Protein AF-0000000087525113 (afdb_homodimer)

Radius of gyration: 36.44 Å; Cα contacts (8 Å, |Δi|>4): 1713; chains: 2; bounding box: 104×102×116 Å

Organism: NCBI:txid634155

Solvent-accessible surface area (backbone atoms only — not comparable to full-atom values): 53911 Å² total; per-residue (Å²): 131,80,66,44,74,52,23,31,42,97,51,78,38,50,44,45,37,53,52,40,26,37,22,24,38,34,22,16,32,91,82,17,36,46,68,46,54,50,46,34,50,50,53,52,37,13,71,72,36,21,8,25,39,35,42,29,48,85,54,49,60,60,7,43,51,33,50,27,78,91,45,68,70,54,51,52,49,39,60,73,53,61,58,81,87,75,58,64,36,46,44,48,52,45,48,26,12,51,80,41,78,80,25,42,39,44,23,35,27,48,57,75,54,32,56,68,55,45,24,57,67,54,64,49,54,70,68,36,36,50,35,44,42,47,49,53,50,50,29,61,76,66,68,40,46,39,37,26,63,63,19,50,50,45,48,52,52,51,45,60,78,42,26,71,64,43,26,74,72,77,43,75,54,55,67,68,40,53,52,51,51,51,51,40,50,49,52,42,43,73,58,49,43,58,54,34,29,29,35,47,51,70,55,70,68,76,59,53,34,38,43,77,86,48,33,8,24,33,34,38,30,58,26,53,71,33,69,80,20,47,67,55,44,42,41,50,54,51,47,51,54,49,49,51,53,71,67,48,61,80,50,78,93,47,78,46,33,59,31,37,37,38,34,48,55,36,36,62,64,47,62,88,46,54,67,70,56,53,52,49,52,43,51,49,62,62,56,28,31,42,43,26,35,12,50,29,42,24,29,56,47,68,74,45,48,57,66,81,48,54,73,58,38,46,28,38,39,38,26,18,48,64,75,83,43,72,66,31,46,50,37,40,52,52,53,44,68,69,46,44,78,28,97,89,50,60,51,56,64,46,33,64,64,42,48,74,40,21,29,41,35,24,36,41,46,98,85,66,43,66,35,53,38,38,61,26,44,50,47,78,52,36,26,28,89,32,65,68,52,71,66,56,51,50,54,46,52,71,34,36,74,53,43,88,64,34,62,55,75,55,85,71,93,33,28,35,59,52,52,51,50,52,52,54,51,46,65,68,64,48,75,78,66,74,71,73,75,73,87,76,77,77,84,74,76,77,86,65,64,75,75,58,71,81,69,70,90,80,70,93,70,72,78,84,64,70,93,64,77,76,88,76,78,82,86,85,69,91,75,81,82,80,81,77,77,85,79,82,67,78,67,80,68,81,76,77,130,131,82,66,42,74,51,22,30,40,96,51,80,37,48,44,46,37,52,50,40,27,37,23,23,38,36,21,15,32,90,82,17,37,46,68,45,54,51,46,36,52,51,52,50,36,13,72,71,35,20,9,25,39,34,42,30,49,83,56,50,59,59,8,44,51,34,50,27,77,90,46,68,69,54,52,53,49,39,59,73,54,61,58,85,84,74,60,64,36,47,45,49,51,44,48,24,10,51,80,41,79,81,25,43,39,44,21,34,28,49,55,74,56,34,56,69,55,44,25,58,68,54,65,49,52,71,69,36,36,49,34,46,43,48,49,53,50,52,28,61,76,67,68,41,46,39,39,27,64,62,19,49,51,45,47,51,52,51,45,59,77,40,26,72,64,44,26,73,74,78,42,75,54,54,67,67,40,54,50,50,51,51,52,41,49,49,53,42,44,73,60,49,42,59,53,35,30,30,34,48,51,67,54,69,68,75,58,54,33,39,42,76,87,48,32,8,24,33,34,37,30,59,26,52,70,33,70,80,22,45,68,55,43,42,40,49,54,50,48,52,53,48,50,50,53,70,68,46,60,80,48,77,93,45,79,47,33,58,32,37,37,39,34,49,56,36,37,61,63,47,61,89,44,54,67,70,54,53,52,49,51,42,49,50,63,62,56,28,31,43,44,25,34,12,48,29,42,24,28,55,47,69,74,46,47,58,66,80,47,54,73,57,39,46,27,40,38,38,27,16,48,63,74,83,42,73,67,32,46,49,37,40,51,51,52,44,66,69,46,47,78,29,96,88,49,58,53,56,65,45,33,64,64,42,50,74,40,20,29,41,36,24,34,41,45,96,85,67,44,66,36,52,40,38,61,26,43,50,47,77,50,36,26,28,88,31,66,66,52,73,66,56,52,50,53,44,52,70,34,36,75,52,42,89,64,34,62,56,74,52,86,71,92,32,27,36,59,53,52,51,50,51,53,53,51,48,64,65,64,50,76,78,67,73,71,73,74,72,84,74,74,77,81,73,72,77,76,67,62,69,69,56,67,77,66,65,88,74,67,81,70,68,76,77,64,68,82,70,70,72,85,77,68,84,69,81,68,72,84,64,82,76,82,77,69,78,78,69,67,78,69,80,70,84,77,79,129

Structure (mmCIF, N/CA/C/O backbone):
data_AF-0000000087525113-model_v1
#
loop_
_entity.id
_entity.type
_entity.pdbx_description
1 polymer 'Helicase HerA-like C-terminal domain-containing protein'
#
loop_
_atom_site.group_PDB
_atom_site.id
_atom_site.type_symbol
_atom_site.label_atom_id
_atom_site.label_alt_id
_atom_site.label_comp_id
_atom_site.label_asym_id
_atom_site.label_entity_id
_atom_site.label_seq_id
_atom_site.pdbx_PDB_ins_code
_atom_site.Cartn_x
_atom_site.Cartn_y
_atom_site.Cartn_z
_atom_site.occupancy
_atom_site.B_iso_or_equiv
_atom_site.auth_seq_id
_atom_site.auth_comp_id
_atom_site.auth_asym_id
_atom_site.auth_atom_id
_atom_site.pdbx_PDB_model_num
ATOM 1 N N . MET A 1 1 ? 23.781 7.297 18.266 1 50.41 1 MET A N 1
ATOM 2 C CA . MET A 1 1 ? 22.453 7.895 18.109 1 50.41 1 MET A CA 1
ATOM 3 C C . MET A 1 1 ? 22.25 8.414 16.703 1 50.41 1 MET A C 1
ATOM 5 O O . MET A 1 1 ? 23.203 8.891 16.062 1 50.41 1 MET A O 1
ATOM 9 N N . THR A 1 2 ? 21.078 8.125 16.109 1 72.31 2 THR A N 1
ATOM 10 C CA . THR A 1 2 ? 20.797 8.523 14.727 1 72.31 2 THR A CA 1
ATOM 11 C C . THR A 1 2 ? 20.625 10.039 14.625 1 72.31 2 THR A C 1
ATOM 13 O O . THR A 1 2 ? 20 10.656 15.484 1 72.31 2 THR A O 1
ATOM 16 N N . GLN A 1 3 ? 21.562 10.781 13.906 1 87.25 3 GLN A N 1
ATOM 17 C CA . GLN A 1 3 ? 21.516 12.219 13.695 1 87.25 3 GLN A CA 1
ATOM 18 C C . GLN A 1 3 ? 21.266 12.555 12.227 1 87.25 3 GLN A C 1
ATOM 20 O O . GLN A 1 3 ? 21.672 11.797 11.344 1 87.25 3 GLN A O 1
ATOM 25 N N . ILE A 1 4 ? 20.5 13.633 12.117 1 92.19 4 ILE A N 1
ATOM 26 C CA . ILE A 1 4 ? 20.266 14.156 10.781 1 92.19 4 ILE A CA 1
ATOM 27 C C . ILE A 1 4 ? 21.156 15.367 10.531 1 92.19 4 ILE A C 1
ATOM 29 O O . ILE A 1 4 ? 20.969 16.422 11.133 1 92.19 4 ILE A O 1
ATOM 33 N N . ARG A 1 5 ? 22.172 15.203 9.742 1 94.06 5 ARG A N 1
ATOM 34 C CA . ARG A 1 5 ? 23 16.344 9.359 1 94.06 5 ARG A CA 1
ATOM 35 C C . ARG A 1 5 ? 22.266 17.25 8.367 1 94.06 5 ARG A C 1
ATOM 37 O O . ARG A 1 5 ? 22 16.844 7.234 1 94.06 5 ARG A O 1
ATOM 44 N N . ILE A 1 6 ? 21.969 18.5 8.781 1 94.56 6 ILE A N 1
ATOM 45 C CA . ILE A 1 6 ? 21.172 19.344 7.906 1 94.56 6 ILE A CA 1
ATOM 46 C C . ILE A 1 6 ? 22.047 20.469 7.344 1 94.56 6 ILE A C 1
ATOM 48 O O . ILE A 1 6 ? 21.594 21.266 6.516 1 94.56 6 ILE A O 1
ATOM 52 N N . GLY A 1 7 ? 23.281 20.516 7.809 1 95.69 7 GLY A N 1
ATOM 53 C CA . GLY A 1 7 ? 24.156 21.562 7.301 1 95.69 7 GLY A CA 1
ATOM 54 C C . GLY A 1 7 ? 25.5 21.609 8.023 1 95.69 7 GLY A C 1
ATOM 55 O O . GLY A 1 7 ? 25.828 20.703 8.773 1 95.69 7 GLY A O 1
ATOM 56 N N . MET A 1 8 ? 26.25 22.672 7.629 1 96.38 8 MET A N 1
ATOM 57 C CA . MET A 1 8 ? 27.578 22.891 8.211 1 96.38 8 MET A CA 1
ATOM 58 C C . MET A 1 8 ? 27.828 24.375 8.453 1 96.38 8 MET A C 1
ATOM 60 O O . MET A 1 8 ? 27.656 25.188 7.551 1 96.38 8 MET A O 1
ATOM 64 N N . GLY A 1 9 ? 28.047 24.734 9.664 1 94.25 9 GLY A N 1
ATOM 65 C CA . GLY A 1 9 ? 28.609 26.031 10.055 1 94.25 9 GLY A CA 1
ATOM 66 C C . GLY A 1 9 ? 30 25.922 10.641 1 94.25 9 GLY A C 1
ATOM 67 O O . GLY A 1 9 ? 30.875 25.297 10.062 1 94.25 9 GLY A O 1
ATOM 68 N N . ASP A 1 10 ? 30.188 26.609 11.734 1 92.44 10 ASP A N 1
ATOM 69 C CA . ASP A 1 10 ? 31.438 26.391 12.469 1 92.44 10 ASP A CA 1
ATOM 70 C C . ASP A 1 10 ? 31.531 24.953 12.984 1 92.44 10 ASP A C 1
ATOM 72 O O . ASP A 1 10 ? 32.625 24.391 13.078 1 92.44 10 ASP A O 1
ATOM 76 N N . LEU A 1 11 ? 30.375 24.484 13.297 1 92.56 11 LEU A N 1
ATOM 77 C CA . LEU A 1 11 ? 30.188 23.094 13.688 1 92.56 11 LEU A CA 1
ATOM 78 C C . LEU A 1 11 ? 29.094 22.422 12.844 1 92.56 11 LEU A C 1
ATOM 80 O O . LEU A 1 11 ? 28.25 23.109 12.258 1 92.56 11 LEU A O 1
ATOM 84 N N . PRO A 1 12 ? 29.188 21.047 12.766 1 94.19 12 PRO A N 1
ATOM 85 C CA . PRO A 1 12 ? 28.078 20.375 12.078 1 94.19 12 PRO A CA 1
ATOM 86 C C . PRO A 1 12 ? 26.719 20.672 12.711 1 94.19 12 PRO A C 1
ATOM 88 O O . PRO A 1 12 ? 26.609 20.75 13.938 1 94.19 12 PRO A O 1
ATOM 91 N N . VAL A 1 13 ? 25.766 21 11.883 1 94.56 13 VAL A N 1
ATOM 92 C CA . VAL A 1 13 ? 24.406 21.234 12.344 1 94.56 13 VAL A CA 1
ATOM 93 C C . VAL A 1 13 ? 23.609 19.922 12.281 1 94.56 13 VAL A C 1
ATOM 95 O O . VAL A 1 13 ? 23.297 19.453 11.188 1 94.56 13 VAL A O 1
ATOM 98 N N . GLU A 1 14 ? 23.281 19.438 13.398 1 94.12 14 GLU A N 1
ATOM 99 C CA . GLU A 1 14 ? 22.609 18.141 13.492 1 94.12 14 GLU A CA 1
ATOM 100 C C . GLU A 1 14 ? 21.25 18.281 14.156 1 94.12 14 GLU A C 1
ATOM 102 O O . GLU A 1 14 ? 21.094 19 15.141 1 94.12 14 GLU A O 1
ATOM 107 N N . PHE A 1 15 ? 20.297 17.688 13.5 1 94.75 15 PHE A N 1
ATOM 108 C CA . PHE A 1 15 ? 18.984 17.516 14.102 1 94.75 15 PHE A CA 1
ATOM 109 C C . PHE A 1 15 ? 18.891 16.172 14.82 1 94.75 15 PHE A C 1
ATOM 111 O O . PHE A 1 15 ? 19.219 15.133 14.242 1 94.75 15 PHE A O 1
ATOM 118 N N . LEU A 1 16 ? 18.531 16.203 16.078 1 95.94 16 LEU A N 1
ATOM 119 C CA . LEU A 1 16 ? 18.344 14.969 16.828 1 95.94 16 LEU A CA 1
ATOM 120 C C . LEU A 1 16 ? 16.891 14.484 16.703 1 95.94 16 LEU A C 1
ATOM 122 O O . LEU A 1 16 ? 15.977 15.109 17.25 1 95.94 16 LEU A O 1
ATOM 126 N N . PRO A 1 17 ? 16.688 13.305 16.078 1 95.69 17 PRO A N 1
ATOM 127 C CA . PRO A 1 17 ? 15.328 12.82 15.844 1 95.69 17 PRO A CA 1
ATOM 128 C C . PRO A 1 17 ? 14.539 12.617 17.141 1 95.69 17 PRO A C 1
ATOM 130 O O . PRO A 1 17 ? 13.312 12.773 17.141 1 95.69 17 PRO A O 1
ATOM 133 N N . LYS A 1 18 ? 15.18 12.312 18.266 1 95.25 18 LYS A N 1
ATOM 134 C CA . LYS A 1 18 ? 14.477 12.102 19.516 1 95.25 18 LYS A CA 1
ATOM 135 C C . LYS A 1 18 ? 13.766 13.375 19.969 1 95.25 18 LYS A C 1
ATOM 137 O O . LYS A 1 18 ? 12.852 13.32 20.797 1 95.25 18 LYS A O 1
ATOM 142 N N . TYR A 1 19 ? 14.172 14.523 19.391 1 94.94 19 TYR A N 1
ATOM 143 C CA . T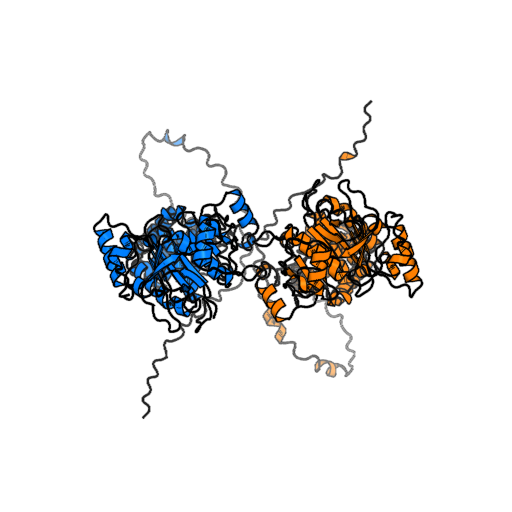YR A 1 19 ? 13.539 15.797 19.734 1 94.94 19 TYR A CA 1
ATOM 144 C C . TYR A 1 19 ? 12.703 16.312 18.578 1 94.94 19 TYR A C 1
ATOM 146 O O . TYR A 1 19 ? 12.367 17.5 18.531 1 94.94 19 TYR A O 1
ATOM 154 N N . GLY A 1 20 ? 12.406 15.422 17.672 1 95.5 20 GLY A N 1
ATOM 155 C CA . GLY A 1 20 ? 11.578 15.828 16.547 1 95.5 20 GLY A CA 1
ATOM 156 C C . GLY A 1 20 ? 10.195 16.297 16.969 1 95.5 20 GLY A C 1
ATOM 157 O O . GLY A 1 20 ? 9.586 17.109 16.297 1 95.5 20 GLY A O 1
ATOM 158 N N . ASN A 1 21 ? 9.742 15.812 18.125 1 95.56 21 ASN A N 1
ATOM 159 C CA . ASN A 1 21 ? 8.414 16.172 18.609 1 95.56 21 ASN A CA 1
ATOM 160 C C . ASN A 1 21 ? 8.453 17.438 19.453 1 95.56 21 ASN A C 1
ATOM 162 O O . ASN A 1 21 ? 7.449 17.812 20.078 1 95.56 21 ASN A O 1
ATOM 166 N N . ARG A 1 22 ? 9.57 18.078 19.484 1 96.19 22 ARG A N 1
ATOM 167 C CA . ARG A 1 22 ? 9.672 19.391 20.109 1 96.19 22 ARG A CA 1
ATOM 168 C C . ARG A 1 22 ? 9.555 20.5 19.078 1 96.19 22 ARG A C 1
ATOM 170 O O . ARG A 1 22 ? 10.008 21.625 19.312 1 96.19 22 ARG A O 1
ATOM 177 N N . HIS A 1 23 ? 8.969 20.234 18.016 1 97.31 23 HIS A N 1
ATOM 178 C CA . HIS A 1 23 ? 8.492 21.141 16.984 1 97.31 23 HIS A CA 1
ATOM 179 C C . HIS A 1 23 ? 9.633 22 16.438 1 97.31 23 HIS A C 1
ATOM 181 O O . HIS A 1 23 ? 10.797 21.797 16.812 1 97.31 23 HIS A O 1
ATOM 187 N N . GLY A 1 24 ? 9.297 22.797 15.453 1 97.25 24 GLY A N 1
ATOM 188 C CA . GLY A 1 24 ? 10.336 23.641 14.875 1 97.25 24 GLY A CA 1
ATOM 189 C C . GLY A 1 24 ? 9.789 24.734 13.969 1 97.25 24 GLY A C 1
ATOM 190 O O . GLY A 1 24 ? 8.594 24.766 13.68 1 97.25 24 GLY A O 1
ATOM 191 N N . LEU A 1 25 ? 10.742 25.656 13.625 1 96.75 25 LEU A N 1
ATOM 192 C CA . LEU A 1 25 ? 10.469 26.781 12.727 1 96.75 25 LEU A CA 1
ATOM 193 C C . LEU A 1 25 ? 11.445 26.797 11.555 1 96.75 25 LEU A C 1
ATOM 195 O O . LEU A 1 25 ? 12.648 26.578 11.742 1 96.75 25 LEU A O 1
ATOM 199 N N . ILE A 1 26 ? 10.906 26.906 10.398 1 97.56 26 ILE A N 1
ATOM 200 C CA . ILE A 1 26 ? 11.68 27.203 9.195 1 97.56 26 ILE A CA 1
ATOM 201 C C . ILE A 1 26 ? 11.188 28.516 8.578 1 97.56 26 ILE A C 1
ATOM 203 O O . ILE A 1 26 ? 10.078 28.578 8.047 1 97.56 26 ILE A O 1
ATOM 207 N N . ALA A 1 27 ? 12 29.578 8.617 1 96 27 ALA A N 1
ATOM 208 C CA . ALA A 1 27 ? 11.555 30.891 8.133 1 96 27 ALA A CA 1
ATOM 209 C C . ALA A 1 27 ? 12.57 31.5 7.176 1 96 27 ALA A C 1
ATOM 211 O O . ALA A 1 27 ? 13.742 31.109 7.172 1 96 27 ALA A O 1
ATOM 212 N N . GLY A 1 28 ? 12.117 32.344 6.336 1 94.88 28 GLY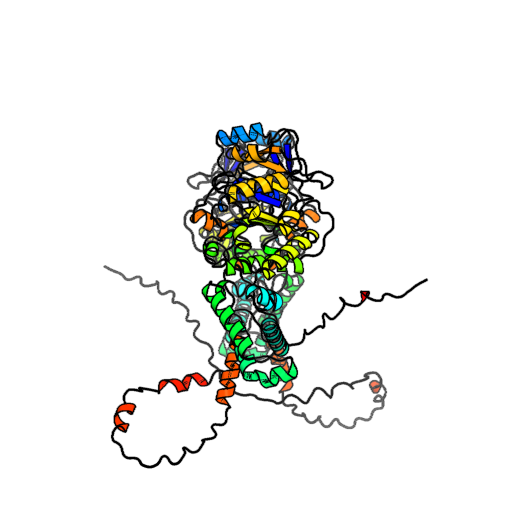 A N 1
ATOM 213 C CA . GLY A 1 28 ? 12.969 33.062 5.391 1 94.88 28 GLY A CA 1
ATOM 214 C C . GLY A 1 28 ? 12.203 33.625 4.211 1 94.88 28 GLY A C 1
ATOM 215 O O . GLY A 1 28 ? 11.102 33.156 3.895 1 94.88 28 GLY A O 1
ATOM 216 N N . ALA A 1 29 ? 12.852 34.594 3.574 1 92.19 29 ALA A N 1
ATOM 217 C CA . ALA A 1 29 ? 12.242 35.219 2.396 1 92.19 29 ALA A CA 1
ATOM 218 C C . ALA A 1 29 ? 12.164 34.25 1.238 1 92.19 29 ALA A C 1
ATOM 220 O O . ALA A 1 29 ? 12.789 33.188 1.272 1 92.19 29 ALA A O 1
ATOM 221 N N . THR A 1 30 ? 11.273 34.562 0.269 1 90.31 30 THR A N 1
ATOM 222 C CA . THR A 1 30 ? 11.117 33.719 -0.91 1 90.31 30 THR A CA 1
ATOM 223 C C . THR A 1 30 ? 12.445 33.562 -1.631 1 90.31 30 THR A C 1
ATOM 225 O O . THR A 1 30 ? 13.203 34.5 -1.808 1 90.31 30 THR A O 1
ATOM 228 N N . GLY A 1 31 ? 12.727 32.312 -1.874 1 91.44 31 GLY A N 1
ATOM 229 C CA . GLY A 1 31 ? 13.906 32.031 -2.682 1 91.44 31 GLY A CA 1
ATOM 230 C C . GLY A 1 31 ? 15.172 31.891 -1.859 1 91.44 31 GLY A C 1
ATOM 231 O O . GLY A 1 31 ? 16.266 31.719 -2.412 1 91.44 31 GLY A O 1
ATOM 232 N N . THR A 1 32 ? 15.086 31.938 -0.589 1 94.94 32 THR A N 1
ATOM 233 C CA . THR A 1 32 ? 16.281 31.906 0.242 1 94.94 32 THR A CA 1
ATOM 234 C C . THR A 1 32 ? 16.641 30.484 0.637 1 94.94 32 THR A C 1
ATOM 236 O O . THR A 1 32 ? 17.766 30.234 1.098 1 94.94 32 THR A O 1
ATOM 239 N N . GLY A 1 33 ? 15.664 29.531 0.562 1 95.81 33 GLY A N 1
ATOM 240 C CA . GLY A 1 33 ? 16.016 28.156 0.833 1 95.81 33 GLY A CA 1
ATOM 241 C C . GLY A 1 33 ? 15.07 27.469 1.792 1 95.81 33 GLY A C 1
ATOM 242 O O . GLY A 1 33 ? 15.312 26.344 2.219 1 95.81 33 GLY A O 1
ATOM 243 N N . LYS A 1 34 ? 13.969 28.062 2.133 1 95.69 34 LYS A N 1
ATOM 244 C CA . LYS A 1 34 ? 12.992 27.5 3.062 1 95.69 34 LYS A CA 1
ATOM 245 C C . LYS A 1 34 ? 12.516 26.125 2.594 1 95.69 34 LYS A C 1
ATOM 247 O O . LYS A 1 34 ? 12.5 25.172 3.369 1 95.69 34 LYS A O 1
ATOM 252 N N . SER A 1 35 ? 12.141 26.094 1.321 1 95.56 35 SER A N 1
ATOM 253 C CA . SER A 1 35 ? 11.617 24.844 0.771 1 95.56 35 SER A CA 1
ATOM 254 C C . SER A 1 35 ? 12.68 23.75 0.778 1 95.56 35 SER A C 1
ATOM 256 O O . SER A 1 35 ? 12.375 22.578 1.025 1 95.56 35 SER A O 1
ATOM 258 N N . VAL A 1 36 ? 13.914 24.156 0.533 1 96.56 36 VAL A N 1
ATOM 259 C CA . VAL A 1 36 ? 15.008 23.188 0.534 1 96.56 36 VAL A CA 1
ATOM 260 C C . VAL A 1 36 ? 15.203 22.625 1.94 1 96.56 36 VAL A C 1
ATOM 262 O O . VAL A 1 36 ? 15.328 21.406 2.119 1 96.56 36 VAL A O 1
ATOM 265 N N . SER A 1 37 ? 15.211 23.484 2.924 1 97.69 37 SER A N 1
ATOM 266 C CA . SER A 1 37 ? 15.344 23.047 4.309 1 97.69 37 SER A CA 1
ATOM 267 C C . SER A 1 37 ? 14.211 22.094 4.695 1 97.69 37 SER A C 1
ATOM 269 O O . SER A 1 37 ? 14.445 21.078 5.359 1 97.69 37 SER A O 1
ATOM 271 N N . LEU A 1 38 ? 13.031 22.469 4.266 1 97.62 38 LEU A N 1
ATOM 272 C CA . LEU A 1 38 ? 11.875 21.609 4.5 1 97.62 38 LEU A CA 1
ATOM 273 C C . LEU A 1 38 ? 12.07 20.234 3.861 1 97.62 38 LEU A C 1
ATOM 275 O O . LEU A 1 38 ? 11.867 19.203 4.512 1 97.62 38 LEU A O 1
ATOM 279 N N . MET A 1 39 ? 12.516 20.203 2.631 1 97.94 39 MET A N 1
ATOM 280 C CA . MET A 1 39 ? 12.719 18.953 1.901 1 97.94 39 MET A CA 1
ATOM 281 C C . MET A 1 39 ? 13.797 18.109 2.568 1 97.94 39 MET A C 1
ATOM 283 O O . MET A 1 39 ? 13.633 16.891 2.703 1 97.94 39 MET A O 1
ATOM 287 N N . VAL A 1 40 ? 14.852 18.719 3.002 1 97.5 40 VAL A N 1
ATOM 288 C CA . VAL A 1 40 ? 15.961 18.016 3.645 1 97.5 40 VAL A CA 1
ATOM 289 C C . VAL A 1 40 ? 15.461 17.312 4.902 1 97.5 40 VAL A C 1
ATOM 291 O O . VAL A 1 40 ? 15.742 16.125 5.109 1 97.5 40 VAL A O 1
ATOM 294 N N . LEU A 1 41 ? 14.672 18 5.664 1 97.75 41 LEU A N 1
ATOM 295 C CA . LEU A 1 41 ? 14.164 17.422 6.898 1 97.75 41 LEU A CA 1
ATOM 296 C C . LEU A 1 41 ? 13.133 16.328 6.605 1 97.75 41 LEU A C 1
ATOM 298 O O . LEU A 1 41 ? 13.156 15.266 7.219 1 97.75 41 LEU A O 1
ATOM 302 N N . ALA A 1 42 ? 12.273 16.578 5.68 1 98.25 42 ALA A N 1
ATOM 303 C CA . ALA A 1 42 ? 11.227 15.609 5.336 1 98.25 42 ALA A CA 1
ATOM 304 C C . ALA A 1 42 ? 11.828 14.297 4.855 1 9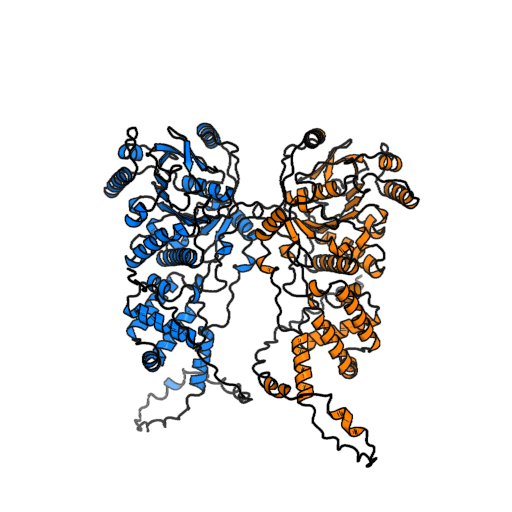8.25 42 ALA A C 1
ATOM 306 O O . ALA A 1 42 ? 11.43 13.219 5.316 1 98.25 42 ALA A O 1
ATOM 307 N N . GLU A 1 43 ? 12.805 14.375 3.949 1 97.44 43 GLU A N 1
ATOM 308 C CA . GLU A 1 43 ? 13.43 13.164 3.426 1 97.44 43 GLU A CA 1
ATOM 309 C C . GLU A 1 43 ? 14.219 12.438 4.512 1 97.44 43 GLU A C 1
ATOM 311 O O . GLU A 1 43 ? 14.273 11.211 4.527 1 97.44 43 GLU A O 1
ATOM 316 N N . ALA A 1 44 ? 14.844 13.234 5.367 1 96.81 44 ALA A N 1
ATOM 317 C CA . ALA A 1 44 ? 15.602 12.617 6.453 1 96.81 44 ALA A CA 1
ATOM 318 C C . ALA A 1 44 ? 14.688 11.836 7.391 1 96.81 44 ALA A C 1
ATOM 320 O O . ALA A 1 44 ? 15 10.703 7.766 1 96.81 44 ALA A O 1
ATOM 321 N N . TYR A 1 45 ? 13.57 12.406 7.754 1 98 45 TYR A N 1
ATOM 322 C CA . TYR A 1 45 ? 12.6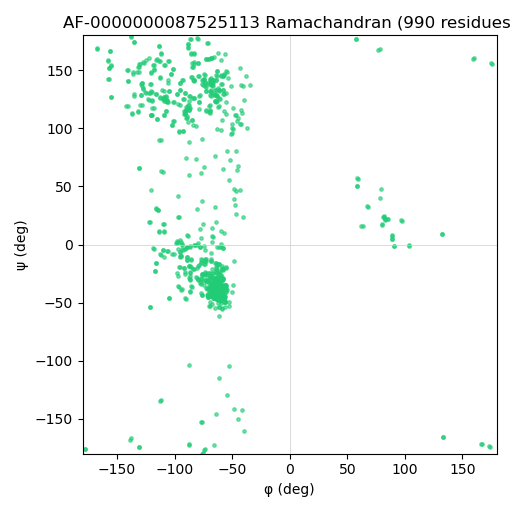02 11.695 8.586 1 98 45 TYR A CA 1
ATOM 323 C C . TYR A 1 45 ? 12.07 10.461 7.875 1 98 45 TYR A C 1
ATOM 325 O O . TYR A 1 45 ? 11.938 9.398 8.484 1 98 45 TYR A O 1
ATOM 333 N N . SER A 1 46 ? 11.797 10.594 6.582 1 98.12 46 SER A N 1
ATOM 334 C CA . SER A 1 46 ? 11.352 9.438 5.801 1 98.12 46 SER A CA 1
ATOM 335 C C . SER A 1 46 ? 12.367 8.305 5.863 1 98.12 46 SER A C 1
ATOM 337 O O . SER A 1 46 ? 12.008 7.152 6.102 1 98.12 46 SER A O 1
ATOM 339 N N . ARG A 1 47 ? 13.641 8.578 5.695 1 96.06 47 ARG A N 1
ATOM 340 C CA . ARG A 1 47 ? 14.695 7.57 5.707 1 96.06 47 ARG A CA 1
ATOM 341 C C . ARG A 1 47 ? 14.797 6.902 7.074 1 96.06 47 ARG A C 1
ATOM 343 O O . ARG A 1 47 ? 15.242 5.758 7.18 1 96.06 47 ARG A O 1
ATOM 350 N N . LEU A 1 48 ? 14.336 7.645 8.094 1 96.5 48 LEU A N 1
ATOM 351 C CA . LEU A 1 48 ? 14.359 7.098 9.453 1 96.5 48 LEU A CA 1
ATOM 352 C C . LEU A 1 48 ? 13.102 6.285 9.727 1 96.5 48 LEU A C 1
ATOM 354 O O . LEU A 1 48 ? 12.914 5.773 10.828 1 96.5 48 LEU A O 1
ATOM 358 N N . GLY A 1 49 ? 12.219 6.25 8.719 1 96.88 49 GLY A N 1
ATOM 359 C CA . GLY A 1 49 ? 10.984 5.496 8.875 1 96.88 49 GLY A CA 1
ATOM 360 C C . GLY A 1 49 ? 9.859 6.316 9.469 1 96.88 49 GLY A C 1
ATOM 361 O O . GLY A 1 49 ? 8.812 5.773 9.836 1 96.88 49 GLY A O 1
ATOM 362 N N . VAL A 1 50 ? 10.055 7.629 9.641 1 98 50 VAL A N 1
ATOM 363 C CA . VAL A 1 50 ? 9.055 8.516 10.211 1 98 50 VAL A CA 1
ATOM 364 C C . VAL A 1 50 ? 8.164 9.078 9.109 1 98 50 VAL A C 1
ATOM 366 O O . VAL A 1 50 ? 8.656 9.766 8.203 1 98 50 VAL A O 1
ATOM 369 N N . PRO A 1 51 ? 6.863 8.789 9.164 1 98.44 51 PRO A N 1
ATOM 370 C CA . PRO A 1 51 ? 5.969 9.414 8.188 1 98.44 51 PRO A CA 1
ATOM 371 C C . PRO A 1 51 ? 5.918 10.938 8.328 1 98.44 51 PRO A C 1
ATOM 373 O O . PRO A 1 51 ? 6.125 11.461 9.422 1 98.44 51 PRO A O 1
ATOM 376 N N . VAL A 1 52 ? 5.699 11.562 7.195 1 98.5 52 VAL A N 1
ATOM 377 C CA . VAL A 1 52 ? 5.664 13.016 7.145 1 98.5 52 VAL A CA 1
ATOM 378 C C . VAL A 1 52 ? 4.387 13.484 6.453 1 98.5 52 VAL A C 1
ATOM 380 O O . VAL A 1 52 ? 3.93 12.859 5.492 1 98.5 52 VAL A O 1
ATOM 383 N N . PHE A 1 53 ? 3.773 14.5 6.953 1 97.69 53 PHE A N 1
ATOM 384 C CA . PHE A 1 53 ? 2.682 15.195 6.285 1 97.69 53 PHE A CA 1
ATOM 385 C C . PHE A 1 53 ? 3.07 16.641 5.965 1 97.69 53 PHE A C 1
ATOM 387 O O . PHE A 1 53 ? 3.564 17.359 6.836 1 97.69 53 PHE A O 1
ATOM 394 N N . LEU A 1 54 ? 2.836 16.969 4.691 1 95.88 54 LEU A N 1
ATOM 395 C CA . LEU A 1 54 ? 3.17 18.312 4.207 1 95.88 54 LEU A CA 1
ATOM 396 C C . LEU A 1 54 ? 1.981 18.938 3.492 1 95.88 54 LEU A C 1
ATOM 398 O O . LEU A 1 54 ? 1.37 18.312 2.621 1 95.88 54 LEU A O 1
ATOM 402 N N . ALA A 1 55 ? 1.663 20.141 3.916 1 93.12 55 ALA A N 1
ATOM 403 C CA . ALA A 1 55 ? 0.745 20.938 3.111 1 93.12 55 ALA A CA 1
ATOM 404 C C . ALA A 1 55 ? 1.503 21.781 2.088 1 93.12 55 ALA A C 1
ATOM 406 O O . ALA A 1 55 ? 2.17 22.75 2.447 1 93.12 55 ALA A O 1
ATOM 407 N N . ASP A 1 56 ? 1.396 21.422 0.815 1 92.94 56 ASP A N 1
ATOM 408 C CA . ASP A 1 56 ? 2.131 22.062 -0.266 1 92.94 56 ASP A CA 1
ATOM 409 C C . ASP A 1 56 ? 1.303 23.188 -0.897 1 92.94 56 ASP A C 1
ATOM 411 O O . ASP A 1 56 ? 0.553 22.953 -1.848 1 92.94 56 ASP A O 1
ATOM 415 N N . VAL A 1 57 ? 1.526 24.344 -0.513 1 89.56 57 VAL A N 1
ATOM 416 C CA . VAL A 1 57 ? 0.73 25.484 -0.938 1 89.56 57 VAL A CA 1
ATOM 417 C C . VAL A 1 57 ? 1.281 26.047 -2.25 1 89.56 57 VAL A C 1
ATOM 419 O O . VAL A 1 57 ? 0.523 26.516 -3.098 1 89.56 57 VAL A O 1
ATOM 422 N N . LYS A 1 58 ? 2.502 25.922 -2.465 1 87.81 58 LYS A N 1
ATOM 423 C CA . LYS A 1 58 ? 3.133 26.547 -3.629 1 87.81 58 LYS A CA 1
ATOM 424 C C . LYS A 1 58 ? 3.248 25.547 -4.781 1 87.81 58 LYS A C 1
ATOM 426 O O . LYS A 1 58 ? 3.488 25.953 -5.926 1 87.81 58 LYS A O 1
ATOM 431 N N . GLY A 1 59 ? 3.162 24.328 -4.473 1 88.94 59 GLY A N 1
ATOM 432 C CA . GLY A 1 59 ? 3.223 23.312 -5.516 1 88.94 59 GLY A CA 1
ATOM 433 C C . GLY A 1 59 ? 4.641 22.922 -5.883 1 88.94 59 GLY A C 1
ATOM 434 O O . GLY A 1 59 ? 4.883 22.391 -6.973 1 88.94 59 GLY A O 1
ATOM 435 N N . ASP A 1 60 ? 5.566 23.141 -5.02 1 90.69 60 ASP A N 1
ATOM 436 C CA . ASP A 1 60 ? 6.961 22.891 -5.375 1 90.69 60 ASP A CA 1
ATOM 437 C C . ASP A 1 60 ? 7.539 21.75 -4.559 1 90.69 60 ASP A C 1
ATOM 439 O O . ASP A 1 60 ? 8.75 21.5 -4.594 1 90.69 60 ASP A O 1
ATOM 443 N N . LEU A 1 61 ? 6.754 21.016 -3.852 1 96.19 61 LEU A N 1
ATOM 444 C CA . LEU A 1 61 ? 7.285 19.984 -2.969 1 96.19 61 LEU A CA 1
ATOM 445 C C . LEU A 1 61 ? 7.051 18.594 -3.557 1 96.19 61 LEU A C 1
ATOM 447 O O . LEU A 1 61 ? 7.555 17.594 -3.027 1 96.19 61 LEU A O 1
ATOM 451 N N . ALA A 1 62 ? 6.32 18.531 -4.688 1 96.69 62 ALA A N 1
ATOM 452 C CA . ALA A 1 62 ? 6.047 17.25 -5.316 1 96.69 62 ALA A CA 1
ATOM 453 C C . ALA A 1 62 ? 7.336 16.578 -5.793 1 96.69 62 ALA A C 1
ATOM 455 O O . ALA A 1 62 ? 7.379 15.367 -5.996 1 96.69 62 ALA A O 1
ATOM 456 N N . GLY A 1 63 ? 8.375 17.406 -5.938 1 97.44 63 GLY A N 1
ATOM 457 C CA . GLY A 1 63 ? 9.68 16.891 -6.336 1 97.44 63 GLY A CA 1
ATOM 458 C C . GLY A 1 63 ? 10.25 15.898 -5.348 1 97.44 63 GLY A C 1
ATOM 459 O O . GLY A 1 63 ? 11.156 15.125 -5.691 1 97.44 63 GLY A O 1
ATOM 460 N N . LEU A 1 64 ? 9.758 15.828 -4.148 1 98.19 64 LEU A N 1
ATOM 461 C CA . LEU A 1 64 ? 10.164 14.867 -3.131 1 98.19 64 LEU A CA 1
ATOM 462 C C . LEU A 1 64 ? 10.023 13.438 -3.645 1 98.19 64 LEU A C 1
ATOM 464 O O . LEU A 1 64 ? 10.695 12.531 -3.154 1 98.19 64 LEU A O 1
ATOM 468 N N . SER A 1 65 ? 9.219 13.25 -4.691 1 97.56 65 SER A N 1
ATOM 469 C CA . SER A 1 65 ? 8.906 11.914 -5.188 1 97.56 65 SER A CA 1
ATOM 470 C C . SER A 1 65 ? 9.922 11.461 -6.238 1 97.56 65 SER A C 1
ATOM 472 O O . SER A 1 65 ? 9.93 10.297 -6.637 1 97.56 65 SER A O 1
ATOM 474 N N . GLN A 1 66 ? 10.742 12.391 -6.668 1 97.31 66 GLN A N 1
ATOM 475 C CA . GLN A 1 66 ? 11.656 12.109 -7.766 1 97.31 66 GLN A CA 1
ATOM 476 C C . GLN A 1 66 ? 13.109 12.305 -7.336 1 97.31 66 GLN A C 1
ATOM 478 O O . GLN A 1 66 ? 13.406 13.18 -6.52 1 97.31 66 GLN A O 1
ATOM 483 N N . ALA A 1 67 ? 14.008 11.508 -7.934 1 96.62 67 ALA A N 1
ATOM 484 C CA . ALA A 1 67 ? 15.438 11.672 -7.672 1 96.62 67 ALA A CA 1
ATOM 485 C C . ALA A 1 67 ? 15.945 12.992 -8.242 1 96.62 67 ALA A C 1
ATOM 487 O O . ALA A 1 67 ? 15.547 13.398 -9.344 1 96.62 67 ALA A O 1
ATOM 488 N N . GLY A 1 68 ? 16.75 13.609 -7.445 1 96.12 68 GLY A N 1
ATOM 489 C CA . GLY A 1 68 ? 17.422 14.797 -7.961 1 96.12 68 GLY A CA 1
ATOM 490 C C . GLY A 1 68 ? 18.484 14.484 -9 1 96.12 68 GLY A C 1
ATOM 491 O O . GLY A 1 68 ? 18.688 13.32 -9.344 1 96.12 68 GLY A O 1
ATOM 492 N N . THR A 1 69 ? 18.984 15.516 -9.555 1 94.31 69 THR A N 1
ATOM 493 C CA . THR A 1 69 ? 20.094 15.383 -10.508 1 94.31 69 THR A CA 1
ATOM 494 C C . THR A 1 69 ? 21.375 16 -9.938 1 94.31 69 THR A C 1
ATOM 496 O O . THR A 1 69 ? 21.375 17.156 -9.516 1 94.31 69 THR A O 1
ATOM 499 N N . MET A 1 70 ? 22.375 15.219 -9.953 1 93.62 70 MET A N 1
ATOM 500 C CA . MET A 1 70 ? 23.656 15.688 -9.453 1 93.62 70 MET A CA 1
ATOM 501 C C . MET A 1 70 ? 24.25 16.734 -10.383 1 93.62 70 MET A C 1
ATOM 503 O O . MET A 1 70 ? 24.172 16.609 -11.609 1 93.62 70 MET A O 1
ATOM 507 N N . ASN A 1 71 ? 24.703 17.812 -9.898 1 93.44 71 ASN A N 1
ATOM 508 C CA . ASN A 1 71 ? 25.469 18.828 -10.617 1 93.44 71 ASN A CA 1
ATOM 509 C C . ASN A 1 71 ? 26.641 19.344 -9.781 1 93.44 71 ASN A C 1
ATOM 511 O O . ASN A 1 71 ? 26.828 18.906 -8.641 1 93.44 71 ASN A O 1
ATOM 515 N N . ASP A 1 72 ? 27.391 20.188 -10.25 1 94.44 72 ASP A N 1
ATOM 516 C CA . ASP A 1 72 ? 28.625 20.625 -9.602 1 94.44 72 ASP A CA 1
ATOM 517 C C . ASP A 1 72 ? 28.328 21.359 -8.297 1 94.44 72 ASP A C 1
ATOM 519 O O . ASP A 1 72 ? 29.047 21.219 -7.312 1 94.44 72 ASP A O 1
ATOM 523 N N . LYS A 1 73 ? 27.344 22.156 -8.352 1 93.25 73 LYS A N 1
ATOM 524 C CA . LYS A 1 73 ? 26.969 22.906 -7.156 1 93.25 73 LYS A CA 1
ATOM 525 C C . LYS A 1 73 ? 26.578 21.969 -6.012 1 93.25 73 LYS A C 1
ATOM 527 O O . LYS A 1 73 ? 27.031 22.156 -4.879 1 93.25 73 LYS A O 1
ATOM 532 N N . ILE A 1 74 ? 25.812 21.016 -6.359 1 94.88 74 ILE A N 1
ATOM 533 C CA . ILE A 1 74 ? 25.359 20.047 -5.359 1 94.88 74 ILE A CA 1
ATOM 534 C C . ILE A 1 74 ? 26.547 19.203 -4.883 1 94.88 74 ILE A C 1
ATOM 536 O O . ILE A 1 74 ? 26.719 19 -3.68 1 94.88 74 ILE A O 1
ATOM 540 N N . ALA A 1 75 ? 27.344 18.766 -5.777 1 95.19 75 ALA A N 1
ATOM 541 C CA . ALA A 1 75 ? 28.531 17.984 -5.426 1 95.19 75 ALA A CA 1
ATOM 542 C C . ALA A 1 75 ? 29.438 18.766 -4.48 1 95.19 75 ALA A C 1
ATOM 544 O O . ALA A 1 75 ? 29.938 18.203 -3.496 1 95.19 75 ALA A O 1
ATOM 545 N N . GLY A 1 76 ? 29.703 20.016 -4.824 1 95.25 76 GLY A N 1
ATOM 546 C CA . GLY A 1 76 ? 30.516 20.859 -3.967 1 95.25 76 GLY A CA 1
ATOM 547 C C . GLY A 1 76 ? 29.938 21.031 -2.574 1 95.25 76 GLY A C 1
ATOM 548 O O . GLY A 1 76 ? 30.672 21 -1.585 1 95.25 76 GLY A O 1
ATOM 549 N N . ARG A 1 77 ? 28.641 21.203 -2.523 1 95.5 77 ARG A N 1
ATOM 550 C CA . ARG A 1 77 ? 27.938 21.359 -1.245 1 95.5 77 ARG A CA 1
ATOM 551 C C . ARG A 1 77 ? 28.047 20.078 -0.416 1 95.5 77 ARG A C 1
ATOM 553 O O . ARG A 1 77 ? 28.266 20.141 0.796 1 95.5 77 ARG A O 1
ATOM 560 N N . VAL A 1 78 ? 27.859 18.953 -1.04 1 95.81 78 VAL A N 1
ATOM 561 C CA . VAL A 1 78 ? 27.922 17.656 -0.389 1 95.81 78 VAL A CA 1
ATOM 562 C C . VAL A 1 78 ? 29.312 17.438 0.211 1 95.81 78 VAL A C 1
ATOM 564 O O . VAL A 1 78 ? 29.438 17 1.353 1 95.81 78 VAL A O 1
ATOM 567 N N . GLU A 1 79 ? 30.281 17.766 -0.498 1 95 79 GLU A N 1
ATOM 568 C CA . GLU A 1 79 ? 31.656 17.656 -0.034 1 95 79 GLU A CA 1
ATOM 569 C C . GLU A 1 79 ? 31.938 18.609 1.131 1 95 79 GLU A C 1
ATOM 571 O O . GLU A 1 79 ? 32.531 18.203 2.137 1 95 79 GLU A O 1
ATOM 576 N N . MET A 1 80 ? 31.5 19.812 0.977 1 94.19 80 MET A N 1
ATOM 577 C CA . MET A 1 80 ? 31.703 20.828 1.995 1 94.19 80 MET A CA 1
ATOM 578 C C . MET A 1 80 ? 31.094 20.406 3.326 1 94.19 80 MET A C 1
ATOM 580 O O . MET A 1 80 ? 31.688 20.625 4.383 1 94.19 80 MET A O 1
ATOM 584 N N . ILE A 1 81 ? 29.891 19.859 3.244 1 95.31 81 ILE A N 1
ATOM 585 C CA . ILE A 1 81 ? 29.156 19.516 4.449 1 95.31 81 ILE A CA 1
ATOM 586 C C . ILE A 1 81 ? 29.609 18.156 4.977 1 95.31 81 ILE A C 1
ATOM 588 O O . ILE A 1 81 ? 29.406 17.844 6.148 1 95.31 81 ILE A O 1
ATOM 592 N N . GLY A 1 82 ? 30.203 17.344 4.133 1 93.94 82 GLY A N 1
ATOM 593 C CA . GLY A 1 82 ? 30.688 16.031 4.535 1 93.94 82 GLY A CA 1
ATOM 594 C C . GLY A 1 82 ? 29.578 14.992 4.629 1 93.94 82 GLY A C 1
ATOM 595 O O . GLY A 1 82 ? 29.516 14.227 5.594 1 93.94 82 GLY A O 1
ATOM 596 N N . LEU A 1 83 ? 28.672 14.984 3.748 1 92.69 83 LEU A N 1
ATOM 597 C CA . LEU A 1 83 ? 27.594 14 3.727 1 92.69 83 LEU A CA 1
ATOM 598 C C . LEU A 1 83 ? 28.078 12.672 3.158 1 92.69 83 LEU A C 1
ATOM 600 O O . LEU A 1 83 ? 28.375 12.578 1.965 1 92.69 83 LEU A O 1
ATOM 604 N N . GLU A 1 84 ? 28 11.695 4.129 1 84.75 84 GLU A N 1
ATOM 605 C CA . GLU A 1 84 ? 28.406 10.352 3.719 1 84.75 84 GLU A CA 1
ATOM 606 C C . GLU A 1 84 ? 27.25 9.609 3.051 1 84.75 84 GLU A C 1
ATOM 608 O O . GLU A 1 84 ? 26.094 9.82 3.396 1 84.75 84 GLU A O 1
ATOM 613 N N . ASP A 1 85 ? 27.406 9.078 1.862 1 84.5 85 ASP A N 1
ATOM 614 C CA . ASP A 1 85 ? 26.438 8.203 1.195 1 84.5 85 ASP A CA 1
ATOM 615 C C . ASP A 1 85 ? 25.344 9.008 0.514 1 84.5 85 ASP A C 1
ATOM 617 O O . ASP A 1 85 ? 24.172 8.609 0.527 1 84.5 85 ASP A O 1
ATOM 621 N N . TYR A 1 86 ? 25.703 10.211 0.205 1 92.5 86 TYR A N 1
ATOM 622 C CA . TYR A 1 86 ? 24.75 11.023 -0.534 1 92.5 86 TYR A CA 1
ATOM 623 C C . TYR A 1 86 ? 24.453 10.422 -1.901 1 92.5 86 TYR A C 1
ATOM 625 O O . TYR A 1 86 ? 25.375 10.102 -2.656 1 92.5 86 TYR A O 1
ATOM 633 N N . ARG A 1 87 ? 23.234 10.172 -2.152 1 92.25 87 ARG A N 1
ATOM 634 C CA . ARG A 1 87 ? 22.766 9.75 -3.469 1 92.25 87 ARG A CA 1
ATOM 635 C C . ARG A 1 87 ? 21.438 10.406 -3.812 1 92.25 87 ARG A C 1
ATOM 637 O O . ARG A 1 87 ? 20.578 10.578 -2.943 1 92.25 87 ARG A O 1
ATOM 644 N N . SER A 1 88 ? 21.344 10.773 -5.105 1 94.88 88 SER A N 1
ATOM 645 C CA . SER A 1 88 ? 20.062 11.289 -5.562 1 94.88 88 SER A CA 1
ATOM 646 C C . SER A 1 88 ? 18.969 10.227 -5.496 1 94.88 88 SER A C 1
ATOM 648 O O . SER A 1 88 ? 19.156 9.125 -6.027 1 94.88 88 SER A O 1
ATOM 650 N N . GLU A 1 89 ? 17.922 10.484 -4.816 1 95.44 89 GLU A N 1
ATOM 651 C CA . GLU A 1 89 ? 16.812 9.547 -4.691 1 95.44 89 GLU A CA 1
ATOM 652 C C . GLU A 1 89 ? 15.516 10.258 -4.344 1 95.44 89 GLU A C 1
ATOM 654 O O . GLU A 1 89 ? 15.539 11.336 -3.738 1 95.44 89 GLU A O 1
ATOM 659 N N . GLY A 1 90 ? 14.461 9.688 -4.746 1 96.62 90 GLY A N 1
ATOM 660 C CA . GLY A 1 90 ? 13.156 10.141 -4.285 1 96.62 90 GLY A CA 1
ATOM 661 C C . GLY A 1 90 ? 12.711 9.469 -3.002 1 96.62 90 GLY A C 1
ATOM 662 O O . GLY A 1 90 ? 13.367 8.547 -2.514 1 96.62 90 GLY A O 1
ATOM 663 N N . SER A 1 91 ? 11.656 9.984 -2.453 1 98 91 SER A N 1
ATOM 664 C CA . SER A 1 91 ? 11 9.398 -1.287 1 98 91 SER A CA 1
ATOM 665 C C . SER A 1 91 ? 9.664 8.781 -1.659 1 98 91 SER A C 1
ATOM 667 O O . SER A 1 91 ? 9.109 9.07 -2.723 1 98 91 SER A O 1
ATOM 669 N N . PRO A 1 92 ? 9.219 7.781 -0.845 1 98.19 92 PRO A N 1
ATOM 670 C CA . PRO A 1 92 ? 7.836 7.355 -1.05 1 98.19 92 PRO A CA 1
ATOM 671 C C . PRO A 1 92 ? 6.828 8.461 -0.735 1 98.19 92 PRO A C 1
ATOM 673 O O . PRO A 1 92 ? 6.809 8.984 0.382 1 98.19 92 PRO A O 1
ATOM 676 N N . VAL A 1 93 ? 5.988 8.781 -1.766 1 98.38 93 VAL A N 1
ATOM 677 C CA . VAL A 1 93 ? 5.082 9.914 -1.609 1 98.38 93 VAL A CA 1
ATOM 678 C C . VAL A 1 93 ? 3.652 9.484 -1.919 1 98.38 93 VAL A C 1
ATOM 680 O O . VAL A 1 93 ? 3.416 8.734 -2.869 1 98.38 93 VAL A O 1
ATOM 683 N N . ILE A 1 94 ? 2.748 9.867 -1.106 1 98.44 94 ILE A N 1
ATOM 684 C CA . ILE A 1 94 ? 1.322 9.828 -1.418 1 98.44 94 ILE A CA 1
ATOM 685 C C . ILE A 1 94 ? 0.798 11.25 -1.6 1 98.44 94 ILE A C 1
ATOM 687 O O . ILE A 1 94 ? 1.003 12.109 -0.739 1 98.44 94 ILE A O 1
ATOM 691 N N . PHE A 1 95 ? 0.151 11.484 -2.736 1 98.19 95 PHE A N 1
ATOM 692 C CA . PHE A 1 95 ? -0.464 12.781 -2.986 1 98.19 95 PHE A CA 1
ATOM 693 C C . PHE A 1 95 ? -1.911 12.797 -2.508 1 98.19 95 PHE A C 1
ATOM 695 O O . PHE A 1 95 ? -2.678 11.883 -2.803 1 98.19 95 PHE A O 1
ATOM 702 N N . TRP A 1 96 ? -2.199 13.805 -1.776 1 97.62 96 TRP A N 1
ATOM 703 C CA . TRP A 1 96 ? -3.559 14.062 -1.309 1 97.62 96 TRP A CA 1
ATOM 704 C C . TRP A 1 96 ? -4.082 15.383 -1.854 1 97.62 96 TRP A C 1
ATOM 706 O O . TRP A 1 96 ? -3.305 16.297 -2.119 1 97.62 96 TRP A O 1
ATOM 716 N N . ASP A 1 97 ? -5.363 15.414 -2.012 1 96.62 97 ASP A N 1
ATOM 717 C CA . ASP A 1 97 ? -6.047 16.625 -2.463 1 96.62 97 ASP A CA 1
ATOM 718 C C . ASP A 1 97 ? -7.504 16.641 -2.002 1 96.62 97 ASP A C 1
ATOM 720 O O . ASP A 1 97 ? -8.258 15.711 -2.295 1 96.62 97 ASP A O 1
ATOM 724 N N . LEU A 1 98 ? -7.871 17.734 -1.357 1 94.69 98 LEU A N 1
ATOM 725 C CA . LEU A 1 98 ? -9.227 17.812 -0.831 1 94.69 98 LEU A CA 1
ATOM 726 C C . LEU A 1 98 ? -10.258 17.641 -1.946 1 94.69 98 LEU A C 1
ATOM 728 O O . LEU A 1 98 ? -11.352 17.125 -1.714 1 94.69 98 LEU A O 1
ATOM 732 N N . PHE A 1 99 ? -9.883 18.031 -3.148 1 93.69 99 PHE A N 1
ATOM 733 C CA . PHE A 1 99 ? -10.82 18.016 -4.266 1 93.69 99 PHE A CA 1
ATOM 734 C C . PHE A 1 99 ? -10.57 16.812 -5.16 1 93.69 99 PHE A C 1
ATOM 736 O O . PHE A 1 99 ? -11.289 16.594 -6.137 1 93.69 99 PHE A O 1
ATOM 743 N N . GLY A 1 100 ? -9.531 16.062 -4.965 1 94.62 100 GLY A N 1
ATOM 744 C CA . GLY A 1 100 ? -9.258 14.82 -5.672 1 94.62 100 GLY A CA 1
ATOM 745 C C . GLY A 1 100 ? -8.664 15.039 -7.051 1 94.62 100 GLY A C 1
ATOM 746 O O . GLY A 1 100 ? -8.672 14.133 -7.887 1 94.62 100 GLY A O 1
ATOM 747 N N . GLU A 1 101 ? -8.172 16.156 -7.305 1 93.69 101 GLU A N 1
ATOM 748 C CA . GLU A 1 101 ? -7.668 16.469 -8.641 1 93.69 101 GLU A CA 1
ATOM 749 C C . GLU A 1 101 ? -6.188 16.125 -8.766 1 93.69 101 GLU A C 1
ATOM 751 O O . GLU A 1 101 ? -5.773 15.469 -9.727 1 93.69 101 GLU A O 1
ATOM 756 N N . LEU A 1 102 ? -5.387 16.516 -7.781 1 95.69 102 LEU A N 1
ATOM 757 C CA . LEU A 1 102 ? -3.939 16.328 -7.867 1 95.69 102 LEU A CA 1
ATOM 758 C C . LEU A 1 102 ? -3.465 15.258 -6.898 1 95.69 102 LEU A C 1
ATOM 760 O O . LEU A 1 102 ? -2.264 15.125 -6.652 1 95.69 102 LEU A O 1
ATOM 764 N N . GLY A 1 103 ? -4.316 14.508 -6.32 1 97.31 103 GLY A N 1
ATOM 765 C CA . GLY A 1 103 ? -4.062 13.43 -5.379 1 97.31 103 GLY A CA 1
ATOM 766 C C . GLY A 1 103 ? -5.32 12.711 -4.938 1 97.31 103 GLY A C 1
ATOM 767 O O . GLY A 1 103 ? -6.398 12.93 -5.496 1 97.31 103 GLY A O 1
ATOM 768 N N . HIS A 1 104 ? -5.164 11.781 -4.016 1 97.94 104 HIS A N 1
ATOM 769 C CA . HIS A 1 104 ? -6.324 11.094 -3.461 1 97.94 104 HIS A CA 1
ATOM 770 C C . HIS A 1 104 ? -7.188 12.047 -2.639 1 97.94 104 HIS A C 1
ATOM 772 O O . HIS A 1 104 ? -6.66 12.891 -1.914 1 97.94 104 HIS A O 1
ATOM 778 N N . PRO A 1 105 ? -8.508 11.93 -2.771 1 97.25 105 PRO A N 1
ATOM 779 C CA . PRO A 1 105 ? -9.359 12.82 -1.985 1 97.25 105 PRO A CA 1
ATOM 780 C C . PRO A 1 105 ? -9.266 12.555 -0.484 1 97.25 105 PRO A C 1
ATOM 782 O O . PRO A 1 105 ? -9.125 11.406 -0.062 1 97.25 105 PRO A O 1
ATOM 785 N N . VAL A 1 106 ? -9.289 13.609 0.254 1 96.12 106 VAL A N 1
ATOM 786 C CA . VAL A 1 106 ? -9.344 13.547 1.71 1 96.12 106 VAL A CA 1
ATOM 787 C C . VAL A 1 106 ? -10.75 13.914 2.189 1 96.12 106 VAL A C 1
ATOM 789 O O . VAL A 1 106 ? -11.242 15.008 1.886 1 96.12 106 VAL A O 1
ATOM 792 N N . ARG A 1 107 ? -11.305 13 2.895 1 96.19 107 ARG A N 1
ATOM 793 C CA . ARG A 1 107 ? -12.656 13.258 3.391 1 96.19 107 ARG A CA 1
ATOM 794 C C . ARG A 1 107 ? -12.766 12.945 4.879 1 96.19 107 ARG A C 1
ATOM 796 O O . ARG A 1 107 ? -11.938 12.203 5.422 1 96.19 107 ARG A O 1
ATOM 803 N N . THR A 1 108 ? -13.625 13.578 5.512 1 95.81 108 THR A N 1
ATOM 804 C CA . THR A 1 108 ? -14.102 13.242 6.848 1 95.81 108 THR A CA 1
ATOM 805 C C . THR A 1 108 ? -15.625 13.336 6.918 1 95.81 108 THR A C 1
ATOM 807 O O . THR A 1 108 ? -16.281 13.672 5.926 1 95.81 108 THR A O 1
ATOM 810 N N . THR A 1 109 ? -16.234 12.961 8.016 1 95.5 109 THR A N 1
ATOM 811 C CA . THR A 1 109 ? -17.672 13.062 8.188 1 95.5 109 THR A CA 1
ATOM 812 C C . THR A 1 109 ? -18.031 14.094 9.25 1 95.5 109 THR A C 1
ATOM 814 O O . THR A 1 109 ? -17.188 14.438 10.086 1 95.5 109 THR A O 1
ATOM 817 N N . VAL A 1 110 ? -19.203 14.562 9.164 1 95.25 110 VAL A N 1
ATOM 818 C CA . VAL A 1 110 ? -19.703 15.508 10.156 1 95.25 110 VAL A CA 1
ATOM 819 C C . VAL A 1 110 ? -19.656 14.875 11.547 1 95.25 110 VAL A C 1
ATOM 821 O O . VAL A 1 110 ? -19.266 15.531 12.523 1 95.25 110 VAL A O 1
ATOM 824 N N . THR A 1 111 ? -19.938 13.656 11.562 1 93.25 111 THR A N 1
ATOM 825 C CA . THR A 1 111 ? -19.906 12.922 12.828 1 93.25 111 THR A CA 1
ATOM 826 C C . THR A 1 111 ? -18.484 12.867 13.383 1 93.25 111 THR A C 1
ATOM 828 O O . THR A 1 111 ? -18.281 13.062 14.586 1 93.25 111 THR A O 1
ATOM 831 N N . GLN A 1 112 ? -17.562 12.648 12.562 1 90.5 112 GLN A N 1
ATOM 832 C CA . GLN A 1 112 ? -16.172 12.539 13 1 90.5 112 GLN A CA 1
ATOM 833 C C . GLN A 1 112 ? -15.641 13.883 13.484 1 90.5 112 GLN A C 1
ATOM 835 O O . GLN A 1 112 ? -14.844 13.945 14.43 1 90.5 112 GLN A O 1
ATOM 840 N N . MET A 1 113 ? -16.016 14.898 12.906 1 91.31 113 MET A N 1
ATOM 841 C CA . MET A 1 113 ? -15.586 16.219 13.344 1 91.31 113 MET A CA 1
ATOM 842 C C . MET A 1 113 ? -16.188 16.562 14.703 1 91.31 113 MET A C 1
ATOM 844 O O . MET A 1 113 ? -15.508 17.141 15.562 1 91.31 113 MET A O 1
ATOM 848 N N . GLY A 1 114 ? -17.484 16.203 14.844 1 91.06 114 GLY A N 1
ATOM 849 C CA . GLY A 1 114 ? -18.172 16.469 16.094 1 91.06 114 GLY A CA 1
ATOM 850 C C . GLY A 1 114 ? -18.609 17.906 16.234 1 91.06 114 GLY A C 1
ATOM 851 O O . GLY A 1 114 ? -18.141 18.781 15.508 1 91.06 114 GLY A O 1
ATOM 852 N N . PRO A 1 115 ? -19.422 18.141 17.203 1 94.25 115 PRO A N 1
ATOM 853 C CA . PRO A 1 115 ? -20.031 19.484 17.328 1 94.25 115 PRO A CA 1
ATOM 854 C C . PRO A 1 115 ? -19.031 20.516 17.844 1 94.25 115 PRO A C 1
ATOM 856 O O . PRO A 1 115 ? -19.094 21.688 17.453 1 94.25 115 PRO A O 1
ATOM 859 N N . THR A 1 116 ? -18.094 20.109 18.641 1 89 116 THR A N 1
ATOM 860 C CA . THR A 1 116 ? -17.172 21.047 19.25 1 89 116 THR A CA 1
ATOM 861 C C . THR A 1 116 ? -16.219 21.625 18.203 1 89 116 THR A C 1
ATOM 863 O O . THR A 1 116 ? -16.078 22.844 18.078 1 89 116 THR A O 1
ATOM 866 N N . LEU A 1 117 ? -15.594 20.719 17.484 1 87.56 117 LEU A N 1
ATOM 867 C CA . LEU A 1 117 ? -14.664 21.172 16.453 1 87.56 117 LEU A CA 1
ATOM 868 C C . LEU A 1 117 ? -15.398 21.922 15.359 1 87.56 117 LEU A C 1
ATOM 870 O O . LEU A 1 117 ? -14.898 22.938 14.852 1 87.56 117 LEU A O 1
ATOM 874 N N . LEU A 1 118 ? -16.547 21.469 15.055 1 92.38 118 LEU A N 1
ATOM 875 C CA . LEU A 1 118 ? -17.328 22.125 14.023 1 92.38 118 LEU A CA 1
ATOM 876 C C . LEU A 1 118 ? -17.719 23.547 14.445 1 92.38 118 LEU A C 1
ATOM 878 O O . LEU A 1 118 ? -17.719 24.469 13.625 1 92.38 118 LEU A O 1
ATOM 882 N N . ALA A 1 119 ? -18.078 23.703 15.672 1 92.5 119 ALA A N 1
ATOM 883 C CA . ALA A 1 119 ? -18.422 25.016 16.188 1 92.5 119 ALA A CA 1
ATOM 884 C C . ALA A 1 119 ? -17.266 26 16.016 1 92.5 119 ALA A C 1
ATOM 886 O O . ALA A 1 119 ? -17.469 27.172 15.695 1 92.5 119 ALA A O 1
ATOM 887 N N . ARG A 1 120 ? -16.141 25.5 16.219 1 83.56 120 ARG A N 1
ATOM 888 C CA . ARG A 1 120 ? -14.953 26.328 16.109 1 83.56 120 ARG A CA 1
ATOM 889 C C . ARG A 1 120 ? -14.68 26.688 14.648 1 83.56 120 ARG A C 1
ATOM 891 O O . ARG A 1 120 ? -14.367 27.844 14.336 1 83.56 120 ARG A O 1
ATOM 898 N N . VAL A 1 121 ? -14.781 25.703 13.82 1 83.88 121 VAL A N 1
ATOM 899 C CA . VAL A 1 121 ? -14.508 25.891 12.398 1 83.88 121 VAL A CA 1
ATOM 900 C C . VAL A 1 121 ? -15.516 26.875 11.805 1 83.88 121 VAL A C 1
ATOM 902 O O . VAL A 1 121 ? -15.172 27.672 10.938 1 83.88 121 VAL A O 1
ATOM 905 N N . LEU A 1 122 ? -16.719 26.844 12.344 1 89.75 122 LEU A N 1
ATOM 906 C CA . LEU A 1 122 ? -17.797 27.703 11.836 1 89.75 122 LEU A CA 1
ATOM 907 C C . LEU A 1 122 ? -17.812 29.031 12.578 1 89.75 122 LEU A C 1
ATOM 909 O O . LEU A 1 122 ? -18.641 29.891 12.289 1 89.75 122 LEU A O 1
ATOM 913 N N . GLU A 1 123 ? -16.984 29.188 13.539 1 87.94 123 GLU A N 1
ATOM 914 C CA . GLU A 1 123 ? -16.859 30.406 14.32 1 87.94 123 GLU A CA 1
ATOM 915 C C . GLU A 1 123 ? -18.188 30.766 14.992 1 87.94 123 GLU A C 1
ATOM 917 O O . GLU A 1 123 ? -18.641 31.906 14.891 1 87.94 123 GLU A O 1
ATOM 922 N N . LEU A 1 124 ? -18.703 29.797 15.625 1 92.81 124 LEU A N 1
ATOM 923 C CA . LEU A 1 124 ? -19.984 30 16.312 1 92.81 124 LEU A CA 1
ATOM 924 C C . LEU A 1 124 ? -19.766 30.578 17.703 1 92.81 124 LEU A C 1
ATOM 926 O O . LEU A 1 124 ? -18.766 30.266 18.359 1 92.81 124 LEU A O 1
ATOM 930 N N . ASN A 1 125 ? -20.703 31.453 18.109 1 92.56 125 ASN A N 1
ATOM 931 C CA . ASN A 1 125 ? -20.672 31.891 19.5 1 92.56 125 ASN A CA 1
ATOM 932 C C . ASN A 1 125 ? -21.203 30.812 20.438 1 92.56 125 ASN A C 1
ATOM 934 O O . ASN A 1 125 ? -21.625 29.75 20 1 92.56 125 ASN A O 1
ATOM 938 N N . ASP A 1 126 ? -21.219 31.109 21.672 1 93 126 ASP A N 1
ATOM 939 C CA . ASP A 1 126 ? -21.547 30.109 22.672 1 93 126 ASP A CA 1
ATOM 940 C C . ASP A 1 126 ? -22.984 29.625 22.516 1 93 126 ASP A C 1
ATOM 942 O O . ASP A 1 126 ? -23.266 28.438 22.688 1 93 126 ASP A O 1
ATOM 946 N N . VAL A 1 127 ? -23.844 30.516 22.266 1 94.81 127 VAL A N 1
ATOM 947 C CA . VAL A 1 127 ? -25.266 30.188 22.125 1 94.81 127 VAL A CA 1
ATOM 948 C C . VAL A 1 127 ? -25.469 29.312 20.891 1 94.81 127 VAL A C 1
ATOM 950 O O . VAL A 1 127 ? -26.172 28.297 20.953 1 94.81 127 VAL A O 1
ATOM 953 N N . GLN A 1 128 ? -24.844 29.688 19.828 1 96.12 128 GLN A N 1
ATOM 954 C CA . GLN A 1 128 ? -24.906 28.922 18.578 1 96.12 128 GLN A CA 1
ATOM 955 C C . GLN A 1 128 ? -24.297 27.547 18.75 1 96.12 128 GLN A C 1
ATOM 957 O O . GLN A 1 128 ? -24.844 26.547 18.266 1 96.12 128 GLN A O 1
ATOM 962 N N . ALA A 1 129 ? -23.172 27.5 19.391 1 95.62 129 ALA A N 1
ATOM 963 C CA . ALA A 1 129 ? -22.5 26.234 19.656 1 95.62 129 ALA A CA 1
ATOM 964 C C . ALA A 1 129 ? -23.391 25.312 20.5 1 95.62 129 ALA A C 1
ATOM 966 O O . ALA A 1 129 ? -23.406 24.094 20.281 1 95.62 129 ALA A O 1
ATOM 967 N N . GLY A 1 130 ? -24.031 25.891 21.422 1 95.44 130 GLY A N 1
ATOM 968 C CA . GLY A 1 130 ? -24.984 25.125 22.203 1 95.44 130 GLY A CA 1
ATOM 969 C C . GLY A 1 130 ? -26.094 24.516 21.359 1 95.44 130 GLY A C 1
ATOM 970 O O . GLY A 1 130 ? -26.484 23.359 21.562 1 95.44 130 GLY A O 1
ATOM 971 N N . ALA A 1 131 ? -26.594 25.312 20.5 1 96.38 131 ALA A N 1
ATOM 972 C CA . ALA A 1 131 ? -27.641 24.828 19.594 1 96.38 131 ALA A CA 1
ATOM 973 C C . ALA A 1 131 ? -27.125 23.672 18.734 1 96.38 131 ALA A C 1
ATOM 975 O O . ALA A 1 131 ? -27.844 22.703 18.484 1 96.38 131 ALA A O 1
ATOM 976 N N . LEU A 1 132 ? -25.938 23.797 18.25 1 97 132 LEU A N 1
ATOM 977 C CA . LEU A 1 132 ? -25.328 22.734 17.438 1 97 132 LEU A CA 1
ATOM 978 C C . LEU A 1 132 ? -25.188 21.453 18.25 1 97 132 LEU A C 1
ATOM 980 O O . LEU A 1 132 ? -25.438 20.359 17.75 1 97 132 LEU A O 1
ATOM 984 N N . ALA A 1 133 ? -24.828 21.594 19.453 1 96.94 133 ALA A N 1
ATOM 985 C CA . ALA A 1 133 ? -24.703 20.438 20.328 1 96.94 133 ALA A CA 1
ATOM 986 C C . ALA A 1 133 ? -26.047 19.734 20.516 1 96.94 133 ALA A C 1
ATOM 988 O O . ALA A 1 133 ? -26.094 18.5 20.531 1 96.94 133 ALA A O 1
ATOM 989 N N . VAL A 1 134 ? -27.031 20.5 20.703 1 96.75 134 VAL A N 1
ATOM 990 C CA . VAL A 1 134 ? -28.359 19.953 20.828 1 96.75 134 VAL A CA 1
ATOM 991 C C . VAL A 1 134 ? -28.719 19.172 19.562 1 96.75 134 VAL A C 1
ATOM 993 O O . VAL A 1 134 ? -29.297 18.078 19.641 1 96.75 134 VAL A O 1
ATOM 996 N N . ALA A 1 135 ? -28.391 19.734 18.438 1 96.94 135 ALA A N 1
ATOM 997 C CA . ALA A 1 135 ? -28.672 19.062 17.188 1 96.94 135 ALA A CA 1
ATOM 998 C C . ALA A 1 135 ? -27.969 17.703 17.109 1 96.94 135 ALA A C 1
ATOM 1000 O O . ALA A 1 135 ? -28.562 16.719 16.672 1 96.94 135 ALA A O 1
ATOM 1001 N N . PHE A 1 136 ? -26.719 17.656 17.469 1 97.12 136 PHE A N 1
ATOM 1002 C CA . PHE A 1 136 ? -25.969 16.406 17.453 1 97.12 136 PHE A CA 1
ATOM 1003 C C . PHE A 1 136 ? -26.578 15.391 18.406 1 97.12 136 PHE A C 1
ATOM 1005 O O . PHE A 1 136 ? -26.609 14.195 18.109 1 97.12 136 PHE A O 1
ATOM 1012 N N . GLU A 1 137 ? -27.094 15.859 19.516 1 96.38 137 GLU A N 1
ATOM 1013 C CA . GLU A 1 137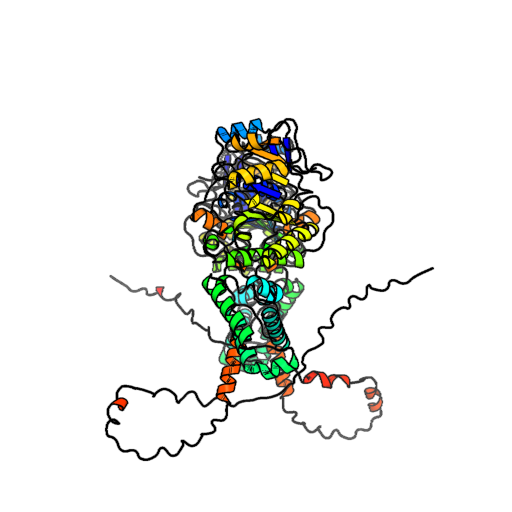 ? -27.766 14.969 20.453 1 96.38 137 GLU A CA 1
ATOM 1014 C C . GLU A 1 137 ? -29.031 14.375 19.844 1 96.38 137 GLU A C 1
ATOM 1016 O O . GLU A 1 137 ? -29.328 13.195 20.062 1 96.38 137 GLU A O 1
ATOM 1021 N N . VAL A 1 138 ? -29.734 15.188 19.203 1 95.25 138 VAL A N 1
ATOM 1022 C CA . VAL A 1 138 ? -30.922 14.719 18.5 1 95.25 138 VAL A CA 1
ATOM 1023 C C . VAL A 1 138 ? -30.547 13.617 17.516 1 95.25 138 VAL A C 1
ATOM 1025 O O . VAL A 1 138 ? -31.219 12.594 17.422 1 95.25 138 VAL A O 1
ATOM 1028 N N . ALA A 1 139 ? -29.5 13.836 16.719 1 96.19 139 ALA A N 1
ATOM 1029 C CA . ALA A 1 139 ? -29.047 12.852 15.742 1 96.19 139 ALA A CA 1
ATOM 1030 C C . ALA A 1 139 ? -28.703 11.523 16.422 1 96.19 139 ALA A C 1
ATOM 1032 O O . ALA A 1 139 ? -29.031 10.453 15.914 1 96.19 139 ALA A O 1
ATOM 1033 N N . ASP A 1 140 ? -28.047 11.625 17.516 1 94.56 140 ASP A N 1
ATOM 1034 C CA . ASP A 1 140 ? -27.656 10.422 18.25 1 94.56 140 ASP A CA 1
ATOM 1035 C C . ASP A 1 140 ? -28.891 9.656 18.75 1 94.56 140 ASP A C 1
ATOM 1037 O O . ASP A 1 140 ? -28.953 8.438 18.594 1 94.56 140 ASP A O 1
ATOM 1041 N N . ARG A 1 141 ? -29.844 10.312 19.297 1 92.44 141 ARG A N 1
ATOM 1042 C CA . ARG A 1 141 ? -31.031 9.695 19.875 1 92.44 141 ARG A CA 1
ATOM 1043 C C . ARG A 1 141 ? -31.891 9.062 18.781 1 92.44 141 ARG A C 1
ATOM 1045 O O . ARG A 1 141 ? -32.531 8.031 19.016 1 92.44 141 ARG A O 1
ATOM 1052 N N . GLU A 1 142 ? -31.812 9.711 17.734 1 92.44 142 GLU A N 1
ATOM 1053 C CA . GLU A 1 142 ? -32.688 9.25 16.656 1 92.44 142 GLU A CA 1
ATOM 1054 C C . GLU A 1 142 ? -31.938 8.352 15.68 1 92.44 142 GLU A C 1
ATOM 1056 O O . GLU A 1 142 ? -32.5 7.945 14.656 1 92.44 142 GLU A O 1
ATOM 1061 N N . GLY A 1 143 ? -30.688 8.109 15.953 1 92.94 143 GLY A N 1
ATOM 1062 C CA . GLY A 1 143 ? -29.891 7.207 15.133 1 92.94 143 GLY A CA 1
ATOM 1063 C C . GLY A 1 143 ? -29.641 7.742 13.742 1 92.94 143 GLY A C 1
ATOM 1064 O O . GLY A 1 143 ? -29.688 6.992 12.758 1 92.94 143 GLY A O 1
ATOM 1065 N N . LEU A 1 144 ? -29.516 9.031 13.602 1 92.62 144 LEU A N 1
ATOM 1066 C CA . LEU A 1 144 ? -29.25 9.664 12.32 1 92.62 144 LEU A CA 1
ATOM 1067 C C . LEU A 1 144 ? -27.766 9.758 12.055 1 92.62 144 LEU A C 1
ATOM 1069 O O . LEU A 1 144 ? -27.031 10.398 12.82 1 92.62 144 LEU A O 1
ATOM 1073 N N . LEU A 1 145 ? -27.344 9.133 10.969 1 92.75 145 LEU A N 1
ATOM 1074 C CA . LEU A 1 145 ? -25.938 9.195 10.586 1 92.75 145 LEU A CA 1
ATOM 1075 C C . LEU A 1 145 ? -25.625 10.523 9.906 1 92.75 145 LEU A C 1
ATOM 1077 O O . LEU A 1 145 ? -26.281 10.914 8.945 1 92.75 145 LEU A O 1
ATOM 1081 N N . LEU A 1 146 ? -24.672 11.273 10.445 1 96.19 146 LEU A N 1
ATOM 1082 C CA . LEU A 1 146 ? -24.234 12.539 9.859 1 96.19 146 LEU A CA 1
ATOM 1083 C C . LEU A 1 146 ? -22.922 12.367 9.109 1 96.19 146 LEU A C 1
ATOM 1085 O O . LEU A 1 146 ? -21.844 12.43 9.711 1 96.19 146 LEU A O 1
ATOM 1089 N N . LEU A 1 147 ? -23.016 12.312 7.816 1 95.25 147 LEU A N 1
ATOM 1090 C CA . LEU A 1 147 ? -21.828 12.031 7.004 1 95.25 147 LEU A CA 1
ATOM 1091 C C . LEU A 1 147 ? -21.328 13.297 6.312 1 95.25 147 LEU A C 1
ATOM 1093 O O . LEU A 1 147 ? -20.156 13.633 6.395 1 95.25 147 LEU A O 1
ATOM 1097 N N . ASP A 1 148 ? -22.266 14.039 5.719 1 95.81 148 ASP A N 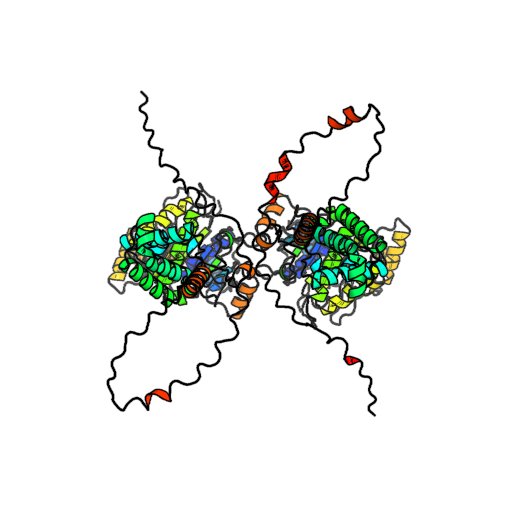1
ATOM 1098 C CA . ASP A 1 148 ? -21.859 15.203 4.934 1 95.81 148 ASP A CA 1
ATOM 1099 C C . ASP A 1 148 ? -22.672 16.438 5.324 1 95.81 148 ASP A C 1
ATOM 1101 O O . ASP A 1 148 ? -23.422 16.406 6.305 1 95.81 148 ASP A O 1
ATOM 1105 N N . LEU A 1 149 ? -22.453 17.5 4.574 1 94.88 149 LEU A N 1
ATOM 1106 C CA . LEU A 1 149 ? -23.047 18.781 4.949 1 94.88 149 LEU A CA 1
ATOM 1107 C C . LEU A 1 149 ? -24.547 18.766 4.719 1 94.88 149 LEU A C 1
ATOM 1109 O O . LEU A 1 149 ? -25.297 19.422 5.445 1 94.88 149 LEU A O 1
ATOM 1113 N N . LYS A 1 150 ? -25 18.031 3.744 1 94.38 150 LYS A N 1
ATOM 1114 C CA . LYS A 1 150 ? -26.438 17.938 3.512 1 94.38 150 LYS A CA 1
ATOM 1115 C C . LYS A 1 150 ? -27.141 17.297 4.699 1 94.38 150 LYS A C 1
ATOM 1117 O O . LYS A 1 150 ? -28.266 17.656 5.027 1 94.38 150 LYS A O 1
ATOM 1122 N N . ASP A 1 151 ? -26.5 16.359 5.27 1 96.19 151 ASP A N 1
ATOM 1123 C CA . ASP A 1 151 ? -27.047 15.727 6.461 1 96.19 151 ASP A CA 1
ATOM 1124 C C . ASP A 1 151 ? -27.219 16.734 7.594 1 96.19 151 ASP A C 1
ATOM 1126 O O . ASP A 1 151 ? -28.25 16.734 8.281 1 96.19 151 ASP A O 1
ATOM 1130 N N . LEU A 1 152 ? -26.219 17.516 7.758 1 96.62 152 LEU A N 1
ATOM 1131 C CA . LEU A 1 152 ? -26.266 18.484 8.836 1 96.62 152 LEU A CA 1
ATOM 1132 C C . LEU A 1 152 ? -27.344 19.531 8.586 1 96.62 152 LEU A C 1
ATOM 1134 O O . LEU A 1 152 ? -28.062 19.922 9.508 1 96.62 152 LEU A O 1
ATOM 1138 N N . ARG A 1 153 ? -27.453 19.938 7.387 1 95.94 153 ARG A N 1
ATOM 1139 C CA . ARG A 1 153 ? -28.5 20.875 7.031 1 95.94 153 ARG A CA 1
ATOM 1140 C C . ARG A 1 153 ? -29.875 20.281 7.289 1 95.94 153 ARG A C 1
ATOM 1142 O O . ARG A 1 153 ? -30.766 20.953 7.82 1 95.94 153 ARG A O 1
ATOM 1149 N N . ALA A 1 154 ? -30.016 19.109 6.848 1 95.69 154 ALA A N 1
ATOM 1150 C CA . ALA A 1 154 ? -31.297 18.422 7.059 1 95.69 154 ALA A CA 1
ATOM 1151 C C . ALA A 1 154 ? -31.609 18.297 8.547 1 95.69 154 ALA A C 1
ATOM 1153 O O . ALA A 1 154 ? -32.75 18.469 8.969 1 95.69 154 ALA A O 1
ATOM 1154 N N . LEU A 1 155 ? -30.609 17.969 9.289 1 96.62 155 LEU A N 1
ATOM 1155 C CA . LEU A 1 155 ? -30.766 17.828 10.734 1 96.62 155 LEU A CA 1
ATOM 1156 C C . LEU A 1 155 ? -31.172 19.156 11.367 1 96.62 155 LEU A C 1
ATOM 1158 O O . LEU A 1 155 ? -32.062 19.203 12.219 1 96.62 155 LEU A O 1
ATOM 1162 N N . LEU A 1 156 ? -30.516 20.203 10.953 1 97 156 LEU A N 1
ATOM 1163 C CA . LEU A 1 156 ? -30.812 21.531 11.5 1 97 156 LEU A CA 1
ATOM 1164 C C . LEU A 1 156 ? -32.25 21.938 11.156 1 97 156 LEU A C 1
ATOM 1166 O O . LEU A 1 156 ? -32.938 22.531 11.984 1 97 156 LEU A O 1
ATOM 1170 N N . ASN A 1 157 ? -32.688 21.672 9.961 1 95.75 157 ASN A N 1
ATOM 1171 C CA . ASN A 1 157 ? -34.062 21.922 9.578 1 95.75 157 ASN A CA 1
ATOM 1172 C C . ASN A 1 157 ? -35.031 21.125 10.43 1 95.75 157 ASN A C 1
ATOM 1174 O O . ASN A 1 157 ? -36.062 21.641 10.859 1 95.75 157 ASN A O 1
ATOM 1178 N N . HIS A 1 158 ? -34.656 19.906 10.625 1 95.31 158 HIS A N 1
ATOM 1179 C CA . HIS A 1 158 ? -35.469 19.016 11.461 1 95.31 158 HIS A CA 1
ATOM 1180 C C . HIS A 1 158 ? -35.594 19.562 12.883 1 95.31 158 HIS A C 1
ATOM 1182 O O . HIS A 1 158 ? -36.688 19.578 13.461 1 95.31 158 HIS A O 1
ATOM 1188 N N . VAL A 1 159 ? -34.531 20.016 13.422 1 95.94 159 VAL A N 1
ATOM 1189 C CA . VAL A 1 159 ? -34.5 20.578 14.766 1 95.94 159 VAL A CA 1
ATOM 1190 C C . VAL A 1 159 ? -35.344 21.844 14.812 1 95.94 159 VAL A C 1
ATOM 1192 O O . VAL A 1 159 ? -36.062 22.078 15.781 1 95.94 159 VAL A O 1
ATOM 1195 N N . ASN A 1 160 ? -35.188 22.625 13.789 1 95.62 160 ASN A N 1
ATOM 1196 C CA . ASN A 1 160 ? -35.969 23.859 13.719 1 95.62 160 ASN A CA 1
ATOM 1197 C C . ASN A 1 160 ? -37.469 23.578 13.68 1 95.62 160 ASN A C 1
ATOM 1199 O O . ASN A 1 160 ? -38.25 24.25 14.344 1 95.62 160 ASN A O 1
ATOM 1203 N N . ASP A 1 161 ? -37.875 22.625 12.938 1 94.56 161 ASP A N 1
ATOM 1204 C CA . ASP A 1 161 ? -39.281 22.281 12.758 1 94.56 161 ASP A CA 1
ATOM 1205 C C . ASP A 1 161 ? -39.875 21.688 14.039 1 94.56 161 ASP A C 1
ATOM 1207 O O . ASP A 1 161 ? -41.062 21.812 14.281 1 94.56 161 ASP A O 1
ATOM 1211 N N . HIS A 1 162 ? -39.031 21.078 14.828 1 94.38 162 HIS A N 1
ATOM 1212 C CA . HIS A 1 162 ? -39.5 20.453 16.047 1 94.38 162 HIS A CA 1
ATOM 1213 C C . HIS A 1 162 ? -38.906 21.125 17.281 1 94.38 162 HIS A C 1
ATOM 1215 O O . HIS A 1 162 ? -38.625 20.469 18.281 1 94.38 162 HIS A O 1
ATOM 1221 N N . ARG A 1 163 ? -38.656 22.344 17.203 1 93.25 163 ARG A N 1
ATOM 1222 C CA . ARG A 1 163 ? -37.875 23.078 18.188 1 93.25 163 ARG A CA 1
ATOM 1223 C C . ARG A 1 163 ? -38.531 23.062 19.562 1 93.25 163 ARG A C 1
ATOM 1225 O O . ARG A 1 163 ? -37.875 22.969 20.578 1 93.25 163 ARG A O 1
ATOM 1232 N N . LYS A 1 164 ? -39.844 23.172 19.609 1 93.06 164 LYS A N 1
ATOM 1233 C CA . LYS A 1 164 ? -40.562 23.219 20.891 1 93.06 164 LYS A CA 1
ATOM 1234 C C . LYS A 1 164 ? -40.375 21.906 21.656 1 93.06 164 LYS A C 1
ATOM 1236 O O . LYS A 1 164 ? -40 21.922 22.844 1 93.06 164 LYS A O 1
ATOM 1241 N N . THR A 1 165 ? -40.562 20.891 20.938 1 94.19 165 THR A N 1
ATOM 1242 C CA . THR A 1 165 ? -40.438 19.578 21.562 1 94.19 165 THR A CA 1
ATOM 1243 C C . THR A 1 165 ? -39 19.297 21.953 1 94.19 165 THR A C 1
ATOM 1245 O O . THR A 1 165 ? -38.719 18.781 23.031 1 94.19 165 THR A O 1
ATOM 1248 N N . ILE A 1 166 ? -38.062 19.609 21.141 1 94.38 166 ILE A N 1
ATOM 1249 C CA . ILE A 1 166 ? -36.656 19.312 21.328 1 94.38 166 ILE A CA 1
ATOM 1250 C C . ILE A 1 166 ? -36.094 20.188 22.453 1 94.38 166 ILE A C 1
ATOM 1252 O O . ILE A 1 166 ? -35.312 19.719 23.297 1 94.38 166 ILE A O 1
ATOM 1256 N N . SER A 1 167 ? -36.594 21.453 22.469 1 92.94 167 SER A N 1
ATOM 1257 C CA . SER A 1 167 ? -36.156 22.359 23.516 1 92.94 167 SER A CA 1
ATOM 1258 C C . SER A 1 167 ? -36.594 21.891 24.891 1 92.94 167 SER A C 1
ATOM 1260 O O . SER A 1 167 ? -35.844 22.047 25.875 1 92.94 167 SER A O 1
ATOM 1262 N N . ALA A 1 168 ? -37.688 21.312 24.984 1 91.94 168 ALA A N 1
ATOM 1263 C CA . ALA A 1 168 ? -38.219 20.797 26.25 1 91.94 168 ALA A CA 1
ATOM 1264 C C . ALA A 1 168 ? -37.469 19.547 26.703 1 91.94 168 ALA A C 1
ATOM 1266 O O . ALA A 1 168 ? -37.219 19.359 27.891 1 91.94 168 ALA A O 1
ATOM 1267 N N . ALA A 1 169 ? -37 18.812 25.781 1 91.88 169 ALA A N 1
ATOM 1268 C CA . ALA A 1 169 ? -36.438 17.484 26.094 1 91.88 169 ALA A CA 1
ATOM 1269 C C . ALA A 1 169 ? -34.938 17.547 26.25 1 91.88 169 ALA A C 1
ATOM 1271 O O . ALA A 1 169 ? -34.344 16.797 27.031 1 91.88 169 ALA A O 1
ATOM 1272 N N . ILE A 1 170 ? -34.25 18.312 25.531 1 92.38 170 ILE A N 1
ATOM 1273 C CA . ILE A 1 170 ? -32.812 18.234 25.438 1 92.38 170 ILE A CA 1
ATOM 1274 C C . ILE A 1 170 ? -32.188 19.562 25.859 1 92.38 170 ILE A C 1
ATOM 1276 O O . ILE A 1 170 ? -31.312 19.609 26.734 1 92.38 170 ILE A O 1
ATOM 1280 N N . GLY A 1 171 ? -32.656 20.672 25.203 1 91.06 171 GLY A N 1
ATOM 1281 C CA . GLY A 1 171 ? -32.094 22 25.469 1 91.06 171 GLY A CA 1
ATOM 1282 C C . GLY A 1 171 ? -32.688 23.078 24.562 1 91.06 171 GLY A C 1
ATOM 1283 O O . GLY A 1 171 ? -33.094 22.781 23.422 1 91.06 171 GLY A O 1
ATOM 1284 N N . LEU A 1 172 ? -32.625 24.219 25.047 1 89.94 172 LEU A N 1
ATOM 1285 C CA . LEU A 1 172 ? -33.219 25.344 24.359 1 89.94 172 LEU A CA 1
ATOM 1286 C C . LEU A 1 172 ? -32.531 25.609 23.031 1 89.94 172 LEU A C 1
ATOM 1288 O O . LEU A 1 172 ? -31.297 25.688 22.984 1 89.94 172 LEU A O 1
ATOM 1292 N N . VAL A 1 173 ? -33.312 25.719 21.969 1 93.69 173 VAL A N 1
ATOM 1293 C CA . VAL A 1 173 ? -32.781 26.031 20.641 1 93.69 173 VAL A CA 1
ATOM 1294 C C . VAL A 1 173 ? -33.594 27.188 20.031 1 93.69 173 VAL A C 1
ATOM 1296 O O . VAL A 1 173 ? -34.812 27.094 19.875 1 93.69 173 VAL A O 1
ATOM 1299 N N . ASN A 1 174 ? -32.906 28.25 19.75 1 94.5 174 ASN A N 1
ATOM 1300 C CA . ASN A 1 174 ? -33.531 29.406 19.141 1 94.5 174 ASN A CA 1
ATOM 1301 C C . ASN A 1 174 ? -33.406 29.375 17.609 1 94.5 174 ASN A C 1
ATOM 1303 O O . ASN A 1 174 ? -32.375 28.969 17.078 1 94.5 174 ASN A O 1
ATOM 1307 N N . PRO A 1 175 ? -34.438 29.797 16.953 1 94.94 175 PRO A N 1
ATOM 1308 C CA . PRO A 1 175 ? -34.406 29.797 15.492 1 94.94 175 PRO A CA 1
ATOM 1309 C C . PRO A 1 175 ? -33.281 30.672 14.938 1 94.94 175 PRO A C 1
ATOM 1311 O O . PRO A 1 175 ? -32.688 30.359 13.891 1 94.94 175 PRO A O 1
ATOM 1314 N N . ALA A 1 176 ? -33.031 31.703 15.625 1 96.06 176 ALA A N 1
ATOM 1315 C CA . ALA A 1 176 ? -31.969 32.594 15.188 1 96.06 176 ALA A CA 1
ATOM 1316 C C . ALA A 1 176 ? -30.609 31.906 15.188 1 96.06 176 ALA A C 1
ATOM 1318 O O . ALA A 1 176 ? -29.781 32.156 14.305 1 96.06 176 ALA A O 1
ATOM 1319 N N . SER A 1 177 ? -30.391 31.078 16.172 1 97 177 SER A N 1
ATOM 1320 C CA . SER A 1 177 ? -29.141 30.328 16.266 1 97 177 SER A CA 1
ATOM 1321 C C . SER A 1 177 ? -29.047 29.297 15.133 1 97 177 SER A C 1
ATOM 1323 O O . SER A 1 177 ? -27.984 29.125 14.531 1 97 177 SER A O 1
ATOM 1325 N N . ILE A 1 178 ? -30.109 28.641 14.844 1 96.88 178 ILE A N 1
ATOM 1326 C CA . ILE A 1 178 ? -30.125 27.672 13.75 1 96.88 178 ILE A CA 1
ATOM 1327 C C . ILE A 1 178 ? -29.828 28.375 12.43 1 96.88 178 ILE A C 1
ATOM 1329 O O . ILE A 1 178 ? -29.047 27.859 11.609 1 96.88 178 ILE A O 1
ATOM 1333 N N . GLY A 1 179 ? -30.484 29.5 12.242 1 96.81 179 GLY A N 1
ATOM 1334 C CA . GLY A 1 179 ? -30.234 30.281 11.039 1 96.81 179 GLY A CA 1
ATOM 1335 C C . GLY A 1 179 ? -28.781 30.688 10.883 1 96.81 179 GLY A C 1
ATOM 1336 O O . GLY A 1 179 ? -28.234 30.672 9.781 1 96.81 179 GLY A O 1
ATOM 1337 N N . ALA A 1 180 ? -28.234 31.078 11.977 1 96.94 180 ALA A N 1
ATOM 1338 C CA . ALA A 1 180 ? -26.828 31.484 11.961 1 96.94 180 ALA A CA 1
ATOM 1339 C C . ALA A 1 180 ? -25.922 30.312 11.57 1 96.94 180 ALA A C 1
ATOM 1341 O O . ALA A 1 180 ? -24.969 30.5 10.812 1 96.94 180 ALA A O 1
ATOM 1342 N N . ILE A 1 181 ? -26.156 29.172 12.094 1 97.19 181 ILE A N 1
ATOM 1343 C CA . ILE A 1 181 ? -25.375 27.984 11.781 1 97.19 181 ILE A CA 1
ATOM 1344 C C . ILE A 1 181 ? -25.531 27.641 10.297 1 97.19 181 ILE A C 1
ATOM 1346 O O . ILE A 1 181 ? -24.547 27.312 9.625 1 97.19 181 ILE A O 1
ATOM 1350 N N . GLN A 1 182 ? -26.703 27.75 9.836 1 96.75 182 GLN A N 1
ATOM 1351 C CA . GLN A 1 182 ? -26.969 27.438 8.438 1 96.75 182 GLN A CA 1
ATOM 1352 C C . GLN A 1 182 ? -26.234 28.391 7.508 1 96.75 182 GLN A C 1
ATOM 1354 O O . GLN A 1 182 ? -25.719 27.984 6.461 1 96.75 182 GLN A O 1
ATOM 1359 N N . ARG A 1 183 ? -26.188 29.609 7.875 1 95.81 183 ARG A N 1
ATOM 1360 C CA . ARG A 1 183 ? -25.453 30.578 7.078 1 95.81 183 ARG A CA 1
ATOM 1361 C C . ARG A 1 183 ? -23.953 30.281 7.09 1 95.81 183 ARG A C 1
ATOM 1363 O O . ARG A 1 183 ? -23.281 30.406 6.062 1 95.81 183 ARG A O 1
ATOM 1370 N N . ALA A 1 184 ? -23.5 29.969 8.242 1 94.25 184 ALA A N 1
ATOM 1371 C CA . ALA A 1 184 ? -22.094 29.594 8.344 1 94.25 184 ALA A CA 1
ATOM 1372 C C . ALA A 1 184 ? -21.781 28.375 7.48 1 94.25 184 ALA A C 1
ATOM 1374 O O . ALA A 1 184 ? -20.734 28.312 6.844 1 94.25 184 ALA A O 1
ATOM 1375 N N . LEU A 1 185 ? -22.672 27.406 7.465 1 94.56 185 LEU A N 1
ATOM 1376 C CA . LEU A 1 185 ? -22.516 26.203 6.652 1 94.56 185 LEU A CA 1
ATOM 1377 C C . LEU A 1 185 ? -22.5 26.562 5.168 1 94.56 185 LEU A C 1
ATOM 1379 O O . LEU A 1 185 ? -21.75 25.953 4.395 1 94.56 185 LEU A O 1
ATOM 1383 N N . LEU A 1 186 ? -23.359 27.422 4.832 1 93.44 186 LEU A N 1
ATOM 1384 C CA . LEU A 1 186 ? -23.422 27.844 3.439 1 93.44 186 LEU A CA 1
ATOM 1385 C C . LEU A 1 186 ? -22.094 28.438 2.99 1 93.44 186 LEU A C 1
ATOM 1387 O O . LEU A 1 186 ? -21.641 28.203 1.865 1 93.44 186 LEU A O 1
ATOM 1391 N N . ARG A 1 187 ? -21.5 29.234 3.857 1 91.81 187 ARG A N 1
ATOM 1392 C CA . ARG A 1 187 ? -20.203 29.828 3.545 1 91.81 187 ARG A CA 1
ATOM 1393 C C . ARG A 1 187 ? -19.141 28.734 3.344 1 91.81 187 ARG A C 1
ATOM 1395 O O . ARG A 1 187 ? -18.328 28.828 2.43 1 91.81 187 ARG A O 1
ATOM 1402 N N . LEU A 1 188 ? -19.141 27.781 4.172 1 91.5 188 LEU A N 1
ATOM 1403 C CA . LEU A 1 188 ? -18.203 26.672 4.051 1 91.5 188 LEU A CA 1
ATOM 1404 C C . LEU A 1 188 ? -18.422 25.922 2.742 1 91.5 188 LEU A C 1
ATOM 1406 O O . LEU A 1 188 ? -17.469 25.516 2.078 1 91.5 188 LEU A O 1
ATOM 1410 N N . GLU A 1 189 ? -19.641 25.75 2.402 1 91.88 189 GLU A N 1
ATOM 1411 C CA . GLU A 1 189 ? -19.984 25.078 1.147 1 91.88 189 GLU A CA 1
ATOM 1412 C C . GLU A 1 189 ? -19.484 25.875 -0.053 1 91.88 189 GLU A C 1
ATOM 1414 O O . GLU A 1 189 ? -18.984 25.297 -1.025 1 91.88 189 GLU A O 1
ATOM 1419 N N . GLN A 1 190 ? -19.656 27.109 0.043 1 90.94 190 GLN A N 1
ATOM 1420 C CA . GLN A 1 190 ? -19.203 27.984 -1.03 1 90.94 190 GLN A CA 1
ATOM 1421 C C . GLN A 1 190 ? -17.703 27.922 -1.212 1 90.94 190 GLN A C 1
ATOM 1423 O O . GLN A 1 190 ? -17.188 28.062 -2.326 1 90.94 190 GLN A O 1
ATOM 1428 N N . ASP A 1 191 ? -17.047 27.641 -0.122 1 89.56 191 ASP A N 1
ATOM 1429 C CA . ASP A 1 191 ? -15.594 27.5 -0.169 1 89.56 191 ASP A CA 1
ATOM 1430 C C . ASP A 1 191 ? -15.195 26.109 -0.639 1 89.56 191 ASP A C 1
ATOM 1432 O O . ASP A 1 191 ? -14.008 25.781 -0.703 1 89.56 191 ASP A O 1
ATOM 1436 N N . GLY A 1 192 ? -16.172 25.266 -0.911 1 90.19 192 GLY A N 1
ATOM 1437 C CA . GLY A 1 192 ? -15.891 23.938 -1.408 1 90.19 192 GLY A CA 1
ATOM 1438 C C . GLY A 1 192 ? -15.898 22.875 -0.318 1 90.19 192 GLY A C 1
ATOM 1439 O O . GLY A 1 192 ? -15.383 21.766 -0.511 1 90.19 192 GLY A O 1
ATOM 1440 N N . GLY A 1 193 ? -16.516 23.172 0.766 1 92.56 193 GLY A N 1
ATOM 1441 C CA . GLY A 1 193 ? -16.531 22.266 1.906 1 92.56 193 GLY A CA 1
ATOM 1442 C C . GLY A 1 193 ? -17.234 20.953 1.622 1 92.56 193 GLY A C 1
ATOM 1443 O O . GLY A 1 193 ? -17.016 19.953 2.316 1 92.56 193 GLY A O 1
ATOM 1444 N N . GLU A 1 194 ? -18 20.891 0.577 1 92.62 194 GLU A N 1
ATOM 1445 C CA . GLU A 1 194 ? -18.75 19.688 0.223 1 92.62 194 GLU A CA 1
ATOM 1446 C C . GLU A 1 194 ? -17.812 18.547 -0.147 1 92.62 194 GLU A C 1
ATOM 1448 O O . GLU A 1 194 ? -18.109 17.375 0.11 1 92.62 194 GLU A O 1
ATOM 1453 N N . ALA A 1 195 ? -16.75 18.891 -0.667 1 92.5 195 ALA A N 1
ATOM 1454 C CA . ALA A 1 195 ? -15.789 17.891 -1.095 1 92.5 195 ALA A CA 1
ATOM 1455 C C . ALA A 1 195 ? -15.094 17.25 0.104 1 92.5 195 ALA A C 1
ATOM 1457 O O . ALA A 1 195 ? -14.609 16.109 0.02 1 92.5 195 ALA A O 1
ATOM 1458 N N . PHE A 1 196 ? -15.078 17.984 1.178 1 94.44 196 PHE A N 1
ATOM 1459 C CA . PHE A 1 196 ? -14.328 17.562 2.357 1 94.44 196 PHE A CA 1
ATOM 1460 C C . PHE A 1 196 ? -15.18 16.656 3.238 1 94.44 196 PHE A C 1
ATOM 1462 O O . PHE A 1 196 ? -14.641 15.812 3.969 1 94.44 196 PHE A O 1
ATOM 1469 N N . PHE A 1 197 ? -16.484 16.75 3.146 1 95.31 197 PHE A N 1
ATOM 1470 C CA . PHE A 1 197 ? -17.359 15.969 4.02 1 95.31 197 PHE A CA 1
ATOM 1471 C C . PHE A 1 197 ? -18.031 14.836 3.248 1 95.31 197 PHE A C 1
ATOM 1473 O O . PHE A 1 197 ? -18.812 15.078 2.328 1 95.31 197 PHE A O 1
ATOM 1480 N N . GLY A 1 198 ? -17.672 13.648 3.645 1 94.5 198 GLY A N 1
ATOM 1481 C CA . GLY A 1 198 ? -18.172 12.453 2.994 1 94.5 198 GLY A CA 1
ATOM 1482 C C . GLY A 1 198 ? -17.391 11.203 3.367 1 94.5 198 GLY A C 1
ATOM 1483 O O . GLY A 1 198 ? -16.594 11.219 4.305 1 94.5 198 GLY A O 1
ATOM 1484 N N . GLU A 1 199 ? -17.656 10.109 2.709 1 94.69 199 GLU A N 1
ATOM 1485 C CA . GLU A 1 199 ? -16.969 8.836 2.883 1 94.69 199 GLU A CA 1
ATOM 1486 C C . GLU A 1 199 ? -16.266 8.406 1.595 1 94.69 199 GLU A C 1
ATOM 1488 O O . GLU A 1 199 ? -16.734 8.727 0.497 1 94.69 199 GLU A O 1
ATOM 1493 N N . PRO A 1 200 ? -15.242 7.621 1.69 1 95.69 200 PRO A N 1
ATOM 1494 C CA . PRO A 1 200 ? -14.648 7.117 2.934 1 95.69 200 PRO A CA 1
ATOM 1495 C C . PRO A 1 200 ? -13.867 8.188 3.688 1 95.69 200 PRO A C 1
ATOM 1497 O O . PRO A 1 200 ? -13.156 8.984 3.072 1 95.69 200 PRO A O 1
ATOM 1500 N N . ALA A 1 201 ? -14.016 8.188 5.023 1 95.94 201 ALA A N 1
ATOM 1501 C CA . ALA A 1 201 ? -13.266 9.109 5.867 1 95.94 201 ALA A CA 1
ATOM 1502 C C . ALA A 1 201 ? -11.805 8.672 5.992 1 95.94 201 ALA A C 1
ATOM 1504 O O . ALA A 1 201 ? -11.516 7.477 6.094 1 95.94 201 ALA A O 1
ATOM 1505 N N . LEU A 1 202 ? -10.938 9.625 6.012 1 96.12 202 LEU A N 1
ATOM 1506 C CA . LEU A 1 202 ? -9.508 9.344 6.145 1 96.12 202 LEU A CA 1
ATOM 1507 C C . LEU A 1 202 ? -9.211 8.688 7.492 1 96.12 202 LEU A C 1
ATOM 1509 O O . LEU A 1 202 ? -9.672 9.164 8.531 1 96.12 202 LEU A O 1
ATOM 1513 N N . GLU A 1 203 ? -8.539 7.609 7.434 1 94.06 203 GLU A N 1
ATOM 1514 C CA . GLU A 1 203 ? -8.023 6.969 8.641 1 94.06 203 GLU A CA 1
ATOM 1515 C C . GLU A 1 203 ? -6.578 7.375 8.914 1 94.06 203 GLU A C 1
ATOM 1517 O O . GLU A 1 203 ? -5.73 7.301 8.023 1 94.06 203 GLU A O 1
ATOM 1522 N N . LEU A 1 204 ? -6.266 7.723 10.078 1 93.31 204 LEU A N 1
ATOM 1523 C CA . LEU A 1 204 ? -4.965 8.273 10.438 1 93.31 204 LEU A CA 1
ATOM 1524 C C . LEU A 1 204 ? -3.85 7.273 10.141 1 93.31 204 LEU A C 1
ATOM 1526 O O . LEU A 1 204 ? -2.736 7.664 9.781 1 93.31 204 LEU A O 1
ATOM 1530 N N . ILE A 1 205 ? -4.145 5.992 10.297 1 92.25 205 ILE A N 1
ATOM 1531 C CA . ILE A 1 205 ? -3.139 4.957 10.086 1 92.25 205 ILE A CA 1
ATOM 1532 C C . ILE A 1 205 ? -2.592 5.043 8.664 1 92.25 205 ILE A C 1
ATOM 1534 O O . ILE A 1 205 ? -1.426 4.727 8.422 1 92.25 205 ILE A O 1
ATOM 1538 N N . ASP A 1 206 ? -3.389 5.504 7.758 1 95 206 ASP A N 1
ATOM 1539 C CA . ASP A 1 206 ? -2.971 5.578 6.359 1 95 206 ASP A CA 1
ATOM 1540 C C . ASP A 1 206 ? -2.041 6.77 6.129 1 95 206 ASP A C 1
ATOM 1542 O O . ASP A 1 206 ? -1.348 6.836 5.113 1 95 206 ASP A O 1
ATOM 1546 N N . LEU A 1 207 ? -1.99 7.734 7.078 1 96.25 207 LEU A N 1
ATOM 1547 C CA . LEU A 1 207 ? -1.047 8.844 7.023 1 96.25 207 LEU A CA 1
ATOM 1548 C C . LEU A 1 207 ? 0.263 8.484 7.715 1 96.25 207 LEU A C 1
ATOM 1550 O O . LEU A 1 207 ? 1.263 9.188 7.57 1 96.25 207 LEU A O 1
ATOM 1554 N N . MET A 1 208 ? 0.243 7.418 8.438 1 96.19 208 MET A N 1
ATOM 1555 C CA . MET A 1 208 ? 1.389 7.078 9.273 1 96.19 208 MET A CA 1
ATOM 1556 C C . MET A 1 208 ? 2.049 5.789 8.797 1 96.19 208 MET A C 1
ATOM 1558 O O . MET A 1 208 ? 2.664 5.07 9.586 1 96.19 208 MET A O 1
ATOM 1562 N N . ARG A 1 209 ? 1.94 5.551 7.504 1 95.19 209 ARG A N 1
ATOM 1563 C CA . ARG A 1 209 ? 2.451 4.316 6.926 1 95.19 209 ARG A CA 1
ATOM 1564 C C . ARG A 1 209 ? 3.941 4.43 6.617 1 95.19 209 ARG A C 1
ATOM 1566 O O . ARG A 1 209 ? 4.449 5.527 6.383 1 95.19 209 ARG A O 1
ATOM 1573 N N . GLN A 1 210 ? 4.551 3.295 6.648 1 96.5 210 GLN A N 1
ATOM 1574 C CA . GLN A 1 210 ? 5.844 3.08 6.008 1 96.5 210 GLN A CA 1
ATOM 1575 C C . GLN A 1 210 ? 5.691 2.312 4.699 1 96.5 210 GLN A C 1
ATOM 1577 O O . GLN A 1 210 ? 4.73 1.558 4.527 1 96.5 210 GLN A O 1
ATOM 1582 N N . ASP A 1 211 ? 6.559 2.65 3.77 1 96.06 211 ASP A N 1
ATOM 1583 C CA . ASP A 1 211 ? 6.539 1.831 2.562 1 96.06 211 ASP A CA 1
ATOM 1584 C C . ASP A 1 211 ? 7.16 0.46 2.818 1 96.06 211 ASP A C 1
ATOM 1586 O O . ASP A 1 211 ? 7.531 0.141 3.949 1 96.06 211 ASP A O 1
ATOM 1590 N N . MET A 1 212 ? 7.301 -0.385 1.843 1 93.75 212 MET A N 1
ATOM 1591 C CA . MET A 1 212 ? 7.699 -1.78 2.002 1 93.75 212 MET A CA 1
ATOM 1592 C C . MET A 1 212 ? 9.18 -1.888 2.344 1 93.75 212 MET A C 1
ATOM 1594 O O . MET A 1 212 ? 9.648 -2.943 2.771 1 93.75 212 MET A O 1
ATOM 1598 N N . SER A 1 213 ? 9.961 -0.819 2.184 1 92.31 213 SER A N 1
ATOM 1599 C CA . SER A 1 213 ? 11.383 -0.817 2.525 1 92.31 213 SER A CA 1
ATOM 1600 C C . SER A 1 213 ? 11.609 -0.278 3.934 1 92.31 213 SER A C 1
ATOM 1602 O O . SER A 1 213 ? 12.734 -0.297 4.438 1 92.31 213 SER A O 1
ATOM 1604 N N . GLY A 1 214 ? 10.562 0.288 4.543 1 93.88 214 GLY A N 1
ATOM 1605 C CA . GLY A 1 214 ? 10.68 0.797 5.898 1 93.88 214 GLY A CA 1
ATOM 1606 C C . GLY A 1 214 ? 10.789 2.309 5.961 1 93.88 214 GLY A C 1
ATOM 1607 O O . GLY A 1 214 ? 10.844 2.887 7.051 1 93.88 214 GLY A O 1
ATOM 1608 N N . ARG A 1 215 ? 10.781 2.977 4.871 1 96.56 215 ARG A N 1
ATOM 1609 C CA . ARG A 1 215 ? 10.789 4.438 4.844 1 96.56 215 ARG A CA 1
ATOM 1610 C C . ARG A 1 215 ? 9.422 5 5.191 1 96.56 215 ARG A C 1
ATOM 1612 O O . ARG A 1 215 ? 8.398 4.445 4.785 1 96.56 215 ARG A O 1
ATOM 1619 N N . GLY A 1 216 ? 9.469 6.113 5.957 1 98.19 216 GLY A N 1
ATOM 1620 C CA . GLY A 1 216 ? 8.211 6.789 6.211 1 98.19 216 GLY A CA 1
ATOM 1621 C C . GLY A 1 216 ? 7.617 7.434 4.969 1 98.19 216 GLY A C 1
ATOM 1622 O O . GLY A 1 216 ? 8.328 8.094 4.211 1 98.19 216 GLY A O 1
ATOM 1623 N N . ILE A 1 217 ? 6.414 7.184 4.754 1 98.62 217 ILE A N 1
ATOM 1624 C CA . ILE A 1 217 ? 5.758 7.758 3.584 1 98.62 217 ILE A CA 1
ATOM 1625 C C . ILE A 1 217 ? 5.535 9.25 3.799 1 98.62 217 ILE A C 1
ATOM 1627 O O . ILE A 1 217 ? 5.125 9.68 4.883 1 98.62 217 ILE A O 1
ATOM 1631 N N . ILE A 1 218 ? 5.887 10.055 2.822 1 98.69 218 ILE A N 1
ATOM 1632 C CA . ILE A 1 218 ? 5.641 11.492 2.855 1 98.69 218 ILE A CA 1
ATOM 1633 C C . ILE A 1 218 ? 4.289 11.797 2.207 1 98.69 218 ILE A C 1
ATOM 1635 O O . ILE A 1 218 ? 4.121 11.617 0.999 1 98.69 218 ILE A O 1
ATOM 1639 N N . ASN A 1 219 ? 3.385 12.258 3.025 1 98.62 219 ASN A N 1
ATOM 1640 C CA . ASN A 1 219 ? 2.072 12.688 2.557 1 98.62 219 ASN A CA 1
ATOM 1641 C C . ASN A 1 219 ? 2.08 14.148 2.125 1 98.62 219 ASN A C 1
ATOM 1643 O O . ASN A 1 219 ? 2.328 15.039 2.941 1 98.62 219 ASN A O 1
ATOM 1647 N N . VAL A 1 220 ? 1.835 14.359 0.843 1 97.88 220 VAL A N 1
ATOM 1648 C CA . VAL A 1 220 ? 1.828 15.719 0.319 1 97.88 220 VAL A CA 1
ATOM 1649 C C . VAL A 1 220 ? 0.399 16.141 -0.026 1 97.88 220 VAL A C 1
ATOM 1651 O O . VAL A 1 220 ? -0.203 15.594 -0.957 1 97.88 220 VAL A O 1
ATOM 1654 N N . LEU A 1 221 ? -0.105 17.062 0.716 1 96.62 221 LEU A N 1
ATOM 1655 C CA . LEU A 1 221 ? -1.403 17.641 0.4 1 96.62 221 LEU A CA 1
ATOM 1656 C C . LEU A 1 221 ? -1.253 18.812 -0.578 1 96.62 221 LEU A C 1
ATOM 1658 O O . LEU A 1 221 ? -0.585 19.797 -0.274 1 96.62 221 LEU A O 1
ATOM 1662 N N . SER A 1 222 ? -1.864 18.594 -1.73 1 94.75 222 SER A N 1
ATOM 1663 C CA . SER A 1 222 ? -1.926 19.734 -2.656 1 94.75 222 SER A CA 1
ATOM 1664 C C . SER A 1 222 ? -2.848 20.828 -2.131 1 94.75 222 SER A C 1
ATOM 1666 O O . SER A 1 222 ? -4.066 20.641 -2.07 1 94.75 222 SER A O 1
ATOM 1668 N N . ALA A 1 223 ? -2.24 21.984 -1.842 1 91.69 223 ALA A N 1
ATOM 1669 C CA . ALA A 1 223 ? -3.023 23.031 -1.193 1 91.69 223 ALA A CA 1
ATOM 1670 C C . ALA A 1 223 ? -3.027 24.297 -2.029 1 91.69 223 ALA A C 1
ATOM 1672 O O . ALA A 1 223 ? -3.318 25.391 -1.517 1 91.69 223 ALA A O 1
ATOM 1673 N N . GLU A 1 224 ? -2.725 24.188 -3.248 1 88.06 224 GLU A N 1
ATOM 1674 C CA . GLU A 1 224 ? -2.703 25.359 -4.117 1 88.06 224 GLU A CA 1
ATOM 1675 C C . GLU A 1 224 ? -4.07 26.031 -4.164 1 88.06 224 GLU A C 1
ATOM 1677 O O . GLU A 1 224 ? -4.168 27.25 -4.043 1 88.06 224 GLU A O 1
ATOM 1682 N N . ARG A 1 225 ? -5.078 25.297 -4.258 1 87.44 225 ARG A N 1
ATOM 1683 C CA . ARG A 1 225 ? -6.438 25.828 -4.324 1 87.44 225 ARG A CA 1
ATOM 1684 C C . ARG A 1 225 ? -6.91 26.297 -2.953 1 87.44 225 ARG A C 1
ATOM 1686 O O . ARG A 1 225 ? -7.785 27.156 -2.855 1 87.44 225 ARG A O 1
ATOM 1693 N N . LEU A 1 226 ? -6.324 25.703 -2.01 1 86.75 226 LEU A N 1
ATOM 1694 C CA . LEU A 1 226 ? -6.746 26.016 -0.649 1 86.75 226 LEU A CA 1
ATOM 1695 C C . LEU A 1 226 ? -6.234 27.391 -0.229 1 86.75 226 LEU A C 1
ATOM 1697 O O . LEU A 1 226 ? -6.73 27.969 0.737 1 86.75 226 LEU A O 1
ATOM 1701 N N . LEU A 1 227 ? -5.27 27.891 -0.958 1 81.06 227 LEU A N 1
ATOM 1702 C CA . LEU A 1 227 ? -4.781 29.25 -0.729 1 81.06 227 LEU A CA 1
ATOM 1703 C C . LEU A 1 227 ? -5.906 30.266 -0.894 1 81.06 227 LEU A C 1
ATOM 1705 O O . LEU A 1 227 ? -5.938 31.281 -0.196 1 81.06 227 LEU A O 1
ATOM 1709 N N . LEU A 1 228 ? -6.801 29.859 -1.738 1 82.12 228 LEU A N 1
ATOM 1710 C CA . LEU A 1 228 ? -7.914 30.766 -2.035 1 82.12 228 LEU A CA 1
ATOM 1711 C C . LEU A 1 228 ? -9.102 30.469 -1.128 1 82.12 228 LEU A C 1
ATOM 1713 O O . LEU A 1 228 ? -10.117 31.172 -1.179 1 82.12 228 LEU A O 1
ATOM 1717 N N . LYS A 1 229 ? -8.906 29.484 -0.399 1 85 229 LYS A N 1
ATOM 1718 C CA . LYS A 1 229 ? -9.961 29.062 0.516 1 85 229 LYS A CA 1
ATOM 1719 C C . LYS A 1 229 ? -9.414 28.844 1.925 1 85 229 LYS A C 1
ATOM 1721 O O . LYS A 1 229 ? -9.5 27.75 2.473 1 85 229 LYS A O 1
ATOM 1726 N N . PRO A 1 230 ? -8.984 29.891 2.539 1 78.81 230 PRO A N 1
ATOM 1727 C CA . PRO A 1 230 ? -8.273 29.781 3.811 1 78.81 230 PRO A CA 1
ATOM 1728 C C . PRO A 1 230 ? -9.109 29.109 4.898 1 78.81 230 PRO A C 1
ATOM 1730 O O . PRO A 1 230 ? -8.57 28.391 5.75 1 78.81 230 PRO A O 1
ATOM 1733 N N . ARG A 1 231 ? -10.398 29.359 4.875 1 80.25 231 ARG A N 1
ATOM 1734 C CA . ARG A 1 231 ? -11.258 28.75 5.883 1 80.25 231 ARG A CA 1
ATOM 1735 C C . ARG A 1 231 ? -11.25 27.234 5.762 1 80.25 231 ARG A C 1
ATOM 1737 O O . ARG A 1 231 ? -11.156 26.531 6.77 1 80.25 231 ARG A O 1
ATOM 1744 N N . LEU A 1 232 ? -11.32 26.844 4.535 1 86.56 232 LEU A N 1
ATOM 1745 C CA . LEU A 1 232 ? -11.297 25.406 4.312 1 86.56 232 LEU A CA 1
ATOM 1746 C C . LEU A 1 232 ? -9.953 24.812 4.711 1 86.56 232 LEU A C 1
ATOM 1748 O O . LEU A 1 232 ? -9.898 23.734 5.305 1 86.56 232 LEU A O 1
ATOM 1752 N N . TYR A 1 233 ? -8.914 25.5 4.402 1 85.81 233 TYR A N 1
ATOM 1753 C CA . TYR A 1 233 ? -7.57 25.047 4.75 1 85.81 233 TYR A CA 1
ATOM 1754 C C . TYR A 1 233 ? -7.41 24.938 6.258 1 85.81 233 TYR A C 1
ATOM 1756 O O . TYR A 1 233 ? -6.941 23.906 6.758 1 85.81 233 TYR A O 1
ATOM 1764 N N . SER A 1 234 ? -7.809 25.906 6.918 1 82.06 234 SER A N 1
ATOM 1765 C CA . SER A 1 234 ? -7.703 25.922 8.375 1 82.06 234 SER A CA 1
ATOM 1766 C C . SER A 1 234 ? -8.57 24.844 9 1 82.06 234 SER A C 1
ATOM 1768 O O . SER A 1 234 ? -8.18 24.219 9.984 1 82.06 234 SER A O 1
ATOM 1770 N N . THR A 1 235 ? -9.773 24.672 8.422 1 83.44 235 THR A N 1
ATOM 1771 C CA . THR A 1 235 ? -10.672 23.625 8.898 1 83.44 235 THR A CA 1
ATOM 1772 C C . THR A 1 235 ? -10.008 22.25 8.805 1 83.44 235 THR A C 1
ATOM 1774 O O . THR A 1 235 ? -10.023 21.484 9.766 1 83.44 235 THR A O 1
ATOM 1777 N N . PHE A 1 236 ? -9.461 22.016 7.699 1 89.25 236 PHE A N 1
ATOM 1778 C CA . PHE A 1 236 ? -8.805 20.734 7.484 1 89.25 236 PHE A CA 1
ATOM 1779 C C . PHE A 1 236 ? -7.656 20.531 8.469 1 89.25 236 PHE A C 1
ATOM 1781 O O . PHE A 1 236 ? -7.547 19.484 9.102 1 89.25 236 PHE A O 1
ATOM 1788 N N . LEU A 1 237 ? -6.805 21.422 8.516 1 85.25 237 LEU A N 1
ATOM 1789 C CA . LEU A 1 237 ? -5.602 21.312 9.336 1 85.25 237 LEU A CA 1
ATOM 1790 C C . LEU A 1 237 ? -5.965 21.141 10.805 1 85.25 237 LEU A C 1
ATOM 1792 O O . LEU A 1 237 ? -5.359 20.344 11.516 1 85.25 237 LEU A O 1
ATOM 1796 N N . LEU A 1 238 ? -6.926 21.938 11.242 1 84 238 LEU A N 1
ATOM 1797 C CA . LEU A 1 238 ? -7.375 21.828 12.625 1 84 238 LEU A CA 1
ATOM 1798 C C . LEU A 1 238 ? -7.984 20.453 12.891 1 84 238 LEU A C 1
ATOM 1800 O O . LEU A 1 238 ? -7.73 19.859 13.93 1 84 238 LEU A O 1
ATOM 1804 N N . TRP A 1 239 ? -8.766 20.094 11.961 1 90.06 239 TRP A N 1
ATOM 1805 C CA . TRP A 1 239 ? -9.359 18.766 12.086 1 90.06 239 TRP A CA 1
ATOM 1806 C C . TRP A 1 239 ? -8.281 17.688 12.203 1 90.06 239 TRP A C 1
ATOM 1808 O O . TRP A 1 239 ? -8.336 16.844 13.094 1 90.06 239 TRP A O 1
ATOM 1818 N N . LEU A 1 240 ? -7.328 17.75 11.336 1 91.94 240 LEU A N 1
ATOM 1819 C CA . LEU A 1 240 ? -6.281 16.734 11.305 1 91.94 240 LEU A CA 1
ATOM 1820 C C . LEU A 1 240 ? -5.492 16.719 12.617 1 91.94 240 LEU A C 1
ATOM 1822 O O . LEU A 1 240 ? -5.254 15.656 13.195 1 91.94 240 LEU A O 1
ATOM 1826 N N . LEU A 1 241 ? -5.129 17.859 13.117 1 88.06 241 LEU A N 1
ATOM 1827 C CA . LEU A 1 241 ? -4.375 17.953 14.359 1 88.06 241 LEU A CA 1
ATOM 1828 C C . LEU A 1 241 ? -5.195 17.453 15.539 1 88.06 241 LEU A C 1
ATOM 1830 O O . LEU A 1 241 ? -4.672 16.766 16.422 1 88.06 241 LEU A O 1
ATOM 1834 N N . SER A 1 242 ? -6.465 17.766 15.492 1 87.5 242 SER A N 1
ATOM 1835 C CA . SER A 1 242 ? -7.352 17.297 16.547 1 87.5 242 SER A CA 1
ATOM 1836 C C . SER A 1 242 ? -7.492 15.781 16.531 1 87.5 242 SER A C 1
ATOM 1838 O O . SER A 1 242 ? -7.473 15.133 17.578 1 87.5 242 SER A O 1
ATOM 1840 N N . GLU A 1 243 ? -7.629 15.32 15.344 1 90.69 243 GLU A N 1
ATOM 1841 C CA . GLU A 1 243 ? -7.746 13.875 15.188 1 90.69 243 GLU A CA 1
ATOM 1842 C C . GLU A 1 243 ? -6.488 13.164 15.688 1 90.69 243 GLU A C 1
ATOM 1844 O O . GLU A 1 243 ? -6.578 12.125 16.344 1 90.69 243 GLU A O 1
ATOM 1849 N N . LEU A 1 244 ? -5.367 13.703 15.398 1 92.31 244 LEU A N 1
ATOM 1850 C CA . LEU A 1 244 ? -4.102 13.141 15.852 1 92.31 244 LEU A CA 1
ATOM 1851 C C . LEU A 1 244 ? -4.023 13.141 17.375 1 92.31 244 LEU A C 1
ATOM 1853 O O . LEU A 1 244 ? -3.662 12.133 17.984 1 92.31 244 LEU A O 1
ATOM 1857 N N . PHE A 1 245 ? -4.43 14.148 18.016 1 87.81 245 PHE A N 1
ATOM 1858 C CA . PHE A 1 245 ? -4.379 14.305 19.469 1 87.81 245 PHE A CA 1
ATOM 1859 C C . PHE A 1 245 ? -5.34 13.328 20.141 1 87.81 245 PHE A C 1
ATOM 1861 O O . PHE A 1 245 ? -4.984 12.695 21.141 1 87.81 245 PHE A O 1
ATOM 1868 N N . GLU A 1 246 ? -6.473 13.188 19.531 1 88.88 246 GLU A N 1
ATOM 1869 C CA . GLU A 1 246 ? -7.508 12.367 20.156 1 88.88 246 GLU A CA 1
ATOM 1870 C C . GLU A 1 246 ? -7.227 10.883 19.969 1 88.88 246 GLU A C 1
ATOM 1872 O O . GLU A 1 246 ? -7.547 10.07 20.844 1 88.88 246 GLU A O 1
ATOM 1877 N N . THR A 1 247 ? -6.672 10.562 18.922 1 90.62 247 THR A N 1
ATOM 1878 C CA . THR A 1 247 ? -6.59 9.156 18.531 1 90.62 247 THR A CA 1
ATOM 1879 C C . THR A 1 247 ? -5.266 8.547 18.984 1 90.62 247 THR A C 1
ATOM 1881 O O . THR A 1 247 ? -5.219 7.402 19.422 1 90.62 247 THR A O 1
ATOM 1884 N N . LEU A 1 248 ? -4.168 9.266 18.906 1 93.31 248 LEU A N 1
ATOM 1885 C CA . LEU A 1 248 ? -2.857 8.703 19.219 1 93.31 248 LEU A CA 1
ATOM 1886 C C . LEU A 1 248 ? -2.67 8.547 20.719 1 93.31 248 LEU A C 1
ATOM 1888 O O . LEU A 1 248 ? -3.066 9.43 21.5 1 93.31 248 LEU A O 1
ATOM 1892 N N . PRO A 1 249 ? -2.127 7.484 21.188 1 93.19 249 PRO A N 1
ATOM 1893 C CA . PRO A 1 249 ? -1.822 7.301 22.609 1 93.19 249 PRO A CA 1
ATOM 1894 C C . PRO A 1 249 ? -0.642 8.148 23.078 1 93.19 249 PRO A C 1
ATOM 1896 O O . PRO A 1 249 ? 0.181 8.57 22.266 1 93.19 249 PRO A O 1
ATOM 1899 N N . GLU A 1 250 ? -0.579 8.359 24.344 1 93.81 250 GLU A N 1
ATOM 1900 C CA . GLU A 1 250 ? 0.591 9.008 24.922 1 93.81 250 GLU A CA 1
ATOM 1901 C C . GLU A 1 250 ? 1.821 8.109 24.844 1 93.81 250 GLU A C 1
ATOM 1903 O O . GLU A 1 250 ? 1.713 6.887 24.953 1 93.81 250 GLU A O 1
ATOM 1908 N N . VAL A 1 251 ? 2.875 8.844 24.609 1 92.31 251 VAL A N 1
ATOM 1909 C CA . VAL A 1 251 ? 4.109 8.07 24.5 1 92.31 251 VAL A CA 1
ATOM 1910 C C . VAL A 1 251 ? 5.199 8.727 25.344 1 92.31 251 VAL A C 1
ATOM 1912 O O . VAL A 1 251 ? 5.148 9.93 25.625 1 92.31 251 VAL A O 1
ATOM 1915 N N . GLY A 1 252 ? 6.098 7.988 25.891 1 89.12 252 GLY A N 1
ATOM 1916 C CA . GLY A 1 252 ? 7.27 8.523 26.562 1 89.12 252 GLY A CA 1
ATOM 1917 C C . GLY A 1 252 ? 8.336 9.008 25.609 1 89.12 252 GLY A C 1
ATOM 1918 O O . GLY A 1 252 ? 8.031 9.492 24.516 1 89.12 252 GLY A O 1
ATOM 1919 N N . ASP A 1 253 ? 9.523 8.961 26.078 1 88.88 253 ASP A N 1
ATOM 1920 C CA . ASP A 1 253 ? 10.648 9.383 25.25 1 88.88 253 ASP A CA 1
ATOM 1921 C C . ASP A 1 253 ? 10.891 8.375 24.109 1 88.88 253 ASP A C 1
ATOM 1923 O O . ASP A 1 253 ? 11.125 7.195 24.375 1 88.88 253 ASP A O 1
ATOM 1927 N N . LEU A 1 254 ? 10.758 8.922 22.953 1 91.94 254 LEU A N 1
ATOM 1928 C CA . LEU A 1 254 ? 10.953 8.094 21.781 1 91.94 254 LEU A CA 1
ATOM 1929 C C . LEU A 1 254 ? 12.297 8.383 21.125 1 91.94 254 LEU A C 1
ATOM 1931 O O . LEU A 1 254 ? 12.867 9.461 21.312 1 91.94 254 LEU A O 1
ATOM 1935 N N . ALA A 1 255 ? 12.805 7.418 20.344 1 93.75 255 ALA A N 1
ATOM 1936 C CA . ALA A 1 255 ? 14.031 7.609 19.578 1 93.75 255 ALA A CA 1
ATOM 1937 C C . ALA A 1 255 ? 13.797 8.539 18.391 1 93.75 255 ALA A C 1
ATOM 1939 O O . ALA A 1 255 ? 14.727 9.195 17.922 1 93.75 255 ALA A O 1
ATOM 1940 N N . GLN A 1 256 ? 12.594 8.578 17.953 1 96.31 256 GLN A N 1
ATOM 1941 C CA . GLN A 1 256 ? 12.141 9.445 16.859 1 96.31 256 GLN A CA 1
ATOM 1942 C C . GLN A 1 256 ? 10.633 9.672 16.938 1 96.31 256 GLN A C 1
ATOM 1944 O O . GLN A 1 256 ? 9.914 8.891 17.562 1 96.31 256 GLN A O 1
ATOM 1949 N N . PRO A 1 257 ? 10.133 10.758 16.328 1 96.88 257 PRO A N 1
ATOM 1950 C CA . PRO A 1 257 ? 8.688 10.992 16.359 1 96.88 257 PRO A CA 1
ATOM 1951 C C . PRO A 1 257 ? 7.906 9.961 15.547 1 96.88 257 PRO A C 1
ATOM 1953 O O . PRO A 1 257 ? 8.477 9.266 14.703 1 96.88 257 PRO A O 1
ATOM 1956 N N . LYS A 1 258 ? 6.621 9.852 15.836 1 96.81 258 LYS A N 1
ATOM 1957 C CA . LYS A 1 258 ? 5.738 8.953 15.102 1 96.81 258 LYS A CA 1
ATOM 1958 C C . LYS A 1 258 ? 5.301 9.57 13.773 1 96.81 258 LYS A C 1
ATOM 1960 O O . LYS A 1 258 ? 5.016 8.852 12.812 1 96.81 258 LYS A O 1
ATOM 1965 N N . LEU A 1 259 ? 5.25 10.812 13.828 1 97.62 259 LEU A N 1
ATOM 1966 C CA . LEU A 1 259 ? 4.812 11.594 12.68 1 97.62 259 LEU A CA 1
ATOM 1967 C C . LEU A 1 259 ? 5.34 13.023 12.766 1 97.62 259 LEU A C 1
ATOM 1969 O O . LEU A 1 259 ? 5.449 13.586 13.859 1 97.62 259 LEU A O 1
ATOM 1973 N N . VAL A 1 260 ? 5.703 13.57 11.633 1 97.81 260 VAL A N 1
ATOM 1974 C CA . VAL A 1 260 ? 6.098 14.969 11.586 1 97.81 260 VAL A CA 1
ATOM 1975 C C . VAL A 1 260 ? 5.211 15.719 10.594 1 97.81 260 VAL A C 1
ATOM 1977 O O . VAL A 1 260 ? 5.012 15.266 9.461 1 97.81 260 VAL A O 1
ATOM 1980 N N . TYR A 1 261 ? 4.695 16.828 11.047 1 96 261 TYR A N 1
ATOM 1981 C CA . TYR A 1 261 ? 3.83 17.672 10.242 1 96 261 TYR A CA 1
ATOM 1982 C C . TYR A 1 261 ? 4.535 18.984 9.875 1 96 261 TYR A C 1
ATOM 1984 O O . TYR A 1 261 ? 5.016 19.703 10.758 1 96 261 TYR A O 1
ATOM 1992 N N . PHE A 1 262 ? 4.602 19.297 8.547 1 96.25 262 PHE A N 1
ATOM 1993 C CA . PHE A 1 262 ? 5.105 20.594 8.086 1 96.25 262 PHE A CA 1
ATOM 1994 C C . PHE A 1 262 ? 3.973 21.453 7.559 1 96.25 262 PHE A C 1
ATOM 1996 O O . PHE A 1 262 ? 3.254 21.062 6.641 1 96.25 262 PHE A O 1
ATOM 2003 N N . PHE A 1 263 ? 3.844 22.625 8.125 1 91.12 263 PHE A N 1
ATOM 2004 C CA . PHE A 1 263 ? 2.92 23.625 7.609 1 91.12 263 PHE A CA 1
ATOM 2005 C C . PHE A 1 263 ? 3.645 24.609 6.699 1 91.12 263 PHE A C 1
ATOM 2007 O O . PHE A 1 263 ? 4.254 25.578 7.18 1 91.12 263 PHE A O 1
ATOM 2014 N N . ASP A 1 264 ? 3.514 24.297 5.453 1 90.44 264 ASP A N 1
ATOM 2015 C CA . ASP A 1 264 ? 4.055 25.281 4.523 1 90.44 264 ASP A CA 1
ATOM 2016 C C . ASP A 1 264 ? 3.172 26.531 4.469 1 90.44 264 ASP A C 1
ATOM 2018 O O . ASP A 1 264 ? 1.949 26.438 4.582 1 90.44 264 ASP A O 1
ATOM 2022 N N . GLU A 1 265 ? 3.736 27.688 4.488 1 88.88 265 GLU A N 1
ATOM 2023 C CA . GLU A 1 265 ? 3.051 28.969 4.508 1 88.88 265 GLU A CA 1
ATOM 2024 C C . GLU A 1 265 ? 2.139 29.094 5.727 1 88.88 265 GLU A C 1
ATOM 2026 O O . GLU A 1 265 ? 0.945 29.359 5.586 1 88.88 265 GLU A O 1
ATOM 2031 N N . ALA A 1 266 ? 2.74 28.938 6.805 1 91.25 266 ALA A N 1
ATOM 2032 C CA . ALA A 1 266 ? 2.062 28.875 8.094 1 91.25 266 ALA A CA 1
ATOM 2033 C C . ALA A 1 266 ? 1.251 30.156 8.352 1 91.25 266 ALA A C 1
ATOM 2035 O O . ALA A 1 266 ? 0.301 30.141 9.133 1 91.25 266 ALA A O 1
ATOM 2036 N N . HIS A 1 267 ? 1.587 31.266 7.676 1 88.06 267 HIS A N 1
ATOM 2037 C CA . HIS A 1 267 ? 0.862 32.5 7.879 1 88.06 267 HIS A CA 1
ATOM 2038 C C . HIS A 1 267 ? -0.611 32.375 7.516 1 88.06 267 HIS A C 1
ATOM 2040 O O . HIS A 1 267 ? -1.467 33.062 8.078 1 88.06 267 HIS A O 1
ATOM 2046 N N . LEU A 1 268 ? -0.898 31.406 6.684 1 83.69 268 LEU A N 1
ATOM 2047 C CA . LEU A 1 268 ? -2.271 31.188 6.246 1 83.69 268 LEU A CA 1
ATOM 2048 C C . LEU A 1 268 ? -3.121 30.641 7.387 1 83.69 268 LEU A C 1
ATOM 2050 O O . LEU A 1 268 ? -4.348 30.766 7.375 1 83.69 268 LEU A O 1
ATOM 2054 N N . LEU A 1 269 ? -2.52 30.031 8.305 1 85.06 269 LEU A N 1
ATOM 2055 C CA . LEU A 1 269 ? -3.227 29.484 9.453 1 85.06 269 LEU A CA 1
ATOM 2056 C C . LEU A 1 269 ? -3.611 30.578 10.438 1 85.06 269 LEU A C 1
ATOM 2058 O O . LEU A 1 269 ? -4.609 30.453 11.148 1 85.06 269 LEU A O 1
ATOM 2062 N N . PHE A 1 270 ? -2.857 31.625 10.398 1 88.12 270 PHE A N 1
ATOM 2063 C CA . PHE A 1 270 ? -2.984 32.562 11.523 1 88.12 270 PHE A CA 1
ATOM 2064 C C . PHE A 1 270 ? -3.486 33.906 11.047 1 88.12 270 PHE A C 1
ATOM 2066 O O . PHE A 1 270 ? -4.059 34.688 11.828 1 88.12 270 PHE A O 1
ATOM 2073 N N . LYS A 1 271 ? -3.268 34.156 9.789 1 83.62 271 LYS A N 1
ATOM 2074 C CA . LYS A 1 271 ? -3.703 35.469 9.273 1 83.62 271 LYS A CA 1
ATOM 2075 C C . LYS A 1 271 ? -5.215 35.625 9.398 1 83.62 271 LYS A C 1
ATOM 2077 O O . LYS A 1 271 ? -5.98 34.844 8.836 1 83.62 271 LYS A O 1
ATOM 2082 N N . ASP A 1 272 ? -5.711 36.562 10.125 1 78.69 272 ASP A N 1
ATOM 2083 C CA . ASP A 1 272 ? -7.109 36.938 10.32 1 78.69 272 ASP A CA 1
ATOM 2084 C C . ASP A 1 272 ? -7.891 35.812 10.977 1 78.69 272 ASP A C 1
ATOM 2086 O O . ASP A 1 272 ? -9.109 35.719 10.82 1 78.69 272 ASP A O 1
ATOM 2090 N N . ALA A 1 273 ? -7.121 34.906 11.523 1 82.38 273 ALA A N 1
ATOM 2091 C CA . ALA A 1 273 ? -7.789 33.812 12.219 1 82.38 273 ALA A CA 1
ATOM 2092 C C . ALA A 1 273 ? -8.445 34.312 13.508 1 82.38 273 ALA A C 1
ATOM 2094 O O . ALA A 1 273 ? -7.875 35.125 14.227 1 82.38 273 ALA A O 1
ATOM 2095 N N . PRO A 1 274 ? -9.648 33.812 13.727 1 80.19 274 PRO A N 1
ATOM 2096 C CA . PRO A 1 274 ? -10.258 34.156 15.016 1 80.19 274 PRO A CA 1
ATOM 2097 C C . PRO A 1 274 ? -9.398 33.719 16.203 1 80.19 274 PRO A C 1
ATOM 2099 O O . PRO A 1 274 ? -8.75 32.688 16.172 1 80.19 274 PRO A O 1
ATOM 2102 N N . PRO A 1 275 ? -9.43 34.531 17.234 1 84.38 275 PRO A N 1
ATOM 2103 C CA . PRO A 1 275 ? -8.602 34.25 18.422 1 84.38 275 PRO A CA 1
ATOM 2104 C C . PRO A 1 275 ? -8.867 32.844 18.984 1 84.38 275 PRO A C 1
ATOM 2106 O O . PRO A 1 275 ? -7.938 32.156 19.422 1 84.38 275 PRO A O 1
ATOM 2109 N N . ALA A 1 276 ? -10.094 32.5 18.906 1 78.44 276 ALA A N 1
ATOM 2110 C CA . ALA A 1 276 ? -10.461 31.203 19.438 1 78.44 276 ALA A CA 1
ATOM 2111 C C . ALA A 1 276 ? -9.758 30.078 18.688 1 78.44 276 ALA A C 1
ATOM 2113 O O . ALA A 1 276 ? -9.352 29.078 19.281 1 78.44 276 ALA A O 1
ATOM 2114 N N . LEU A 1 277 ? -9.602 30.234 17.469 1 81.69 277 LEU A N 1
ATOM 2115 C CA . LEU A 1 277 ? -8.93 29.234 16.641 1 81.69 277 LEU A CA 1
ATOM 2116 C C . LEU A 1 277 ? -7.434 29.203 16.938 1 81.69 277 LEU A C 1
ATOM 2118 O O . LEU A 1 277 ? -6.844 28.125 17.062 1 81.69 277 LEU A O 1
ATOM 2122 N N . VAL A 1 278 ? -6.855 30.328 17.047 1 88.38 278 VAL A N 1
ATOM 2123 C CA . VAL A 1 278 ? -5.43 30.438 17.344 1 88.38 278 VAL A CA 1
ATOM 2124 C C . VAL A 1 278 ? -5.125 29.766 18.672 1 88.38 278 VAL A C 1
ATOM 2126 O O . VAL A 1 278 ? -4.156 29.016 18.797 1 88.38 278 VAL A O 1
ATOM 2129 N N . GLN A 1 279 ? -6 30.016 19.609 1 88.62 279 GLN A N 1
ATOM 2130 C CA . GLN A 1 279 ? -5.828 29.422 20.922 1 88.62 279 GLN A CA 1
ATOM 2131 C C . GLN A 1 279 ? -5.906 27.906 20.859 1 88.62 279 GLN A C 1
ATOM 2133 O O . GLN A 1 279 ? -5.156 27.203 21.531 1 88.62 279 GLN A O 1
ATOM 2138 N N . ARG A 1 280 ? -6.781 27.469 20.062 1 84 280 ARG A N 1
ATOM 2139 C CA . ARG A 1 280 ? -6.926 26.016 19.922 1 84 280 ARG A CA 1
ATOM 2140 C C . ARG A 1 280 ? -5.688 25.406 19.281 1 84 280 ARG A C 1
ATOM 2142 O O . ARG A 1 280 ? -5.23 24.344 19.688 1 84 280 ARG A O 1
ATOM 2149 N N . ILE A 1 281 ? -5.172 26.016 18.281 1 88.25 281 ILE A N 1
ATOM 2150 C CA . ILE A 1 281 ? -3.971 25.531 17.609 1 88.25 281 ILE A CA 1
ATOM 2151 C C . ILE A 1 281 ? -2.807 25.484 18.594 1 88.25 281 ILE A C 1
ATOM 2153 O O . ILE A 1 281 ? -2.066 24.5 18.656 1 88.25 281 ILE A O 1
ATOM 2157 N N . GLU A 1 282 ? -2.707 26.547 19.344 1 92.94 282 GLU A N 1
ATOM 2158 C CA . GLU A 1 282 ? -1.666 26.625 20.375 1 92.94 282 GLU A CA 1
ATOM 2159 C C . GLU A 1 282 ? -1.764 25.438 21.344 1 92.94 282 GLU A C 1
ATOM 2161 O O . GLU A 1 282 ? -0.754 24.812 21.656 1 92.94 282 GLU A O 1
ATOM 2166 N N . GLN A 1 283 ? -2.951 25.188 21.719 1 91.75 283 GLN A N 1
ATOM 2167 C CA . GLN A 1 283 ? -3.189 24.109 22.672 1 91.75 283 GLN A CA 1
ATOM 2168 C C . GLN A 1 283 ? -2.84 22.75 22.047 1 91.75 283 GLN A C 1
ATOM 2170 O O . GLN A 1 283 ? -2.191 21.922 22.703 1 91.75 283 GLN A O 1
ATOM 2175 N N . VAL A 1 284 ? -3.25 22.578 20.891 1 89.88 284 VAL A N 1
ATOM 2176 C CA . VAL A 1 284 ? -3.018 21.297 20.234 1 89.88 284 VAL A CA 1
ATOM 2177 C C . VAL A 1 284 ? -1.521 21.094 20 1 89.88 284 VAL A C 1
ATOM 2179 O O . VAL A 1 284 ? -0.998 20 20.203 1 89.88 284 VAL A O 1
ATOM 2182 N N . VAL A 1 285 ? -0.8 22.109 19.594 1 93.62 285 VAL A N 1
ATOM 2183 C CA . VAL A 1 285 ? 0.635 22.031 19.344 1 93.62 285 VAL A CA 1
ATOM 2184 C C . VAL A 1 285 ? 1.367 21.672 20.625 1 93.62 285 VAL A C 1
ATOM 2186 O O . VAL A 1 285 ? 2.305 20.875 20.625 1 93.62 285 VAL A O 1
ATOM 2189 N N . ARG A 1 286 ? 0.885 22.234 21.734 1 94.06 286 ARG A N 1
ATOM 2190 C CA . ARG A 1 286 ? 1.492 21.953 23.031 1 94.06 286 ARG A CA 1
ATOM 2191 C C . ARG A 1 286 ? 1.26 20.5 23.438 1 94.06 286 ARG A C 1
ATOM 2193 O O . ARG A 1 286 ? 2.189 19.812 23.859 1 94.06 286 ARG A O 1
ATOM 2200 N N . LEU A 1 287 ? 0.112 20.031 23.266 1 93 287 LEU A N 1
ATOM 2201 C CA . LEU A 1 287 ? -0.304 18.734 23.797 1 93 287 LEU A CA 1
ATOM 2202 C C . LEU A 1 287 ? 0.176 17.594 22.906 1 93 287 LEU A C 1
ATOM 2204 O O . LEU A 1 287 ? 0.466 16.5 23.391 1 93 287 LEU A O 1
ATOM 2208 N N . ILE A 1 288 ? 0.354 17.781 21.609 1 94.62 288 ILE A N 1
ATOM 2209 C CA . ILE A 1 288 ? 0.584 16.703 20.656 1 94.62 288 ILE A CA 1
ATOM 2210 C C . ILE A 1 288 ? 2.025 16.203 20.781 1 94.62 288 ILE A C 1
ATOM 2212 O O . ILE A 1 288 ? 2.363 15.133 20.281 1 94.62 288 ILE A O 1
ATOM 2216 N N . ARG A 1 289 ? 2.838 16.953 21.469 1 93.31 289 ARG A N 1
ATOM 2217 C CA . ARG A 1 289 ? 4.199 16.531 21.766 1 93.31 289 ARG A CA 1
ATOM 2218 C C . ARG A 1 289 ? 4.211 15.188 22.484 1 93.31 289 ARG A C 1
ATOM 2220 O O . ARG A 1 289 ? 5.016 14.305 22.172 1 93.31 289 ARG A O 1
ATOM 2227 N N . SER A 1 290 ? 3.316 15.07 23.359 1 94.88 290 SER A N 1
ATOM 2228 C CA . SER A 1 290 ? 3.262 13.867 24.188 1 94.88 290 SER A CA 1
ATOM 2229 C C . SER A 1 290 ? 2.758 12.672 23.391 1 94.88 290 SER A C 1
ATOM 2231 O O . SER A 1 290 ? 2.855 11.531 23.844 1 94.88 290 SER A O 1
ATOM 2233 N N . LYS A 1 291 ? 2.232 12.953 22.234 1 95.62 291 LYS A N 1
ATOM 2234 C CA . LYS A 1 291 ? 1.765 11.883 21.344 1 95.62 291 LYS A CA 1
ATOM 2235 C C . LYS A 1 291 ? 2.846 11.484 20.344 1 95.62 291 LYS A C 1
ATOM 2237 O O . LYS A 1 291 ? 2.617 10.625 19.5 1 95.62 291 LYS A O 1
ATOM 2242 N N . GLY A 1 292 ? 3.992 12.109 20.406 1 96.25 292 GLY A N 1
ATOM 2243 C CA . GLY A 1 292 ? 5.102 11.789 19.516 1 96.25 292 GLY A CA 1
ATOM 2244 C C . GLY A 1 292 ? 4.98 12.438 18.156 1 96.25 292 GLY A C 1
ATOM 2245 O O . GLY A 1 292 ? 5.516 11.922 17.172 1 96.25 292 GLY A O 1
ATOM 2246 N N . VAL A 1 293 ? 4.242 13.516 18.078 1 96.88 293 VAL A N 1
ATOM 2247 C CA . VAL A 1 293 ? 4.047 14.195 16.797 1 96.88 293 VAL A CA 1
ATOM 2248 C C . VAL A 1 293 ? 4.832 15.5 16.797 1 96.88 293 VAL A C 1
ATOM 2250 O O . VAL A 1 293 ? 4.77 16.281 17.75 1 96.88 293 VAL A O 1
ATOM 2253 N N . GLY A 1 294 ? 5.633 15.695 15.781 1 97.12 294 GLY A N 1
ATOM 2254 C CA . GLY A 1 294 ? 6.32 16.953 15.57 1 97.12 294 GLY A CA 1
ATOM 2255 C C . GLY A 1 294 ? 5.586 17.891 14.617 1 97.12 294 GLY A C 1
ATOM 2256 O O . GLY A 1 294 ? 5.039 17.438 13.609 1 97.12 294 GLY A O 1
ATOM 2257 N N . VAL A 1 295 ? 5.57 19.141 14.953 1 96.81 295 VAL A N 1
ATOM 2258 C CA . VAL A 1 295 ? 4.945 20.156 14.117 1 96.81 295 VAL A CA 1
ATOM 2259 C C . VAL A 1 295 ? 5.969 21.234 13.75 1 96.81 295 VAL A C 1
ATOM 2261 O O . VAL A 1 295 ? 6.602 21.828 14.625 1 96.81 295 VAL A O 1
ATOM 2264 N N . TYR A 1 296 ? 6.121 21.453 12.461 1 97.69 296 TYR A N 1
ATOM 2265 C CA . TYR A 1 296 ? 7.051 22.453 11.945 1 97.69 296 TYR A CA 1
ATOM 2266 C C . TYR A 1 296 ? 6.316 23.5 11.133 1 97.69 296 TYR A C 1
ATOM 2268 O O . TYR A 1 296 ? 5.598 23.188 10.18 1 97.69 296 TYR A O 1
ATOM 2276 N N . PHE A 1 297 ? 6.484 24.75 11.539 1 96.44 297 PHE A N 1
ATOM 2277 C CA . PHE A 1 297 ? 5.887 25.875 10.82 1 96.44 297 PHE A CA 1
ATOM 2278 C C . PHE A 1 297 ? 6.887 26.484 9.844 1 96.44 297 PHE A C 1
ATOM 2280 O O . PHE A 1 297 ? 7.977 26.906 10.25 1 96.44 297 PHE A O 1
ATOM 2287 N N . CYS A 1 298 ? 6.551 26.484 8.617 1 96.5 298 CYS A N 1
ATOM 2288 C CA . CYS A 1 298 ? 7.348 27.109 7.57 1 96.5 298 CYS A CA 1
ATOM 2289 C C . CYS A 1 298 ? 6.695 28.391 7.082 1 96.5 298 CYS A C 1
ATOM 2291 O O . CYS A 1 298 ? 5.555 28.375 6.621 1 96.5 298 CYS A O 1
ATOM 2293 N N . THR A 1 299 ? 7.426 29.516 7.141 1 94.69 299 THR A N 1
ATOM 2294 C CA . THR A 1 299 ? 6.824 30.797 6.828 1 94.69 299 THR A CA 1
ATOM 2295 C C . THR A 1 299 ? 7.891 31.797 6.383 1 94.69 299 THR A C 1
ATOM 2297 O O . THR A 1 299 ? 9.086 31.516 6.477 1 94.69 299 THR A O 1
ATOM 2300 N N . GLN A 1 300 ? 7.402 32.906 5.805 1 92.44 300 GLN A N 1
ATOM 2301 C CA . GLN A 1 300 ? 8.344 33.906 5.316 1 92.44 300 GLN A CA 1
ATOM 2302 C C . GLN A 1 300 ? 8.938 34.719 6.469 1 92.44 300 GLN A C 1
ATOM 2304 O O . GLN A 1 300 ? 10.156 34.906 6.531 1 92.44 300 GLN A O 1
ATOM 2309 N N . LEU A 1 301 ? 8.078 35.094 7.383 1 91.19 301 LEU A N 1
ATOM 2310 C CA . LEU A 1 301 ? 8.508 35.875 8.547 1 91.19 301 LEU A CA 1
ATOM 2311 C C . LEU A 1 301 ? 8.18 35.125 9.836 1 91.19 301 LEU A C 1
ATOM 2313 O O . LEU A 1 301 ? 7.105 34.531 9.961 1 91.19 301 LEU A O 1
ATOM 2317 N N . PRO A 1 302 ? 9.133 35.156 10.766 1 89.75 302 PRO A N 1
ATOM 2318 C CA . PRO A 1 302 ? 8.852 34.469 12.031 1 89.75 302 PRO A CA 1
ATOM 2319 C C . PRO A 1 302 ? 7.617 35 12.742 1 89.75 302 PRO A C 1
ATOM 2321 O O . PRO A 1 302 ? 6.883 34.25 13.383 1 89.75 302 PRO A O 1
ATOM 2324 N N . ASP A 1 303 ? 7.281 36.25 12.617 1 88 303 ASP A N 1
ATOM 2325 C CA . ASP A 1 303 ? 6.203 36.875 13.352 1 88 303 ASP A CA 1
ATOM 2326 C C . ASP A 1 303 ? 4.84 36.562 12.742 1 88 303 ASP A C 1
ATOM 2328 O O . ASP A 1 303 ? 3.803 36.969 13.266 1 88 303 ASP A O 1
ATOM 2332 N N . ASP A 1 304 ? 4.875 35.75 11.656 1 90.56 304 ASP A N 1
ATOM 2333 C CA . ASP A 1 304 ? 3.633 35.188 11.133 1 90.56 304 ASP A CA 1
ATOM 2334 C C . ASP A 1 304 ? 3.035 34.188 12.102 1 90.56 304 ASP A C 1
ATOM 2336 O O . ASP A 1 304 ? 1.842 33.875 12.039 1 90.56 304 ASP A O 1
ATOM 2340 N N . VAL A 1 305 ? 3.875 33.625 12.914 1 92.62 305 VAL A N 1
ATOM 2341 C CA . VAL A 1 305 ? 3.459 32.625 13.906 1 92.62 305 VAL A CA 1
ATOM 2342 C C . VAL A 1 305 ? 3.283 33.312 15.266 1 92.62 305 VAL A C 1
ATOM 2344 O O . VAL A 1 305 ? 4.156 34.062 15.711 1 92.62 305 VAL A O 1
ATOM 2347 N N . PRO A 1 306 ? 2.107 33.062 15.875 1 93.31 306 PRO A N 1
ATOM 2348 C CA . PRO A 1 306 ? 1.883 33.688 17.188 1 93.31 306 PRO A CA 1
ATOM 2349 C C . PRO A 1 306 ? 2.99 33.344 18.188 1 93.31 306 PRO A C 1
ATOM 2351 O O . PRO A 1 306 ? 3.504 32.219 18.203 1 93.31 306 PRO A O 1
ATOM 2354 N N . ASP A 1 307 ? 3.238 34.312 19.125 1 91.31 307 ASP A N 1
ATOM 2355 C CA . ASP A 1 307 ? 4.328 34.188 20.078 1 91.31 307 ASP A CA 1
ATOM 2356 C C . ASP A 1 307 ? 4.168 32.969 20.953 1 91.31 307 ASP A C 1
ATOM 2358 O O . ASP A 1 307 ? 5.148 32.281 21.266 1 91.31 307 ASP A O 1
ATOM 2362 N N . ALA A 1 308 ? 2.939 32.719 21.344 1 93.38 308 ALA A N 1
ATOM 2363 C CA . ALA A 1 308 ? 2.666 31.594 22.219 1 93.38 308 ALA A CA 1
ATOM 2364 C C . ALA A 1 308 ? 3.055 30.266 21.562 1 93.38 308 ALA A C 1
ATOM 2366 O O . ALA A 1 308 ? 3.438 29.312 22.234 1 93.38 308 ALA A O 1
ATOM 2367 N N . ILE A 1 309 ? 2.996 30.234 20.25 1 94.56 309 ILE A N 1
ATOM 2368 C CA . ILE A 1 309 ? 3.373 29.031 19.5 1 94.56 309 ILE A CA 1
ATOM 2369 C C . ILE A 1 309 ? 4.879 29.047 19.25 1 94.56 309 ILE A C 1
ATOM 2371 O O . ILE A 1 309 ? 5.543 28.016 19.406 1 94.56 309 ILE A O 1
ATOM 2375 N N . LEU A 1 310 ? 5.438 30.219 18.922 1 93.19 310 LEU A N 1
ATOM 2376 C CA . LEU A 1 310 ? 6.871 30.359 18.688 1 93.19 310 LEU A CA 1
ATOM 2377 C C . LEU A 1 310 ? 7.668 29.875 19.891 1 93.19 310 LEU A C 1
ATOM 2379 O O . LEU A 1 310 ? 8.727 29.266 19.734 1 93.19 310 LEU A O 1
ATOM 2383 N N . GLY A 1 311 ? 7.125 30.125 21.031 1 91.69 311 GLY A N 1
ATOM 2384 C CA . GLY A 1 311 ? 7.801 29.734 22.266 1 91.69 311 GLY A CA 1
ATOM 2385 C C . GLY A 1 311 ? 7.875 28.234 22.469 1 91.69 311 GLY A C 1
ATOM 2386 O O . GLY A 1 311 ? 8.672 27.75 23.281 1 91.69 311 GLY A O 1
ATOM 2387 N N . GLN A 1 312 ? 7.117 27.5 21.719 1 93.94 312 GLN A N 1
ATOM 2388 C CA . GLN A 1 312 ? 7.066 26.047 21.844 1 93.94 312 GLN A CA 1
ATOM 2389 C C . GLN A 1 312 ? 8.008 25.359 20.844 1 93.94 312 GLN A C 1
ATOM 2391 O O . GLN A 1 312 ? 8.203 24.156 20.906 1 93.94 312 GLN A O 1
ATOM 2396 N N . LEU A 1 313 ? 8.586 26.141 19.984 1 95.31 313 LEU A N 1
ATOM 2397 C CA . LEU A 1 313 ? 9.375 25.578 18.891 1 95.31 313 LEU A CA 1
ATOM 2398 C C . LEU A 1 313 ? 10.836 25.438 19.281 1 95.31 313 LEU A C 1
ATOM 2400 O O . LEU A 1 313 ? 11.531 26.438 19.469 1 95.31 313 LEU A O 1
ATOM 2404 N N . GLY A 1 314 ? 11.305 24.203 19.359 1 93.75 314 GLY A N 1
ATOM 2405 C CA . GLY A 1 314 ? 12.656 23.953 19.859 1 93.75 314 GLY A CA 1
ATOM 2406 C C . GLY A 1 314 ? 13.711 24.031 18.766 1 93.75 314 GLY A C 1
ATOM 2407 O O . GLY A 1 314 ? 14.883 24.266 19.062 1 93.75 314 GLY A O 1
ATOM 2408 N N . ASN A 1 315 ? 13.336 23.734 17.562 1 95.62 315 ASN A N 1
ATOM 2409 C CA . ASN A 1 315 ? 14.25 23.75 16.438 1 95.62 315 ASN A CA 1
ATOM 2410 C C . ASN A 1 315 ? 13.977 24.906 15.484 1 95.62 315 ASN A C 1
ATOM 2412 O O . ASN A 1 315 ? 12.82 25.172 15.141 1 95.62 315 ASN A O 1
ATOM 2416 N N . ARG A 1 316 ? 15.117 25.641 15.102 1 95.88 316 ARG A N 1
ATOM 2417 C CA . ARG A 1 316 ? 14.898 26.812 14.273 1 95.88 316 ARG A CA 1
ATOM 2418 C C . ARG A 1 316 ? 15.891 26.875 13.117 1 95.88 316 ARG A C 1
ATOM 2420 O O . ARG A 1 316 ? 17.094 26.641 13.312 1 95.88 316 ARG A O 1
ATOM 2427 N N . ILE A 1 317 ? 15.359 27.031 11.969 1 97.25 317 ILE A N 1
ATOM 2428 C CA . ILE A 1 317 ? 16.109 27.359 10.758 1 97.25 317 ILE A CA 1
ATOM 2429 C C . ILE A 1 317 ? 15.617 28.672 10.18 1 97.25 317 ILE A C 1
ATOM 2431 O O . ILE A 1 317 ? 14.477 28.766 9.711 1 97.25 317 ILE A O 1
ATOM 2435 N N . GLN A 1 318 ? 16.484 29.719 10.242 1 96.69 318 GLN A N 1
ATOM 2436 C CA . GLN A 1 318 ? 16.109 31.047 9.758 1 96.69 318 GLN A CA 1
ATOM 2437 C C . GLN A 1 318 ? 16.969 31.453 8.562 1 96.69 318 GLN A C 1
ATOM 2439 O O . GLN A 1 318 ? 18.141 31.781 8.711 1 96.69 318 GLN A O 1
ATOM 2444 N N . HIS A 1 319 ? 16.328 31.438 7.418 1 97.25 319 HIS A N 1
ATOM 2445 C CA . HIS A 1 319 ? 17 31.922 6.211 1 97.25 319 HIS A CA 1
ATOM 2446 C C . HIS A 1 319 ? 16.953 33.438 6.133 1 97.25 319 HIS A C 1
ATOM 2448 O O . HIS A 1 319 ? 16.391 34.094 7.016 1 97.25 319 HIS A O 1
ATOM 2454 N N . GLY A 1 320 ? 17.609 33.906 5.059 1 95 320 GLY A N 1
ATOM 2455 C CA . GLY A 1 320 ? 17.766 35.344 4.906 1 95 320 GLY A CA 1
ATOM 2456 C C . GLY A 1 320 ? 16.453 36.094 4.84 1 95 320 GLY A C 1
ATOM 2457 O O . GLY A 1 320 ? 15.453 35.562 4.355 1 95 320 GLY A O 1
ATOM 2458 N N . LEU A 1 321 ? 16.469 37.312 5.406 1 92.19 321 LEU A N 1
ATOM 2459 C CA . LEU A 1 321 ? 15.336 38.25 5.355 1 92.19 321 LEU A CA 1
ATOM 2460 C C . LEU A 1 321 ? 15.688 39.5 4.574 1 92.19 321 LEU A C 1
ATOM 2462 O O . LEU A 1 321 ? 16.859 39.75 4.301 1 92.19 321 LEU A O 1
ATOM 2466 N N . ARG A 1 322 ? 14.633 40.094 4.176 1 85.31 322 ARG A N 1
ATOM 2467 C CA . ARG A 1 322 ? 14.781 41.406 3.553 1 85.31 322 ARG A CA 1
ATOM 2468 C C . ARG A 1 322 ? 14.328 42.5 4.496 1 85.31 322 ARG A C 1
ATOM 2470 O O . ARG A 1 322 ? 13.477 42.281 5.355 1 85.31 322 ARG A O 1
ATOM 2477 N N . ALA A 1 323 ? 15.023 43.562 4.551 1 81.25 323 ALA A N 1
ATOM 2478 C CA . ALA A 1 323 ? 14.672 44.656 5.449 1 81.25 323 ALA A CA 1
ATOM 2479 C C . ALA A 1 323 ? 14.164 45.875 4.668 1 81.25 323 ALA A C 1
ATOM 2481 O O . ALA A 1 323 ? 14.719 46.969 4.773 1 81.25 323 ALA A O 1
ATOM 2482 N N . PHE A 1 324 ? 13.078 45.625 4.012 1 82.31 324 PHE A N 1
ATOM 2483 C CA . PHE A 1 324 ? 12.602 46.719 3.168 1 82.31 324 PHE A CA 1
ATOM 2484 C C . PHE A 1 324 ? 11.516 47.531 3.875 1 82.31 324 PHE A C 1
ATOM 2486 O O . PHE A 1 324 ? 11.328 48.719 3.602 1 82.31 324 PHE A O 1
ATOM 2493 N N . THR A 1 325 ? 10.828 46.906 4.758 1 84.81 325 THR A N 1
ATOM 2494 C CA . THR A 1 325 ? 9.688 47.531 5.434 1 84.81 325 THR A CA 1
ATOM 2495 C C . THR A 1 325 ? 9.891 47.531 6.945 1 84.81 325 THR A C 1
ATOM 2497 O O . THR A 1 325 ? 10.75 46.812 7.461 1 84.81 325 THR A O 1
ATOM 2500 N N . PRO A 1 326 ? 9.141 48.406 7.586 1 85.81 326 PRO A N 1
ATOM 2501 C CA . PRO A 1 326 ? 9.188 48.375 9.047 1 85.81 326 PRO A CA 1
ATOM 2502 C C . PRO A 1 326 ? 8.828 47 9.617 1 85.81 326 PRO A C 1
ATOM 2504 O O . PRO A 1 326 ? 9.398 46.594 10.633 1 85.81 326 PRO A O 1
ATOM 2507 N N . ARG A 1 327 ? 7.992 46.406 8.984 1 83.19 327 ARG A N 1
ATOM 2508 C CA . ARG A 1 327 ? 7.629 45.062 9.414 1 83.19 327 ARG A CA 1
ATOM 2509 C C . ARG A 1 327 ? 8.812 44.094 9.289 1 83.19 327 ARG A C 1
ATOM 2511 O O . ARG A 1 327 ? 9.039 43.281 10.164 1 83.19 327 ARG A O 1
ATOM 2518 N N . ASP A 1 328 ? 9.547 44.312 8.227 1 85.38 328 ASP A N 1
ATOM 2519 C CA . ASP A 1 328 ? 10.758 43.531 8.031 1 85.38 328 ASP A CA 1
ATOM 2520 C C . ASP A 1 328 ? 11.758 43.75 9.156 1 85.38 328 ASP A C 1
ATOM 2522 O O . ASP A 1 328 ? 12.359 42.812 9.664 1 85.38 328 ASP A O 1
ATOM 2526 N N . GLN A 1 329 ? 11.812 44.938 9.469 1 85.75 329 GLN A N 1
ATOM 2527 C CA . GLN A 1 329 ? 12.758 45.312 10.523 1 85.75 329 GLN A CA 1
ATOM 2528 C C . GLN A 1 329 ? 12.352 44.688 11.867 1 85.75 329 GLN A C 1
ATOM 2530 O O . GLN A 1 329 ? 13.195 44.219 12.625 1 85.75 329 GLN A O 1
ATOM 2535 N N . LYS A 1 330 ? 11.148 44.719 12.109 1 84.5 330 LYS A N 1
ATOM 2536 C CA . LYS A 1 330 ? 10.633 44.125 13.336 1 84.5 330 LYS A CA 1
ATOM 2537 C C . LYS A 1 330 ? 10.898 42.625 13.344 1 84.5 330 LYS A C 1
ATOM 2539 O O . LYS A 1 330 ? 11.273 42.062 14.383 1 84.5 330 LYS A O 1
ATOM 2544 N N . ALA A 1 331 ? 10.688 42.031 12.211 1 84 331 ALA A N 1
ATOM 2545 C CA . ALA A 1 331 ? 10.93 40.594 12.078 1 84 331 ALA A CA 1
ATOM 2546 C C . ALA A 1 331 ? 12.383 40.25 12.367 1 84 331 ALA A C 1
ATOM 2548 O O . ALA A 1 331 ? 12.672 39.25 13.016 1 84 331 ALA A O 1
ATOM 2549 N N . ILE A 1 332 ? 13.234 41.031 11.914 1 87.06 332 ILE A N 1
ATOM 2550 C CA . ILE A 1 332 ? 14.664 40.844 12.133 1 87.06 332 ILE A CA 1
ATOM 2551 C C . ILE A 1 332 ? 14.984 40.938 13.625 1 87.06 332 ILE A C 1
ATOM 2553 O O . ILE A 1 332 ? 15.695 40.094 14.172 1 87.06 332 ILE A O 1
ATOM 2557 N N . ARG A 1 333 ? 14.43 41.938 14.195 1 84.81 333 ARG A N 1
ATOM 2558 C CA . ARG A 1 333 ? 14.648 42.125 15.625 1 84.81 333 ARG A CA 1
ATOM 2559 C C . ARG A 1 333 ? 14.094 40.938 16.422 1 84.81 333 ARG A C 1
ATOM 2561 O O . ARG A 1 333 ? 14.734 40.438 17.344 1 84.81 333 ARG A O 1
ATOM 2568 N N . SER A 1 334 ? 12.906 40.562 16.062 1 81.94 334 SER A N 1
ATOM 2569 C CA . SER A 1 334 ? 12.273 39.406 16.719 1 81.94 334 SER A CA 1
ATOM 2570 C C . SER A 1 334 ? 13.125 38.156 16.594 1 81.94 334 SER A C 1
ATOM 2572 O O . SER A 1 334 ? 13.305 37.406 17.562 1 81.94 334 SER A O 1
ATOM 2574 N N . ALA A 1 335 ? 13.609 37.938 15.406 1 82.38 335 ALA A N 1
ATOM 2575 C CA . ALA A 1 335 ? 14.469 36.781 15.172 1 82.38 335 ALA A CA 1
ATOM 2576 C C . ALA A 1 335 ? 15.727 36.844 16.031 1 82.38 335 ALA A C 1
ATOM 2578 O O . ALA A 1 335 ? 16.156 35.844 16.609 1 82.38 335 ALA A O 1
ATOM 2579 N N . ALA A 1 336 ? 16.25 37.969 16.125 1 84.31 336 ALA A N 1
ATOM 2580 C CA . ALA A 1 336 ? 17.484 38.156 16.891 1 84.31 336 ALA A CA 1
ATOM 2581 C C . ALA A 1 336 ? 17.25 37.906 18.375 1 84.31 336 ALA A C 1
ATOM 2583 O O . ALA A 1 336 ? 18.156 37.406 19.062 1 84.31 336 ALA A O 1
ATOM 2584 N N . GLU A 1 337 ? 16.078 38.125 18.797 1 83.06 337 GLU A N 1
ATOM 2585 C CA . GLU A 1 337 ? 15.766 37.969 20.203 1 83.06 337 GLU A CA 1
ATOM 2586 C C . GLU A 1 337 ? 15.414 36.531 20.547 1 83.06 337 GLU A C 1
ATOM 2588 O O . GLU A 1 337 ? 15.508 36.125 21.719 1 83.06 337 GLU A O 1
ATOM 2593 N N . THR A 1 338 ? 15.078 35.781 19.609 1 83.94 338 THR A N 1
ATOM 2594 C CA . THR A 1 338 ? 14.555 34.438 19.875 1 83.94 338 THR A CA 1
ATOM 2595 C C . THR A 1 338 ? 15.68 33.406 19.891 1 83.94 338 THR A C 1
ATOM 2597 O O . THR A 1 338 ? 15.57 32.375 20.562 1 83.94 338 THR A O 1
ATOM 2600 N N . PHE A 1 339 ? 16.766 33.656 19.266 1 91 339 PHE A N 1
ATOM 2601 C CA . PHE A 1 339 ? 17.891 32.719 19.234 1 91 339 PHE A CA 1
ATOM 2602 C C . PHE A 1 339 ? 18.703 32.812 20.516 1 91 339 PHE A C 1
ATOM 2604 O O . PHE A 1 339 ? 18.828 33.906 21.109 1 91 339 PHE A O 1
ATOM 2611 N N . VAL A 1 340 ? 19.188 31.672 20.891 1 89.94 340 VAL A N 1
ATOM 2612 C CA . VAL A 1 340 ? 20.219 31.688 21.922 1 89.94 340 VAL A CA 1
ATOM 2613 C C . VAL A 1 340 ? 21.453 32.406 21.391 1 89.94 340 VAL A C 1
ATOM 2615 O O . VAL A 1 340 ? 21.969 32.062 20.328 1 89.94 340 VAL A O 1
ATOM 2618 N N . ALA A 1 341 ? 21.938 33.25 22.156 1 91.19 341 ALA A N 1
ATOM 2619 C CA . ALA A 1 341 ? 23 34.156 21.703 1 91.19 341 ALA A CA 1
ATOM 2620 C C . ALA A 1 341 ? 24.297 33.375 21.453 1 91.19 341 ALA A C 1
ATOM 2622 O O . ALA A 1 341 ? 24.609 32.438 22.188 1 91.19 341 ALA A O 1
ATOM 2623 N N . ASN A 1 342 ? 24.891 33.719 20.391 1 92.5 342 ASN A N 1
ATOM 2624 C CA . ASN A 1 342 ? 26.266 33.344 20.031 1 92.5 342 ASN A CA 1
ATOM 2625 C C . ASN A 1 342 ? 27.141 34.562 19.859 1 92.5 342 ASN A C 1
ATOM 2627 O O . ASN A 1 342 ? 26.875 35.438 19 1 92.5 342 ASN A O 1
ATOM 2631 N N . PRO A 1 343 ? 28.188 34.688 20.703 1 91.44 343 PRO A N 1
ATOM 2632 C CA . PRO A 1 343 ? 29.016 35.875 20.656 1 91.44 343 PRO A CA 1
ATOM 2633 C C . PRO A 1 343 ? 29.656 36.094 19.281 1 91.44 343 PRO A C 1
ATOM 2635 O O . PRO A 1 343 ? 30.016 37.219 18.938 1 91.44 343 PRO A O 1
ATOM 2638 N N . ASN A 1 344 ? 29.719 35.094 18.562 1 92.75 344 ASN A N 1
ATOM 2639 C CA . ASN A 1 344 ? 30.406 35.219 17.281 1 92.75 344 ASN A CA 1
ATOM 2640 C C . ASN A 1 344 ? 29.438 35.5 16.141 1 92.75 344 ASN A C 1
ATOM 2642 O O . ASN A 1 344 ? 29.828 35.594 14.984 1 92.75 344 ASN A O 1
ATOM 2646 N N . VAL A 1 345 ? 28.203 35.656 16.469 1 94.06 345 VAL A N 1
ATOM 2647 C CA . VAL A 1 345 ? 27.219 35.875 15.414 1 94.06 345 VAL A CA 1
ATOM 2648 C C . VAL A 1 345 ? 26.328 37.062 15.773 1 94.06 345 VAL A C 1
ATOM 2650 O O . VAL A 1 345 ? 25.641 37.062 16.797 1 94.06 345 VAL A O 1
ATOM 2653 N N . ASP A 1 346 ? 26.453 38.094 14.992 1 94.06 346 ASP A N 1
ATOM 2654 C CA . ASP A 1 346 ? 25.438 39.156 15.039 1 94.06 346 ASP A CA 1
ATOM 2655 C C . ASP A 1 346 ? 24.219 38.781 14.211 1 94.06 346 ASP A C 1
ATOM 2657 O O . ASP A 1 346 ? 24.219 38.938 12.992 1 94.06 346 ASP A O 1
ATOM 2661 N N . VAL A 1 347 ? 23.203 38.375 14.852 1 93.94 347 VAL A N 1
ATOM 2662 C CA . VAL A 1 347 ? 22.047 37.781 14.203 1 93.94 347 VAL A CA 1
ATOM 2663 C C . VAL A 1 347 ? 21.422 38.75 13.234 1 93.94 347 VAL A C 1
ATOM 2665 O O . VAL A 1 347 ? 21.172 38.438 12.07 1 93.94 347 VAL A O 1
ATOM 2668 N N . ALA A 1 348 ? 21.141 40 13.656 1 92 348 ALA A N 1
ATOM 2669 C CA . ALA A 1 348 ? 20.469 40.969 12.828 1 92 348 ALA A CA 1
ATOM 2670 C C . ALA A 1 348 ? 21.281 41.281 11.562 1 92 348 ALA A C 1
ATOM 2672 O O . ALA A 1 348 ? 20.719 41.312 10.461 1 92 348 ALA A O 1
ATOM 2673 N N . LYS A 1 349 ? 22.484 41.469 11.711 1 92.38 349 LYS A N 1
ATOM 2674 C CA . LYS A 1 349 ? 23.359 41.75 10.57 1 92.38 349 LYS A CA 1
ATOM 2675 C C . LYS A 1 349 ? 23.453 40.531 9.648 1 92.38 349 LYS A C 1
ATOM 2677 O O . LYS A 1 349 ? 23.375 40.688 8.43 1 92.38 349 LYS A O 1
ATOM 2682 N N . THR A 1 350 ? 23.656 39.406 10.266 1 94.94 350 THR A N 1
ATOM 2683 C CA . THR A 1 350 ? 23.828 38.188 9.5 1 94.94 350 THR A CA 1
ATOM 2684 C C . THR A 1 350 ? 22.578 37.875 8.672 1 94.94 350 THR A C 1
ATOM 2686 O O . THR A 1 350 ? 22.688 37.438 7.527 1 94.94 350 THR A O 1
ATOM 2689 N N . LEU A 1 351 ? 21.422 38.156 9.195 1 94.5 351 LEU A N 1
ATOM 2690 C CA . LEU A 1 351 ? 20.156 37.844 8.516 1 94.5 351 LEU A CA 1
ATOM 2691 C C . LEU A 1 351 ? 20.062 38.625 7.207 1 94.5 351 LEU A C 1
ATOM 2693 O O . LEU A 1 351 ? 19.453 38.156 6.25 1 94.5 351 LEU A O 1
ATOM 2697 N N . LEU A 1 352 ? 20.688 39.75 7.117 1 92.25 352 LEU A N 1
ATOM 2698 C CA . LEU A 1 352 ? 20.641 40.625 5.934 1 92.25 352 LEU A CA 1
ATOM 2699 C C . LEU A 1 352 ? 21.688 40.188 4.914 1 92.25 352 LEU A C 1
ATOM 2701 O O . LEU A 1 352 ? 21.594 40.531 3.734 1 92.25 352 LEU A O 1
ATOM 2705 N N . GLU A 1 353 ? 22.594 39.344 5.355 1 94.12 353 GLU A N 1
ATOM 2706 C CA . GLU A 1 353 ? 23.734 39.031 4.5 1 94.12 353 GLU A CA 1
ATOM 2707 C C . GLU A 1 353 ? 23.672 37.594 4.02 1 94.12 353 GLU A C 1
ATOM 2709 O O . GLU A 1 353 ? 24.438 37.188 3.141 1 94.12 353 GLU A O 1
ATOM 2714 N N . LEU A 1 354 ? 22.766 36.844 4.562 1 95.88 354 LEU A N 1
ATOM 2715 C CA . LEU A 1 354 ? 22.688 35.406 4.238 1 95.88 354 LEU A CA 1
ATOM 2716 C C . LEU A 1 354 ? 22.422 35.219 2.752 1 95.88 354 LEU A C 1
ATOM 2718 O O . LEU A 1 354 ? 21.562 35.844 2.176 1 95.88 354 LEU A O 1
ATOM 2722 N N . GLY A 1 355 ? 23.219 34.312 2.164 1 94.94 355 GLY A N 1
ATOM 2723 C CA . GLY A 1 355 ? 22.969 33.906 0.784 1 94.94 355 GLY A CA 1
ATOM 2724 C C . GLY A 1 355 ? 21.969 32.781 0.654 1 94.94 355 GLY A C 1
ATOM 2725 O O . GLY A 1 355 ? 21.5 32.25 1.658 1 94.94 355 GLY A O 1
ATOM 2726 N N . VAL A 1 356 ? 21.703 32.469 -0.639 1 95.06 356 VAL A N 1
ATOM 2727 C CA . VAL A 1 356 ? 20.797 31.359 -0.921 1 95.06 356 VAL A CA 1
ATOM 2728 C C . VAL A 1 356 ? 21.359 30.062 -0.352 1 95.06 356 VAL A C 1
ATOM 2730 O O . VAL A 1 356 ? 22.531 29.734 -0.58 1 95.06 356 VAL A O 1
ATOM 2733 N N . GLY A 1 357 ? 20.562 29.406 0.452 1 96 357 GLY A N 1
ATOM 2734 C CA . GLY A 1 357 ? 20.984 28.125 1.012 1 96 357 GLY A CA 1
ATOM 2735 C C . GLY A 1 357 ? 21.703 28.266 2.336 1 96 357 GLY A C 1
ATOM 2736 O O . GLY A 1 357 ? 22.156 27.281 2.91 1 96 357 GLY A O 1
ATOM 2737 N N . GLU A 1 358 ? 21.859 29.469 2.756 1 97.56 358 GLU A N 1
ATOM 2738 C CA . GLU A 1 358 ? 22.422 29.719 4.082 1 97.56 358 GLU A CA 1
ATOM 2739 C C . GLU A 1 358 ? 21.328 30.062 5.086 1 97.56 358 GLU A C 1
ATOM 2741 O O . GLU A 1 358 ? 20.266 30.562 4.703 1 97.56 358 GLU A O 1
ATOM 2746 N N . ALA A 1 359 ? 21.594 29.734 6.34 1 98.06 359 ALA A N 1
ATOM 2747 C CA . ALA A 1 359 ? 20.594 30.016 7.375 1 98.06 359 ALA A CA 1
ATOM 2748 C C . ALA A 1 359 ? 21.266 30.156 8.742 1 98.06 359 ALA A C 1
ATOM 2750 O O . ALA A 1 359 ? 22.391 29.703 8.945 1 98.06 359 ALA A O 1
ATOM 2751 N N . LEU A 1 360 ? 20.625 30.875 9.57 1 97.25 360 LEU A N 1
ATOM 2752 C CA . LEU A 1 360 ? 20.891 30.781 11 1 97.25 360 LEU A CA 1
ATOM 2753 C C . LEU A 1 360 ? 20.125 29.625 11.625 1 97.25 360 LEU A C 1
ATOM 2755 O O . LEU A 1 360 ? 18.922 29.484 11.43 1 97.25 360 LEU A O 1
ATOM 2759 N N . VAL A 1 361 ? 20.859 28.766 12.312 1 97.19 361 VAL A N 1
ATOM 2760 C CA . VAL A 1 361 ? 20.25 27.531 12.789 1 97.19 361 VAL A CA 1
ATOM 2761 C C . VAL A 1 361 ? 20.516 27.359 14.281 1 97.19 361 VAL A C 1
ATOM 2763 O O . VAL A 1 361 ? 21.609 27.672 14.758 1 97.19 361 VAL A O 1
ATOM 2766 N N . SER A 1 362 ? 19.531 26.969 14.992 1 96.31 362 SER A N 1
ATOM 2767 C CA . SER A 1 362 ? 19.609 26.531 16.391 1 96.31 362 SER A CA 1
ATOM 2768 C C . SER A 1 362 ? 18.766 25.297 16.625 1 96.31 362 SER A C 1
ATOM 2770 O O . SER A 1 362 ? 17.547 25.328 16.469 1 96.31 362 SER A O 1
ATOM 2772 N N . THR A 1 363 ? 19.406 24.156 16.922 1 95.81 363 THR A N 1
ATOM 2773 C CA . THR A 1 363 ? 18.734 22.906 17.188 1 95.81 363 THR A CA 1
ATOM 2774 C C . THR A 1 363 ? 18.938 22.484 18.656 1 95.81 363 THR A C 1
ATOM 2776 O O . THR A 1 363 ? 19.688 23.141 19.391 1 95.81 363 THR A O 1
ATOM 2779 N N . LEU A 1 364 ? 18.266 21.5 19.094 1 95.5 364 LEU A N 1
ATOM 2780 C CA . LEU A 1 364 ? 18.375 21.016 20.469 1 95.5 364 LEU A CA 1
ATOM 2781 C C . LEU A 1 364 ? 19.562 20.078 20.625 1 95.5 364 LEU A C 1
ATOM 2783 O O . LEU A 1 364 ? 19.828 19.25 19.75 1 95.5 364 LEU A O 1
ATOM 2787 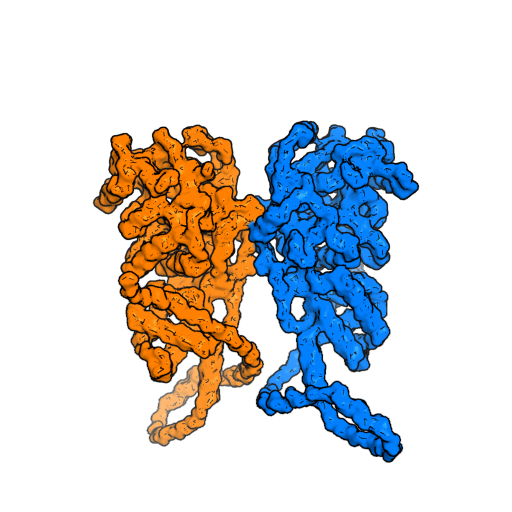N N . ASP A 1 365 ? 20.234 20.219 21.734 1 93.56 365 ASP A N 1
ATOM 2788 C CA . ASP A 1 365 ? 21.359 19.312 22.031 1 93.56 365 ASP A CA 1
ATOM 2789 C C . ASP A 1 365 ? 20.875 18.062 22.734 1 93.56 365 ASP A C 1
ATOM 2791 O O . ASP A 1 365 ? 19.672 17.797 22.812 1 93.56 365 ASP A O 1
ATOM 2795 N N . ASP A 1 366 ? 21.797 17.266 23.188 1 92.62 366 ASP A N 1
ATOM 2796 C CA . ASP A 1 366 ? 21.484 15.953 23.75 1 92.62 366 ASP A CA 1
ATOM 2797 C C . ASP A 1 366 ? 20.641 16.094 25.016 1 92.62 366 ASP A C 1
ATOM 2799 O O . ASP A 1 366 ? 19.953 15.141 25.406 1 92.62 366 ASP A O 1
ATOM 2803 N N . LYS A 1 367 ? 20.719 17.266 25.641 1 93.62 367 LYS A N 1
ATOM 2804 C CA . LYS A 1 367 ? 19.969 17.484 26.875 1 93.62 367 LYS A CA 1
ATOM 2805 C C . LYS A 1 367 ? 18.656 18.219 26.594 1 93.62 367 LYS A C 1
ATOM 2807 O O . LYS A 1 367 ? 17.938 18.609 27.516 1 93.62 367 LYS A O 1
ATOM 2812 N N . GLY A 1 368 ? 18.406 18.469 25.359 1 92.88 368 GLY A N 1
ATOM 2813 C CA . GLY A 1 368 ? 17.172 19.125 24.984 1 92.88 368 GLY A CA 1
ATOM 2814 C C . GLY A 1 368 ? 17.234 20.625 25.125 1 92.88 368 GLY A C 1
ATOM 2815 O O . GLY A 1 368 ? 16.203 21.297 25.219 1 92.88 368 GLY A O 1
ATOM 2816 N N . ILE A 1 369 ? 18.406 21.156 25.125 1 94.38 369 ILE A N 1
ATOM 2817 C CA . ILE A 1 369 ? 18.625 22.594 25.266 1 94.38 369 ILE A CA 1
ATOM 2818 C C . ILE A 1 369 ? 19 23.188 23.906 1 94.38 369 ILE A C 1
ATOM 2820 O O . ILE A 1 369 ? 19.828 22.625 23.188 1 94.38 369 ILE A O 1
ATOM 2824 N N . PRO A 1 370 ? 18.328 24.281 23.594 1 94.38 370 PRO A N 1
ATOM 2825 C CA . PRO A 1 370 ? 18.688 24.906 22.328 1 94.38 370 PRO A CA 1
ATOM 2826 C C . PRO A 1 370 ? 20.156 25.312 22.266 1 94.38 370 PRO A C 1
ATOM 2828 O O . PRO A 1 370 ? 20.688 25.891 23.234 1 94.38 370 PRO A O 1
ATOM 2831 N N . THR A 1 371 ? 20.781 25.094 21.188 1 94.94 371 THR A N 1
ATOM 2832 C CA . THR A 1 371 ? 22.172 25.453 21 1 94.94 371 THR A CA 1
ATOM 2833 C C . THR A 1 371 ? 22.297 26.906 20.562 1 94.94 371 THR A C 1
ATOM 2835 O O . THR A 1 371 ? 21.344 27.484 20.016 1 94.94 371 THR A O 1
ATOM 2838 N N . PRO A 1 372 ? 23.469 27.516 20.828 1 94.56 372 PRO A N 1
ATOM 2839 C CA . PRO A 1 372 ? 23.672 28.859 20.297 1 94.56 372 PRO A CA 1
ATOM 2840 C C . PRO A 1 372 ? 23.531 28.922 18.781 1 94.56 372 PRO A C 1
ATOM 2842 O O . PRO A 1 372 ? 23.922 27.984 18.078 1 94.56 372 PRO A O 1
ATOM 2845 N N . VAL A 1 373 ? 23.031 30.047 18.344 1 96.12 373 VAL A N 1
ATOM 2846 C CA . VAL A 1 373 ? 22.766 30.219 16.922 1 96.12 373 VAL A CA 1
ATOM 2847 C C . VAL A 1 373 ? 24.078 30.156 16.141 1 96.12 373 VAL A C 1
ATOM 2849 O O . VAL A 1 373 ? 25.109 30.641 16.609 1 96.12 373 VAL A O 1
ATOM 2852 N N . GLN A 1 374 ? 24.016 29.547 15.008 1 95.69 374 GLN A N 1
ATOM 2853 C CA . GLN A 1 374 ? 25.172 29.516 14.109 1 95.69 374 GLN A CA 1
ATOM 2854 C C . GLN A 1 374 ? 24.75 29.781 12.672 1 95.69 374 GLN A C 1
ATOM 2856 O O . GLN A 1 374 ? 23.641 29.422 12.266 1 95.69 374 GLN A O 1
ATOM 2861 N N . LYS A 1 375 ? 25.656 30.391 11.961 1 97.06 375 LYS A N 1
ATOM 2862 C CA . LYS A 1 375 ? 25.516 30.484 10.516 1 97.06 375 LYS A CA 1
ATOM 2863 C C . LYS A 1 375 ? 25.922 29.188 9.828 1 97.06 375 LYS A C 1
ATOM 2865 O O . LYS A 1 375 ? 27 28.641 10.102 1 97.06 375 LYS A O 1
ATOM 2870 N N . ALA A 1 376 ? 25.047 28.688 8.984 1 97.56 376 ALA A N 1
ATOM 2871 C CA . ALA A 1 376 ? 25.328 27.391 8.383 1 97.56 376 ALA A CA 1
ATOM 2872 C C . ALA A 1 376 ? 24.906 27.359 6.914 1 97.56 376 ALA A C 1
ATOM 2874 O O . ALA A 1 376 ? 24 28.078 6.508 1 97.56 376 ALA A O 1
ATOM 2875 N N . VAL A 1 377 ? 25.656 26.531 6.148 1 97.56 377 VAL A N 1
ATOM 2876 C CA . VAL A 1 377 ? 25.219 26.125 4.812 1 97.56 377 VAL A CA 1
ATOM 2877 C C . VAL A 1 377 ? 24.328 24.891 4.906 1 97.56 377 VAL A C 1
ATOM 2879 O O . VAL A 1 377 ? 24.719 23.891 5.523 1 97.56 377 VAL A O 1
ATOM 2882 N N . ILE A 1 378 ? 23.156 24.969 4.293 1 97.94 378 ILE A N 1
ATOM 2883 C CA . ILE A 1 378 ? 22.172 23.906 4.414 1 97.94 378 ILE A CA 1
ATOM 2884 C C . ILE A 1 378 ? 22.484 22.797 3.404 1 97.94 378 ILE A C 1
ATOM 2886 O O . ILE A 1 378 ? 22.875 23.078 2.27 1 97.94 378 ILE A O 1
ATOM 2890 N N . ALA A 1 379 ? 22.297 21.578 3.803 1 97.5 379 ALA A N 1
ATOM 2891 C CA . ALA A 1 379 ? 22.516 20.422 2.941 1 97.5 379 ALA A CA 1
ATOM 2892 C C . ALA A 1 379 ? 21.547 20.438 1.759 1 97.5 379 ALA A C 1
ATOM 2894 O O . ALA A 1 379 ? 20.422 20.922 1.873 1 97.5 379 ALA A O 1
ATOM 2895 N N . PRO A 1 380 ? 22.031 19.953 0.617 1 96.94 380 PRO A N 1
ATOM 2896 C CA . PRO A 1 380 ? 21.094 19.797 -0.49 1 96.94 380 PRO A CA 1
ATOM 2897 C C . PRO A 1 380 ? 20.156 18.594 -0.3 1 96.94 380 PRO A C 1
ATOM 2899 O O . PRO A 1 380 ? 20.531 17.609 0.343 1 96.94 380 PRO A O 1
ATOM 2902 N N . PRO A 1 381 ? 18.938 18.734 -0.778 1 97.12 381 PRO A N 1
ATOM 2903 C CA . PRO A 1 381 ? 18.078 17.547 -0.769 1 97.12 381 PRO A CA 1
ATOM 2904 C C . PRO A 1 381 ? 18.531 16.5 -1.784 1 97.12 381 PRO A C 1
ATOM 2906 O O . PRO A 1 381 ? 19.312 16.797 -2.686 1 97.12 381 PRO A O 1
ATOM 2909 N N . ARG A 1 382 ? 18.109 15.32 -1.566 1 97.25 382 ARG A N 1
ATOM 2910 C CA . ARG A 1 382 ? 18.422 14.227 -2.48 1 97.25 382 ARG A CA 1
ATOM 2911 C C . ARG A 1 382 ? 17.391 14.133 -3.6 1 97.25 382 ARG A C 1
ATOM 2913 O O . ARG A 1 382 ? 17.656 13.539 -4.648 1 97.25 382 ARG A O 1
ATOM 2920 N N . CYS A 1 383 ? 16.266 14.719 -3.383 1 97.81 383 CYS A N 1
ATOM 2921 C CA . CYS A 1 383 ? 15.156 14.688 -4.328 1 97.81 383 CYS A CA 1
ATOM 2922 C C . CYS A 1 383 ? 15.25 15.836 -5.324 1 97.81 383 CYS A C 1
ATOM 2924 O O . CYS A 1 383 ? 16.141 16.688 -5.215 1 97.81 383 CYS A O 1
ATOM 2926 N N . ARG A 1 384 ? 14.375 15.805 -6.312 1 96.56 384 ARG A N 1
ATOM 2927 C CA . ARG A 1 384 ? 14.258 16.875 -7.297 1 96.56 384 ARG A CA 1
ATOM 2928 C C . ARG A 1 384 ? 13.703 18.141 -6.664 1 96.56 384 ARG A C 1
ATOM 2930 O O . ARG A 1 384 ? 12.711 18.094 -5.934 1 96.56 384 ARG A O 1
ATOM 2937 N N . MET A 1 385 ? 14.422 19.203 -6.887 1 93 385 MET A N 1
ATOM 2938 C CA . MET A 1 385 ? 13.898 20.5 -6.457 1 93 385 MET A CA 1
ATOM 2939 C C . MET A 1 385 ? 12.961 21.094 -7.508 1 93 385 MET A C 1
ATOM 2941 O O . MET A 1 385 ? 13.398 21.469 -8.594 1 93 385 MET A O 1
ATOM 2945 N N . GLY A 1 386 ? 11.719 21.078 -7.219 1 88.88 386 GLY A N 1
ATOM 2946 C CA . GLY A 1 386 ? 10.773 21.641 -8.172 1 88.88 386 GLY A CA 1
ATOM 2947 C C . GLY A 1 386 ? 9.578 20.734 -8.414 1 88.88 386 GLY A C 1
ATOM 2948 O O . GLY A 1 386 ? 9.32 19.812 -7.645 1 88.88 386 GLY A O 1
ATOM 2949 N N . ALA A 1 387 ? 8.875 21.094 -9.484 1 90.94 387 ALA A N 1
ATOM 2950 C CA . ALA A 1 387 ? 7.605 20.438 -9.789 1 90.94 387 ALA A CA 1
ATOM 2951 C C . ALA A 1 387 ? 7.832 19.125 -10.531 1 90.94 387 ALA A C 1
ATOM 2953 O O . ALA A 1 387 ? 8.953 18.812 -10.938 1 90.94 387 ALA A O 1
ATOM 2954 N N . ILE A 1 388 ? 6.836 18.328 -10.578 1 96 388 ILE A N 1
ATOM 2955 C CA . ILE A 1 388 ? 6.852 17.094 -11.367 1 96 388 ILE A CA 1
ATOM 2956 C C . ILE A 1 388 ? 5.875 17.219 -12.531 1 96 388 ILE A C 1
ATOM 2958 O O . ILE A 1 388 ? 5.062 18.141 -12.578 1 96 388 ILE A O 1
ATOM 2962 N N . THR A 1 389 ? 6.02 16.328 -13.492 1 96.06 389 THR A N 1
ATOM 2963 C CA . THR A 1 389 ? 5.109 16.328 -14.633 1 96.06 389 THR A CA 1
ATOM 2964 C C . THR A 1 389 ? 3.787 15.648 -14.266 1 96.06 389 THR A C 1
ATOM 2966 O O . THR A 1 389 ? 3.717 14.883 -13.305 1 96.06 389 THR A O 1
ATOM 2969 N N . PRO A 1 390 ? 2.719 16.016 -15.031 1 95.44 390 PRO A N 1
ATOM 2970 C CA . PRO A 1 390 ? 1.443 15.336 -14.797 1 95.44 390 PRO A CA 1
ATOM 2971 C C . PRO A 1 390 ? 1.547 13.82 -14.938 1 95.44 390 PRO A C 1
ATOM 2973 O O . PRO A 1 390 ? 0.879 13.078 -14.211 1 95.44 390 PRO A O 1
ATOM 2976 N N . GLU A 1 391 ? 2.355 13.344 -15.828 1 96.19 391 GLU A N 1
ATOM 2977 C CA . GLU A 1 391 ? 2.549 11.914 -16.031 1 96.19 391 GLU A CA 1
ATOM 2978 C C . GLU A 1 391 ? 3.203 11.266 -14.805 1 96.19 391 GLU A C 1
ATOM 2980 O O . GLU A 1 391 ? 2.822 10.172 -14.398 1 96.19 391 GLU A O 1
ATOM 2985 N N . GLU A 1 392 ? 4.188 11.945 -14.273 1 96.06 392 GLU A N 1
ATOM 2986 C CA . GLU A 1 392 ? 4.836 11.461 -13.062 1 96.06 392 GLU A CA 1
ATOM 2987 C C . GLU A 1 392 ? 3.848 11.383 -11.906 1 96.06 392 GLU A C 1
ATOM 2989 O O . GLU A 1 392 ? 3.822 10.391 -11.172 1 96.06 392 GLU A O 1
ATOM 2994 N N . ARG A 1 393 ? 3.057 12.414 -11.789 1 96.75 393 ARG A N 1
ATOM 2995 C CA . ARG A 1 393 ? 2.059 12.445 -10.727 1 96.75 393 ARG A CA 1
ATOM 2996 C C . ARG A 1 393 ? 1.064 11.297 -10.867 1 96.75 393 ARG A C 1
ATOM 2998 O O . ARG A 1 393 ? 0.703 10.648 -9.883 1 96.75 393 ARG A O 1
ATOM 3005 N N . HIS A 1 394 ? 0.657 11.094 -12.062 1 95.81 394 HIS A N 1
ATOM 3006 C CA . HIS A 1 394 ? -0.277 10.008 -12.344 1 95.81 394 HIS A CA 1
ATOM 3007 C C . HIS A 1 394 ? 0.324 8.656 -11.977 1 95.81 394 HIS A C 1
ATOM 3009 O O . HIS A 1 394 ? -0.347 7.812 -11.375 1 95.81 394 HIS A O 1
ATOM 3015 N N . THR A 1 395 ? 1.572 8.406 -12.312 1 95.31 395 THR A N 1
ATOM 3016 C CA . THR A 1 395 ? 2.262 7.16 -12.016 1 95.31 395 THR A CA 1
ATOM 3017 C C . THR A 1 395 ? 2.338 6.938 -10.508 1 95.31 395 THR A C 1
ATOM 3019 O O . THR A 1 395 ? 2.098 5.828 -10.023 1 95.31 395 THR A O 1
ATOM 3022 N N . ILE A 1 396 ? 2.65 7.973 -9.773 1 96.25 396 ILE A N 1
ATOM 3023 C CA . ILE A 1 396 ? 2.754 7.895 -8.32 1 96.25 396 ILE A CA 1
ATOM 3024 C C . ILE A 1 396 ? 1.39 7.562 -7.719 1 96.25 396 ILE A C 1
ATOM 3026 O O . ILE A 1 396 ? 1.288 6.734 -6.809 1 96.25 396 ILE A O 1
ATOM 3030 N N . LYS A 1 397 ? 0.368 8.164 -8.258 1 95.44 397 LYS A N 1
ATOM 3031 C CA . LYS A 1 397 ? -0.981 7.902 -7.766 1 95.44 397 LYS A CA 1
ATOM 3032 C C . LYS A 1 397 ? -1.396 6.461 -8.039 1 95.44 397 LYS A C 1
ATOM 3034 O O . LYS A 1 397 ? -2.006 5.812 -7.184 1 95.44 397 LYS A O 1
ATOM 3039 N N . LEU A 1 398 ? -1.027 5.969 -9.164 1 92.06 398 LEU A N 1
ATOM 3040 C CA . LEU A 1 398 ? -1.378 4.605 -9.555 1 92.06 398 LEU A CA 1
ATOM 3041 C C . LEU A 1 398 ? -0.701 3.588 -8.641 1 92.06 398 LEU A C 1
ATOM 3043 O O . LEU A 1 398 ? -1.271 2.533 -8.352 1 92.06 398 LEU A O 1
ATOM 3047 N N . ARG A 1 399 ? 0.452 3.904 -8.172 1 93.12 399 ARG A N 1
ATOM 3048 C CA . ARG A 1 399 ? 1.236 2.98 -7.359 1 93.12 399 ARG A CA 1
ATOM 3049 C C . ARG A 1 399 ? 0.901 3.133 -5.883 1 93.12 399 ARG A C 1
ATOM 3051 O O . ARG A 1 399 ? 1.4 2.379 -5.043 1 93.12 399 ARG A O 1
ATOM 3058 N N . SER A 1 400 ? 0.028 4.074 -5.613 1 95.38 400 SER A N 1
ATOM 3059 C CA . SER A 1 400 ? -0.311 4.395 -4.23 1 95.38 400 SER A CA 1
ATOM 3060 C C . SER A 1 400 ? -1.087 3.26 -3.572 1 95.38 400 SER A C 1
ATOM 3062 O O . SER A 1 400 ? -1.966 2.66 -4.195 1 95.38 400 SER A O 1
ATOM 3064 N N . PRO A 1 401 ? -0.783 2.979 -2.285 1 93.19 401 PRO A N 1
ATOM 3065 C CA . PRO A 1 401 ? -1.466 1.895 -1.575 1 93.19 401 PRO A CA 1
ATOM 3066 C C . PRO A 1 401 ? -2.865 2.285 -1.107 1 93.19 401 PRO A C 1
ATOM 3068 O O . PRO A 1 401 ? -3.6 1.447 -0.576 1 93.19 401 PRO A O 1
ATOM 3071 N N . VAL A 1 402 ? -3.316 3.543 -1.342 1 94.94 402 VAL A N 1
ATOM 3072 C CA . VAL A 1 402 ? -4.547 3.955 -0.674 1 94.94 402 VAL A CA 1
ATOM 3073 C C . VAL A 1 402 ? -5.605 4.305 -1.714 1 94.94 402 VAL A C 1
ATOM 3075 O O . VAL A 1 402 ? -6.75 4.605 -1.366 1 94.94 402 VAL A O 1
ATOM 3078 N N . GLY A 1 403 ? -5.301 4.27 -2.969 1 93.12 403 GLY A N 1
ATOM 3079 C CA . GLY A 1 403 ? -6.227 4.664 -4.02 1 93.12 403 GLY A CA 1
ATOM 3080 C C . GLY A 1 403 ? -7.535 3.895 -3.984 1 93.12 403 GLY A C 1
ATOM 3081 O O . GLY A 1 403 ? -8.617 4.492 -4 1 93.12 403 GLY A O 1
ATOM 3082 N N . ALA A 1 404 ? -7.488 2.609 -3.904 1 87.25 404 ALA A N 1
ATOM 3083 C CA . ALA A 1 404 ? -8.664 1.745 -3.91 1 87.25 404 ALA A CA 1
ATOM 3084 C C . ALA A 1 404 ? -9.594 2.072 -2.74 1 87.25 404 ALA A C 1
ATOM 3086 O O . ALA A 1 404 ? -10.812 1.903 -2.838 1 87.25 404 ALA A O 1
ATOM 3087 N N . LYS A 1 405 ? -9.023 2.568 -1.742 1 91.25 405 LYS A N 1
ATOM 3088 C CA . LYS A 1 405 ? -9.773 2.824 -0.521 1 91.25 405 LYS A CA 1
ATOM 3089 C C . LYS A 1 405 ? -10.469 4.184 -0.576 1 91.25 405 LYS A C 1
ATOM 3091 O O . LYS A 1 405 ? -11.609 4.324 -0.12 1 91.25 405 LYS A O 1
ATOM 3096 N N . TYR A 1 406 ? -9.789 5.207 -1.213 1 96.25 406 TYR A N 1
ATOM 3097 C CA . TYR A 1 406 ? -10.273 6.562 -0.979 1 96.25 406 TYR A CA 1
ATOM 3098 C C . TYR A 1 406 ? -10.789 7.188 -2.27 1 96.25 406 TYR A C 1
ATOM 3100 O O . TYR A 1 406 ? -11.516 8.188 -2.238 1 96.25 406 TYR A O 1
ATOM 3108 N N . ASP A 1 407 ? -10.492 6.68 -3.412 1 95.06 407 ASP A N 1
ATOM 3109 C CA . ASP A 1 407 ? -10.719 7.395 -4.664 1 95.06 407 ASP A CA 1
ATOM 3110 C C . ASP A 1 407 ? -12.211 7.441 -5.008 1 95.06 407 ASP A C 1
ATOM 3112 O O . ASP A 1 407 ? -12.688 8.422 -5.582 1 95.06 407 ASP A O 1
ATOM 3116 N N . THR A 1 408 ? -12.906 6.398 -4.586 1 92.88 408 THR A N 1
ATOM 3117 C CA . THR A 1 408 ? -14.328 6.34 -4.898 1 92.88 408 THR A CA 1
ATOM 3118 C C . THR A 1 408 ? -15.164 6.738 -3.686 1 92.88 408 THR A C 1
ATOM 3120 O O . THR A 1 408 ? -15.047 6.133 -2.617 1 92.88 408 THR A O 1
ATOM 3123 N N . ALA A 1 409 ? -15.961 7.75 -3.918 1 93.56 409 ALA A N 1
ATOM 3124 C CA . ALA A 1 409 ? -16.859 8.188 -2.846 1 93.56 409 ALA A CA 1
ATOM 3125 C C . ALA A 1 409 ? -17.938 7.148 -2.578 1 93.56 409 ALA A C 1
ATOM 3127 O O . ALA A 1 409 ? -18.406 6.48 -3.502 1 93.56 409 ALA A O 1
ATOM 3128 N N . ILE A 1 410 ? -18.281 6.953 -1.327 1 90.69 410 ILE A N 1
ATOM 3129 C CA . ILE A 1 410 ? -19.359 6.066 -0.903 1 90.69 410 ILE A CA 1
ATOM 3130 C C . ILE A 1 410 ? -20.531 6.895 -0.39 1 90.69 410 ILE A C 1
ATOM 3132 O O . ILE A 1 410 ? -20.359 7.777 0.455 1 90.69 410 ILE A O 1
ATOM 3136 N N . ASP A 1 411 ? -21.594 6.723 -0.915 1 87.62 411 ASP A N 1
ATOM 3137 C CA . ASP A 1 411 ? -22.797 7.426 -0.491 1 87.62 411 ASP A CA 1
ATOM 3138 C C . ASP A 1 411 ? -23.797 6.465 0.15 1 87.62 411 ASP A C 1
ATOM 3140 O O . ASP A 1 411 ? -24.719 5.988 -0.512 1 87.62 411 ASP A O 1
ATOM 3144 N N . ARG A 1 412 ? -23.688 6.285 1.453 1 86.25 412 ARG A N 1
ATOM 3145 C CA . ARG A 1 412 ? -24.609 5.422 2.199 1 86.25 412 ARG A CA 1
ATOM 3146 C C . ARG A 1 412 ? -25.859 6.176 2.609 1 86.25 412 ARG A C 1
ATOM 3148 O O . ARG A 1 412 ? -25.891 7.406 2.578 1 86.25 412 ARG A O 1
ATOM 3155 N N . GLU A 1 413 ? -26.844 5.48 2.965 1 84.56 413 GLU A N 1
ATOM 3156 C CA . GLU A 1 413 ? -28.016 6.109 3.543 1 84.56 413 GLU A CA 1
ATOM 3157 C C . GLU A 1 413 ? -27.688 6.809 4.859 1 84.56 413 GLU A C 1
ATOM 3159 O O . GLU A 1 413 ? -27.094 6.203 5.754 1 84.56 413 GLU A O 1
ATOM 3164 N N . SER A 1 414 ? -28.109 8.07 4.859 1 89.19 414 SER A N 1
ATOM 3165 C CA . SER A 1 414 ? -27.766 8.875 6.023 1 89.19 414 SER A CA 1
ATOM 3166 C C . SER A 1 414 ? -28.938 9.742 6.465 1 89.19 414 SER A C 1
ATOM 3168 O O . SER A 1 414 ? -30.094 9.445 6.152 1 89.19 414 SER A O 1
ATOM 3170 N N . ALA A 1 415 ? -28.688 10.727 7.348 1 90.62 415 ALA A N 1
ATOM 3171 C CA . ALA A 1 415 ? -29.719 11.578 7.918 1 90.62 415 ALA A CA 1
ATOM 3172 C C . ALA A 1 415 ? -30.531 12.266 6.82 1 90.62 415 ALA A C 1
ATOM 3174 O O . ALA A 1 415 ? -31.75 12.398 6.934 1 90.62 415 ALA A O 1
ATOM 3175 N N . TYR A 1 416 ? -29.891 12.625 5.871 1 88.62 416 TYR A N 1
ATOM 3176 C CA . TYR A 1 416 ? -30.547 13.344 4.785 1 88.62 416 TYR A CA 1
ATOM 3177 C C . TYR A 1 416 ? -31.672 12.508 4.184 1 88.62 416 TYR A C 1
ATOM 3179 O O . TYR A 1 416 ? -32.812 12.945 4.137 1 88.62 416 TYR A O 1
ATOM 3187 N N . GLU A 1 417 ? -31.281 11.305 3.764 1 85.38 417 GLU A N 1
ATOM 3188 C CA . GLU A 1 417 ? -32.25 10.43 3.143 1 85.38 417 GLU A CA 1
ATOM 3189 C C . GLU A 1 417 ? -33.344 10.039 4.133 1 85.38 417 GLU A C 1
ATOM 3191 O O . GLU A 1 417 ? -34.531 10.016 3.781 1 85.38 417 GLU A O 1
ATOM 3196 N N . LYS A 1 418 ? -33 9.758 5.293 1 86.31 418 LYS A N 1
ATOM 3197 C CA . LYS A 1 418 ? -33.969 9.336 6.316 1 86.31 418 LYS A CA 1
ATOM 3198 C C . LYS A 1 418 ? -34.938 10.453 6.648 1 86.31 418 LYS A C 1
ATOM 3200 O O . LYS A 1 418 ? -36.156 10.211 6.73 1 86.31 418 LYS A O 1
ATOM 3205 N N . LEU A 1 419 ? -34.438 11.594 6.82 1 88.62 419 LEU A N 1
ATOM 3206 C CA . LEU A 1 419 ? -35.281 12.719 7.199 1 88.62 419 LEU A CA 1
ATOM 3207 C C . LEU A 1 419 ? -36.156 13.156 6.031 1 88.62 419 LEU A C 1
ATOM 3209 O O . LEU A 1 419 ? -37.312 13.594 6.234 1 88.62 419 LEU A O 1
ATOM 3213 N N . LEU A 1 420 ? -35.594 13.109 4.879 1 83.75 420 LEU A N 1
ATOM 3214 C CA . LEU A 1 420 ? -36.406 13.391 3.693 1 83.75 420 LEU A CA 1
ATOM 3215 C C . LEU A 1 420 ? -37.531 12.398 3.559 1 83.75 420 LEU A C 1
ATOM 3217 O O . LEU A 1 420 ? -38.656 12.781 3.232 1 83.75 420 LEU A O 1
ATOM 3221 N N . ALA A 1 421 ? -37.281 11.148 3.809 1 84.19 421 ALA A N 1
ATOM 3222 C CA . ALA A 1 421 ? -38.312 10.109 3.748 1 84.19 421 ALA A CA 1
ATOM 3223 C C . ALA A 1 421 ? -39.375 10.344 4.801 1 84.19 421 ALA A C 1
ATOM 3225 O O . ALA A 1 421 ? -40.562 10.141 4.535 1 84.19 421 ALA A O 1
ATOM 3226 N N . GLN A 1 422 ? -39 10.727 5.93 1 81.25 422 GLN A N 1
ATOM 3227 C CA . GLN A 1 422 ? -39.906 11.023 7.012 1 81.25 422 GLN A CA 1
ATOM 3228 C C . GLN A 1 422 ? -40.812 12.203 6.652 1 81.25 422 GLN A C 1
ATOM 3230 O O . GLN A 1 422 ? -42.031 12.188 6.93 1 81.25 422 GLN A O 1
ATOM 3235 N N . ALA A 1 423 ? -40.219 13.156 6.102 1 78.75 423 ALA A N 1
ATOM 3236 C CA . ALA A 1 423 ? -40.969 14.344 5.715 1 78.75 423 ALA A CA 1
ATOM 3237 C C . ALA A 1 423 ? -42 14.008 4.633 1 78.75 423 ALA A C 1
ATOM 3239 O O . ALA A 1 423 ? -43.125 14.508 4.66 1 78.75 423 ALA A O 1
ATOM 3240 N N . GLU A 1 424 ? -41.625 13.195 3.75 1 77.12 424 GLU A N 1
ATOM 3241 C CA . GLU A 1 424 ? -42.531 12.781 2.68 1 77.12 424 GLU A CA 1
ATOM 3242 C C . GLU A 1 424 ? -43.656 11.898 3.217 1 77.12 424 GLU A C 1
ATOM 3244 O O . GLU A 1 424 ? -44.812 12.031 2.791 1 77.12 424 GLU A O 1
ATOM 3249 N N . ALA A 1 425 ? -43.312 11.086 4.156 1 70.38 425 ALA A N 1
ATOM 3250 C CA . ALA A 1 425 ? -44.344 10.234 4.77 1 70.38 425 ALA A CA 1
ATOM 3251 C C . ALA A 1 425 ? -45.344 11.062 5.559 1 70.38 425 ALA A C 1
ATOM 3253 O O . ALA A 1 425 ? -46.562 10.766 5.543 1 70.38 425 ALA A O 1
ATOM 3254 N N . ALA A 1 426 ? -44.906 12.039 6.129 1 66.38 426 ALA A N 1
ATOM 3255 C CA . ALA A 1 426 ? -45.75 12.914 6.918 1 66.38 426 ALA A CA 1
ATOM 3256 C C . ALA A 1 426 ? -46.688 13.727 6.023 1 66.38 426 ALA A C 1
ATOM 3258 O O . ALA A 1 426 ? -47.844 13.953 6.359 1 66.38 426 ALA A O 1
ATOM 3259 N N . THR A 1 427 ? -46.219 14.242 5.043 1 64.44 427 THR A N 1
ATOM 3260 C CA . THR A 1 427 ? -47.062 15 4.105 1 64.44 427 THR A CA 1
ATOM 3261 C C . THR A 1 427 ? -48.094 14.102 3.455 1 64.44 427 THR A C 1
ATOM 3263 O O . THR A 1 427 ? -49.219 14.531 3.197 1 64.44 427 THR A O 1
ATOM 3266 N N . ALA A 1 428 ? -47.656 12.852 3.377 1 62.72 428 ALA A N 1
ATOM 3267 C CA . ALA A 1 428 ? -48.594 11.906 2.771 1 62.72 428 ALA A CA 1
ATOM 3268 C C . ALA A 1 428 ? -49.688 11.523 3.756 1 62.72 428 ALA A C 1
ATOM 3270 O O . ALA A 1 428 ? -50.844 11.266 3.355 1 62.72 428 ALA A O 1
ATOM 3271 N N . ASN A 1 429 ? -49.469 11.516 5.043 1 54.84 429 ASN A N 1
ATOM 3272 C CA . ASN A 1 429 ? -50.438 11.148 6.07 1 54.84 429 ASN A CA 1
ATOM 3273 C C . ASN A 1 429 ? -51.156 12.367 6.652 1 54.84 429 ASN A C 1
ATOM 3275 O O . ASN A 1 429 ? -51.938 12.25 7.582 1 54.84 429 ASN A O 1
ATOM 3279 N N . ALA A 1 430 ? -50.75 13.539 6.363 1 53.47 430 ALA A N 1
ATOM 3280 C CA . ALA A 1 430 ? -51.531 14.688 6.809 1 53.47 430 ALA A CA 1
ATOM 3281 C C . ALA A 1 430 ? -52.969 14.609 6.285 1 53.47 430 ALA A C 1
ATOM 3283 O O . ALA A 1 430 ? -53.188 14.336 5.105 1 53.47 430 ALA A O 1
ATOM 3284 N N . PRO A 1 431 ? -53.906 14.461 7.25 1 44.28 431 PRO A N 1
ATOM 3285 C CA . PRO A 1 431 ? -55.312 14.359 6.82 1 44.28 431 PRO A CA 1
ATOM 3286 C C . PRO A 1 431 ? -55.688 15.414 5.781 1 44.28 431 PRO A C 1
ATOM 3288 O O . PRO A 1 431 ? -55.25 16.562 5.887 1 44.28 431 PRO A O 1
ATOM 3291 N N . ASN A 1 432 ? -55.844 15.055 4.605 1 43.84 432 ASN A N 1
ATOM 3292 C CA . ASN A 1 432 ? -56.562 15.93 3.682 1 43.84 432 ASN A CA 1
ATOM 3293 C C . ASN A 1 432 ? -57.812 16.516 4.324 1 43.84 432 ASN A C 1
ATOM 3295 O O . ASN A 1 432 ? -58.875 15.891 4.312 1 43.84 432 ASN A O 1
ATOM 3299 N N . THR A 1 433 ? -57.688 17.016 5.516 1 39.25 433 THR A N 1
ATOM 3300 C CA . THR A 1 433 ? -58.938 17.703 5.871 1 39.25 433 THR A CA 1
ATOM 3301 C C . THR A 1 433 ? -59.344 18.672 4.777 1 39.25 433 THR A C 1
ATOM 3303 O O . THR A 1 433 ? -58.625 19.609 4.469 1 39.25 433 THR A O 1
ATOM 3306 N N . PRO A 1 434 ? -60.188 18.266 3.893 1 39.69 434 PRO A N 1
ATOM 3307 C CA . PRO A 1 434 ? -60.75 19.203 2.91 1 39.69 434 PRO A CA 1
ATOM 3308 C C . PRO A 1 434 ? -61.188 20.516 3.535 1 39.69 434 PRO A C 1
ATOM 3310 O O . PRO A 1 434 ? -62.062 20.531 4.414 1 39.69 434 PRO A O 1
ATOM 3313 N N . THR A 1 435 ? -60.312 21.328 4.012 1 32.47 435 THR A N 1
ATOM 3314 C CA . THR A 1 435 ? -60.875 22.625 4.387 1 32.47 435 THR A CA 1
ATOM 3315 C C . THR A 1 435 ? -61.844 23.125 3.318 1 32.47 435 THR A C 1
ATOM 3317 O O . THR A 1 435 ? -61.5 23.188 2.139 1 32.47 435 THR A O 1
ATOM 3320 N N . ALA A 1 436 ? -63.094 22.984 3.646 1 36.03 436 ALA A N 1
ATOM 3321 C CA . ALA A 1 436 ? -64.188 23.5 2.814 1 36.03 436 ALA A CA 1
ATOM 3322 C C . ALA A 1 436 ? -63.844 24.891 2.287 1 36.03 436 ALA A C 1
ATOM 3324 O O . ALA A 1 436 ? -63.375 25.75 3.037 1 36.03 436 ALA A O 1
ATOM 3325 N N . PRO A 1 437 ? -63.688 25.094 0.955 1 36.62 437 PRO A N 1
ATOM 3326 C CA . PRO A 1 437 ? -63.375 26.391 0.357 1 36.62 437 PRO A CA 1
ATOM 3327 C C . PRO A 1 437 ? -64.25 27.531 0.907 1 36.62 437 PRO A C 1
ATOM 3329 O O . PRO A 1 437 ? -65.375 27.312 1.247 1 36.62 437 PRO A O 1
ATOM 3332 N N . PRO A 1 438 ? -63.688 28.469 1.672 1 36.97 438 PRO A N 1
ATOM 3333 C CA . PRO A 1 438 ? -64.562 29.547 2.137 1 36.97 438 PRO A CA 1
ATOM 3334 C C . PRO A 1 438 ? -65.5 30.047 1.041 1 36.97 438 PRO A C 1
ATOM 3336 O O . PRO A 1 438 ? -65.188 29.953 -0.146 1 36.97 438 PRO A O 1
ATOM 3339 N N . PRO A 1 439 ? -66.812 30.312 1.285 1 36.59 439 PRO A N 1
ATOM 3340 C CA . PRO A 1 439 ? -67.812 30.719 0.304 1 36.59 439 PRO A CA 1
ATOM 3341 C C . PRO A 1 439 ? -67.375 31.969 -0.485 1 36.59 439 PRO A C 1
ATOM 3343 O O . PRO A 1 439 ? -67.125 33 0.105 1 36.59 439 PRO A O 1
ATOM 3346 N N . THR A 1 440 ? -66.5 31.828 -1.526 1 30.89 440 THR A N 1
ATOM 3347 C CA . THR A 1 440 ? -66.125 32.969 -2.359 1 30.89 440 THR A CA 1
ATOM 3348 C C . THR A 1 440 ? -67.375 33.719 -2.857 1 30.89 440 THR A C 1
ATOM 3350 O O . THR A 1 440 ? -68.312 33.094 -3.365 1 30.89 440 THR A O 1
ATOM 3353 N N . GLY A 1 441 ? -67.75 34.812 -2.248 1 30.64 441 GLY A N 1
ATOM 3354 C CA . GLY A 1 441 ? -68.688 35.812 -2.781 1 30.64 441 GLY A CA 1
ATOM 3355 C C . GLY A 1 441 ? -68.5 36.031 -4.273 1 30.64 441 GLY A C 1
ATOM 3356 O O . GLY A 1 441 ? -67.5 35.688 -4.855 1 30.64 441 GLY A O 1
ATOM 3357 N N . GLU A 1 442 ? -69.688 36.312 -5.066 1 30.92 442 GLU A N 1
ATOM 3358 C CA . GLU A 1 442 ? -70.125 36.375 -6.457 1 30.92 442 GLU A CA 1
ATOM 3359 C C . GLU A 1 442 ? -69.312 37.406 -7.242 1 30.92 442 GLU A C 1
ATOM 3361 O O . GLU A 1 442 ? -69.688 37.75 -8.367 1 30.92 442 GLU A O 1
ATOM 3366 N N . GLU A 1 443 ? -68.375 38.156 -6.668 1 28.36 443 GLU A N 1
ATOM 3367 C CA . GLU A 1 443 ? -68.125 39.312 -7.535 1 28.36 443 GLU A CA 1
ATOM 3368 C C . GLU A 1 443 ? -67.75 38.875 -8.953 1 28.36 443 GLU A C 1
ATOM 3370 O O . GLU A 1 443 ? -67.062 37.906 -9.141 1 28.36 443 GLU A O 1
ATOM 3375 N N . GLY A 1 444 ? -68.5 39.531 -10.008 1 28.62 444 GLY A N 1
ATOM 3376 C CA . GLY A 1 444 ? -68.812 39.406 -11.422 1 28.62 444 GLY A CA 1
ATOM 3377 C C . GLY A 1 444 ? -67.562 39.281 -12.289 1 28.62 444 GLY A C 1
ATOM 3378 O O . GLY A 1 444 ? -67.625 38.781 -13.422 1 28.62 444 GLY A O 1
ATOM 3379 N N . GLY A 1 445 ? -66.625 40.219 -12.125 1 28.09 445 GLY A N 1
ATOM 3380 C CA . GLY A 1 445 ? -66.125 40.781 -13.367 1 28.09 445 GLY A CA 1
ATOM 3381 C C . GLY A 1 445 ? -65.438 39.75 -14.266 1 28.09 445 GLY A C 1
ATOM 3382 O O . GLY A 1 445 ? -65.188 38.625 -13.836 1 28.09 445 GLY A O 1
ATOM 3383 N N . LEU A 1 446 ? -65.25 40.188 -15.586 1 31.11 446 LEU A N 1
ATOM 3384 C CA . LEU A 1 446 ? -64.938 39.812 -16.969 1 31.11 446 LEU A CA 1
ATOM 3385 C C . LEU A 1 446 ? -63.656 39 -17.031 1 31.11 446 LEU A C 1
ATOM 3387 O O . LEU A 1 446 ? -63.5 38.125 -17.906 1 31.11 446 LEU A O 1
ATOM 3391 N N . MET A 1 447 ? -62.625 39.562 -16.344 1 30.91 447 MET A N 1
ATOM 3392 C CA . MET A 1 447 ? -61.25 39.312 -16.75 1 30.91 447 MET A CA 1
ATOM 3393 C C . MET A 1 447 ? -60.906 37.844 -16.5 1 30.91 447 MET A C 1
ATOM 3395 O O . MET A 1 447 ? -60.094 37.531 -15.609 1 30.91 447 MET A O 1
ATOM 3399 N N . SER A 1 448 ? -61.906 37.062 -16.281 1 26.64 448 SER A N 1
ATOM 3400 C CA . SER A 1 448 ? -61.781 35.656 -15.836 1 26.64 448 SER A CA 1
ATOM 3401 C C . SER A 1 448 ? -61.156 34.781 -16.922 1 26.64 448 SER A C 1
ATOM 3403 O O . SER A 1 448 ? -60.875 33.625 -16.688 1 26.64 448 SER A O 1
ATOM 3405 N N . LYS A 1 449 ? -61.438 35.25 -18.25 1 29.72 449 LYS A N 1
ATOM 3406 C CA . LYS A 1 449 ? -61.219 34.344 -19.359 1 29.72 449 LYS A CA 1
ATOM 3407 C C . LYS A 1 449 ? -59.719 34 -19.484 1 29.72 449 LYS A C 1
ATOM 3409 O O . LYS A 1 449 ? -59.375 32.906 -19.922 1 29.72 449 LYS A O 1
ATOM 3414 N N . MET A 1 450 ? -58.938 35.125 -19.578 1 28.3 450 MET A N 1
ATOM 3415 C CA . MET A 1 450 ? -57.625 35 -20.203 1 28.3 450 MET A CA 1
ATOM 3416 C C . MET A 1 450 ? -56.688 34.062 -19.406 1 28.3 450 MET A C 1
ATOM 3418 O O . MET A 1 450 ? -55.656 33.656 -19.891 1 28.3 450 MET A O 1
ATOM 3422 N N . LYS A 1 451 ? -56.844 34.031 -18.094 1 27.77 451 LYS A N 1
ATOM 3423 C CA . LYS A 1 451 ? -55.844 33.344 -17.281 1 27.77 451 LYS A CA 1
ATOM 3424 C C . LYS A 1 451 ? -55.875 31.844 -17.516 1 27.77 451 LYS A C 1
ATOM 3426 O O . LYS A 1 451 ? -55.156 31.078 -16.844 1 27.77 451 LYS A O 1
ATOM 3431 N N . GLU A 1 452 ? -56.938 31.359 -18.203 1 26.23 452 GLU A N 1
ATOM 3432 C CA . GLU A 1 452 ? -57.125 29.922 -18.344 1 26.23 452 GLU A CA 1
ATOM 3433 C C . GLU A 1 452 ? -56 29.281 -19.125 1 26.23 452 GLU A C 1
ATOM 3435 O O . GLU A 1 452 ? -55.688 28.109 -18.922 1 26.23 452 GLU A O 1
ATOM 3440 N N . TRP A 1 453 ? -55.656 29.953 -20.297 1 30.39 453 TRP A N 1
ATOM 3441 C CA . TRP A 1 453 ? -54.969 29.25 -21.375 1 30.39 453 TRP A CA 1
ATOM 3442 C C . TRP A 1 453 ? -53.594 28.797 -20.938 1 30.39 453 TRP A C 1
ATOM 3444 O O . TRP A 1 453 ? -53.094 27.766 -21.406 1 30.39 453 TRP A O 1
ATOM 3454 N N . MET A 1 454 ? -52.781 29.734 -20.25 1 26.16 454 MET A N 1
ATOM 3455 C CA . MET A 1 454 ? -51.375 29.469 -20.234 1 26.16 454 MET A CA 1
ATOM 3456 C C . MET A 1 454 ? -51.062 28.203 -19.438 1 26.16 454 MET A C 1
ATOM 3458 O O . MET A 1 454 ? -49.906 27.719 -19.453 1 26.16 454 MET A O 1
ATOM 3462 N N . PHE A 1 455 ? -51.812 27.938 -18.266 1 28.39 455 PHE A N 1
ATOM 3463 C CA . PHE A 1 455 ? -51.344 26.922 -17.328 1 28.39 455 PHE A CA 1
ATOM 3464 C C . PHE A 1 455 ? -51.75 25.531 -17.797 1 28.39 455 PHE A C 1
ATOM 3466 O O . PHE A 1 455 ? -52.906 25.156 -17.656 1 28.39 455 PHE A O 1
ATOM 3473 N N . GLY A 1 456 ? -51.062 25.047 -18.844 1 22.5 456 GLY A N 1
ATOM 3474 C CA . GLY A 1 456 ? -51.344 23.797 -19.547 1 22.5 456 GLY A CA 1
ATOM 3475 C C . GLY A 1 456 ? -51.531 22.625 -18.594 1 22.5 456 GLY A C 1
ATOM 3476 O O . GLY A 1 456 ? -51.438 22.766 -17.375 1 22.5 456 GLY A O 1
ATOM 3477 N N . THR A 1 457 ? -50.969 21.312 -19 1 21.91 457 THR A N 1
ATOM 3478 C CA . THR A 1 457 ? -51.344 19.906 -19.062 1 21.91 457 THR A CA 1
ATOM 3479 C C . THR A 1 457 ? -51.031 19.203 -17.75 1 21.91 457 THR A C 1
ATOM 3481 O O . THR A 1 457 ? -49.844 19.047 -17.406 1 21.91 457 THR A O 1
ATOM 3484 N N . LYS A 1 458 ? -51.844 19.141 -16.734 1 23.94 458 LYS A N 1
ATOM 3485 C CA . LYS A 1 458 ? -51.906 18.484 -15.438 1 23.94 458 LYS A CA 1
ATOM 3486 C C . LYS A 1 458 ? -52.062 16.984 -15.586 1 23.94 458 LYS A C 1
ATOM 3488 O O . LYS A 1 458 ? -52.438 16.297 -14.617 1 23.94 458 LYS A O 1
ATOM 3493 N N . ARG A 1 459 ? -52 16.281 -16.734 1 22.8 459 ARG A N 1
ATOM 3494 C CA . ARG A 1 459 ? -52.594 14.945 -16.812 1 22.8 459 ARG A CA 1
ATOM 3495 C C . ARG A 1 459 ? -51.906 14.008 -15.797 1 22.8 459 ARG A C 1
ATOM 3497 O O . ARG A 1 459 ? -52.562 13.102 -15.266 1 22.8 459 ARG A O 1
ATOM 3504 N N . ARG A 1 460 ? -50.656 13.742 -15.859 1 24.02 460 ARG A N 1
ATOM 3505 C CA . ARG A 1 460 ? -50.219 12.344 -15.797 1 24.02 460 ARG A CA 1
ATOM 3506 C C . ARG A 1 460 ? -50.188 11.852 -14.359 1 24.02 460 ARG A C 1
ATOM 3508 O O . ARG A 1 460 ? -49.094 11.625 -13.82 1 24.02 460 ARG A O 1
ATOM 3515 N N . GLN A 1 461 ? -51 12.273 -13.359 1 22.23 461 GLN A N 1
ATOM 3516 C CA . GLN A 1 461 ? -50.812 11.977 -11.945 1 22.23 461 GLN A CA 1
ATOM 3517 C C . GLN A 1 461 ? -51.25 10.547 -11.625 1 22.23 461 GLN A C 1
ATOM 3519 O O . GLN A 1 461 ? -51 10.047 -10.523 1 22.23 461 GLN A O 1
ATOM 3524 N N . GLY A 1 462 ? -52.281 9.875 -12.266 1 22.06 462 GLY A N 1
ATOM 3525 C CA . GLY A 1 462 ? -53.188 9.078 -11.477 1 22.06 462 GLY A CA 1
ATOM 3526 C C . GLY A 1 462 ? -52.594 7.746 -11.039 1 22.06 462 GLY A C 1
ATOM 3527 O O . GLY A 1 462 ? -53.188 7.062 -10.188 1 22.06 462 GLY A O 1
ATOM 3528 N N . ALA A 1 463 ? -51.906 7.047 -11.93 1 22.64 463 ALA A N 1
ATOM 3529 C CA . ALA A 1 463 ? -52 5.59 -11.883 1 22.64 463 ALA A CA 1
ATOM 3530 C C . ALA A 1 463 ? -51.312 5.035 -10.641 1 22.64 463 ALA A C 1
ATOM 3532 O O . ALA A 1 463 ? -51.438 3.848 -10.336 1 22.64 463 ALA A O 1
ATOM 3533 N N . LEU A 1 464 ? -50.219 5.66 -10.148 1 22.3 464 LEU A N 1
ATOM 3534 C CA . LEU A 1 464 ? -49.281 4.914 -9.32 1 22.3 464 LEU A CA 1
ATOM 3535 C C . LEU A 1 464 ? -49.844 4.703 -7.914 1 22.3 464 LEU A C 1
ATOM 3537 O O . LEU A 1 464 ? -49.094 4.301 -7.008 1 22.3 464 LEU A O 1
ATOM 3541 N N . GLU A 1 465 ? -51.188 4.867 -7.695 1 20.55 465 GLU A N 1
ATOM 3542 C CA . GLU A 1 465 ? -51.719 4.895 -6.336 1 20.55 465 GLU A CA 1
ATOM 3543 C C . GLU A 1 465 ? -51.594 3.537 -5.656 1 20.55 465 GLU A C 1
ATOM 3545 O O . GLU A 1 465 ? -51.406 3.465 -4.441 1 20.55 465 GLU A O 1
ATOM 3550 N N . ALA A 1 466 ? -52.062 2.486 -6.34 1 20.41 466 ALA A N 1
ATOM 3551 C CA . ALA A 1 466 ? -52.812 1.519 -5.551 1 20.41 466 ALA A CA 1
ATOM 3552 C C . ALA A 1 466 ? -51.906 0.769 -4.582 1 20.41 466 ALA A C 1
ATOM 3554 O O . ALA A 1 466 ? -52.344 0.276 -3.547 1 20.41 466 ALA A O 1
ATOM 3555 N N . MET A 1 467 ? -50.75 0.219 -5.051 1 20.64 467 MET A N 1
ATOM 3556 C CA . MET A 1 467 ? -50.312 -1.039 -4.469 1 20.64 467 MET A CA 1
ATOM 3557 C C . MET A 1 467 ? -49.688 -0.811 -3.086 1 20.64 467 MET A C 1
ATOM 3559 O O . MET A 1 467 ? -48.531 -1.104 -2.857 1 20.64 467 MET A O 1
ATOM 3563 N N . THR A 1 468 ? -50.219 0.146 -2.23 1 20.17 468 THR A N 1
ATOM 3564 C CA . THR A 1 468 ? -49.719 0.682 -0.973 1 20.17 468 THR A CA 1
ATOM 3565 C C . THR A 1 468 ? -49.781 -0.374 0.127 1 20.17 468 THR A C 1
ATOM 3567 O O . THR A 1 468 ? -49.031 -0.294 1.112 1 20.17 468 THR A O 1
ATOM 3570 N N . LYS A 1 469 ? -50.875 -1.198 0.341 1 19.84 469 LYS A N 1
ATOM 3571 C CA . LYS A 1 469 ? -51.344 -1.315 1.722 1 19.84 469 LYS A CA 1
ATOM 3572 C C . LYS A 1 469 ? -50.469 -2.297 2.508 1 19.84 469 LYS A C 1
ATOM 3574 O O . LYS A 1 469 ? -50.688 -2.5 3.705 1 19.84 469 LYS A O 1
ATOM 3579 N N . SER A 1 470 ? -49.656 -3.211 1.94 1 17.17 470 SER A N 1
ATOM 3580 C CA . SER A 1 470 ? -49.719 -4.383 2.809 1 17.17 470 SER A CA 1
ATOM 3581 C C . SER A 1 470 ? -49.156 -4.07 4.191 1 17.17 470 SER A C 1
ATOM 3583 O O . SER A 1 470 ? -48.5 -3.041 4.379 1 17.17 470 SER A O 1
ATOM 3585 N N . THR A 1 471 ? -48.438 -5.145 4.887 1 17.94 471 THR A N 1
ATOM 3586 C CA . THR A 1 471 ? -48.469 -5.688 6.242 1 17.94 471 THR A CA 1
ATOM 3587 C C . THR A 1 471 ? -47.469 -4.938 7.129 1 17.94 471 THR A C 1
ATOM 3589 O O . THR A 1 471 ? -46.281 -4.844 6.805 1 17.94 471 THR A O 1
ATOM 3592 N N . MET A 1 472 ? -47.938 -4.141 8.102 1 19.27 472 MET A N 1
ATOM 3593 C CA . MET A 1 472 ? -47.531 -3.266 9.195 1 19.27 472 MET A CA 1
ATOM 3594 C C . MET A 1 472 ? -46.781 -4.059 10.273 1 19.27 472 MET A C 1
ATOM 3596 O O . MET A 1 472 ? -46.562 -3.547 11.367 1 19.27 472 MET A O 1
ATOM 3600 N N . ARG A 1 473 ? -46.562 -5.449 10.227 1 18.64 473 ARG A N 1
ATOM 3601 C CA . ARG A 1 473 ? -46.625 -5.93 11.602 1 18.64 473 ARG A CA 1
ATOM 3602 C C . ARG A 1 473 ? -45.656 -5.168 12.492 1 18.64 473 ARG A C 1
ATOM 3604 O O . ARG A 1 473 ? -45 -4.223 12.047 1 18.64 473 ARG A O 1
ATOM 3611 N N . THR A 1 474 ? -44.781 -5.969 13.312 1 17.48 474 THR A N 1
ATOM 3612 C CA . THR A 1 474 ? -44.656 -6.008 14.766 1 17.48 474 THR A CA 1
ATOM 3613 C C . THR A 1 474 ? -43.656 -4.938 15.25 1 17.48 474 THR A C 1
ATOM 3615 O O . THR A 1 474 ? -43.969 -4.16 16.156 1 17.48 474 THR A O 1
ATOM 3618 N N . VAL A 1 475 ? -42.438 -5.43 15.609 1 18.42 475 VAL A N 1
ATOM 3619 C CA . VAL A 1 475 ? -41.938 -5.367 16.969 1 18.42 475 VAL A CA 1
ATOM 3620 C C . VAL A 1 475 ? -41.312 -3.998 17.219 1 18.42 475 VAL A C 1
ATOM 3622 O O . VAL A 1 475 ? -40.75 -3.381 16.312 1 18.42 475 VAL A O 1
ATOM 3625 N N . GLY A 1 476 ? -41.281 -3.686 18.547 1 17.62 476 GLY A N 1
ATOM 3626 C CA . GLY A 1 476 ? -41.156 -2.57 19.469 1 17.62 476 GLY A CA 1
ATOM 3627 C C . GLY A 1 476 ? -39.812 -1.896 19.406 1 17.62 476 GLY A C 1
ATOM 3628 O O . GLY A 1 476 ? -38.875 -2.434 18.797 1 17.62 476 GLY A O 1
ATOM 3629 N N . THR A 1 477 ? -39.625 -0.987 20.344 1 17.39 477 THR A N 1
ATOM 3630 C CA . THR A 1 477 ? -39.094 0.319 20.703 1 17.39 477 THR A CA 1
ATOM 3631 C C . THR A 1 477 ? -37.719 0.178 21.328 1 17.39 477 THR A C 1
ATOM 3633 O O . THR A 1 477 ? -37.094 1.174 21.703 1 17.39 477 THR A O 1
ATOM 3636 N N . LYS A 1 478 ? -37.031 -0.983 21.625 1 18.14 478 LYS A N 1
ATOM 3637 C CA . LYS A 1 478 ? -36.219 -0.723 22.797 1 18.14 478 LYS A CA 1
ATOM 3638 C C . LYS A 1 478 ? -35.156 0.36 22.516 1 18.14 478 LYS A C 1
ATOM 3640 O O . LYS A 1 478 ? -34.344 0.223 21.594 1 18.14 478 LYS A O 1
ATOM 3645 N N . LEU A 1 479 ? -35.531 1.666 23 1 17 479 LEU A N 1
ATOM 3646 C CA . LEU A 1 479 ? -34.875 2.967 23.062 1 17 479 LEU A CA 1
ATOM 3647 C C . LEU A 1 479 ? -33.438 2.826 23.562 1 17 479 LEU A C 1
ATOM 3649 O O . LEU A 1 479 ? -33.031 1.773 24.078 1 17 479 LEU A O 1
ATOM 3653 N N . GLY A 1 480 ? -32.969 3.961 24.266 1 18.56 480 GLY A N 1
ATOM 3654 C CA . GLY A 1 480 ? -31.938 4.98 24.453 1 18.56 480 GLY A CA 1
ATOM 3655 C C . GLY A 1 480 ? -30.953 4.645 25.562 1 18.56 480 GLY A C 1
ATOM 3656 O O . GLY A 1 480 ? -31.281 4.766 26.734 1 18.56 480 GLY A O 1
ATOM 3657 N N . ASN A 1 481 ? -30.438 3.354 25.75 1 18.5 481 ASN A N 1
ATOM 3658 C CA . ASN A 1 481 ? -29.562 3.26 26.938 1 18.5 481 ASN A CA 1
ATOM 3659 C C . ASN A 1 481 ? -28.625 4.457 27.031 1 18.5 481 ASN A C 1
ATOM 3661 O O . ASN A 1 481 ? -28.344 5.117 26.031 1 18.5 481 ASN A O 1
ATOM 3665 N N . GLN A 1 482 ? -28.219 4.805 28.359 1 17.59 482 GLN A N 1
ATOM 3666 C CA . GLN A 1 482 ? -27.531 5.727 29.25 1 17.59 482 GLN A CA 1
ATOM 3667 C C . GLN A 1 482 ? -26.062 5.859 28.875 1 17.59 482 GLN A C 1
ATOM 3669 O O . GLN A 1 482 ? -25.359 4.859 28.734 1 17.59 482 GLN A O 1
ATOM 3674 N N . ILE A 1 483 ? -25.75 6.895 28.156 1 18.56 483 ILE A N 1
ATOM 3675 C CA . ILE A 1 483 ? -24.484 7.59 28.016 1 18.56 483 ILE A CA 1
ATOM 3676 C C . ILE A 1 483 ? -23.875 7.855 29.391 1 18.56 483 ILE A C 1
ATOM 3678 O O . ILE A 1 483 ? -24.266 8.805 30.078 1 18.56 483 ILE A O 1
ATOM 3682 N N . LEU A 1 484 ? -24 6.992 30.484 1 19.53 484 LEU A N 1
ATOM 3683 C CA . LEU A 1 484 ? -23.453 7.469 31.75 1 19.53 484 LEU A CA 1
ATOM 3684 C C . LEU A 1 484 ? -22.031 7.984 31.562 1 19.53 484 LEU A C 1
ATOM 3686 O O . LEU A 1 484 ? -21.219 7.348 30.891 1 19.53 484 LEU A O 1
ATOM 3690 N N . ARG A 1 485 ? -21.844 9.383 31.844 1 21.89 485 ARG A N 1
ATOM 3691 C CA . ARG A 1 485 ? -20.844 10.398 32.156 1 21.89 485 ARG A CA 1
ATOM 3692 C C . ARG A 1 485 ? -19.906 9.898 33.25 1 21.89 485 ARG A C 1
ATOM 3694 O O . ARG A 1 485 ? -20.344 9.539 34.344 1 21.89 485 ARG A O 1
ATOM 3701 N N . GLY A 1 486 ? -18.844 9.055 33 1 20.31 486 GLY A N 1
ATOM 3702 C CA . GLY A 1 486 ? -17.703 8.789 33.875 1 20.31 486 GLY A CA 1
ATOM 3703 C C . GLY A 1 486 ? -17.234 10.016 34.625 1 20.31 486 GLY A C 1
ATOM 3704 O O . GLY A 1 486 ? -17.156 11.109 34.062 1 20.31 486 GLY A O 1
ATOM 3705 N N . VAL A 1 487 ? -17.625 10.219 36.031 1 20.62 487 VAL A N 1
ATOM 3706 C CA . VAL A 1 487 ? -17.359 11.039 37.188 1 20.62 487 VAL A CA 1
ATOM 3707 C C . VAL A 1 487 ? -15.867 11.328 37.312 1 20.62 487 VAL A C 1
ATOM 3709 O O . VAL A 1 487 ? -15.039 10.461 37 1 20.62 487 VAL A O 1
ATOM 3712 N N . LEU A 1 488 ? -15.43 12.688 37.375 1 21.84 488 LEU A N 1
ATOM 3713 C CA . LEU A 1 488 ? -14.359 13.5 37.969 1 21.84 488 LEU A CA 1
ATOM 3714 C C . LEU A 1 488 ? -14.047 13.055 39.375 1 21.84 488 LEU A C 1
ATOM 3716 O O . LEU A 1 488 ? -13.32 13.742 40.094 1 21.84 488 LEU A O 1
ATOM 3720 N N . GLY A 1 489 ? -14.297 11.836 39.875 1 22.09 489 GLY A N 1
ATOM 3721 C CA . GLY A 1 489 ? -14.133 11.633 41.312 1 22.09 489 GLY A CA 1
ATOM 3722 C C . GLY A 1 489 ? -12.727 11.906 41.781 1 22.09 489 GLY A C 1
ATOM 3723 O O . GLY A 1 489 ? -12.383 11.578 42.938 1 22.09 489 GLY A O 1
ATOM 3724 N N . GLY A 1 490 ? -11.664 12.297 41.125 1 22.38 490 GLY A N 1
ATOM 3725 C CA . GLY A 1 490 ? -10.453 12.305 41.938 1 22.38 490 GLY A CA 1
ATOM 3726 C C . GLY A 1 490 ? -10.508 13.305 43.094 1 22.38 490 GLY A C 1
ATOM 3727 O O . GLY A 1 490 ? -9.477 13.633 43.688 1 22.38 490 GLY A O 1
ATOM 3728 N N . ILE A 1 491 ? -11.578 13.852 43.625 1 19.97 491 ILE A N 1
ATOM 3729 C CA . ILE A 1 491 ? -11.352 14.75 44.75 1 19.97 491 ILE A CA 1
ATOM 3730 C C . ILE A 1 491 ? -10.875 13.953 45.938 1 19.97 491 ILE A C 1
ATOM 3732 O O . ILE A 1 491 ? -10.758 14.5 47.062 1 19.97 491 ILE A O 1
ATOM 3736 N N . ALA A 1 492 ? -10.766 12.594 46.125 1 20.86 492 ALA A N 1
ATOM 3737 C CA . ALA A 1 492 ? -10.57 12.203 47.531 1 20.86 492 ALA A CA 1
ATOM 3738 C C . ALA A 1 492 ? -9.234 12.727 48.062 1 20.86 492 ALA A C 1
ATOM 3740 O O . ALA A 1 492 ? -8.172 12.297 47.625 1 20.86 492 ALA A O 1
ATOM 3741 N N . GLY A 1 493 ? -9.031 14.141 48.438 1 20.59 493 GLY A N 1
ATOM 3742 C CA . GLY A 1 493 ? -8.141 14.758 49.406 1 20.59 493 GLY A CA 1
ATOM 3743 C C . GLY A 1 493 ? -8.156 14.07 50.75 1 20.59 493 GLY A C 1
ATOM 3744 O O . GLY A 1 493 ? -7.66 14.617 51.75 1 20.59 493 GLY A O 1
ATOM 3745 N N . GLY A 1 494 ? -8.453 12.773 51.062 1 21.66 494 GLY A N 1
ATOM 3746 C CA . GLY A 1 494 ? -8.281 12.617 52.5 1 21.66 494 GLY A CA 1
ATOM 3747 C C . GLY A 1 494 ? -6.918 13.062 52.969 1 21.66 494 GLY A C 1
ATOM 3748 O O . GLY A 1 494 ? -5.973 13.164 52.188 1 21.66 494 GLY A O 1
ATOM 3749 N N . ARG A 1 495 ? -6.945 13.711 54.25 1 19.75 495 ARG A N 1
ATOM 3750 C CA . ARG A 1 495 ? -6.25 14.031 55.5 1 19.75 495 ARG A CA 1
ATOM 3751 C C . ARG A 1 495 ? -5.621 12.789 56.125 1 19.75 495 ARG A C 1
ATOM 3753 O O . ARG A 1 495 ? -6.316 11.969 56.719 1 19.75 495 ARG A O 1
ATOM 3760 N N . ARG A 1 496 ? -5.051 11.844 55.688 1 20.02 496 ARG A N 1
ATOM 3761 C CA . ARG A 1 496 ? -4.383 11.289 56.844 1 20.02 496 ARG A CA 1
ATOM 3762 C C . ARG A 1 496 ? -3.393 12.289 57.438 1 20.02 496 ARG A C 1
ATOM 3764 O O . ARG A 1 496 ? -2.629 12.922 56.719 1 20.02 496 ARG A O 1
ATOM 3771 N N . ARG A 1 497 ? -3.645 12.281 58.75 1 19.58 497 ARG A N 1
ATOM 3772 C CA . ARG A 1 497 ? -2.768 12.227 59.906 1 19.58 497 ARG A CA 1
ATOM 3773 C C . ARG A 1 497 ? -1.776 11.078 59.812 1 19.58 497 ARG A C 1
ATOM 3775 O O . ARG A 1 497 ? -2.121 10 59.312 1 19.58 497 ARG A O 1
ATOM 3782 N N . MET B 1 1 ? 18.203 -2.609 -25.219 1 50.22 1 MET B N 1
ATOM 3783 C CA . MET B 1 1 ? 17.156 -3.492 -24.719 1 50.22 1 MET B CA 1
ATOM 3784 C C . MET B 1 1 ? 17.516 -3.998 -23.312 1 50.22 1 MET B C 1
ATOM 3786 O O . MET B 1 1 ? 18.688 -4.215 -23.016 1 50.22 1 MET B O 1
ATOM 3790 N N . THR B 1 2 ? 16.531 -3.979 -22.391 1 72.12 2 THR B N 1
ATOM 3791 C CA . THR B 1 2 ? 16.766 -4.387 -21 1 72.12 2 THR B CA 1
ATOM 3792 C C . THR B 1 2 ? 17.016 -5.895 -20.922 1 72.12 2 THR B C 1
ATOM 3794 O O . THR B 1 2 ? 16.312 -6.676 -21.578 1 72.12 2 THR B O 1
ATOM 3797 N N . GLN B 1 3 ? 18.25 -6.355 -20.547 1 87.31 3 GLN B N 1
ATOM 3798 C CA . GLN B 1 3 ? 18.609 -7.762 -20.375 1 87.31 3 GLN B CA 1
ATOM 3799 C C . GLN B 1 3 ? 18.906 -8.094 -18.922 1 87.31 3 GLN B C 1
ATOM 3801 O O . GLN B 1 3 ? 19.359 -7.234 -18.172 1 87.31 3 GLN B O 1
ATOM 3806 N N . ILE B 1 4 ? 18.469 -9.328 -18.625 1 92.25 4 ILE B N 1
ATOM 3807 C CA . ILE B 1 4 ? 18.781 -9.844 -17.297 1 92.25 4 ILE B CA 1
ATOM 3808 C C . ILE B 1 4 ? 19.969 -10.797 -17.375 1 92.25 4 ILE B C 1
ATOM 3810 O O . ILE B 1 4 ? 19.859 -11.891 -17.938 1 92.25 4 ILE B O 1
ATOM 3814 N N . ARG B 1 5 ? 21.094 -10.367 -16.922 1 94.06 5 ARG B N 1
ATOM 3815 C CA . ARG B 1 5 ? 22.25 -11.258 -16.844 1 94.06 5 ARG B CA 1
ATOM 3816 C C . ARG B 1 5 ? 22.078 -12.273 -15.711 1 94.06 5 ARG B C 1
ATOM 3818 O O . ARG B 1 5 ? 22.078 -11.906 -14.531 1 94.06 5 ARG B O 1
ATOM 3825 N N . ILE B 1 6 ? 21.984 -13.57 -16.062 1 94.5 6 ILE B N 1
ATOM 3826 C CA . ILE B 1 6 ? 21.703 -14.555 -15.023 1 94.5 6 ILE B CA 1
ATOM 3827 C C . ILE B 1 6 ? 22.938 -15.422 -14.789 1 94.5 6 ILE B C 1
ATOM 3829 O O . ILE B 1 6 ? 22.953 -16.266 -13.883 1 94.5 6 ILE B O 1
ATOM 3833 N N . GLY B 1 7 ? 23.953 -15.188 -15.609 1 95.69 7 GLY B N 1
ATOM 3834 C CA . GLY B 1 7 ? 25.172 -15.977 -15.422 1 95.69 7 GLY B CA 1
ATOM 3835 C C . GLY B 1 7 ? 26.203 -15.734 -16.516 1 95.69 7 GLY B C 1
ATOM 3836 O O . GLY B 1 7 ? 26.078 -14.797 -17.297 1 95.69 7 GLY B O 1
ATOM 3837 N N . MET B 1 8 ? 27.266 -16.594 -16.406 1 96.38 8 MET B N 1
ATOM 3838 C CA . MET B 1 8 ? 28.375 -16.5 -17.359 1 96.38 8 MET B CA 1
ATOM 3839 C C . MET B 1 8 ? 28.891 -17.891 -17.719 1 96.38 8 MET B C 1
ATOM 3841 O O . MET B 1 8 ? 29.172 -18.703 -16.828 1 96.38 8 MET B O 1
ATOM 3845 N N . GLY B 1 9 ? 28.812 -18.234 -18.969 1 94.31 9 GLY B N 1
ATOM 3846 C CA . GLY B 1 9 ? 29.516 -19.375 -19.547 1 94.31 9 GLY B CA 1
ATOM 3847 C C . GLY B 1 9 ? 30.594 -18.969 -20.531 1 94.31 9 GLY B C 1
ATOM 3848 O O . GLY B 1 9 ? 31.438 -18.141 -20.219 1 94.31 9 GLY B O 1
ATOM 3849 N N . ASP B 1 10 ? 30.609 -19.641 -21.641 1 92.5 10 ASP B N 1
ATOM 3850 C CA . ASP B 1 10 ? 31.484 -19.172 -22.719 1 92.5 10 ASP B CA 1
ATOM 3851 C C . ASP B 1 10 ? 31.078 -17.781 -23.188 1 92.5 10 ASP B C 1
ATOM 3853 O O . ASP B 1 10 ? 31.938 -16.969 -23.547 1 92.5 10 ASP B O 1
ATOM 3857 N N . LEU B 1 11 ? 29.812 -17.594 -23.109 1 92.5 11 LEU B N 1
ATOM 3858 C CA . LEU B 1 11 ? 29.188 -16.297 -23.359 1 92.5 11 LEU B CA 1
ATOM 3859 C C . LEU B 1 11 ? 28.281 -15.875 -22.219 1 92.5 11 LEU B C 1
ATOM 3861 O O . LEU B 1 11 ? 27.844 -16.719 -21.438 1 92.5 11 LEU B O 1
ATOM 3865 N N . PRO B 1 12 ? 28.062 -14.508 -22.125 1 94.06 12 PRO B N 1
ATOM 3866 C CA . PRO B 1 12 ? 27.078 -14.094 -21.109 1 94.06 12 PRO B CA 1
ATOM 3867 C C . PRO B 1 12 ? 25.703 -14.727 -21.312 1 94.06 12 PRO B C 1
ATOM 3869 O O . PRO B 1 12 ? 25.25 -14.875 -22.453 1 94.06 12 PRO B O 1
ATOM 3872 N N . VAL B 1 13 ? 25.156 -15.227 -20.25 1 94.5 13 VAL B N 1
ATOM 3873 C CA . VAL B 1 13 ? 23.812 -15.789 -20.297 1 94.5 13 VAL B CA 1
ATOM 3874 C C . VAL B 1 13 ? 22.781 -14.711 -19.938 1 94.5 13 VAL B C 1
ATOM 3876 O O . VAL B 1 13 ? 22.703 -14.281 -18.781 1 94.5 13 VAL B O 1
ATOM 3879 N N . GLU B 1 14 ? 22.031 -14.352 -20.891 1 94.06 14 GLU B N 1
ATOM 3880 C CA . GLU B 1 14 ? 21.094 -13.258 -20.719 1 94.06 14 GLU B CA 1
ATOM 3881 C C . GLU B 1 14 ? 19.656 -13.727 -20.953 1 94.06 14 GLU B C 1
ATOM 3883 O O . GLU B 1 14 ? 19.391 -14.5 -21.891 1 94.06 14 GLU B O 1
ATOM 3888 N N . PHE B 1 15 ? 18.844 -13.344 -20.031 1 94.69 15 PHE B N 1
ATOM 3889 C CA . PHE B 1 15 ? 17.406 -13.508 -20.203 1 94.69 15 PHE B CA 1
ATOM 3890 C C . PHE B 1 15 ? 16.781 -12.258 -20.812 1 94.69 15 PHE B C 1
ATOM 3892 O O . PHE B 1 15 ? 17.016 -11.148 -20.328 1 94.69 15 PHE B O 1
ATOM 3899 N N . LEU B 1 16 ? 16.078 -12.422 -21.906 1 95.88 16 LEU B N 1
ATOM 3900 C CA . LEU B 1 16 ? 15.391 -11.297 -22.516 1 95.88 16 LEU B CA 1
ATOM 3901 C C . LEU B 1 16 ? 13.977 -11.156 -21.953 1 95.88 16 LEU B C 1
ATOM 3903 O O . LEU B 1 16 ? 13.109 -11.992 -22.219 1 95.88 16 LEU B O 1
ATOM 3907 N N . PRO B 1 17 ? 13.695 -10.055 -21.266 1 95.69 17 PRO B N 1
ATOM 3908 C CA . PRO B 1 17 ? 12.391 -9.891 -20.609 1 95.69 17 PRO B CA 1
ATOM 3909 C C . PRO B 1 17 ? 11.227 -9.93 -21.594 1 95.69 17 PRO B C 1
ATOM 3911 O O . PRO B 1 17 ? 10.125 -10.367 -21.234 1 95.69 17 PRO B O 1
ATOM 3914 N N . LYS B 1 18 ? 11.422 -9.516 -22.844 1 95.25 18 LYS B N 1
ATOM 3915 C CA . LYS B 1 18 ? 10.344 -9.523 -23.828 1 95.25 18 LYS B CA 1
ATOM 3916 C C . LYS B 1 18 ? 9.852 -10.945 -24.094 1 95.25 18 LYS B C 1
ATOM 3918 O O . LYS B 1 18 ? 8.75 -11.141 -24.609 1 95.25 18 LYS B O 1
ATOM 3923 N N . TYR B 1 19 ? 10.664 -11.945 -23.703 1 94.94 19 TYR B N 1
ATOM 3924 C CA . TYR B 1 19 ? 10.273 -13.344 -23.891 1 94.94 19 TYR B CA 1
ATOM 3925 C C . TYR B 1 19 ? 9.969 -14 -22.547 1 94.94 19 TYR B C 1
ATOM 3927 O O . TYR B 1 19 ? 9.945 -15.234 -22.453 1 94.94 19 TYR B O 1
ATOM 3935 N N . GLY B 1 20 ? 9.758 -13.172 -21.562 1 95.56 20 GLY B N 1
ATOM 3936 C CA . GLY B 1 20 ? 9.422 -13.719 -20.266 1 95.56 20 GLY B CA 1
ATOM 3937 C C . GLY B 1 20 ? 8.125 -14.508 -20.266 1 95.56 20 GLY B C 1
ATOM 3938 O O . GLY B 1 20 ? 7.953 -15.43 -19.453 1 95.56 20 GLY B O 1
ATOM 3939 N N . ASN B 1 21 ? 7.238 -14.172 -21.219 1 95.62 21 ASN B N 1
ATOM 3940 C CA . ASN B 1 21 ? 5.949 -14.852 -21.297 1 95.62 21 ASN B CA 1
ATOM 3941 C C . ASN B 1 21 ? 6.031 -16.109 -22.156 1 95.62 21 ASN B C 1
ATOM 3943 O O . ASN B 1 21 ? 5.008 -16.734 -22.453 1 95.62 21 ASN B O 1
ATOM 3947 N N . ARG B 1 22 ? 7.215 -16.469 -22.547 1 96.25 22 ARG B N 1
ATOM 3948 C CA . ARG B 1 22 ? 7.426 -17.75 -23.219 1 96.25 22 ARG B CA 1
ATOM 3949 C C . ARG B 1 22 ? 7.887 -18.812 -22.234 1 96.25 22 ARG B C 1
ATOM 3951 O O . ARG B 1 22 ? 8.5 -19.812 -22.625 1 96.25 22 ARG B O 1
ATOM 3958 N N . HIS B 1 23 ? 7.598 -18.641 -21.047 1 97.31 23 HIS B N 1
ATOM 3959 C CA . HIS B 1 23 ? 7.688 -19.609 -19.938 1 97.31 23 HIS B CA 1
ATOM 3960 C C . HIS B 1 23 ? 9.102 -20.141 -19.797 1 97.31 23 HIS B C 1
ATOM 3962 O O . HIS B 1 23 ? 10.016 -19.688 -20.484 1 97.31 23 HIS B O 1
ATOM 3968 N N . GLY B 1 24 ? 9.266 -20.969 -18.781 1 97.25 24 GLY B N 1
ATOM 3969 C CA . GLY B 1 24 ? 10.602 -21.516 -18.562 1 97.25 24 GLY B CA 1
ATOM 3970 C C . GLY B 1 24 ? 10.625 -22.672 -17.578 1 97.25 24 GLY B C 1
ATOM 3971 O O . GLY B 1 24 ? 9.609 -22.984 -16.953 1 97.25 24 GLY B O 1
ATOM 3972 N N . LEU B 1 25 ? 11.836 -23.344 -17.562 1 96.81 25 LEU B N 1
ATOM 3973 C CA . LEU B 1 25 ? 12.109 -24.453 -16.672 1 96.81 25 LEU B CA 1
ATOM 3974 C C . LEU B 1 25 ? 13.367 -24.203 -15.852 1 96.81 25 LEU B C 1
ATOM 3976 O O . LEU B 1 25 ? 14.375 -23.719 -16.375 1 96.81 25 LEU B O 1
ATOM 3980 N N . ILE B 1 26 ? 13.25 -24.406 -14.586 1 97.62 26 ILE B N 1
ATOM 3981 C CA . ILE B 1 26 ? 14.398 -24.469 -13.688 1 97.62 26 ILE B CA 1
ATOM 3982 C C . ILE B 1 26 ? 14.43 -25.828 -13 1 97.62 26 ILE B C 1
ATOM 3984 O O . ILE B 1 26 ? 13.57 -26.125 -12.164 1 97.62 26 ILE B O 1
ATOM 3988 N N . ALA B 1 27 ? 15.422 -26.672 -13.312 1 96.06 27 ALA B N 1
ATOM 3989 C CA . ALA B 1 27 ? 15.453 -28.031 -12.773 1 96.06 27 ALA B CA 1
ATOM 3990 C C . ALA B 1 27 ? 16.828 -28.344 -12.188 1 96.06 27 ALA B C 1
ATOM 3992 O O . ALA B 1 27 ? 17.812 -27.703 -12.523 1 96.06 27 ALA B O 1
ATOM 3993 N N . GLY B 1 28 ? 16.859 -29.266 -11.281 1 94.94 28 GLY B N 1
ATOM 3994 C CA . GLY B 1 28 ? 18.094 -29.719 -10.664 1 94.94 28 GLY B CA 1
ATOM 3995 C C . GLY B 1 28 ? 17.875 -30.406 -9.328 1 94.94 28 GLY B C 1
ATOM 3996 O O . GLY B 1 28 ? 16.844 -30.203 -8.68 1 94.94 28 GLY B O 1
ATOM 3997 N N . ALA B 1 29 ? 18.891 -31.188 -8.953 1 92.31 29 ALA B N 1
ATOM 3998 C CA . ALA B 1 29 ? 18.844 -31.891 -7.676 1 92.31 29 ALA B CA 1
ATOM 3999 C C . ALA B 1 29 ? 18.875 -30.906 -6.512 1 92.31 29 ALA B C 1
ATOM 4001 O O . ALA B 1 29 ? 19.203 -29.734 -6.695 1 92.31 29 ALA B O 1
ATOM 4002 N N . THR B 1 30 ? 18.438 -31.406 -5.332 1 90.31 30 THR B N 1
ATOM 4003 C CA . THR B 1 30 ? 18.438 -30.578 -4.133 1 90.31 30 THR B CA 1
ATOM 4004 C C . THR B 1 30 ? 19.844 -30.062 -3.836 1 90.31 30 THR B C 1
ATOM 4006 O O . THR B 1 30 ? 20.828 -30.812 -3.934 1 90.31 30 THR B O 1
ATOM 4009 N N . GLY B 1 31 ? 19.891 -28.781 -3.637 1 91.44 31 GLY B N 1
ATOM 4010 C CA . GLY B 1 31 ? 21.156 -28.203 -3.209 1 91.44 31 GLY B CA 1
ATOM 4011 C C . GLY B 1 31 ? 22.047 -27.797 -4.367 1 91.44 31 GLY B C 1
ATOM 4012 O O . GLY B 1 31 ? 23.172 -27.344 -4.16 1 91.44 31 GLY B O 1
ATOM 4013 N N . THR B 1 32 ? 21.594 -27.906 -5.555 1 94.94 32 THR B N 1
ATOM 4014 C CA . THR B 1 32 ? 22.453 -27.641 -6.707 1 94.94 32 THR B CA 1
ATOM 4015 C C . THR B 1 32 ? 22.328 -26.172 -7.137 1 94.94 32 THR B C 1
ATOM 4017 O O . THR B 1 32 ? 23.156 -25.672 -7.898 1 94.94 32 THR B O 1
ATOM 4020 N N . GLY B 1 33 ? 21.219 -25.484 -6.734 1 95.81 33 GLY B N 1
ATOM 4021 C CA . GLY B 1 33 ? 21.141 -24.062 -7.051 1 95.81 33 GLY B CA 1
ATOM 4022 C C . GLY B 1 33 ? 19.797 -23.656 -7.652 1 95.81 33 GLY B C 1
ATOM 4023 O O . GLY B 1 33 ? 19.641 -22.516 -8.094 1 95.81 33 GLY B O 1
ATOM 4024 N N . LYS B 1 34 ? 18.828 -24.5 -7.668 1 95.75 34 LYS B N 1
ATOM 4025 C CA . LYS B 1 34 ? 17.516 -24.219 -8.242 1 95.75 34 LYS B CA 1
ATOM 4026 C C . LYS B 1 34 ? 16.891 -22.984 -7.602 1 95.75 34 LYS B C 1
ATOM 4028 O O . LYS B 1 34 ? 16.422 -22.078 -8.305 1 95.75 34 LYS B O 1
ATOM 4033 N N . SER B 1 35 ? 16.906 -23 -6.277 1 95.62 35 SER B N 1
ATOM 4034 C CA . SER B 1 35 ? 16.297 -21.891 -5.551 1 95.62 35 SER B CA 1
ATOM 4035 C C . SER B 1 35 ? 17.031 -20.578 -5.836 1 95.62 35 SER B C 1
ATOM 4037 O O . SER B 1 35 ? 16.391 -19.516 -5.934 1 95.62 35 SER B O 1
ATOM 4039 N N . VAL B 1 36 ? 18.328 -20.656 -5.988 1 96.56 36 VAL B N 1
ATOM 4040 C CA . VAL B 1 36 ? 19.109 -19.469 -6.281 1 96.56 36 VAL B CA 1
ATOM 4041 C C . VAL B 1 36 ? 18.75 -18.922 -7.66 1 96.56 36 VAL B C 1
ATOM 4043 O O . VAL B 1 36 ? 18.531 -17.719 -7.824 1 96.56 36 VAL B O 1
ATOM 4046 N N . SER B 1 37 ? 18.656 -19.797 -8.625 1 97.69 37 SER B N 1
ATOM 4047 C CA . SER B 1 37 ? 18.266 -19.391 -9.969 1 97.69 37 SER B CA 1
ATOM 4048 C C . SER B 1 37 ? 16.891 -18.75 -9.969 1 97.69 37 SER B C 1
ATOM 4050 O O . SER B 1 37 ? 16.672 -17.734 -10.633 1 97.69 37 SER B O 1
ATOM 4052 N N . LEU B 1 38 ? 16 -19.375 -9.219 1 97.62 38 LEU B N 1
ATOM 4053 C CA . LEU B 1 38 ? 14.656 -18.812 -9.07 1 97.62 38 LEU B CA 1
ATOM 4054 C C . LEU B 1 38 ? 14.711 -17.422 -8.469 1 97.62 38 LEU B C 1
ATOM 4056 O O . LEU B 1 38 ? 14.086 -16.484 -8.992 1 97.62 38 LEU B O 1
ATOM 4060 N N . MET B 1 39 ? 15.484 -17.234 -7.426 1 97.94 39 MET B N 1
ATOM 4061 C CA . MET B 1 39 ? 15.602 -15.945 -6.746 1 97.94 39 MET B CA 1
ATOM 4062 C C . MET B 1 39 ? 16.203 -14.891 -7.672 1 97.94 39 MET B C 1
ATOM 4064 O O . MET B 1 39 ? 15.727 -13.758 -7.707 1 97.94 39 MET B O 1
ATOM 4068 N N . VAL B 1 40 ? 17.188 -15.258 -8.422 1 97.5 40 VAL B N 1
ATOM 4069 C CA . VAL B 1 40 ? 17.859 -14.344 -9.344 1 97.5 40 VAL B CA 1
ATOM 4070 C C . VAL B 1 40 ? 16.859 -13.82 -10.367 1 97.5 40 VAL B C 1
ATOM 4072 O O . VAL B 1 40 ? 16.766 -12.609 -10.609 1 97.5 40 VAL B O 1
ATOM 4075 N N . LEU B 1 41 ? 16.062 -14.695 -10.883 1 97.69 41 LEU B N 1
ATOM 4076 C CA . LEU B 1 41 ? 15.078 -14.297 -11.891 1 97.69 41 LEU B CA 1
ATOM 4077 C C . LEU B 1 41 ? 13.961 -13.477 -11.266 1 97.69 41 LEU B C 1
ATOM 4079 O O . LEU B 1 41 ? 13.547 -12.453 -11.82 1 97.69 41 LEU B O 1
ATOM 4083 N N . ALA B 1 42 ? 13.492 -13.883 -10.133 1 98.25 42 ALA B N 1
ATOM 4084 C CA . ALA B 1 42 ? 12.406 -13.18 -9.453 1 98.25 42 ALA B CA 1
ATOM 4085 C C . ALA B 1 42 ? 12.797 -11.742 -9.125 1 98.25 42 ALA B C 1
ATOM 4087 O O . ALA B 1 42 ? 12.039 -10.812 -9.414 1 98.25 42 ALA B O 1
ATOM 4088 N N . GLU B 1 43 ? 13.992 -11.555 -8.555 1 97.44 43 GLU B N 1
ATOM 4089 C CA . GLU B 1 43 ? 14.438 -10.211 -8.195 1 97.44 43 GLU B CA 1
ATOM 4090 C C . GLU B 1 43 ? 14.68 -9.359 -9.445 1 97.44 43 GLU B C 1
ATOM 4092 O O . GLU B 1 43 ? 14.445 -8.148 -9.43 1 97.44 43 GLU B O 1
ATOM 4097 N N . ALA B 1 44 ? 15.18 -10.008 -10.469 1 96.81 44 ALA B N 1
ATOM 4098 C CA . ALA B 1 44 ? 15.422 -9.273 -11.711 1 96.81 44 ALA B CA 1
ATOM 4099 C C . ALA B 1 44 ? 14.109 -8.766 -12.305 1 96.81 44 ALA B C 1
ATOM 4101 O O . ALA B 1 44 ? 14.023 -7.605 -12.711 1 96.81 44 ALA B O 1
ATOM 4102 N N . TYR B 1 45 ? 13.094 -9.594 -12.344 1 97.94 45 TYR B N 1
ATOM 4103 C CA . TYR B 1 45 ? 11.781 -9.164 -12.82 1 97.94 45 TYR B CA 1
ATOM 4104 C C . TYR B 1 45 ? 11.219 -8.055 -11.938 1 97.94 45 TYR B C 1
ATOM 4106 O O . TYR B 1 45 ? 10.656 -7.078 -12.438 1 97.94 45 TYR B O 1
ATOM 4114 N N . SER B 1 46 ? 11.391 -8.211 -10.633 1 98.12 46 SER B N 1
ATOM 4115 C CA . SER B 1 46 ? 10.945 -7.168 -9.711 1 98.12 46 SER B CA 1
ATOM 4116 C C . SER B 1 46 ? 11.602 -5.832 -10.031 1 98.12 46 SER B C 1
ATOM 4118 O O . SER B 1 46 ? 10.922 -4.805 -10.109 1 98.12 46 SER B O 1
ATOM 4120 N N . ARG B 1 47 ? 12.883 -5.781 -10.258 1 96.06 47 ARG B N 1
ATOM 4121 C CA . ARG B 1 47 ? 13.617 -4.555 -10.547 1 96.06 47 ARG B CA 1
ATOM 4122 C C . ARG B 1 47 ? 13.156 -3.934 -11.859 1 96.06 47 ARG B C 1
ATOM 4124 O O . ARG B 1 47 ? 13.266 -2.721 -12.055 1 96.06 47 ARG B O 1
ATOM 4131 N N . LEU B 1 48 ? 12.586 -4.801 -12.719 1 96.5 48 LEU B N 1
ATOM 4132 C CA . LEU B 1 48 ? 12.07 -4.316 -14 1 96.5 48 LEU B CA 1
ATOM 4133 C C . LEU B 1 48 ? 10.633 -3.83 -13.852 1 96.5 48 LEU B C 1
ATOM 4135 O O . LEU B 1 48 ? 10.008 -3.416 -14.836 1 96.5 48 LEU B O 1
ATOM 4139 N N . GLY B 1 49 ? 10.117 -3.967 -12.633 1 96.88 49 GLY B N 1
ATOM 4140 C CA . GLY B 1 49 ? 8.758 -3.531 -12.375 1 96.88 49 GLY B CA 1
ATOM 4141 C C . GLY B 1 49 ? 7.727 -4.613 -12.641 1 96.88 49 GLY B C 1
ATOM 4142 O O . GLY B 1 49 ? 6.523 -4.344 -12.648 1 96.88 49 GLY B O 1
ATOM 4143 N N . VAL B 1 50 ? 8.172 -5.844 -12.906 1 98 50 VAL B N 1
ATOM 4144 C CA . VAL B 1 50 ? 7.273 -6.961 -13.188 1 98 50 VAL B CA 1
ATOM 4145 C C . VAL B 1 50 ? 6.918 -7.68 -11.891 1 98 50 VAL B C 1
ATOM 4147 O O . VAL B 1 50 ? 7.797 -8.195 -11.195 1 98 50 VAL B O 1
ATOM 4150 N N . PRO B 1 51 ? 5.621 -7.695 -11.539 1 98.44 51 PRO B N 1
ATOM 4151 C CA . PRO B 1 51 ? 5.238 -8.477 -10.367 1 98.44 51 PRO B CA 1
ATOM 4152 C C . PRO B 1 51 ? 5.5 -9.977 -10.547 1 98.44 51 PRO B C 1
ATOM 4154 O O . PRO B 1 51 ? 5.488 -10.477 -11.672 1 98.44 51 PRO B O 1
ATOM 4157 N N . VAL B 1 52 ? 5.789 -10.594 -9.406 1 98.5 52 VAL B N 1
ATOM 4158 C CA . VAL B 1 52 ? 6.113 -12.016 -9.406 1 98.5 52 VAL B CA 1
ATOM 4159 C C . VAL B 1 52 ? 5.242 -12.742 -8.383 1 98.5 52 VAL B C 1
ATOM 4161 O O . VAL B 1 52 ? 4.961 -12.211 -7.305 1 98.5 52 VAL B O 1
ATOM 4164 N N . PHE B 1 53 ? 4.766 -13.898 -8.719 1 97.69 53 PHE B N 1
ATOM 4165 C CA . PHE B 1 53 ? 4.117 -14.805 -7.781 1 97.69 53 PHE B CA 1
ATOM 4166 C C . PHE B 1 53 ? 4.906 -16.094 -7.645 1 97.69 53 PHE B C 1
ATOM 4168 O O . PHE B 1 53 ? 5.273 -16.719 -8.648 1 97.69 53 PHE B O 1
ATOM 4175 N N . LEU B 1 54 ? 5.148 -16.438 -6.363 1 95.88 54 LEU B N 1
ATOM 4176 C CA . LEU B 1 54 ? 5.918 -17.641 -6.051 1 95.88 54 LEU B CA 1
ATOM 4177 C C . LEU B 1 54 ? 5.18 -18.5 -5.035 1 95.88 54 LEU B C 1
ATOM 4179 O O . LEU B 1 54 ? 4.727 -18 -4.004 1 95.88 54 LEU B O 1
ATOM 4183 N N . ALA B 1 55 ? 5.043 -19.766 -5.395 1 93.19 55 ALA B N 1
ATOM 4184 C CA . ALA B 1 55 ? 4.621 -20.734 -4.379 1 93.19 55 ALA B CA 1
ATOM 4185 C C . ALA B 1 55 ? 5.828 -21.328 -3.662 1 93.19 55 ALA B C 1
ATOM 4187 O O . ALA B 1 55 ? 6.562 -22.141 -4.238 1 93.19 55 ALA B O 1
ATOM 4188 N N . ASP B 1 56 ? 6.031 -20.953 -2.404 1 92.94 56 ASP B N 1
ATOM 4189 C CA . ASP B 1 56 ? 7.184 -21.375 -1.615 1 92.94 56 ASP B CA 1
ATOM 4190 C C . ASP B 1 56 ? 6.867 -22.625 -0.806 1 92.94 56 ASP B C 1
ATOM 4192 O O . ASP B 1 56 ? 6.395 -22.531 0.328 1 92.94 56 ASP B O 1
ATOM 4196 N N . VAL B 1 57 ? 7.227 -23.719 -1.278 1 89.62 57 VAL B N 1
ATOM 4197 C CA . VAL B 1 57 ? 6.887 -25 -0.679 1 89.62 57 VAL B CA 1
ATOM 4198 C C . VAL B 1 57 ? 7.922 -25.359 0.387 1 89.62 57 VAL B C 1
ATOM 4200 O O . VAL B 1 57 ? 7.582 -25.969 1.408 1 89.62 57 VAL B O 1
ATOM 4203 N N . LYS B 1 58 ? 9.094 -24.953 0.228 1 87.94 58 LYS B N 1
ATOM 4204 C CA . LYS B 1 58 ? 10.172 -25.359 1.125 1 87.94 58 LYS B CA 1
ATOM 4205 C C . LYS B 1 58 ? 10.391 -24.328 2.227 1 87.94 58 LYS B C 1
ATOM 4207 O O . LYS B 1 58 ? 11.047 -24.625 3.23 1 87.94 58 LYS B O 1
ATOM 4212 N N . GLY B 1 59 ? 9.922 -23.172 2.002 1 89.06 59 GLY B N 1
ATOM 4213 C CA . GLY B 1 59 ? 10.055 -22.141 3.016 1 89.06 59 GLY B CA 1
ATOM 4214 C C . GLY B 1 59 ? 11.391 -21.406 2.959 1 89.06 59 GLY B C 1
ATOM 4215 O O . GLY B 1 59 ? 11.812 -20.812 3.943 1 89.06 59 GLY B O 1
ATOM 4216 N N . ASP B 1 60 ? 12.039 -21.438 1.85 1 90.81 60 ASP B N 1
ATOM 4217 C CA . ASP B 1 60 ? 13.375 -20.859 1.782 1 90.81 60 ASP B CA 1
ATOM 4218 C C . ASP B 1 60 ? 13.398 -19.641 0.869 1 90.81 60 ASP B C 1
ATOM 4220 O O . ASP B 1 60 ? 14.469 -19.109 0.546 1 90.81 60 ASP B O 1
ATOM 4224 N N . LEU B 1 61 ? 12.289 -19.125 0.467 1 96.25 61 LEU B N 1
ATOM 4225 C CA . LEU B 1 61 ? 12.273 -18.031 -0.495 1 96.25 61 LEU B CA 1
ATOM 4226 C C . LEU B 1 61 ? 11.906 -16.719 0.185 1 96.25 61 LEU B C 1
ATOM 4228 O O . LEU B 1 61 ? 11.977 -15.656 -0.435 1 96.25 61 LEU B O 1
ATOM 4232 N N . ALA B 1 62 ? 11.555 -16.797 1.483 1 96.75 62 ALA B N 1
ATOM 4233 C CA . ALA B 1 62 ? 11.188 -15.586 2.213 1 96.75 62 ALA B CA 1
ATOM 4234 C C . ALA B 1 62 ? 12.367 -14.625 2.307 1 96.75 62 ALA B C 1
ATOM 4236 O O . ALA B 1 62 ? 12.188 -13.422 2.533 1 96.75 62 ALA B O 1
ATOM 4237 N N . GLY B 1 63 ? 13.57 -15.172 2.094 1 97.44 63 GLY B N 1
ATOM 4238 C CA . GLY B 1 63 ? 14.773 -14.359 2.1 1 97.44 63 GLY B CA 1
ATOM 4239 C C . GLY B 1 63 ? 14.781 -13.289 1.026 1 97.44 63 GLY B C 1
ATOM 4240 O O . GLY B 1 63 ? 15.531 -12.32 1.113 1 97.44 63 GLY B O 1
ATOM 4241 N N . LEU B 1 64 ? 13.945 -13.383 0.031 1 98.19 64 LEU B N 1
ATOM 4242 C CA . LEU B 1 64 ? 13.789 -12.391 -1.025 1 98.19 64 LEU B CA 1
ATOM 4243 C C . LEU B 1 64 ? 13.477 -11.016 -0.438 1 98.19 64 LEU B C 1
ATOM 4245 O O . LEU B 1 64 ? 13.742 -9.992 -1.071 1 98.19 64 LEU B O 1
ATOM 4249 N N . SER B 1 65 ? 13 -10.984 0.807 1 97.56 65 SER B N 1
ATOM 4250 C CA . SER B 1 65 ? 12.547 -9.742 1.422 1 97.56 65 SER B CA 1
ATOM 4251 C C . SER B 1 65 ? 13.695 -9.031 2.137 1 97.56 65 SER B C 1
ATOM 4253 O O . SER B 1 65 ? 13.555 -7.883 2.557 1 97.56 65 SER B O 1
ATOM 4255 N N . GLN B 1 66 ? 14.805 -9.727 2.266 1 97.31 66 GLN B N 1
ATOM 4256 C CA . GLN B 1 66 ? 15.914 -9.195 3.049 1 97.31 66 GLN B CA 1
ATOM 4257 C C . GLN B 1 66 ? 17.172 -9.062 2.195 1 97.31 66 GLN B C 1
ATOM 4259 O O . GLN B 1 66 ? 17.406 -9.867 1.297 1 97.31 66 GLN B O 1
ATOM 4264 N N . ALA B 1 67 ? 17.984 -8.047 2.521 1 96.62 67 ALA B N 1
ATOM 4265 C CA . ALA B 1 67 ? 19.266 -7.883 1.839 1 96.62 67 ALA B CA 1
ATOM 4266 C C . ALA B 1 67 ? 20.219 -9.023 2.184 1 96.62 67 ALA B C 1
ATOM 4268 O O . ALA B 1 67 ? 20.281 -9.469 3.332 1 96.62 67 ALA B O 1
ATOM 4269 N N . GLY B 1 68 ? 20.875 -9.461 1.159 1 96.19 68 GLY B N 1
ATOM 4270 C CA . GLY B 1 68 ? 21.922 -10.445 1.401 1 96.19 68 GLY B CA 1
ATOM 4271 C C . GLY B 1 68 ? 23.141 -9.852 2.082 1 96.19 68 GLY B C 1
ATOM 4272 O O . GLY B 1 68 ? 23.172 -8.656 2.371 1 96.19 68 GLY B O 1
ATOM 4273 N N . THR B 1 69 ? 24.016 -10.711 2.426 1 94.38 69 THR B N 1
ATOM 4274 C CA . THR B 1 69 ? 25.297 -10.297 3.004 1 94.38 69 THR B CA 1
ATOM 4275 C C . THR B 1 69 ? 26.453 -10.617 2.057 1 94.38 69 THR B C 1
ATOM 4277 O O . THR B 1 69 ? 26.594 -11.75 1.603 1 94.38 69 THR B O 1
ATOM 4280 N N . MET B 1 70 ? 27.188 -9.625 1.791 1 93.69 70 MET B N 1
ATOM 4281 C CA . MET B 1 70 ? 28.344 -9.797 0.913 1 93.69 70 MET B CA 1
ATOM 4282 C C . MET B 1 70 ? 29.422 -10.641 1.588 1 93.69 70 MET B C 1
ATOM 4284 O O . MET B 1 70 ? 29.688 -10.477 2.779 1 93.69 70 MET B O 1
ATOM 4288 N N . ASN B 1 71 ? 29.969 -11.594 0.938 1 93.38 71 ASN B N 1
ATOM 4289 C CA . ASN B 1 71 ? 31.125 -12.375 1.352 1 93.38 71 ASN B CA 1
ATOM 4290 C C . ASN B 1 71 ? 32.094 -12.625 0.184 1 93.38 71 ASN B C 1
ATOM 4292 O O . ASN B 1 71 ? 31.812 -12.211 -0.944 1 93.38 71 ASN B O 1
ATOM 4296 N N . ASP B 1 72 ? 33.125 -13.242 0.386 1 94.38 72 ASP B N 1
ATOM 4297 C CA . ASP B 1 72 ? 34.156 -13.406 -0.618 1 94.38 72 ASP B CA 1
ATOM 4298 C C . ASP B 1 72 ? 33.656 -14.25 -1.794 1 94.38 72 ASP B C 1
ATOM 4300 O O . ASP B 1 72 ? 34 -13.977 -2.945 1 94.38 72 ASP B O 1
ATOM 4304 N N . LYS B 1 73 ? 32.969 -15.227 -1.479 1 93.19 73 LYS B N 1
ATOM 4305 C CA . LYS B 1 73 ? 32.438 -16.094 -2.531 1 93.19 73 LYS B CA 1
ATOM 4306 C C . LYS B 1 73 ? 31.516 -15.328 -3.473 1 93.19 73 LYS B C 1
ATOM 4308 O O . LYS B 1 73 ? 31.641 -15.438 -4.695 1 93.19 73 LYS B O 1
ATOM 4313 N N . ILE B 1 74 ? 30.672 -14.555 -2.867 1 94.88 74 ILE B N 1
ATOM 4314 C CA . ILE B 1 74 ? 29.734 -13.766 -3.65 1 94.88 74 ILE B CA 1
ATOM 4315 C C . ILE B 1 74 ? 30.484 -12.688 -4.43 1 94.88 74 ILE B C 1
ATOM 4317 O O . ILE B 1 74 ? 30.234 -12.484 -5.621 1 94.88 74 ILE B O 1
ATOM 4321 N N . ALA B 1 75 ? 31.406 -12.039 -3.809 1 95.19 75 ALA B N 1
ATOM 4322 C CA . ALA B 1 75 ? 32.188 -11.008 -4.469 1 95.19 75 ALA B CA 1
ATOM 4323 C C . ALA B 1 75 ? 32.938 -11.578 -5.676 1 95.19 75 ALA B C 1
ATOM 4325 O O . ALA B 1 75 ? 32.969 -10.961 -6.742 1 95.19 75 ALA B O 1
ATOM 4326 N N . GLY B 1 76 ? 33.594 -12.727 -5.473 1 95.25 76 GLY B N 1
ATOM 4327 C CA . GLY B 1 76 ? 34.281 -13.391 -6.562 1 95.25 76 GLY B CA 1
ATOM 4328 C C . GLY B 1 76 ? 33.344 -13.742 -7.723 1 95.25 76 GLY B C 1
ATOM 4329 O O . GLY B 1 76 ? 33.719 -13.57 -8.891 1 95.25 76 GLY B O 1
ATOM 4330 N N . ARG B 1 77 ? 32.188 -14.211 -7.387 1 95.5 77 ARG B N 1
ATOM 4331 C CA . ARG B 1 77 ? 31.203 -14.57 -8.398 1 95.5 77 ARG B CA 1
ATOM 4332 C C . ARG B 1 77 ? 30.75 -13.336 -9.18 1 95.5 77 ARG B C 1
ATOM 4334 O O . ARG B 1 77 ? 30.609 -13.383 -10.398 1 95.5 77 ARG B O 1
ATOM 4341 N N . VAL B 1 78 ? 30.484 -12.266 -8.484 1 95.81 78 VAL B N 1
ATOM 4342 C CA . VAL B 1 78 ? 30.031 -11.008 -9.078 1 95.81 78 VAL B CA 1
ATOM 4343 C C . VAL B 1 78 ? 31.094 -10.5 -10.055 1 95.81 78 VAL B C 1
ATOM 4345 O O . VAL B 1 78 ? 30.766 -10.078 -11.164 1 95.81 78 VAL B O 1
ATOM 4348 N N . GLU B 1 79 ? 32.281 -10.562 -9.688 1 94.94 79 GLU B N 1
ATOM 4349 C CA . GLU B 1 79 ? 33.375 -10.141 -10.539 1 94.94 79 GLU B CA 1
ATOM 4350 C C . GLU B 1 79 ? 33.5 -11.039 -11.766 1 94.94 79 GLU B C 1
ATOM 4352 O O . GLU B 1 79 ? 33.656 -10.555 -12.891 1 94.94 79 GLU B O 1
ATOM 4357 N N . MET B 1 80 ? 33.438 -12.32 -11.523 1 94.19 80 MET B N 1
ATOM 4358 C CA . MET B 1 80 ? 33.562 -13.305 -12.594 1 94.19 80 MET B CA 1
ATOM 4359 C C . MET B 1 80 ? 32.5 -13.086 -13.664 1 94.19 80 MET B C 1
ATOM 4361 O O . MET B 1 80 ? 32.781 -13.188 -14.859 1 94.19 80 MET B O 1
ATOM 4365 N N . ILE B 1 81 ? 31.297 -12.82 -13.203 1 95.31 81 ILE B N 1
ATOM 4366 C CA . ILE B 1 81 ? 30.172 -12.711 -14.117 1 95.31 81 ILE B CA 1
ATOM 4367 C C . ILE B 1 81 ? 30.109 -11.305 -14.703 1 95.31 81 ILE B C 1
ATOM 4369 O O . ILE B 1 81 ? 29.5 -11.086 -15.75 1 95.31 81 ILE B O 1
ATOM 4373 N N . GLY B 1 82 ? 30.734 -10.312 -14.039 1 93.81 82 GLY B N 1
ATOM 4374 C CA . GLY B 1 82 ? 30.75 -8.945 -14.516 1 93.81 82 GLY B CA 1
ATOM 4375 C C . GLY B 1 82 ? 29.469 -8.188 -14.227 1 93.81 82 GLY B C 1
ATOM 4376 O O . GLY B 1 82 ? 28.953 -7.488 -15.102 1 93.81 82 GLY B O 1
ATOM 4377 N N . LEU B 1 83 ? 29.047 -8.297 -13.031 1 92.88 83 LEU B N 1
ATOM 4378 C CA . LEU B 1 83 ? 27.828 -7.582 -12.641 1 92.88 83 LEU B CA 1
ATOM 4379 C C . LEU B 1 83 ? 28.156 -6.172 -12.164 1 92.88 83 LEU B C 1
ATOM 4381 O O . LEU B 1 83 ? 28.75 -5.988 -11.102 1 92.88 83 LEU B O 1
ATOM 4385 N N . GLU B 1 84 ? 27.953 -5.066 -12.828 1 84.38 84 GLU B N 1
ATOM 4386 C CA . GLU B 1 84 ? 28.359 -3.691 -12.555 1 84.38 84 GLU B CA 1
ATOM 4387 C C . GLU B 1 84 ? 27.516 -3.088 -11.43 1 84.38 84 GLU B C 1
ATOM 4389 O O . GLU B 1 84 ? 28.047 -2.354 -10.586 1 84.38 84 GLU B O 1
ATOM 4394 N N . ASP B 1 85 ? 26.375 -3.27 -11.18 1 84.5 85 ASP B N 1
ATOM 4395 C CA . ASP B 1 85 ? 25.484 -2.611 -10.219 1 84.5 85 ASP B CA 1
ATOM 4396 C C . ASP B 1 85 ? 24.922 -3.611 -9.219 1 84.5 85 ASP B C 1
ATOM 4398 O O . ASP B 1 85 ? 23.75 -3.527 -8.852 1 84.5 85 ASP B O 1
ATOM 4402 N N . TYR B 1 86 ? 25.969 -4.371 -8.781 1 92.69 86 TYR B N 1
ATOM 4403 C CA . TYR B 1 86 ? 25.516 -5.367 -7.809 1 92.69 86 TYR B CA 1
ATOM 4404 C C . TYR B 1 86 ? 25.516 -4.793 -6.398 1 92.69 86 TYR B C 1
ATOM 4406 O O . TYR B 1 86 ? 26.531 -4.23 -5.953 1 92.69 86 TYR B O 1
ATOM 4414 N N . ARG B 1 87 ? 24.438 -4.816 -5.738 1 92.19 87 ARG B N 1
ATOM 4415 C CA . ARG B 1 87 ? 24.297 -4.461 -4.328 1 92.19 87 ARG B CA 1
ATOM 4416 C C . ARG B 1 87 ? 23.328 -5.398 -3.617 1 92.19 87 ARG B C 1
ATOM 4418 O O . ARG B 1 87 ? 22.312 -5.801 -4.191 1 92.19 87 ARG B O 1
ATOM 4425 N N . SER B 1 88 ? 23.734 -5.723 -2.361 1 94.88 88 SER B N 1
ATOM 4426 C CA . SER B 1 88 ? 22.812 -6.508 -1.555 1 94.88 88 SER B CA 1
ATOM 4427 C C . SER B 1 88 ? 21.531 -5.727 -1.252 1 94.88 88 SER B C 1
ATOM 4429 O O . SER B 1 88 ? 21.594 -4.598 -0.759 1 94.88 88 SER B O 1
ATOM 4431 N N . GLU B 1 89 ? 20.438 -6.246 -1.592 1 95.44 89 GLU B N 1
ATOM 4432 C CA . GLU B 1 89 ? 19.156 -5.594 -1.342 1 95.44 89 GLU B CA 1
ATOM 4433 C C . GLU B 1 89 ? 18.016 -6.613 -1.306 1 95.44 89 GLU B C 1
ATOM 4435 O O . GLU B 1 89 ? 18.094 -7.672 -1.931 1 95.44 89 GLU B O 1
ATOM 4440 N N . GLY B 1 90 ? 17.031 -6.289 -0.58 1 96.62 90 GLY B N 1
ATOM 4441 C CA . GLY B 1 90 ? 15.789 -7.055 -0.64 1 96.62 90 GLY B CA 1
ATOM 4442 C C . GLY B 1 90 ? 14.836 -6.555 -1.705 1 96.62 90 GLY B C 1
ATOM 4443 O O . GLY B 1 90 ? 15.07 -5.512 -2.318 1 96.62 90 GLY B O 1
ATOM 4444 N N . SER B 1 91 ? 13.82 -7.328 -1.945 1 98 91 SER B N 1
ATOM 4445 C CA . SER B 1 91 ? 12.734 -6.957 -2.842 1 98 91 SER B CA 1
ATOM 4446 C C . SER B 1 91 ? 11.453 -6.656 -2.064 1 98 91 SER B C 1
ATOM 4448 O O . SER B 1 91 ? 11.328 -7.027 -0.895 1 98 91 SER B O 1
ATOM 4450 N N . PRO B 1 92 ? 10.578 -5.809 -2.67 1 98.19 92 PRO B N 1
ATOM 4451 C CA . PRO B 1 92 ? 9.258 -5.711 -2.047 1 98.19 92 PRO B CA 1
ATOM 4452 C C . PRO B 1 92 ? 8.484 -7.031 -2.084 1 98.19 92 PRO B C 1
ATOM 4454 O O . PRO B 1 92 ? 8.266 -7.594 -3.162 1 98.19 92 PRO B O 1
ATOM 4457 N N . VAL B 1 93 ? 8.094 -7.5 -0.863 1 98.44 93 VAL B N 1
ATOM 4458 C CA . VAL B 1 93 ? 7.473 -8.82 -0.781 1 98.44 93 VAL B CA 1
ATOM 4459 C C . VAL B 1 93 ? 6.141 -8.727 -0.038 1 98.44 93 VAL B C 1
ATOM 4461 O O . VAL B 1 93 ? 6.035 -8.016 0.964 1 98.44 93 VAL B O 1
ATOM 4464 N N . ILE B 1 94 ? 5.148 -9.336 -0.558 1 98.44 94 ILE B N 1
ATOM 4465 C CA . ILE B 1 94 ? 3.92 -9.625 0.171 1 98.44 94 ILE B CA 1
ATOM 4466 C C . ILE B 1 94 ? 3.822 -11.125 0.45 1 98.44 94 ILE B C 1
ATOM 4468 O O . ILE B 1 94 ? 3.957 -11.945 -0.463 1 98.44 94 ILE B O 1
ATOM 4472 N N . PHE B 1 95 ? 3.621 -11.461 1.719 1 98.19 95 PHE B N 1
ATOM 4473 C CA . PHE B 1 95 ? 3.43 -12.859 2.096 1 98.19 95 PHE B CA 1
ATOM 4474 C C . PHE B 1 95 ? 1.952 -13.227 2.072 1 98.19 95 PHE B C 1
ATOM 4476 O O . PHE B 1 95 ? 1.116 -12.508 2.615 1 98.19 95 PHE B O 1
ATOM 4483 N N . TRP B 1 96 ? 1.702 -14.297 1.432 1 97.62 96 TRP B N 1
ATOM 4484 C CA . TRP B 1 96 ? 0.365 -14.883 1.382 1 97.62 96 TRP B CA 1
ATOM 4485 C C . TRP B 1 96 ? 0.353 -16.266 2.012 1 97.62 96 TRP B C 1
ATOM 4487 O O . TRP B 1 96 ? 1.366 -16.969 1.997 1 97.62 96 TRP B O 1
ATOM 4497 N N . ASP B 1 97 ? -0.777 -16.594 2.547 1 96.62 97 ASP B N 1
ATOM 4498 C CA . ASP B 1 97 ? -0.99 -17.906 3.139 1 96.62 97 ASP B CA 1
ATOM 4499 C C . ASP B 1 97 ? -2.471 -18.281 3.139 1 96.62 97 ASP B C 1
ATOM 4501 O O . ASP B 1 97 ? -3.301 -17.547 3.678 1 96.62 97 ASP B O 1
ATOM 4505 N N . LEU B 1 98 ? -2.748 -19.469 2.59 1 94.69 98 LEU B N 1
ATOM 4506 C CA . LEU B 1 98 ? -4.145 -19.875 2.492 1 94.69 98 LEU B CA 1
ATOM 4507 C C . LEU B 1 98 ? -4.805 -19.891 3.867 1 94.69 98 LEU B C 1
ATOM 4509 O O . LEU B 1 98 ? -6.008 -19.656 3.99 1 94.69 98 LEU B O 1
ATOM 4513 N N . PHE B 1 99 ? -4.008 -20.156 4.887 1 93.62 99 PHE B N 1
ATOM 4514 C CA . PHE B 1 99 ? -4.543 -20.312 6.234 1 93.62 99 PHE B CA 1
ATOM 4515 C C . PHE B 1 99 ? -4.328 -19.047 7.055 1 93.62 99 PHE B C 1
ATOM 4517 O O . PHE B 1 99 ? -4.758 -18.969 8.211 1 93.62 99 PHE B O 1
ATOM 4524 N N . GLY B 1 100 ? -3.604 -18.094 6.578 1 94.62 100 GLY B N 1
ATOM 4525 C CA . GLY B 1 100 ? -3.424 -16.797 7.215 1 94.62 100 GLY B CA 1
ATOM 4526 C C . GLY B 1 100 ? -2.412 -16.812 8.344 1 94.62 100 GLY B C 1
ATOM 4527 O O . GLY B 1 100 ? -2.379 -15.906 9.172 1 94.62 100 GLY B O 1
ATOM 4528 N N . GLU B 1 101 ? -1.626 -17.781 8.406 1 93.62 101 GLU B N 1
ATOM 4529 C CA . GLU B 1 101 ? -0.687 -17.906 9.516 1 93.62 101 GLU B CA 1
ATOM 4530 C C . GLU B 1 101 ? 0.64 -17.219 9.203 1 93.62 101 GLU B C 1
ATOM 4532 O O . GLU B 1 101 ? 1.162 -16.469 10.023 1 93.62 101 GLU B O 1
ATOM 4537 N N . LEU B 1 102 ? 1.18 -17.453 8.023 1 95.62 102 LEU B N 1
ATOM 4538 C CA . LEU B 1 102 ? 2.502 -16.938 7.672 1 95.62 102 LEU B CA 1
ATOM 4539 C C . LEU B 1 102 ? 2.398 -15.82 6.645 1 95.62 102 LEU B C 1
ATOM 4541 O O . LEU B 1 102 ? 3.404 -15.422 6.055 1 95.62 102 LEU B O 1
ATOM 4545 N N . GLY B 1 103 ? 1.264 -15.312 6.371 1 97.31 103 GLY B N 1
ATOM 4546 C CA . GLY B 1 103 ? 0.966 -14.242 5.434 1 97.31 103 GLY B CA 1
ATOM 4547 C C . GLY B 1 103 ? -0.501 -13.859 5.414 1 97.31 103 GLY B C 1
ATOM 4548 O O . GLY B 1 103 ? -1.276 -14.305 6.262 1 97.31 103 GLY B O 1
ATOM 4549 N N . HIS B 1 104 ? -0.847 -12.953 4.527 1 97.94 104 HIS B N 1
ATOM 4550 C CA . HIS B 1 104 ? -2.248 -12.578 4.367 1 97.94 104 HIS B CA 1
ATOM 4551 C C . HIS B 1 104 ? -3.066 -13.734 3.805 1 97.94 104 HIS B C 1
ATOM 4553 O O . HIS B 1 104 ? -2.596 -14.469 2.928 1 97.94 104 HIS B O 1
ATOM 4559 N N . PRO B 1 105 ? -4.277 -13.922 4.324 1 97.19 105 PRO B N 1
ATOM 4560 C CA . PRO B 1 105 ? -5.098 -15.016 3.799 1 97.19 105 PRO B CA 1
ATOM 4561 C C . PRO B 1 105 ? -5.516 -14.797 2.346 1 97.19 105 PRO B C 1
ATOM 4563 O O . PRO B 1 105 ? -5.781 -13.656 1.942 1 97.19 105 PRO B O 1
ATOM 4566 N N . VAL B 1 106 ? -5.52 -15.852 1.614 1 96.06 106 VAL B N 1
ATOM 4567 C CA . VAL B 1 106 ? -6.023 -15.852 0.245 1 96.06 106 VAL B CA 1
ATOM 4568 C C . VAL B 1 106 ? -7.375 -16.562 0.194 1 96.06 106 VAL B C 1
ATOM 4570 O O . VAL B 1 106 ? -7.484 -17.734 0.588 1 96.06 106 VAL B O 1
ATOM 4573 N N . ARG B 1 107 ? -8.32 -15.828 -0.28 1 96.19 107 ARG B N 1
ATOM 4574 C CA . ARG B 1 107 ? -9.656 -16.406 -0.357 1 96.19 107 ARG B CA 1
ATOM 4575 C C . ARG B 1 107 ? -10.273 -16.188 -1.732 1 96.19 107 ARG B C 1
ATOM 4577 O O . ARG B 1 107 ? -9.852 -15.289 -2.471 1 96.19 107 ARG B O 1
ATOM 4584 N N . THR B 1 108 ? -11.109 -17.031 -2.098 1 95.88 108 THR B N 1
ATOM 4585 C CA . THR B 1 108 ? -12.031 -16.859 -3.217 1 95.88 108 THR B CA 1
ATOM 4586 C C . THR B 1 108 ? -13.438 -17.312 -2.826 1 95.88 108 THR B C 1
ATOM 4588 O O . THR B 1 108 ? -13.672 -17.734 -1.695 1 95.88 108 THR B O 1
ATOM 4591 N N . THR B 1 109 ? -14.414 -17.125 -3.684 1 95.56 109 THR B N 1
ATOM 4592 C CA . THR B 1 109 ? -15.773 -17.578 -3.412 1 95.56 109 THR B CA 1
ATOM 4593 C C . THR B 1 109 ? -16.188 -18.688 -4.363 1 95.56 109 THR B C 1
ATOM 4595 O O . THR B 1 109 ? -15.578 -18.859 -5.422 1 95.56 109 THR B O 1
ATOM 4598 N N . VAL B 1 110 ? -17.141 -19.422 -3.941 1 95.31 110 VAL B N 1
ATOM 4599 C CA . VAL B 1 110 ? -17.688 -20.5 -4.77 1 95.31 110 VAL B CA 1
ATOM 4600 C C . VAL B 1 110 ? -18.203 -19.922 -6.086 1 95.31 110 VAL B C 1
ATOM 4602 O O . VAL B 1 110 ? -17.984 -20.5 -7.152 1 95.31 110 VAL B O 1
ATOM 4605 N N . THR B 1 111 ? -18.75 -18.797 -5.977 1 93.31 111 THR B N 1
ATOM 4606 C CA . THR B 1 111 ? -19.281 -18.125 -7.16 1 93.31 111 THR B CA 1
ATOM 4607 C C . THR B 1 111 ? -18.141 -17.766 -8.117 1 93.31 111 THR B C 1
ATOM 4609 O O . THR B 1 111 ? -18.266 -17.953 -9.328 1 93.31 111 THR B O 1
ATOM 4612 N N . GLN B 1 112 ? -17.094 -17.297 -7.609 1 90.56 112 GLN B N 1
ATOM 4613 C CA . GLN B 1 112 ? -15.961 -16.891 -8.445 1 90.56 112 GLN B CA 1
ATOM 4614 C C . GLN B 1 112 ? -15.297 -18.094 -9.109 1 90.56 112 GLN B C 1
ATOM 4616 O O . GLN B 1 112 ? -14.844 -18 -10.25 1 90.56 112 GLN B O 1
ATOM 4621 N N . MET B 1 113 ? -15.227 -19.141 -8.484 1 91.44 113 MET B N 1
ATOM 4622 C CA . MET B 1 113 ? -14.648 -20.344 -9.07 1 91.44 113 MET B CA 1
ATOM 4623 C C . MET B 1 113 ? -15.531 -20.875 -10.195 1 91.44 113 MET B C 1
ATOM 4625 O O . MET B 1 113 ? -15.023 -21.297 -11.242 1 91.44 113 MET B O 1
ATOM 4629 N N . GLY B 1 114 ? -16.859 -20.812 -9.93 1 91.19 114 GLY B N 1
ATOM 4630 C CA . GLY B 1 114 ? -17.812 -21.281 -10.922 1 91.19 114 GLY B CA 1
ATOM 4631 C C . GLY B 1 114 ? -17.922 -22.797 -10.984 1 91.19 114 GLY B C 1
ATOM 4632 O O . GLY B 1 114 ? -17.078 -23.516 -10.453 1 91.19 114 GLY B O 1
ATOM 4633 N N . PRO B 1 115 ? -18.922 -23.266 -11.664 1 94.31 115 PRO B N 1
ATOM 4634 C CA . PRO B 1 115 ? -19.203 -24.703 -11.664 1 94.31 115 PRO B CA 1
ATOM 4635 C C . PRO B 1 115 ? -18.188 -25.5 -12.484 1 94.31 115 PRO B C 1
ATOM 4637 O O . PRO B 1 115 ? -17.844 -26.625 -12.133 1 94.31 115 PRO B O 1
ATOM 4640 N N . THR B 1 116 ? -17.656 -24.906 -13.516 1 89.12 116 THR B N 1
ATOM 4641 C CA . THR B 1 116 ? -16.75 -25.625 -14.406 1 89.12 116 THR B CA 1
ATOM 4642 C C . THR B 1 116 ? -15.43 -25.922 -13.711 1 89.12 116 THR B C 1
ATOM 4644 O O . THR B 1 116 ? -14.984 -27.078 -13.672 1 89.12 116 THR B O 1
ATOM 4647 N N . LEU B 1 117 ? -14.852 -24.875 -13.188 1 87.69 117 LEU B N 1
ATOM 4648 C CA . LEU B 1 117 ? -13.578 -25.062 -12.492 1 87.69 117 LEU B CA 1
ATOM 4649 C C . LEU B 1 117 ? -13.75 -25.922 -11.25 1 87.69 117 LEU B C 1
ATOM 4651 O O . LEU B 1 117 ? -12.906 -26.781 -10.961 1 87.69 117 LEU B O 1
ATOM 4655 N N . LEU B 1 118 ? -14.828 -25.734 -10.602 1 92.5 118 LEU B N 1
ATOM 4656 C CA . LEU B 1 118 ? -15.094 -26.531 -9.398 1 92.5 118 LEU B CA 1
ATOM 4657 C C . LEU B 1 118 ? -15.242 -28.016 -9.742 1 92.5 118 LEU B C 1
ATOM 4659 O O . LEU B 1 118 ? -14.781 -28.875 -9 1 92.5 118 LEU B O 1
ATOM 4663 N N . ALA B 1 119 ? -15.914 -28.281 -10.805 1 92.56 119 ALA B N 1
ATOM 4664 C CA . ALA B 1 119 ? -16.078 -29.672 -11.242 1 92.56 119 ALA B CA 1
ATOM 4665 C C . ALA B 1 119 ? -14.727 -30.344 -11.477 1 92.56 119 ALA B C 1
ATOM 4667 O O . ALA B 1 119 ? -14.547 -31.516 -11.141 1 92.56 119 ALA B O 1
ATOM 4668 N N . ARG B 1 120 ? -13.867 -29.609 -11.977 1 83.69 120 ARG B N 1
ATOM 4669 C CA . ARG B 1 120 ? -12.531 -30.125 -12.25 1 83.69 120 ARG B CA 1
ATOM 4670 C C . ARG B 1 120 ? -11.758 -30.359 -10.953 1 83.69 120 ARG B C 1
ATOM 4672 O O . ARG B 1 120 ? -11.117 -31.406 -10.789 1 83.69 120 ARG B O 1
ATOM 4679 N N . VAL B 1 121 ? -11.836 -29.406 -10.102 1 84 121 VAL B N 1
ATOM 4680 C CA . VAL B 1 121 ? -11.117 -29.469 -8.828 1 84 121 VAL B CA 1
ATOM 4681 C C . VAL B 1 121 ? -11.641 -30.641 -8 1 84 121 VAL B C 1
ATOM 4683 O O . VAL B 1 121 ? -10.875 -31.297 -7.305 1 84 121 VAL B O 1
ATOM 4686 N N . LEU B 1 122 ? -12.93 -30.906 -8.148 1 89.88 122 LEU B N 1
ATOM 4687 C CA . LEU B 1 122 ? -13.562 -31.969 -7.383 1 89.88 122 LEU B CA 1
ATOM 4688 C C . LEU B 1 122 ? -13.492 -33.281 -8.125 1 89.88 122 LEU B C 1
ATOM 4690 O O . LEU B 1 122 ? -13.977 -34.312 -7.637 1 89.88 122 LEU B O 1
ATOM 4694 N N . GLU B 1 123 ? -12.977 -33.281 -9.297 1 88 123 GLU B N 1
ATOM 4695 C CA . GLU B 1 123 ? -12.812 -34.469 -10.125 1 88 123 GLU B CA 1
ATOM 4696 C C . GLU B 1 123 ? -14.156 -35.156 -10.383 1 88 123 GLU B C 1
ATOM 4698 O O . GLU B 1 123 ? -14.281 -36.375 -10.188 1 88 123 GLU B O 1
ATOM 4703 N N . LEU B 1 124 ? -15.055 -34.375 -10.797 1 92.94 124 LEU B N 1
ATOM 4704 C CA . LEU B 1 124 ? -16.391 -34.875 -11.078 1 92.94 124 LEU B CA 1
ATOM 4705 C C . LEU B 1 124 ? -16.469 -35.438 -12.492 1 92.94 124 LEU B C 1
ATOM 4707 O O . LEU B 1 124 ? -15.82 -34.938 -13.406 1 92.94 124 LEU B O 1
ATOM 4711 N N . ASN B 1 125 ? -17.266 -36.531 -12.625 1 92.69 125 ASN B N 1
ATOM 4712 C CA . ASN B 1 125 ? -17.547 -37 -13.984 1 92.69 125 ASN B CA 1
ATOM 4713 C C . ASN B 1 125 ? -18.578 -36.094 -14.68 1 92.69 125 ASN B C 1
ATOM 4715 O O . ASN B 1 125 ? -19.078 -35.156 -14.086 1 92.69 125 ASN B O 1
ATOM 4719 N N . ASP B 1 126 ? -18.875 -36.438 -15.859 1 93.12 126 ASP B N 1
ATOM 4720 C CA . ASP B 1 126 ? -19.719 -35.594 -16.688 1 93.12 126 ASP B CA 1
ATOM 4721 C C . ASP B 1 126 ? -21.109 -35.438 -16.094 1 93.12 126 ASP B C 1
ATOM 4723 O O . ASP B 1 126 ? -21.703 -34.375 -16.125 1 93.12 126 ASP B O 1
ATOM 4727 N N . VAL B 1 127 ? -21.625 -36.5 -15.609 1 94.94 127 VAL B N 1
ATOM 4728 C CA . VAL B 1 127 ? -22.969 -36.5 -15.047 1 94.94 127 VAL B CA 1
ATOM 4729 C C . VAL B 1 127 ? -23 -35.656 -13.781 1 94.94 127 VAL B C 1
ATOM 4731 O O . VAL B 1 127 ? -23.906 -34.844 -13.594 1 94.94 127 VAL B O 1
ATOM 4734 N N . GLN B 1 128 ? -22.016 -35.844 -12.953 1 96.19 128 GLN B N 1
ATOM 4735 C CA . GLN B 1 128 ? -21.891 -35.062 -11.719 1 96.19 128 GLN B CA 1
ATOM 4736 C C . GLN B 1 128 ? -21.688 -33.562 -12.016 1 96.19 128 GLN B C 1
ATOM 4738 O O . GLN B 1 128 ? -22.281 -32.719 -11.359 1 96.19 128 GLN B O 1
ATOM 4743 N N . ALA B 1 129 ? -20.844 -33.312 -12.969 1 95.62 129 ALA B N 1
ATOM 4744 C CA . ALA B 1 129 ? -20.609 -31.922 -13.383 1 95.62 129 ALA B CA 1
ATOM 4745 C C . ALA B 1 129 ? -21.891 -31.266 -13.883 1 95.62 129 ALA B C 1
ATOM 4747 O O . ALA B 1 129 ? -22.125 -30.078 -13.641 1 95.62 129 ALA B O 1
ATOM 4748 N N . GLY B 1 130 ? -22.625 -32 -14.586 1 95.44 130 GLY B N 1
ATOM 4749 C CA . GLY B 1 130 ? -23.922 -31.516 -15.016 1 95.44 130 GLY B CA 1
ATOM 4750 C C . GLY B 1 130 ? -24.844 -31.156 -13.859 1 95.44 130 GLY B C 1
ATOM 4751 O O . GLY B 1 130 ? -25.516 -30.125 -13.898 1 95.44 130 GLY B O 1
ATOM 4752 N N . ALA B 1 131 ? -24.859 -32 -12.922 1 96.44 131 ALA B N 1
ATOM 4753 C CA . ALA B 1 131 ? -25.672 -31.75 -11.734 1 96.44 131 ALA B CA 1
ATOM 4754 C C . ALA B 1 131 ? -25.203 -30.469 -11.023 1 96.44 131 ALA B C 1
ATOM 4756 O O . ALA B 1 131 ? -26.031 -29.703 -10.531 1 96.44 131 ALA B O 1
ATOM 4757 N N . LEU B 1 132 ? -23.938 -30.297 -10.914 1 97.06 132 LEU B N 1
ATOM 4758 C CA . LEU B 1 132 ? -23.375 -29.094 -10.297 1 97.06 132 LEU B CA 1
ATOM 4759 C C . LEU B 1 132 ? -23.781 -27.844 -11.07 1 97.06 132 LEU B C 1
ATOM 4761 O O . LEU B 1 132 ? -24.109 -26.828 -10.469 1 97.06 132 LEU B O 1
ATOM 4765 N N . ALA B 1 133 ? -23.781 -27.953 -12.32 1 96.94 133 ALA B N 1
ATOM 4766 C CA . ALA B 1 133 ? -24.188 -26.828 -13.156 1 96.94 133 ALA B CA 1
ATOM 4767 C C . ALA B 1 133 ? -25.641 -26.453 -12.898 1 96.94 133 ALA B C 1
ATOM 4769 O O . ALA B 1 133 ? -26 -25.266 -12.859 1 96.94 133 ALA B O 1
ATOM 4770 N N . VAL B 1 134 ? -26.438 -27.453 -12.812 1 96.75 134 VAL B N 1
ATOM 4771 C CA . VAL B 1 134 ? -27.844 -27.219 -12.516 1 96.75 134 VAL B CA 1
ATOM 4772 C C . VAL B 1 134 ? -27.984 -26.5 -11.172 1 96.75 134 VAL B C 1
ATOM 4774 O O . VAL B 1 134 ? -28.781 -25.578 -11.039 1 96.75 134 VAL B O 1
ATOM 4777 N N . ALA B 1 135 ? -27.219 -26.938 -10.227 1 97 135 ALA B N 1
ATOM 4778 C CA . ALA B 1 135 ? -27.25 -26.312 -8.914 1 97 135 ALA B CA 1
ATOM 4779 C C . ALA B 1 135 ? -26.906 -24.828 -9.008 1 97 135 ALA B C 1
ATOM 4781 O O . ALA B 1 135 ? -27.547 -23.984 -8.383 1 97 135 ALA B O 1
ATOM 4782 N N . PHE B 1 136 ? -25.859 -24.5 -9.734 1 97.12 136 PHE B N 1
ATOM 4783 C CA . PHE B 1 136 ? -25.453 -23.109 -9.898 1 97.12 136 PHE B CA 1
ATOM 4784 C C . PHE B 1 136 ? -26.547 -22.297 -10.578 1 97.12 136 PHE B C 1
ATOM 4786 O O . PHE B 1 136 ? -26.766 -21.125 -10.25 1 97.12 136 PHE B O 1
ATOM 4793 N N . GLU B 1 137 ? -27.219 -22.906 -11.5 1 96.38 137 GLU B N 1
ATOM 4794 C CA . GLU B 1 137 ? -28.344 -22.234 -12.172 1 96.38 137 GLU B CA 1
ATOM 4795 C C . GLU B 1 137 ? -29.469 -21.922 -11.188 1 96.38 137 GLU B C 1
ATOM 4797 O O . GLU B 1 137 ? -30.078 -20.859 -11.258 1 96.38 137 GLU B O 1
ATOM 4802 N N . VAL B 1 138 ? -29.734 -22.859 -10.383 1 95.19 138 VAL B N 1
ATOM 4803 C CA . VAL B 1 138 ? -30.734 -22.656 -9.344 1 95.19 138 VAL B CA 1
ATOM 4804 C C . VAL B 1 138 ? -30.344 -21.453 -8.477 1 95.19 138 VAL B C 1
ATOM 4806 O O . VAL B 1 138 ? -31.188 -20.609 -8.156 1 95.19 138 VAL B O 1
ATOM 4809 N N . ALA B 1 139 ? -29.094 -21.391 -8.047 1 96.19 139 ALA B N 1
ATOM 4810 C CA . ALA B 1 139 ? -28.609 -20.297 -7.215 1 96.19 139 ALA B CA 1
ATOM 4811 C C . ALA B 1 139 ? -28.797 -18.953 -7.914 1 96.19 139 ALA B C 1
ATOM 4813 O O . ALA B 1 139 ? -29.203 -17.969 -7.289 1 96.19 139 ALA B O 1
ATOM 4814 N N . ASP B 1 140 ? -28.5 -18.938 -9.156 1 94.5 140 ASP B N 1
ATOM 4815 C CA . ASP B 1 140 ? -28.641 -17.703 -9.938 1 94.5 140 ASP B CA 1
ATOM 4816 C C . ASP B 1 140 ? -30.094 -17.266 -10.008 1 94.5 140 ASP B C 1
ATOM 4818 O O . ASP B 1 140 ? -30.406 -16.078 -9.797 1 94.5 140 ASP B O 1
ATOM 4822 N N . ARG B 1 141 ? -30.969 -18.141 -10.266 1 92.38 141 ARG B N 1
ATOM 4823 C CA . ARG B 1 141 ? -32.406 -17.828 -10.43 1 92.38 141 ARG B CA 1
ATOM 4824 C C . ARG B 1 141 ? -33.031 -17.391 -9.117 1 92.38 141 ARG B C 1
ATOM 4826 O O . ARG B 1 141 ? -33.906 -16.531 -9.102 1 92.38 141 ARG B O 1
ATOM 4833 N N . GLU B 1 142 ? -32.5 -17.953 -8.164 1 92.31 142 GLU B N 1
ATOM 4834 C CA . GLU B 1 142 ? -33.094 -17.672 -6.863 1 92.31 142 GLU B CA 1
ATOM 4835 C C . GLU B 1 142 ? -32.312 -16.594 -6.113 1 92.31 142 GLU B C 1
ATOM 4837 O O . GLU B 1 142 ? -32.625 -16.297 -4.953 1 92.31 142 GLU B O 1
ATOM 4842 N N . GLY B 1 143 ? -31.281 -16.078 -6.746 1 92.88 143 GLY B N 1
ATOM 4843 C CA . GLY B 1 143 ? -30.516 -14.992 -6.168 1 92.88 143 GLY B CA 1
ATOM 4844 C C . GLY B 1 143 ? -29.734 -15.398 -4.934 1 92.88 143 GLY B C 1
ATOM 4845 O O . GLY B 1 143 ? -29.672 -14.648 -3.957 1 92.88 143 GLY B O 1
ATOM 4846 N N . LEU B 1 144 ? -29.297 -16.609 -4.891 1 92.62 144 LEU B N 1
ATOM 4847 C CA . LEU B 1 144 ? -28.531 -17.125 -3.762 1 92.62 144 LEU B CA 1
ATOM 4848 C C . LEU B 1 144 ? -27.031 -16.844 -3.961 1 92.62 144 LEU B C 1
ATOM 4850 O O . LEU B 1 144 ? -26.438 -17.328 -4.93 1 92.62 144 LEU B O 1
ATOM 4854 N N . LEU B 1 145 ? -26.484 -16.109 -3.025 1 92.75 145 LEU B N 1
ATOM 4855 C CA . LEU B 1 145 ? -25.047 -15.828 -3.074 1 92.75 145 LEU B CA 1
ATOM 4856 C C . LEU B 1 145 ? -24.25 -17.016 -2.578 1 92.75 145 LEU B C 1
ATOM 4858 O O . LEU B 1 145 ? -24.484 -17.516 -1.476 1 92.75 145 LEU B O 1
ATOM 4862 N N . LEU B 1 146 ? -23.344 -17.547 -3.393 1 96.25 146 LEU B N 1
ATOM 4863 C CA . LEU B 1 146 ? -22.469 -18.656 -3.016 1 96.25 146 LEU B CA 1
ATOM 4864 C C . LEU B 1 146 ? -21.062 -18.156 -2.688 1 96.25 146 LEU B C 1
ATOM 4866 O O . LEU B 1 146 ? -20.25 -17.969 -3.584 1 96.25 146 LEU B O 1
ATOM 4870 N N . LEU B 1 147 ? -20.781 -18.078 -1.423 1 95.38 147 LEU B N 1
ATOM 4871 C CA . LEU B 1 147 ? -19.516 -17.5 -0.986 1 95.38 147 LEU B CA 1
ATOM 4872 C C . LEU B 1 147 ? -18.547 -18.594 -0.52 1 95.38 147 LEU B C 1
ATOM 4874 O O . LEU B 1 147 ? -17.406 -18.641 -0.963 1 95.38 147 LEU B O 1
ATOM 4878 N N . ASP B 1 148 ? -19.062 -19.5 0.284 1 95.88 148 ASP B N 1
ATOM 4879 C CA . ASP B 1 148 ? -18.188 -20.516 0.871 1 95.88 148 ASP B CA 1
ATOM 4880 C C . ASP B 1 148 ? -18.766 -21.906 0.693 1 95.88 148 ASP B C 1
ATOM 4882 O O . ASP B 1 148 ? -19.75 -22.094 -0.02 1 95.88 148 ASP B O 1
ATOM 4886 N N . LEU B 1 149 ? -18.094 -22.891 1.301 1 94.94 149 LEU B N 1
ATOM 4887 C CA . LEU B 1 149 ? -18.453 -24.281 1.074 1 94.94 149 LEU B CA 1
ATOM 4888 C C . LEU B 1 149 ? -19.781 -24.609 1.747 1 94.94 149 LEU B C 1
ATOM 4890 O O . LEU B 1 149 ? -20.547 -25.438 1.253 1 94.94 149 LEU B O 1
ATOM 4894 N N . LYS B 1 150 ? -20.078 -23.938 2.84 1 94.44 150 LYS B N 1
ATOM 4895 C CA . LYS B 1 150 ? -21.359 -24.172 3.494 1 94.44 150 LYS B CA 1
ATOM 4896 C C . LYS B 1 150 ? -22.516 -23.766 2.596 1 94.44 150 LYS B C 1
ATOM 4898 O O . LYS B 1 150 ? -23.578 -24.406 2.605 1 94.44 150 LYS B O 1
ATOM 4903 N N . ASP B 1 151 ? -22.312 -22.734 1.888 1 96.25 151 ASP B N 1
ATOM 4904 C CA . ASP B 1 151 ? -23.328 -22.281 0.94 1 96.25 151 ASP B CA 1
ATOM 4905 C C . ASP B 1 151 ? -23.594 -23.344 -0.124 1 96.25 151 ASP B C 1
ATOM 4907 O O . ASP B 1 151 ? -24.75 -23.625 -0.466 1 96.25 151 ASP B O 1
ATOM 4911 N N . LEU B 1 152 ? -22.516 -23.891 -0.614 1 96.69 152 LEU B N 1
ATOM 4912 C CA . LEU B 1 152 ? -22.656 -24.891 -1.665 1 96.69 152 LEU B CA 1
ATOM 4913 C C . LEU B 1 152 ? -23.344 -26.141 -1.134 1 96.69 152 LEU B C 1
ATOM 4915 O O . LEU B 1 152 ? -24.188 -26.719 -1.812 1 96.69 152 LEU B O 1
ATOM 4919 N N . ARG B 1 153 ? -22.984 -26.516 0.026 1 95.94 153 ARG B N 1
ATOM 4920 C CA . ARG B 1 153 ? -23.641 -27.656 0.648 1 95.94 153 ARG B CA 1
ATOM 4921 C C . ARG B 1 153 ? -25.125 -27.406 0.836 1 95.94 153 ARG B C 1
ATOM 4923 O O . ARG B 1 153 ? -25.953 -28.297 0.564 1 95.94 153 ARG B O 1
ATOM 4930 N N . ALA B 1 154 ? -25.406 -26.297 1.344 1 95.62 154 ALA B N 1
ATOM 4931 C CA . ALA B 1 154 ? -26.812 -25.938 1.545 1 95.62 154 ALA B CA 1
ATOM 4932 C C . ALA B 1 154 ? -27.562 -25.938 0.223 1 95.62 154 ALA B C 1
ATOM 4934 O O . ALA B 1 154 ? -28.719 -26.391 0.158 1 95.62 154 ALA B O 1
ATOM 4935 N N . LEU B 1 155 ? -26.938 -25.406 -0.771 1 96.56 155 LEU B N 1
ATOM 4936 C CA . LEU B 1 155 ? -27.562 -25.359 -2.094 1 96.56 155 LEU B CA 1
ATOM 4937 C C . LEU B 1 155 ? -27.812 -26.766 -2.625 1 96.56 155 LEU B C 1
ATOM 4939 O O . LEU B 1 155 ? -28.875 -27.047 -3.17 1 96.56 155 LEU B O 1
ATOM 4943 N N . LEU B 1 156 ? -26.844 -27.625 -2.465 1 97 156 LEU B N 1
ATOM 4944 C CA . LEU B 1 156 ? -26.969 -29 -2.941 1 97 156 LEU B CA 1
ATOM 4945 C C . LEU B 1 156 ? -28.094 -29.719 -2.207 1 97 156 LEU B C 1
ATOM 4947 O O . LEU B 1 156 ? -28.844 -30.484 -2.814 1 97 156 LEU B O 1
ATOM 4951 N N . ASN B 1 157 ? -28.203 -29.516 -0.927 1 95.62 157 ASN B N 1
ATOM 4952 C CA . ASN B 1 157 ? -29.312 -30.078 -0.162 1 95.62 157 ASN B CA 1
ATOM 4953 C C . ASN B 1 157 ? -30.656 -29.547 -0.654 1 95.62 157 ASN B C 1
ATOM 4955 O O . ASN B 1 157 ? -31.625 -30.312 -0.776 1 95.62 157 ASN B O 1
ATOM 4959 N N . HIS B 1 158 ? -30.656 -28.266 -0.902 1 95.25 158 HIS B N 1
ATOM 4960 C CA . HIS B 1 158 ? -31.859 -27.641 -1.428 1 95.25 158 HIS B CA 1
ATOM 4961 C C . HIS B 1 158 ? -32.25 -28.25 -2.768 1 95.25 158 HIS B C 1
ATOM 4963 O O . HIS B 1 158 ? -33.438 -28.531 -2.994 1 95.25 158 HIS B O 1
ATOM 4969 N N . VAL B 1 159 ? -31.328 -28.453 -3.615 1 95.94 159 VAL B N 1
ATOM 4970 C CA . VAL B 1 159 ? -31.562 -29.031 -4.93 1 95.94 159 VAL B CA 1
ATOM 4971 C C . VAL B 1 159 ? -32.062 -30.469 -4.773 1 95.94 159 VAL B C 1
ATOM 4973 O O . VAL B 1 159 ? -32.969 -30.906 -5.48 1 95.94 159 VAL B O 1
ATOM 4976 N N . ASN B 1 160 ? -31.438 -31.156 -3.867 1 95.56 160 ASN B N 1
ATOM 4977 C CA . ASN B 1 160 ? -31.859 -32.531 -3.611 1 95.56 160 ASN B CA 1
ATOM 4978 C C . ASN B 1 160 ? -33.281 -32.594 -3.121 1 95.56 160 ASN B C 1
ATOM 4980 O O . ASN B 1 160 ? -34.062 -33.469 -3.547 1 95.56 160 ASN B O 1
ATOM 4984 N N . ASP B 1 161 ? -33.688 -31.766 -2.25 1 94.38 161 ASP B N 1
ATOM 4985 C CA . ASP B 1 161 ? -35.031 -31.734 -1.645 1 94.38 161 ASP B CA 1
ATOM 4986 C C . ASP B 1 161 ? -36.094 -31.359 -2.672 1 94.38 161 ASP B C 1
ATOM 4988 O O . ASP B 1 161 ? -37.25 -31.766 -2.549 1 94.38 161 ASP B O 1
ATOM 4992 N N . HIS B 1 162 ? -35.688 -30.609 -3.65 1 94.31 162 HIS B N 1
ATOM 4993 C CA . HIS B 1 162 ? -36.625 -30.141 -4.66 1 94.31 162 HIS B CA 1
ATOM 4994 C C . HIS B 1 162 ? -36.281 -30.703 -6.035 1 94.31 162 HIS B C 1
ATOM 4996 O O . HIS B 1 162 ? -36.469 -30.031 -7.051 1 94.31 162 HIS B O 1
ATOM 5002 N N . ARG B 1 163 ? -35.75 -31.812 -6.082 1 93.25 163 ARG B N 1
ATOM 5003 C CA . ARG B 1 163 ? -35.125 -32.375 -7.277 1 93.25 163 ARG B CA 1
ATOM 5004 C C . ARG B 1 163 ? -36.156 -32.562 -8.383 1 93.25 163 ARG B C 1
ATOM 5006 O O . ARG B 1 163 ? -35.875 -32.375 -9.562 1 93.25 163 ARG B O 1
ATOM 5013 N N . LYS B 1 164 ? -37.375 -33 -8.055 1 93.12 164 LYS B N 1
ATOM 5014 C CA . LYS B 1 164 ? -38.406 -33.25 -9.062 1 93.12 164 LYS B CA 1
ATOM 5015 C C . LYS B 1 164 ? -38.781 -31.953 -9.805 1 93.12 164 LYS B C 1
ATOM 5017 O O . LYS B 1 164 ? -38.75 -31.922 -11.031 1 93.12 164 LYS B O 1
ATOM 5022 N N . THR B 1 165 ? -38.969 -30.984 -9.016 1 94.19 165 THR B N 1
ATOM 5023 C CA . THR B 1 165 ? -39.344 -29.703 -9.602 1 94.19 165 THR B CA 1
ATOM 5024 C C . THR B 1 165 ? -38.188 -29.094 -10.391 1 94.19 165 THR B C 1
ATOM 5026 O O . THR B 1 165 ? -38.375 -28.578 -11.484 1 94.19 165 THR B O 1
ATOM 5029 N N . ILE B 1 166 ? -37 -29.156 -9.898 1 94.31 166 ILE B N 1
ATOM 5030 C CA . ILE B 1 166 ? -35.812 -28.547 -10.5 1 94.31 166 ILE B CA 1
ATOM 5031 C C . ILE B 1 166 ? -35.438 -29.312 -11.766 1 94.31 166 ILE B C 1
ATOM 5033 O O . ILE B 1 166 ? -35.094 -28.703 -12.789 1 94.31 166 ILE B O 1
ATOM 5037 N N . SER B 1 167 ? -35.625 -30.656 -11.68 1 93.06 167 SER B N 1
ATOM 5038 C CA . SER B 1 167 ? -35.312 -31.469 -12.844 1 93.06 167 SER B CA 1
ATOM 5039 C C . SER B 1 167 ? -36.219 -31.156 -14.016 1 93.06 167 SER B C 1
ATOM 5041 O O . SER B 1 167 ? -35.812 -31.172 -15.172 1 93.06 167 SER B O 1
ATOM 5043 N N . ALA B 1 168 ? -37.406 -30.859 -13.734 1 92 168 ALA B N 1
ATOM 5044 C CA . ALA B 1 168 ? -38.406 -30.531 -14.758 1 92 168 ALA B CA 1
ATOM 5045 C C . ALA B 1 168 ? -38.125 -29.156 -15.367 1 92 168 ALA B C 1
ATOM 5047 O O . ALA B 1 168 ? -38.312 -28.953 -16.562 1 92 168 ALA B O 1
ATOM 5048 N N . ALA B 1 169 ? -37.594 -28.297 -14.617 1 91.94 169 ALA B N 1
ATOM 5049 C CA . ALA B 1 169 ? -37.5 -26.906 -15.031 1 91.94 169 ALA B CA 1
ATOM 5050 C C . ALA B 1 169 ? -36.125 -26.609 -15.633 1 91.94 169 ALA B C 1
ATOM 5052 O O . ALA B 1 169 ? -36 -25.766 -16.531 1 91.94 169 ALA B O 1
ATOM 5053 N N . ILE B 1 170 ? -35.094 -27.172 -15.172 1 92.38 170 ILE B N 1
ATOM 5054 C CA . ILE B 1 170 ? -33.75 -26.75 -15.508 1 92.38 170 ILE B CA 1
ATOM 5055 C C . ILE B 1 170 ? -33 -27.906 -16.141 1 92.38 170 ILE B C 1
ATOM 5057 O O . ILE B 1 170 ? -32.438 -27.781 -17.25 1 92.38 170 ILE B O 1
ATOM 5061 N N . GLY B 1 171 ? -32.969 -29.094 -15.422 1 91 171 GLY B N 1
ATOM 5062 C CA . GLY B 1 171 ? -32.25 -30.266 -15.883 1 91 171 GLY B CA 1
ATOM 5063 C C . GLY B 1 171 ? -32.25 -31.406 -14.883 1 91 171 GLY B C 1
ATOM 5064 O O . GLY B 1 171 ? -32.375 -31.172 -13.68 1 91 171 GLY B O 1
ATOM 5065 N N . LEU B 1 172 ? -32.062 -32.531 -15.422 1 89.94 172 LEU B N 1
ATOM 5066 C CA . LEU B 1 172 ? -32.156 -33.719 -14.617 1 89.94 172 LEU B CA 1
ATOM 5067 C C . LEU B 1 172 ? -31.047 -33.781 -13.57 1 89.94 172 LEU B C 1
ATOM 5069 O O . LEU B 1 172 ? -29.875 -33.562 -13.898 1 89.94 172 LEU B O 1
ATOM 5073 N N . VAL B 1 173 ? -31.422 -34 -12.328 1 93.56 173 VAL B N 1
ATOM 5074 C CA . VAL B 1 173 ? -30.469 -34.156 -11.227 1 93.56 173 VAL B CA 1
ATOM 5075 C C . VAL B 1 173 ? -30.766 -35.438 -10.461 1 93.56 173 VAL B C 1
ATOM 5077 O O . VAL B 1 173 ? -31.859 -35.625 -9.93 1 93.56 173 VAL B O 1
ATOM 5080 N N . ASN B 1 174 ? -29.812 -36.312 -10.43 1 94.5 174 ASN B N 1
ATOM 5081 C CA . ASN B 1 174 ? -29.922 -37.562 -9.695 1 94.5 174 ASN B CA 1
ATOM 5082 C C . ASN B 1 174 ? -29.375 -37.438 -8.281 1 94.5 174 ASN B C 1
ATOM 5084 O O . ASN B 1 174 ? -28.344 -36.812 -8.062 1 94.5 174 ASN B O 1
ATOM 5088 N N . PRO B 1 175 ? -30.016 -38.062 -7.355 1 94.94 175 PRO B N 1
ATOM 5089 C CA . PRO B 1 175 ? -29.531 -38 -5.973 1 94.94 175 PRO B CA 1
ATOM 5090 C C . PRO B 1 175 ? -28.125 -38.562 -5.816 1 94.94 175 PRO B C 1
ATOM 5092 O O . PRO B 1 175 ? -27.359 -38.094 -4.98 1 94.94 175 PRO B O 1
ATOM 5095 N N . ALA B 1 176 ? -27.875 -39.531 -6.582 1 96.12 176 ALA B N 1
ATOM 5096 C CA . ALA B 1 176 ? -26.547 -40.156 -6.508 1 96.12 176 ALA B CA 1
ATOM 5097 C C . ALA B 1 176 ? -25.453 -39.156 -6.891 1 96.12 176 ALA B C 1
ATOM 5099 O O . ALA B 1 176 ? -24.375 -39.156 -6.301 1 96.12 176 ALA B O 1
ATOM 5100 N N . SER B 1 177 ? -25.734 -38.344 -7.875 1 96.94 177 SER B N 1
ATOM 5101 C CA . SER B 1 177 ? -24.781 -37.312 -8.305 1 96.94 177 SER B CA 1
ATOM 5102 C C . SER B 1 177 ? -24.594 -36.25 -7.223 1 96.94 177 SER B C 1
ATOM 5104 O O . SER B 1 177 ? -23.469 -35.812 -6.961 1 96.94 177 SER B O 1
ATOM 5106 N N . ILE B 1 178 ? -25.641 -35.844 -6.598 1 96.88 178 ILE B N 1
ATOM 5107 C CA . ILE B 1 178 ? -25.562 -34.875 -5.516 1 96.88 178 ILE B CA 1
ATOM 5108 C C . ILE B 1 178 ? -24.719 -35.438 -4.371 1 96.88 178 ILE B C 1
ATOM 5110 O O . ILE B 1 178 ? -23.875 -34.75 -3.809 1 96.88 178 ILE B O 1
ATOM 5114 N N . GLY B 1 179 ? -25.016 -36.688 -4.035 1 96.81 179 GLY B N 1
ATOM 5115 C CA . GLY B 1 179 ? -24.234 -37.344 -2.988 1 96.81 179 GLY B CA 1
ATOM 5116 C C . GLY B 1 179 ? -22.75 -37.375 -3.293 1 96.81 179 GLY B C 1
ATOM 5117 O O . GLY B 1 179 ? -21.922 -37.188 -2.402 1 96.81 179 GLY B O 1
ATOM 5118 N N . ALA B 1 180 ? -22.484 -37.688 -4.512 1 96.88 180 ALA B N 1
ATOM 5119 C CA . ALA B 1 180 ? -21.078 -37.75 -4.934 1 96.88 180 ALA B CA 1
ATOM 5120 C C . ALA B 1 180 ? -20.391 -36.406 -4.789 1 96.88 180 ALA B C 1
ATOM 5122 O O . ALA B 1 180 ? -19.25 -36.312 -4.359 1 96.88 180 ALA B O 1
ATOM 5123 N N . ILE B 1 181 ? -21.047 -35.344 -5.176 1 97.19 181 ILE B N 1
ATOM 5124 C CA . ILE B 1 181 ? -20.5 -34 -5.066 1 97.19 181 ILE B CA 1
ATOM 5125 C C . ILE B 1 181 ? -20.281 -33.656 -3.596 1 97.19 181 ILE B C 1
ATOM 5127 O O . ILE B 1 181 ? -19.234 -33.094 -3.238 1 97.19 181 ILE B O 1
ATOM 5131 N N . GLN B 1 182 ? -21.203 -34 -2.809 1 96.75 182 GLN B N 1
ATOM 5132 C CA . GLN B 1 182 ? -21.094 -33.719 -1.381 1 96.75 182 GLN B CA 1
ATOM 5133 C C . GLN B 1 182 ? -19.906 -34.438 -0.756 1 96.75 182 GLN B C 1
ATOM 5135 O O . GLN B 1 182 ? -19.219 -33.906 0.102 1 96.75 182 GLN B O 1
ATOM 5140 N N . ARG B 1 183 ? -19.703 -35.625 -1.157 1 95.88 183 ARG B N 1
ATOM 5141 C CA . ARG B 1 183 ? -18.562 -36.375 -0.655 1 95.88 183 ARG B CA 1
ATOM 5142 C C . ARG B 1 183 ? -17.25 -35.75 -1.103 1 95.88 183 ARG B C 1
ATOM 5144 O O . ARG B 1 183 ? -16.281 -35.656 -0.331 1 95.88 183 ARG B O 1
ATOM 5151 N N . ALA B 1 184 ? -17.234 -35.375 -2.332 1 94.31 184 ALA B N 1
ATOM 5152 C CA . ALA B 1 184 ? -16.047 -34.688 -2.836 1 94.31 184 ALA B CA 1
ATOM 5153 C C . ALA B 1 184 ? -15.797 -33.406 -2.061 1 94.31 184 ALA B C 1
ATOM 5155 O O . ALA B 1 184 ? -14.648 -33.062 -1.755 1 94.31 184 ALA B O 1
ATOM 5156 N N . LEU B 1 185 ? -16.828 -32.656 -1.747 1 94.62 185 LEU B N 1
ATOM 5157 C CA . LEU B 1 185 ? -16.734 -31.422 -0.97 1 94.62 185 LEU B CA 1
ATOM 5158 C C . LEU B 1 185 ? -16.188 -31.703 0.426 1 94.62 185 LEU B C 1
ATOM 5160 O O . LEU B 1 185 ? -15.398 -30.922 0.959 1 94.62 185 LEU B O 1
ATOM 5164 N N . LEU B 1 186 ? -16.672 -32.719 0.977 1 93.5 186 LEU B N 1
ATOM 5165 C CA . LEU B 1 186 ? -16.219 -33.094 2.311 1 93.5 186 LEU B CA 1
ATOM 5166 C C . LEU B 1 186 ? -14.719 -33.375 2.32 1 93.5 186 LEU B C 1
ATOM 5168 O O . LEU B 1 186 ? -14.023 -33 3.268 1 93.5 186 LEU B O 1
ATOM 5172 N N . ARG B 1 187 ? -14.242 -34.031 1.286 1 91.94 187 ARG B N 1
ATOM 5173 C CA . ARG B 1 187 ? -12.812 -34.281 1.173 1 91.94 187 ARG B CA 1
ATOM 5174 C C . ARG B 1 187 ? -12.031 -32.969 1.089 1 91.94 187 ARG B C 1
ATOM 5176 O O . ARG B 1 187 ? -10.977 -32.844 1.716 1 91.94 187 ARG B O 1
ATOM 5183 N N . LEU B 1 188 ? -12.492 -32.062 0.332 1 91.5 188 LEU B N 1
ATOM 5184 C CA . LEU B 1 188 ? -11.852 -30.766 0.209 1 91.5 188 LEU B CA 1
ATOM 5185 C C . LEU B 1 188 ? -11.844 -30.031 1.549 1 91.5 188 LEU B C 1
ATOM 5187 O O . LEU B 1 188 ? -10.844 -29.406 1.911 1 91.5 188 LEU B O 1
ATOM 5191 N N . GLU B 1 189 ? -12.906 -30.141 2.24 1 92 189 GLU B N 1
ATOM 5192 C CA . GLU B 1 189 ? -13 -29.531 3.562 1 92 189 GLU B CA 1
ATOM 5193 C C . GLU B 1 189 ? -11.984 -30.141 4.527 1 92 189 GLU B C 1
ATOM 5195 O O . GLU B 1 189 ? -11.383 -29.422 5.328 1 92 189 GLU B O 1
ATOM 5200 N N . GLN B 1 190 ? -11.883 -31.391 4.441 1 91.06 190 GLN B N 1
ATOM 5201 C CA . GLN B 1 190 ? -10.945 -32.094 5.297 1 91.06 190 GLN B CA 1
ATOM 5202 C C . GLN B 1 190 ? -9.508 -31.672 5.02 1 91.06 190 GLN B C 1
ATOM 5204 O O . GLN B 1 190 ? -8.672 -31.656 5.93 1 91.06 190 GLN B O 1
ATOM 5209 N N . ASP B 1 191 ? -9.305 -31.281 3.803 1 89.62 191 ASP B N 1
ATOM 5210 C CA . ASP B 1 191 ? -7.98 -30.812 3.418 1 89.62 191 ASP B CA 1
ATOM 5211 C C . ASP B 1 191 ? -7.797 -29.344 3.799 1 89.62 191 ASP B C 1
ATOM 5213 O O . ASP B 1 191 ? -6.754 -28.75 3.523 1 89.62 191 ASP B O 1
ATOM 5217 N N . GLY B 1 192 ? -8.812 -28.734 4.383 1 90.31 192 GLY B N 1
ATOM 5218 C CA . GLY B 1 192 ? -8.719 -27.359 4.82 1 90.31 192 GLY B CA 1
ATOM 5219 C C . GLY B 1 192 ? -9.297 -26.375 3.822 1 90.31 192 GLY B C 1
ATOM 5220 O O . GLY B 1 192 ? -9.023 -25.172 3.895 1 90.31 192 GLY B O 1
ATOM 5221 N N . GLY B 1 193 ? -10.133 -26.844 2.961 1 92.69 193 GLY B N 1
ATOM 5222 C CA . GLY B 1 193 ? -10.688 -26.016 1.907 1 92.69 193 GLY B CA 1
ATOM 5223 C C . GLY B 1 193 ? -11.562 -24.891 2.432 1 92.69 193 GLY B C 1
ATOM 5224 O O . GLY B 1 193 ? -11.797 -23.891 1.737 1 92.69 193 GLY B O 1
ATOM 5225 N N . GLU B 1 194 ? -11.977 -24.969 3.662 1 92.81 194 GLU B N 1
ATOM 5226 C CA . GLU B 1 194 ? -12.844 -23.953 4.262 1 92.81 194 GLU B CA 1
ATOM 5227 C C . GLU B 1 194 ? -12.125 -22.609 4.375 1 92.81 194 GLU B C 1
ATOM 5229 O O . GLU B 1 194 ? -12.75 -21.562 4.262 1 92.81 194 GLU B O 1
ATOM 5234 N N . ALA B 1 195 ? -10.914 -22.688 4.527 1 92.56 195 ALA B N 1
ATOM 5235 C CA . ALA B 1 195 ? -10.133 -21.469 4.684 1 92.56 195 ALA B CA 1
ATOM 5236 C C . ALA B 1 195 ? -9.992 -20.734 3.355 1 92.56 195 ALA B C 1
ATOM 5238 O O . ALA B 1 195 ? -9.773 -19.516 3.33 1 92.56 195 ALA B O 1
ATOM 5239 N N . PHE B 1 196 ? -10.133 -21.484 2.301 1 94.44 196 PHE B N 1
ATOM 5240 C CA . PHE B 1 196 ? -9.891 -20.953 0.967 1 94.44 196 PHE B CA 1
ATOM 5241 C C . PHE B 1 196 ? -11.148 -20.297 0.415 1 94.44 196 PHE B C 1
ATOM 5243 O O . PHE B 1 196 ? -11.07 -19.375 -0.41 1 94.44 196 PHE B O 1
ATOM 5250 N N . PHE B 1 197 ? -12.32 -20.688 0.897 1 95.44 197 PHE B N 1
ATOM 5251 C CA . PHE B 1 197 ? -13.562 -20.156 0.354 1 95.44 197 PHE B CA 1
ATOM 5252 C C . PHE B 1 197 ? -14.219 -19.188 1.331 1 95.44 197 PHE B C 1
ATOM 5254 O O . PHE B 1 197 ? -14.617 -19.578 2.43 1 95.44 197 PHE B O 1
ATOM 5261 N N . GLY B 1 198 ? -14.273 -17.953 0.895 1 94.56 198 GLY B N 1
ATOM 5262 C CA . GLY B 1 198 ? -14.82 -16.891 1.709 1 94.56 198 GLY B CA 1
ATOM 5263 C C . GLY B 1 198 ? -14.508 -15.508 1.164 1 94.56 198 GLY B C 1
ATOM 5264 O O . GLY B 1 198 ? -14.047 -15.367 0.028 1 94.56 198 GLY B O 1
ATOM 5265 N N . GLU B 1 199 ? -14.812 -14.492 1.908 1 94.75 199 GLU B N 1
ATOM 5266 C CA . GLU B 1 199 ? -14.523 -13.102 1.579 1 94.75 199 GLU B CA 1
ATOM 5267 C C . GLU B 1 199 ? -13.594 -12.469 2.613 1 94.75 199 GLU B C 1
ATOM 5269 O O . GLU B 1 199 ? -13.617 -12.844 3.787 1 94.75 199 GLU B O 1
ATOM 5274 N N . PRO B 1 200 ? -12.859 -11.469 2.244 1 95.69 200 PRO B N 1
ATOM 5275 C CA . PRO B 1 200 ? -12.805 -10.891 0.899 1 95.69 200 PRO B CA 1
ATOM 5276 C C . PRO B 1 200 ? -12.055 -11.773 -0.093 1 95.69 200 PRO B C 1
ATOM 5278 O O . PRO B 1 200 ? -11.023 -12.359 0.253 1 95.69 200 PRO B O 1
ATOM 5281 N N . ALA B 1 201 ? -12.586 -11.859 -1.322 1 95.94 201 ALA B N 1
ATOM 5282 C CA . ALA B 1 201 ? -11.93 -12.609 -2.387 1 95.94 201 ALA B CA 1
ATOM 5283 C C . ALA B 1 201 ? -10.719 -11.844 -2.924 1 95.94 201 ALA B C 1
ATOM 5285 O O . ALA B 1 201 ? -10.758 -10.625 -3.057 1 95.94 201 ALA B O 1
ATOM 5286 N N . LEU B 1 202 ? -9.695 -12.57 -3.234 1 96.06 202 LEU B N 1
ATOM 5287 C CA . LEU B 1 202 ? -8.484 -11.977 -3.775 1 96.06 202 LEU B CA 1
ATOM 5288 C C . LEU B 1 202 ? -8.75 -11.32 -5.125 1 96.06 202 LEU B C 1
ATOM 5290 O O . LEU B 1 202 ? -9.383 -11.922 -6 1 96.06 202 LEU B O 1
ATOM 5294 N N . GLU B 1 203 ? -8.367 -10.102 -5.234 1 94.06 203 GLU B N 1
ATOM 5295 C CA . GLU B 1 203 ? -8.406 -9.398 -6.516 1 94.06 203 GLU B CA 1
ATOM 5296 C C . GLU B 1 203 ? -7.051 -9.469 -7.223 1 94.06 203 GLU B C 1
ATOM 5298 O O . GLU B 1 203 ? -6.02 -9.172 -6.621 1 94.06 203 GLU B O 1
ATOM 5303 N N . LEU B 1 204 ? -7.023 -9.773 -8.438 1 93.31 204 LEU B N 1
ATOM 5304 C CA . LEU B 1 204 ? -5.801 -10.016 -9.188 1 93.31 204 LEU B CA 1
ATOM 5305 C C . LEU B 1 204 ? -4.918 -8.773 -9.211 1 93.31 204 LEU B C 1
ATOM 5307 O O . LEU B 1 204 ? -3.688 -8.883 -9.219 1 93.31 204 LEU B O 1
ATOM 5311 N N . ILE B 1 205 ? -5.543 -7.605 -9.227 1 92.19 205 ILE B N 1
ATOM 5312 C CA . ILE B 1 205 ? -4.793 -6.355 -9.289 1 92.19 205 ILE B CA 1
ATOM 5313 C C . ILE B 1 205 ? -3.842 -6.258 -8.102 1 92.19 205 ILE B C 1
ATOM 5315 O O . ILE B 1 205 ? -2.764 -5.672 -8.211 1 92.19 205 ILE B O 1
ATOM 5319 N N . ASP B 1 206 ? -4.199 -6.859 -7.012 1 95.06 206 ASP B N 1
ATOM 5320 C CA . ASP B 1 206 ? -3.377 -6.785 -5.805 1 95.06 206 ASP B CA 1
ATOM 5321 C C . ASP B 1 206 ? -2.174 -7.719 -5.902 1 95.06 206 ASP B C 1
ATOM 5323 O O . ASP B 1 206 ? -1.215 -7.586 -5.137 1 95.06 206 ASP B O 1
ATOM 5327 N N . LEU B 1 207 ? -2.184 -8.672 -6.852 1 96.25 207 LEU B N 1
ATOM 5328 C CA . LEU B 1 207 ? -1.036 -9.531 -7.121 1 96.25 207 LEU B CA 1
ATOM 5329 C C . LEU B 1 207 ? -0.114 -8.898 -8.156 1 96.25 207 LEU B C 1
ATOM 5331 O O . LEU B 1 207 ? 1.018 -9.352 -8.344 1 96.25 207 LEU B O 1
ATOM 5335 N N . MET B 1 208 ? -0.599 -7.906 -8.805 1 96.19 208 MET B N 1
ATOM 5336 C CA . MET B 1 208 ? 0.131 -7.336 -9.938 1 96.19 208 MET B CA 1
ATOM 5337 C C . MET B 1 208 ? 0.582 -5.91 -9.633 1 96.19 208 MET B C 1
ATOM 5339 O O . MET B 1 208 ? 0.736 -5.098 -10.539 1 96.19 208 MET B O 1
ATOM 5343 N N . ARG B 1 209 ? 0.824 -5.66 -8.359 1 95.19 209 ARG B N 1
ATOM 5344 C CA . ARG B 1 209 ? 1.18 -4.316 -7.918 1 95.19 209 ARG B CA 1
ATOM 5345 C C . ARG B 1 209 ? 2.676 -4.066 -8.07 1 95.19 209 ARG B C 1
ATOM 5347 O O . ARG B 1 209 ? 3.475 -5.004 -8.039 1 95.19 209 ARG B O 1
ATOM 5354 N N . GLN B 1 210 ? 2.955 -2.824 -8.242 1 96.56 210 GLN B N 1
ATOM 5355 C CA . GLN B 1 210 ? 4.293 -2.285 -8.016 1 96.56 210 GLN B CA 1
ATOM 5356 C C . GLN B 1 210 ? 4.359 -1.531 -6.688 1 96.56 210 GLN B C 1
ATOM 5358 O O . GLN B 1 210 ? 3.348 -1.021 -6.203 1 96.56 210 GLN B O 1
ATOM 5363 N N . ASP B 1 211 ? 5.531 -1.622 -6.082 1 96.06 211 ASP B N 1
ATOM 5364 C CA . ASP B 1 211 ? 5.68 -0.789 -4.895 1 96.06 211 ASP B CA 1
ATOM 5365 C C . ASP B 1 211 ? 5.859 0.68 -5.27 1 96.06 211 ASP B C 1
ATOM 5367 O O . ASP B 1 211 ? 5.793 1.036 -6.449 1 96.06 211 ASP B O 1
ATOM 5371 N N . MET B 1 212 ? 6.078 1.57 -4.348 1 93.81 212 MET B N 1
ATOM 5372 C CA . MET B 1 212 ? 6.07 3.014 -4.562 1 93.81 212 MET B CA 1
ATOM 5373 C C . MET B 1 212 ? 7.312 3.455 -5.332 1 93.81 212 MET B C 1
ATOM 5375 O O . MET B 1 212 ? 7.367 4.574 -5.84 1 93.81 212 MET B O 1
ATOM 5379 N N . SER B 1 213 ? 8.328 2.605 -5.453 1 92.31 213 SER B N 1
ATOM 5380 C CA . SER B 1 213 ? 9.539 2.924 -6.203 1 92.31 213 SER B CA 1
ATOM 5381 C C . SER B 1 213 ? 9.453 2.402 -7.637 1 92.31 213 SER B C 1
ATOM 5383 O O . SER B 1 213 ? 10.336 2.67 -8.453 1 92.31 213 SER B O 1
ATOM 5385 N N . GLY B 1 214 ? 8.445 1.589 -7.926 1 93.88 214 GLY B N 1
ATOM 5386 C CA . GLY B 1 214 ? 8.266 1.074 -9.273 1 93.88 214 GLY B CA 1
ATOM 5387 C C . GLY B 1 214 ? 8.695 -0.373 -9.422 1 93.88 214 GLY B C 1
ATOM 5388 O O . GLY B 1 214 ? 8.555 -0.962 -10.492 1 93.88 214 GLY B O 1
ATOM 5389 N N . ARG B 1 215 ? 9.18 -0.979 -8.406 1 96.62 215 ARG B N 1
ATOM 5390 C CA . ARG B 1 215 ? 9.539 -2.393 -8.438 1 96.62 215 ARG B CA 1
ATOM 5391 C C . ARG B 1 215 ? 8.297 -3.275 -8.375 1 96.62 215 ARG B C 1
ATOM 5393 O O . ARG B 1 215 ? 7.34 -2.959 -7.668 1 96.62 215 ARG B O 1
ATOM 5400 N N . GLY B 1 216 ? 8.367 -4.375 -9.164 1 98.19 216 GLY B N 1
ATOM 5401 C CA . GLY B 1 216 ? 7.285 -5.34 -9.055 1 98.19 216 GLY B CA 1
ATOM 5402 C C . GLY B 1 216 ? 7.262 -6.059 -7.719 1 98.19 216 GLY B C 1
ATOM 5403 O O . GLY B 1 216 ? 8.305 -6.508 -7.234 1 98.19 216 GLY B O 1
ATOM 5404 N N . ILE B 1 217 ? 6.156 -6.086 -7.148 1 98.62 217 ILE B N 1
ATOM 5405 C CA . ILE B 1 217 ? 6.035 -6.754 -5.855 1 98.62 217 ILE B CA 1
ATOM 5406 C C . ILE B 1 217 ? 6.113 -8.266 -6.047 1 98.62 217 ILE B C 1
ATOM 5408 O O . ILE B 1 217 ? 5.504 -8.812 -6.973 1 98.62 217 ILE B O 1
ATOM 5412 N N . ILE B 1 218 ? 6.922 -8.93 -5.246 1 98.69 218 ILE B N 1
ATOM 5413 C CA . ILE B 1 218 ? 7.02 -10.383 -5.254 1 98.69 218 ILE B CA 1
ATOM 5414 C C . ILE B 1 218 ? 6.039 -10.977 -4.246 1 98.69 218 ILE B C 1
ATOM 5416 O O . ILE B 1 218 ? 6.203 -10.797 -3.035 1 98.69 218 ILE B O 1
ATOM 5420 N N . ASN B 1 219 ? 5.066 -11.672 -4.766 1 98.62 219 ASN B N 1
ATOM 5421 C CA . ASN B 1 219 ? 4.094 -12.383 -3.939 1 98.62 219 ASN B CA 1
ATOM 5422 C C . ASN B 1 219 ? 4.574 -13.781 -3.584 1 98.62 219 ASN B C 1
ATOM 5424 O O . ASN B 1 219 ? 4.77 -14.617 -4.469 1 98.62 219 ASN B O 1
ATOM 5428 N N . VAL B 1 220 ? 4.785 -14 -2.297 1 97.88 220 VAL B N 1
ATOM 5429 C CA . VAL B 1 220 ? 5.254 -15.305 -1.843 1 97.88 220 VAL B CA 1
ATOM 5430 C C . VAL B 1 220 ? 4.133 -16.031 -1.102 1 97.88 220 VAL B C 1
ATOM 5432 O O . VAL B 1 220 ? 3.727 -15.609 -0.015 1 97.88 220 VAL B O 1
ATOM 5435 N N . LEU B 1 221 ? 3.66 -17.062 -1.701 1 96.62 221 LEU B N 1
ATOM 5436 C CA . LEU B 1 221 ? 2.689 -17.922 -1.033 1 96.62 221 LEU B CA 1
ATOM 5437 C C . LEU B 1 221 ? 3.389 -18.984 -0.186 1 96.62 221 LEU B C 1
ATOM 5439 O O . LEU B 1 221 ? 4.145 -19.812 -0.71 1 96.62 221 LEU B O 1
ATOM 5443 N N . SER B 1 222 ? 3.117 -18.875 1.111 1 94.75 222 SER B N 1
ATOM 5444 C CA . SER B 1 222 ? 3.6 -19.953 1.972 1 94.75 222 SER B CA 1
ATOM 5445 C C . SER B 1 222 ? 2.844 -21.25 1.708 1 94.75 222 SER B C 1
ATOM 5447 O O . SER B 1 222 ? 1.657 -21.359 2.027 1 94.75 222 SER B O 1
ATOM 5449 N N . ALA B 1 223 ? 3.59 -22.25 1.208 1 91.69 223 ALA B N 1
ATOM 5450 C CA . ALA B 1 223 ? 2.918 -23.469 0.788 1 91.69 223 ALA B CA 1
ATOM 5451 C C . ALA B 1 223 ? 3.467 -24.688 1.538 1 91.69 223 ALA B C 1
ATOM 5453 O O . ALA B 1 223 ? 3.297 -25.828 1.099 1 91.69 223 ALA B O 1
ATOM 5454 N N . GLU B 1 224 ? 4.082 -24.453 2.607 1 87.88 224 GLU B N 1
ATOM 5455 C CA . GLU B 1 224 ? 4.645 -25.547 3.385 1 87.88 224 GLU B CA 1
ATOM 5456 C C . GLU B 1 224 ? 3.555 -26.531 3.816 1 87.88 224 GLU B C 1
ATOM 5458 O O . GLU B 1 224 ? 3.719 -27.75 3.686 1 87.88 224 GLU B O 1
ATOM 5463 N N . ARG B 1 225 ? 2.475 -26.047 4.23 1 87.31 225 ARG B N 1
ATOM 5464 C CA . ARG B 1 225 ? 1.363 -26.875 4.684 1 87.31 225 ARG B CA 1
ATOM 5465 C C . ARG B 1 225 ? 0.627 -27.5 3.5 1 87.31 225 ARG B C 1
ATOM 5467 O O . ARG B 1 225 ? -0.013 -28.547 3.637 1 87.31 225 ARG B O 1
ATOM 5474 N N . LEU B 1 226 ? 0.732 -26.812 2.447 1 86.69 226 LEU B N 1
ATOM 5475 C CA . LEU B 1 226 ? 0.009 -27.266 1.266 1 86.69 226 LEU B CA 1
ATOM 5476 C C . LEU B 1 226 ? 0.677 -28.5 0.659 1 86.69 226 LEU B C 1
ATOM 5478 O O . LEU B 1 226 ? 0.063 -29.219 -0.134 1 86.69 226 LEU B O 1
ATOM 5482 N N . LEU B 1 227 ? 1.909 -28.734 1.043 1 81 227 LEU B N 1
ATOM 5483 C CA . LEU B 1 227 ? 2.609 -29.953 0.626 1 81 227 LEU B CA 1
ATOM 5484 C C . LEU B 1 227 ? 1.857 -31.188 1.083 1 81 227 LEU B C 1
ATOM 5486 O O . LEU B 1 227 ? 1.85 -32.219 0.384 1 81 227 LEU B O 1
ATOM 5490 N N . LEU B 1 228 ? 1.188 -30.984 2.18 1 82.19 228 LEU B N 1
ATOM 5491 C CA . LEU B 1 228 ? 0.46 -32.094 2.764 1 82.19 228 LEU B CA 1
ATOM 5492 C C . LEU B 1 228 ? -0.982 -32.125 2.266 1 82.19 228 LEU B C 1
ATOM 5494 O O . LEU B 1 228 ? -1.737 -33.062 2.594 1 82.19 228 LEU B O 1
ATOM 5498 N N . LYS B 1 229 ? -1.241 -31.156 1.55 1 85.06 229 LYS B N 1
ATOM 5499 C CA . LYS B 1 229 ? -2.592 -31.016 1.011 1 85.06 229 LYS B CA 1
ATOM 5500 C C . LYS B 1 229 ? -2.559 -30.734 -0.489 1 85.06 229 LYS B C 1
ATOM 5502 O O . LYS B 1 229 ? -3.061 -29.703 -0.943 1 85.06 229 LYS B O 1
ATOM 5507 N N . PRO B 1 230 ? -2.1 -31.688 -1.242 1 78.88 230 PRO B N 1
ATOM 5508 C CA . PRO B 1 230 ? -1.846 -31.438 -2.664 1 78.88 230 PRO B CA 1
ATOM 5509 C C . PRO B 1 230 ? -3.104 -31.031 -3.426 1 78.88 230 PRO B C 1
ATOM 5511 O O . PRO B 1 230 ? -3.027 -30.234 -4.371 1 78.88 230 PRO B O 1
ATOM 5514 N N . ARG B 1 231 ? -4.23 -31.578 -3.025 1 80.31 231 ARG B N 1
ATOM 5515 C CA . ARG B 1 231 ? -5.473 -31.219 -3.707 1 80.31 231 ARG B CA 1
ATOM 5516 C C . ARG B 1 231 ? -5.781 -29.734 -3.539 1 80.31 231 ARG B C 1
ATOM 5518 O O . ARG B 1 231 ? -6.16 -29.062 -4.5 1 80.31 231 ARG B O 1
ATOM 5525 N N . LEU B 1 232 ? -5.57 -29.344 -2.332 1 86.69 232 LEU B N 1
ATOM 5526 C CA . LEU B 1 232 ? -5.824 -27.922 -2.074 1 86.69 232 LEU B CA 1
ATOM 5527 C C . LEU B 1 232 ? -4.836 -27.047 -2.834 1 86.69 232 LEU B C 1
ATOM 5529 O O . LEU B 1 232 ? -5.215 -26 -3.377 1 86.69 232 LEU B O 1
ATOM 5533 N N . TYR B 1 233 ? -3.623 -27.453 -2.879 1 85.94 233 TYR B N 1
ATOM 5534 C CA . TYR B 1 233 ? -2.586 -26.734 -3.598 1 85.94 233 TYR B CA 1
ATOM 5535 C C . TYR B 1 233 ? -2.92 -26.625 -5.082 1 85.94 233 TYR B C 1
ATOM 5537 O O . TYR B 1 233 ? -2.879 -25.531 -5.66 1 85.94 233 TYR B O 1
ATOM 5545 N N . SER B 1 234 ? -3.26 -27.688 -5.621 1 82.12 234 SER B N 1
ATOM 5546 C CA . SER B 1 234 ? -3.592 -27.719 -7.043 1 82.12 234 SER B CA 1
ATOM 5547 C C . SER B 1 234 ? -4.836 -26.891 -7.344 1 82.12 234 SER B C 1
ATOM 5549 O O . SER B 1 234 ? -4.914 -26.234 -8.375 1 82.12 234 SER B O 1
ATOM 5551 N N . THR B 1 235 ? -5.812 -27 -6.434 1 83.56 235 THR B N 1
ATOM 5552 C CA . THR B 1 235 ? -7.035 -26.219 -6.574 1 83.56 235 THR B CA 1
ATOM 5553 C C . THR B 1 235 ? -6.715 -24.719 -6.633 1 83.56 235 THR B C 1
ATOM 5555 O O . THR B 1 235 ? -7.195 -24.016 -7.52 1 83.56 235 THR B O 1
ATOM 5558 N N . PHE B 1 236 ? -5.93 -24.328 -5.738 1 89.25 236 PHE B N 1
ATOM 5559 C CA . PHE B 1 236 ? -5.559 -22.922 -5.68 1 89.25 236 PHE B CA 1
ATOM 5560 C C . PHE B 1 236 ? -4.836 -22.484 -6.953 1 89.25 236 PHE B C 1
ATOM 5562 O O . PHE B 1 236 ? -5.176 -21.469 -7.555 1 89.25 236 PHE B O 1
ATOM 5569 N N . LEU B 1 237 ? -3.859 -23.156 -7.281 1 85.31 237 LEU B N 1
ATOM 5570 C CA . LEU B 1 237 ? -3.021 -22.797 -8.422 1 85.31 237 LEU B CA 1
ATOM 5571 C C . LEU B 1 237 ? -3.832 -22.781 -9.711 1 85.31 237 LEU B C 1
ATOM 5573 O O . LEU B 1 237 ? -3.674 -21.875 -10.539 1 85.31 237 LEU B O 1
ATOM 5577 N N . LEU B 1 238 ? -4.668 -23.781 -9.859 1 84 238 LEU B N 1
ATOM 5578 C CA . LEU B 1 238 ? -5.52 -23.828 -11.039 1 84 238 LEU B CA 1
ATOM 5579 C C . LEU B 1 238 ? -6.484 -22.656 -11.062 1 84 238 LEU B C 1
ATOM 5581 O O . LEU B 1 238 ? -6.695 -22.047 -12.117 1 84 238 LEU B O 1
ATOM 5585 N N . TRP B 1 239 ? -7.02 -22.453 -9.938 1 90.06 239 TRP B N 1
ATOM 5586 C CA . TRP B 1 239 ? -7.918 -21.297 -9.828 1 90.06 239 TRP B CA 1
ATOM 5587 C C . TRP B 1 239 ? -7.203 -20.016 -10.227 1 90.06 239 TRP B C 1
ATOM 5589 O O . TRP B 1 239 ? -7.719 -19.234 -11.023 1 90.06 239 TRP B O 1
ATOM 5599 N N . LEU B 1 240 ? -6.051 -19.812 -9.688 1 91.94 240 LEU B N 1
ATOM 5600 C CA . LEU B 1 240 ? -5.312 -18.578 -9.938 1 91.94 240 LEU B CA 1
ATOM 5601 C C . LEU B 1 240 ? -4.973 -18.438 -11.414 1 91.94 240 LEU B C 1
ATOM 5603 O O . LEU B 1 240 ? -5.176 -17.359 -12.008 1 91.94 240 LEU B O 1
ATOM 5607 N N . LEU B 1 241 ? -4.523 -19.469 -12.039 1 88.06 241 LEU B N 1
ATOM 5608 C CA . LEU B 1 241 ? -4.176 -19.438 -13.453 1 88.06 241 LEU B CA 1
ATOM 5609 C C . LEU B 1 241 ? -5.41 -19.172 -14.312 1 88.06 241 LEU B C 1
ATOM 5611 O O . LEU B 1 241 ? -5.348 -18.406 -15.281 1 88.06 241 LEU B O 1
ATOM 5615 N N . SER B 1 242 ? -6.488 -19.781 -13.906 1 87.56 242 SER B N 1
ATOM 5616 C CA . SER B 1 242 ? -7.734 -19.578 -14.633 1 87.56 242 SER B CA 1
ATOM 5617 C C . SER B 1 242 ? -8.211 -18.125 -14.516 1 87.56 242 SER B C 1
ATOM 5619 O O . SER B 1 242 ? -8.656 -17.531 -15.5 1 87.56 242 SER B O 1
ATOM 5621 N N . GLU B 1 243 ? -8.094 -17.672 -13.328 1 90.75 243 GLU B N 1
ATOM 5622 C CA . GLU B 1 243 ? -8.492 -16.281 -13.094 1 90.75 243 GLU B CA 1
ATOM 5623 C C . GLU B 1 243 ? -7.648 -15.32 -13.922 1 90.75 243 GLU B C 1
ATOM 5625 O O . GLU B 1 243 ? -8.172 -14.359 -14.484 1 90.75 243 GLU B O 1
ATOM 5630 N N . LEU B 1 244 ? -6.395 -15.57 -13.992 1 92.38 244 LEU B N 1
ATOM 5631 C CA . LEU B 1 244 ? -5.492 -14.742 -14.789 1 92.38 244 LEU B CA 1
ATOM 5632 C C . LEU B 1 244 ? -5.879 -14.789 -16.266 1 92.38 244 LEU B C 1
ATOM 5634 O O . LEU B 1 244 ? -5.961 -13.742 -16.922 1 92.38 244 LEU B O 1
ATOM 5638 N N . PHE B 1 245 ? -6.203 -15.883 -16.781 1 87.94 245 PHE B N 1
ATOM 5639 C CA . PHE B 1 245 ? -6.559 -16.078 -18.188 1 87.94 245 PHE B CA 1
ATOM 5640 C C . PHE B 1 245 ? -7.875 -15.375 -18.516 1 87.94 245 PHE B C 1
ATOM 5642 O O . PHE B 1 245 ? -7.992 -14.711 -19.547 1 87.94 245 PHE B O 1
ATOM 5649 N N . GLU B 1 246 ? -8.781 -15.484 -17.594 1 88.94 246 GLU B N 1
ATOM 5650 C CA . GLU B 1 246 ? -10.117 -14.961 -17.844 1 88.94 246 GLU B CA 1
ATOM 5651 C C . GLU B 1 246 ? -10.148 -13.438 -17.703 1 88.94 246 GLU B C 1
ATOM 5653 O O . GLU B 1 246 ? -10.898 -12.758 -18.406 1 88.94 246 GLU B O 1
ATOM 5658 N N . THR B 1 247 ? -9.398 -12.961 -16.844 1 90.62 247 THR B N 1
ATOM 5659 C CA . THR B 1 247 ? -9.539 -11.562 -16.453 1 90.62 247 THR B CA 1
ATOM 5660 C C . THR B 1 247 ? -8.586 -10.68 -17.266 1 90.62 247 THR B C 1
ATOM 5662 O O . THR B 1 247 ? -8.945 -9.57 -17.656 1 90.62 247 THR B O 1
ATOM 5665 N N . LEU B 1 248 ? -7.387 -11.125 -17.547 1 93.25 248 LEU B N 1
ATOM 5666 C CA . LEU B 1 248 ? -6.402 -10.273 -18.203 1 93.25 248 LEU B CA 1
ATOM 5667 C C . LEU B 1 248 ? -6.711 -10.141 -19.703 1 93.25 248 LEU B C 1
ATOM 5669 O O . LEU B 1 248 ? -7.102 -11.117 -20.344 1 93.25 248 LEU B O 1
ATOM 5673 N N . PRO B 1 249 ? -6.602 -8.992 -20.266 1 93.12 249 PRO B N 1
ATOM 5674 C CA . PRO B 1 249 ? -6.789 -8.797 -21.719 1 93.12 249 PRO B CA 1
ATOM 5675 C C . PRO B 1 249 ? -5.633 -9.359 -22.531 1 93.12 249 PRO B C 1
ATOM 5677 O O . PRO B 1 249 ? -4.531 -9.547 -22.016 1 93.12 249 PRO B O 1
ATOM 5680 N N . GLU B 1 250 ? -5.906 -9.602 -23.781 1 93.75 250 GLU B N 1
ATOM 5681 C CA . GLU B 1 250 ? -4.844 -9.984 -24.703 1 93.75 250 GLU B CA 1
ATOM 5682 C C . GLU B 1 250 ? -3.893 -8.82 -24.969 1 93.75 250 GLU B C 1
ATOM 5684 O O . GLU B 1 250 ? -4.316 -7.66 -25 1 93.75 250 GLU B O 1
ATOM 5689 N N . VAL B 1 251 ? -2.672 -9.273 -25.062 1 92.25 251 VAL B N 1
ATOM 5690 C CA . VAL B 1 251 ? -1.683 -8.227 -25.312 1 92.25 251 VAL B CA 1
ATOM 5691 C C . VAL B 1 251 ? -0.774 -8.641 -26.469 1 92.25 251 VAL B C 1
ATOM 5693 O O . VAL B 1 251 ? -0.619 -9.828 -26.75 1 92.25 251 VAL B O 1
ATOM 5696 N N . GLY B 1 252 ? -0.279 -7.723 -27.234 1 89.12 252 GLY B N 1
ATOM 5697 C CA . GLY B 1 252 ? 0.727 -7.992 -28.25 1 89.12 252 GLY B CA 1
ATOM 5698 C C . GLY B 1 252 ? 2.119 -8.18 -27.672 1 89.12 252 GLY B C 1
ATOM 5699 O O . GLY B 1 252 ? 2.275 -8.68 -26.562 1 89.12 252 GLY B O 1
ATOM 5700 N N . ASP B 1 253 ? 3.057 -7.871 -28.484 1 89.06 253 ASP B N 1
ATOM 5701 C CA . ASP B 1 253 ? 4.441 -7.98 -28.047 1 89.06 253 ASP B CA 1
ATOM 5702 C C . ASP B 1 253 ? 4.773 -6.914 -27 1 89.06 253 ASP B C 1
ATOM 5704 O O . ASP B 1 253 ? 4.629 -5.715 -27.266 1 89.06 253 ASP B O 1
ATOM 5708 N N . LEU B 1 254 ? 5.141 -7.438 -25.891 1 91.94 254 LEU B N 1
ATOM 5709 C CA . LEU B 1 254 ? 5.477 -6.539 -24.781 1 91.94 254 LEU B CA 1
ATOM 5710 C C . LEU B 1 254 ? 6.988 -6.484 -24.578 1 91.94 254 LEU B C 1
ATOM 5712 O O . LEU B 1 254 ? 7.711 -7.402 -24.969 1 91.94 254 LEU B O 1
ATOM 5716 N N . ALA B 1 255 ? 7.453 -5.395 -23.938 1 93.75 255 ALA B N 1
ATOM 5717 C CA . ALA B 1 255 ? 8.859 -5.262 -23.578 1 93.75 255 ALA B CA 1
ATOM 5718 C C . ALA B 1 255 ? 9.219 -6.18 -22.406 1 93.75 255 ALA B C 1
ATOM 5720 O O . ALA B 1 255 ? 10.375 -6.578 -22.25 1 93.75 255 ALA B O 1
ATOM 5721 N N . GLN B 1 256 ? 8.25 -6.488 -21.625 1 96.38 256 GLN B N 1
ATOM 5722 C CA . GLN B 1 256 ? 8.352 -7.398 -20.5 1 96.38 256 GLN B CA 1
ATOM 5723 C C . GLN B 1 256 ? 6.988 -7.973 -20.125 1 96.38 256 GLN B C 1
ATOM 5725 O O . GLN B 1 256 ? 5.953 -7.406 -20.469 1 96.38 256 GLN B O 1
ATOM 5730 N N . PRO B 1 257 ? 6.961 -9.117 -19.422 1 96.88 257 PRO B N 1
ATOM 5731 C CA . PRO B 1 257 ? 5.672 -9.688 -19.031 1 96.88 257 PRO B CA 1
ATOM 5732 C C . PRO B 1 257 ? 4.945 -8.836 -17.984 1 96.88 257 PRO B C 1
ATOM 5734 O O . PRO B 1 257 ? 5.562 -7.996 -17.328 1 96.88 257 PRO B O 1
ATOM 5737 N N . LYS B 1 258 ? 3.654 -9.039 -17.875 1 96.81 258 LYS B N 1
ATOM 5738 C CA . LYS 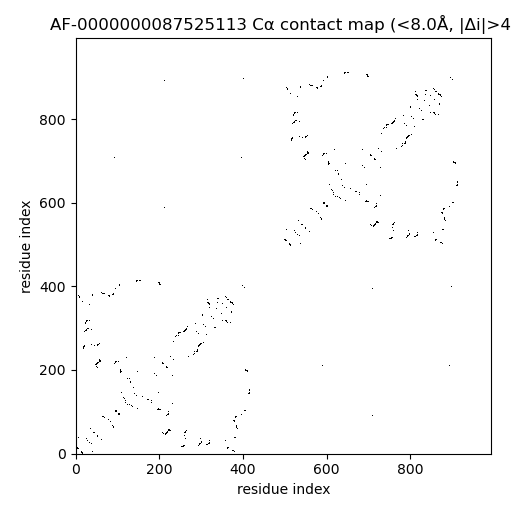B 1 258 ? 2.848 -8.344 -16.875 1 96.81 258 LYS B CA 1
ATOM 5739 C C . LYS B 1 258 ? 2.986 -9 -15.5 1 96.81 258 LYS B C 1
ATOM 5741 O O . LYS B 1 258 ? 2.842 -8.336 -14.469 1 96.81 258 LYS B O 1
ATOM 5746 N N . LEU B 1 259 ? 3.201 -10.219 -15.578 1 97.62 259 LEU B N 1
ATOM 5747 C CA . LEU B 1 259 ? 3.328 -11.039 -14.375 1 97.62 259 LEU B CA 1
ATOM 5748 C C . LEU B 1 259 ? 4.125 -12.312 -14.672 1 97.62 259 LEU B C 1
ATOM 5750 O O . LEU B 1 259 ? 4.023 -12.875 -15.766 1 97.62 259 LEU B O 1
ATOM 5754 N N . VAL B 1 260 ? 4.93 -12.703 -13.727 1 97.81 260 VAL B N 1
ATOM 5755 C CA . VAL B 1 260 ? 5.637 -13.977 -13.844 1 97.81 260 VAL B CA 1
ATOM 5756 C C . VAL B 1 260 ? 5.289 -14.875 -12.664 1 97.81 260 VAL B C 1
ATOM 5758 O O . VAL B 1 260 ? 5.34 -14.438 -11.508 1 97.81 260 VAL B O 1
ATOM 5761 N N . TYR B 1 261 ? 4.934 -16.094 -12.984 1 96 261 TYR B N 1
ATOM 5762 C CA . TYR B 1 261 ? 4.578 -17.094 -11.984 1 96 261 TYR B CA 1
ATOM 5763 C C . TYR B 1 261 ? 5.645 -18.172 -11.898 1 96 261 TYR B C 1
ATOM 5765 O O . TYR B 1 261 ? 5.996 -18.797 -12.906 1 96 261 TYR B O 1
ATOM 5773 N N . PHE B 1 262 ? 6.176 -18.406 -10.656 1 96.31 262 PHE B N 1
ATOM 5774 C CA . PHE B 1 262 ? 7.086 -19.531 -10.414 1 96.31 262 PHE B CA 1
ATOM 5775 C C . PHE B 1 262 ? 6.398 -20.625 -9.609 1 96.31 262 PHE B C 1
ATOM 5777 O O . PHE B 1 262 ? 5.914 -20.375 -8.5 1 96.31 262 PHE B O 1
ATOM 5784 N N . PHE B 1 263 ? 6.387 -21.812 -10.156 1 91.19 263 PHE B N 1
ATOM 5785 C CA . PHE B 1 263 ? 5.922 -22.984 -9.422 1 91.19 263 PHE B CA 1
ATOM 5786 C C . PHE B 1 263 ? 7.098 -23.734 -8.805 1 91.19 263 PHE B C 1
ATOM 5788 O O . PHE B 1 263 ? 7.746 -24.531 -9.477 1 91.19 263 PHE B O 1
ATOM 5795 N N . ASP B 1 264 ? 7.273 -23.422 -7.562 1 90.44 264 ASP B N 1
ATOM 5796 C CA . ASP B 1 264 ? 8.289 -24.219 -6.879 1 90.44 264 ASP B CA 1
ATOM 5797 C C . ASP B 1 264 ? 7.781 -25.625 -6.602 1 90.44 264 ASP B C 1
ATOM 5799 O O . ASP B 1 264 ? 6.594 -25.828 -6.336 1 90.44 264 ASP B O 1
ATOM 5803 N N . GLU B 1 265 ? 8.57 -26.609 -6.828 1 88.94 265 GLU B N 1
ATOM 5804 C CA . GLU B 1 265 ? 8.227 -28.031 -6.688 1 88.94 265 GLU B CA 1
ATOM 5805 C C . GLU B 1 265 ? 7.051 -28.406 -7.582 1 88.94 265 GLU B C 1
ATOM 5807 O O . GLU B 1 265 ? 6.055 -28.953 -7.102 1 88.94 265 GLU B O 1
ATOM 5812 N N . ALA B 1 266 ? 7.246 -28.156 -8.789 1 91.31 266 ALA B N 1
ATOM 5813 C CA . ALA B 1 266 ? 6.219 -28.312 -9.812 1 91.31 266 ALA B CA 1
ATOM 5814 C C . ALA B 1 266 ? 5.691 -29.734 -9.859 1 91.31 266 ALA B C 1
ATOM 5816 O O . ALA B 1 266 ? 4.574 -29.984 -10.32 1 91.31 266 ALA B O 1
ATOM 5817 N N . HIS B 1 267 ? 6.465 -30.719 -9.359 1 88.19 267 HIS B N 1
ATOM 5818 C CA . HIS B 1 267 ? 6.027 -32.094 -9.383 1 88.19 267 HIS B CA 1
ATOM 5819 C C . HIS B 1 267 ? 4.738 -32.281 -8.594 1 88.19 267 HIS B C 1
ATOM 5821 O O . HIS B 1 267 ? 3.943 -33.188 -8.898 1 88.19 267 HIS B O 1
ATOM 5827 N N . LEU B 1 268 ? 4.496 -31.406 -7.68 1 83.75 268 LEU B N 1
ATOM 5828 C CA . LEU B 1 268 ? 3.303 -31.5 -6.844 1 83.75 268 LEU B CA 1
ATOM 5829 C C . LEU B 1 268 ? 2.045 -31.203 -7.652 1 83.75 268 LEU B C 1
ATOM 5831 O O . LEU B 1 268 ? 0.948 -31.625 -7.277 1 83.75 268 LEU B O 1
ATOM 5835 N N . LEU B 1 269 ? 2.189 -30.5 -8.68 1 85.06 269 LEU B N 1
ATOM 5836 C CA . LEU B 1 269 ? 1.06 -30.172 -9.539 1 85.06 269 LEU B CA 1
ATOM 5837 C C . LEU B 1 269 ? 0.666 -31.375 -10.406 1 85.06 269 LEU B C 1
ATOM 5839 O O . LEU B 1 269 ? -0.5 -31.516 -10.781 1 85.06 269 LEU B O 1
ATOM 5843 N N . PHE B 1 270 ? 1.621 -32.219 -10.633 1 88.06 270 PHE B N 1
ATOM 5844 C CA . PHE B 1 270 ? 1.384 -33.188 -11.695 1 88.06 270 PHE B CA 1
ATOM 5845 C C . PHE B 1 270 ? 1.382 -34.594 -11.141 1 88.06 270 PHE B C 1
ATOM 5847 O O . PHE B 1 270 ? 0.797 -35.5 -11.734 1 88.06 270 PHE B O 1
ATOM 5854 N N . LYS B 1 271 ? 2.021 -34.75 -10.016 1 83.69 271 LYS B N 1
ATOM 5855 C CA . LYS B 1 271 ? 2.076 -36.094 -9.438 1 83.69 271 LYS B CA 1
ATOM 5856 C C . LYS B 1 271 ? 0.677 -36.594 -9.109 1 83.69 271 LYS B C 1
ATOM 5858 O O . LYS B 1 271 ? -0.044 -36 -8.312 1 83.69 271 LYS B O 1
ATOM 5863 N N . ASP B 1 272 ? 0.212 -37.688 -9.688 1 78.75 272 ASP B N 1
ATOM 5864 C CA . ASP B 1 272 ? -1.058 -38.344 -9.469 1 78.75 272 ASP B CA 1
ATOM 5865 C C . ASP B 1 272 ? -2.238 -37.469 -9.82 1 78.75 272 ASP B C 1
ATOM 5867 O O . ASP B 1 272 ? -3.342 -37.625 -9.305 1 78.75 272 ASP B O 1
ATOM 5871 N N . ALA B 1 273 ? -1.896 -36.438 -10.547 1 82.44 273 ALA B N 1
ATOM 5872 C CA . ALA B 1 273 ? -2.977 -35.562 -10.969 1 82.44 273 ALA B CA 1
ATOM 5873 C C . ALA B 1 273 ? -3.857 -36.25 -12.023 1 82.44 273 ALA B C 1
ATOM 5875 O O . ALA B 1 273 ? -3.355 -36.938 -12.906 1 82.44 273 ALA B O 1
ATOM 5876 N N . PRO B 1 274 ? -5.156 -36.031 -11.852 1 80.38 274 PRO B N 1
ATOM 5877 C CA . PRO B 1 274 ? -6.031 -36.562 -12.906 1 80.38 274 PRO B CA 1
ATOM 5878 C C . PRO B 1 274 ? -5.688 -36 -14.281 1 80.38 274 PRO B C 1
ATOM 5880 O O . PRO B 1 274 ? -5.32 -34.812 -14.406 1 80.38 274 PRO B O 1
ATOM 5883 N N . PRO B 1 275 ? -5.828 -36.812 -15.297 1 84.5 275 PRO B N 1
ATOM 5884 C CA . PRO B 1 275 ? -5.488 -36.375 -16.656 1 84.5 275 PRO B CA 1
ATOM 5885 C C . PRO B 1 275 ? -6.227 -35.125 -17.062 1 84.5 275 PRO B C 1
ATOM 5887 O O . PRO B 1 275 ? -5.652 -34.25 -17.734 1 84.5 275 PRO B O 1
ATOM 5890 N N . ALA B 1 276 ? -7.418 -35.062 -16.609 1 78.5 276 ALA B N 1
ATOM 5891 C CA . ALA B 1 276 ? -8.227 -33.906 -16.969 1 78.5 276 ALA B CA 1
ATOM 5892 C C . ALA B 1 276 ? -7.613 -32.625 -16.406 1 78.5 276 ALA B C 1
ATOM 5894 O O . ALA B 1 276 ? -7.637 -31.578 -17.078 1 78.5 276 ALA B O 1
ATOM 5895 N N . LEU B 1 277 ? -7.062 -32.688 -15.312 1 81.88 277 LEU B N 1
ATOM 5896 C CA . LEU B 1 277 ? -6.43 -31.531 -14.688 1 81.88 277 LEU B CA 1
ATOM 5897 C C . LEU B 1 277 ? -5.141 -31.172 -15.406 1 81.88 277 LEU B C 1
ATOM 5899 O O . LEU B 1 277 ? -4.883 -29.984 -15.672 1 81.88 277 LEU B O 1
ATOM 5903 N N . VAL B 1 278 ? -4.379 -32.125 -15.727 1 88.44 278 VAL B N 1
ATOM 5904 C CA . VAL B 1 278 ? -3.123 -31.906 -16.438 1 88.44 278 VAL B CA 1
ATOM 5905 C C . VAL B 1 278 ? -3.4 -31.234 -17.781 1 88.44 278 VAL B C 1
ATOM 5907 O O . VAL B 1 278 ? -2.715 -30.281 -18.156 1 88.44 278 VAL B O 1
ATOM 5910 N N . GLN B 1 279 ? -4.422 -31.719 -18.406 1 88.69 279 GLN B N 1
ATOM 5911 C CA . GLN B 1 279 ? -4.801 -31.156 -19.703 1 88.69 279 GLN B CA 1
ATOM 5912 C C . GLN B 1 279 ? -5.207 -29.688 -19.547 1 88.69 279 GLN B C 1
ATOM 5914 O O . GLN B 1 279 ? -4.879 -28.859 -20.406 1 88.69 279 GLN B O 1
ATOM 5919 N N . ARG B 1 280 ? -5.887 -29.438 -18.531 1 84.06 280 ARG B N 1
ATOM 5920 C CA . ARG B 1 280 ? -6.316 -28.062 -18.297 1 84.06 280 ARG B CA 1
ATOM 5921 C C . ARG B 1 280 ? -5.121 -27.156 -18.031 1 84.06 280 ARG B C 1
ATOM 5923 O O . ARG B 1 280 ? -5.062 -26.031 -18.531 1 84.06 280 ARG B O 1
ATOM 5930 N N . ILE B 1 281 ? -4.195 -27.594 -17.25 1 88.31 281 ILE B N 1
ATOM 5931 C CA . ILE B 1 281 ? -2.998 -26.812 -16.953 1 88.31 281 ILE B CA 1
ATOM 5932 C C . ILE B 1 281 ? -2.225 -26.547 -18.25 1 88.31 281 ILE B C 1
ATOM 5934 O O . ILE B 1 281 ? -1.787 -25.406 -18.484 1 88.31 281 ILE B O 1
ATOM 5938 N N . GLU B 1 282 ? -2.113 -27.578 -19.031 1 93 282 GLU B N 1
ATOM 5939 C CA . GLU B 1 282 ? -1.442 -27.438 -20.312 1 93 282 GLU B CA 1
ATOM 5940 C C . GLU B 1 282 ? -2.096 -26.344 -21.172 1 93 282 GLU B C 1
ATOM 5942 O O . GLU B 1 282 ? -1.407 -25.516 -21.75 1 93 282 GLU B O 1
ATOM 5947 N N . GLN B 1 283 ? -3.363 -26.391 -21.172 1 91.81 283 GLN B N 1
ATOM 5948 C CA . GLN B 1 283 ? -4.117 -25.438 -21.969 1 91.81 283 GLN B CA 1
ATOM 5949 C C . GLN B 1 283 ? -3.93 -24.016 -21.438 1 91.81 283 GLN B C 1
ATOM 5951 O O . GLN B 1 283 ? -3.713 -23.078 -22.203 1 91.81 283 GLN B O 1
ATOM 5956 N N . VAL B 1 284 ? -4 -23.906 -20.188 1 90 284 VAL B N 1
ATOM 5957 C CA . VAL B 1 284 ? -3.891 -22.578 -19.594 1 90 284 VAL B CA 1
ATOM 5958 C C . VAL B 1 284 ? -2.484 -22.031 -19.812 1 90 284 VAL B C 1
ATOM 5960 O O . VAL B 1 284 ? -2.318 -20.844 -20.125 1 90 284 VAL B O 1
ATOM 5963 N N . VAL B 1 285 ? -1.456 -22.812 -19.688 1 93.62 285 VAL B N 1
ATOM 5964 C CA . VAL B 1 285 ? -0.072 -22.406 -19.875 1 93.62 285 VAL B CA 1
ATOM 5965 C C . VAL B 1 285 ? 0.134 -21.938 -21.312 1 93.62 285 VAL B C 1
ATOM 5967 O O . VAL B 1 285 ? 0.812 -20.922 -21.547 1 93.62 285 VAL B O 1
ATOM 5970 N N . ARG B 1 286 ? -0.513 -22.625 -22.234 1 94.06 286 ARG B N 1
ATOM 5971 C CA . ARG B 1 286 ? -0.406 -22.25 -23.641 1 94.06 286 ARG B CA 1
ATOM 5972 C C . ARG B 1 286 ? -1.081 -20.922 -23.906 1 94.06 286 ARG B C 1
ATOM 5974 O O . ARG B 1 286 ? -0.509 -20.047 -24.562 1 94.06 286 ARG B O 1
ATOM 5981 N N . LEU B 1 287 ? -2.205 -20.719 -23.375 1 93.06 287 LEU B N 1
ATOM 5982 C CA . LEU B 1 287 ? -3.053 -19.578 -23.719 1 93.06 287 LEU B CA 1
ATOM 5983 C C . LEU B 1 287 ? -2.609 -18.328 -22.969 1 93.06 287 LEU B C 1
ATOM 5985 O O . LEU B 1 287 ? -2.742 -17.219 -23.484 1 93.06 287 LEU B O 1
ATOM 5989 N N . ILE B 1 288 ? -2.014 -18.422 -21.797 1 94.62 288 ILE B N 1
ATOM 5990 C CA . ILE B 1 288 ? -1.774 -17.281 -20.922 1 94.62 288 ILE B CA 1
ATOM 5991 C C . ILE B 1 288 ? -0.592 -16.469 -21.438 1 94.62 288 ILE B C 1
ATOM 5993 O O . ILE B 1 288 ? -0.381 -15.328 -21.031 1 94.62 288 ILE B O 1
ATOM 5997 N N . ARG B 1 289 ? 0.131 -17.031 -22.359 1 93.31 289 ARG B N 1
ATOM 5998 C CA . ARG B 1 289 ? 1.204 -16.312 -23.047 1 93.31 289 ARG B CA 1
ATOM 5999 C C . ARG B 1 289 ? 0.681 -15.031 -23.688 1 93.31 289 ARG B C 1
ATOM 6001 O O . ARG B 1 289 ? 1.315 -13.977 -23.594 1 93.31 289 ARG B O 1
ATOM 6008 N N . SER B 1 290 ? -0.436 -15.156 -24.234 1 94.81 290 SER B N 1
ATOM 6009 C CA . SER B 1 290 ? -1.018 -14.031 -24.969 1 94.81 290 SER B CA 1
ATOM 6010 C C . SER B 1 290 ? -1.521 -12.953 -24.016 1 94.81 290 SER B C 1
ATOM 6012 O O . SER B 1 290 ? -1.83 -11.836 -24.438 1 94.81 290 SER B O 1
ATOM 6014 N N . LYS B 1 291 ? -1.597 -13.312 -22.75 1 95.62 291 LYS B N 1
ATOM 6015 C CA . LYS B 1 291 ? -2.016 -12.352 -21.734 1 95.62 291 LYS B CA 1
ATOM 6016 C C . LYS B 1 291 ? -0.81 -11.664 -21.094 1 95.62 291 LYS B C 1
ATOM 6018 O O . LYS B 1 291 ? -0.963 -10.859 -20.188 1 95.62 291 LYS B O 1
ATOM 6023 N N . GLY B 1 292 ? 0.381 -12.016 -21.516 1 96.25 292 GLY B N 1
ATOM 6024 C CA . GLY B 1 292 ? 1.6 -11.414 -20.984 1 96.25 292 GLY B CA 1
ATOM 6025 C C . GLY B 1 292 ? 2.047 -12.016 -19.672 1 96.25 292 GLY B C 1
ATOM 6026 O O . GLY B 1 292 ? 2.715 -11.359 -18.875 1 96.25 292 GLY B O 1
ATOM 6027 N N . VAL B 1 293 ? 1.632 -13.227 -19.438 1 96.88 293 VAL B N 1
ATOM 6028 C CA . VAL B 1 293 ? 1.991 -13.891 -18.188 1 96.88 293 VAL B CA 1
ATOM 6029 C C . VAL B 1 293 ? 3.029 -14.977 -18.453 1 96.88 293 VAL B C 1
ATOM 6031 O O . VAL B 1 293 ? 2.867 -15.781 -19.375 1 96.88 293 VAL B O 1
ATOM 6034 N N . GLY B 1 294 ? 4.117 -14.938 -17.734 1 97.12 294 GLY B N 1
ATOM 6035 C CA . GLY B 1 294 ? 5.113 -16 -17.781 1 97.12 294 GLY B CA 1
ATOM 6036 C C . GLY B 1 294 ? 4.938 -17.031 -16.688 1 97.12 294 GLY B C 1
ATOM 6037 O O . GLY B 1 294 ? 4.629 -16.688 -15.555 1 97.12 294 GLY B O 1
ATOM 6038 N N . VAL B 1 295 ? 5.121 -18.281 -17.062 1 96.81 295 VAL B N 1
ATOM 6039 C CA . VAL B 1 295 ? 5.031 -19.375 -16.094 1 96.81 295 VAL B CA 1
ATOM 6040 C C . VAL B 1 295 ? 6.34 -20.172 -16.094 1 96.81 295 VAL B C 1
ATOM 6042 O O . VAL B 1 295 ? 6.805 -20.625 -17.141 1 96.81 295 VAL B O 1
ATOM 6045 N N . TYR B 1 296 ? 6.918 -20.297 -14.922 1 97.69 296 TYR B N 1
ATOM 6046 C CA . TYR B 1 296 ? 8.164 -21.031 -14.75 1 97.69 296 TYR B CA 1
ATOM 6047 C C . TYR B 1 296 ? 7.973 -22.203 -13.789 1 97.69 296 TYR B C 1
ATOM 6049 O O . TYR B 1 296 ? 7.508 -22.016 -12.664 1 97.69 296 TYR B O 1
ATOM 6057 N N . PHE B 1 297 ? 8.312 -23.391 -14.273 1 96.44 297 PHE B N 1
ATOM 6058 C CA . PHE B 1 297 ? 8.234 -24.594 -13.445 1 96.44 297 PHE B CA 1
ATOM 6059 C C . PHE B 1 297 ? 9.594 -24.922 -12.844 1 96.44 297 PHE B C 1
ATOM 6061 O O . PHE B 1 297 ? 10.578 -25.078 -13.57 1 96.44 297 PHE B O 1
ATOM 6068 N N . CYS B 1 298 ? 9.648 -24.953 -11.57 1 96.56 298 CYS B N 1
ATOM 6069 C CA . CYS B 1 298 ? 10.844 -25.328 -10.836 1 96.56 298 CYS B CA 1
ATOM 6070 C C . CYS B 1 298 ? 10.688 -26.719 -10.219 1 96.56 298 CYS B C 1
ATOM 6072 O O . CYS B 1 298 ? 9.766 -26.953 -9.438 1 96.56 298 CYS B O 1
ATOM 6074 N N . THR B 1 299 ? 11.609 -27.625 -10.531 1 94.75 299 THR B N 1
ATOM 6075 C CA . THR B 1 299 ? 11.453 -29.016 -10.094 1 94.75 299 THR B CA 1
ATOM 6076 C C . THR B 1 299 ? 12.805 -29.719 -10.023 1 94.75 299 THR B C 1
ATOM 6078 O O . THR B 1 299 ? 13.812 -29.172 -10.484 1 94.75 299 THR B O 1
ATOM 6081 N N . GLN B 1 300 ? 12.781 -30.891 -9.367 1 92.44 300 GLN B N 1
ATOM 6082 C CA . GLN B 1 300 ? 14.039 -31.609 -9.219 1 92.44 300 GLN B CA 1
ATOM 6083 C C . GLN B 1 300 ? 14.43 -32.312 -10.523 1 92.44 300 GLN B C 1
ATOM 6085 O O . GLN B 1 300 ? 15.578 -32.219 -10.953 1 92.44 300 GLN B O 1
ATOM 6090 N N . LEU B 1 301 ? 13.445 -32.906 -11.156 1 91.19 301 LEU B N 1
ATOM 6091 C CA . LEU B 1 301 ? 13.68 -33.594 -12.422 1 91.19 301 LEU B CA 1
ATOM 6092 C C . LEU B 1 301 ? 12.812 -33 -13.531 1 91.19 301 LEU B C 1
ATOM 6094 O O . LEU B 1 301 ? 11.648 -32.688 -13.305 1 91.19 301 LEU B O 1
ATOM 6098 N N . PRO B 1 302 ? 13.43 -32.844 -14.695 1 89.94 302 PRO B N 1
ATOM 6099 C CA . PRO B 1 302 ? 12.641 -32.281 -15.797 1 89.94 302 PRO B CA 1
ATOM 6100 C C . PRO B 1 302 ? 11.406 -33.125 -16.125 1 89.94 302 PRO B C 1
ATOM 6102 O O . PRO B 1 302 ? 10.359 -32.594 -16.484 1 89.94 302 PRO B O 1
ATOM 6105 N N . ASP B 1 303 ? 11.414 -34.375 -15.953 1 88.12 303 ASP B N 1
ATOM 6106 C CA . ASP B 1 303 ? 10.344 -35.281 -16.359 1 88.12 303 ASP B CA 1
ATOM 6107 C C . ASP B 1 303 ? 9.195 -35.281 -15.352 1 88.12 303 ASP B C 1
ATOM 6109 O O . ASP B 1 303 ? 8.18 -35.938 -15.547 1 88.12 303 ASP B O 1
ATOM 6113 N N . ASP B 1 304 ? 9.375 -34.469 -14.297 1 90.56 304 ASP B N 1
ATOM 6114 C CA . ASP B 1 304 ? 8.25 -34.188 -13.406 1 90.56 304 ASP B CA 1
ATOM 6115 C C . ASP B 1 304 ? 7.164 -33.375 -14.117 1 90.56 304 ASP B C 1
ATOM 6117 O O . ASP B 1 304 ? 6.012 -33.375 -13.688 1 90.56 304 ASP B O 1
ATOM 6121 N N . VAL B 1 305 ? 7.559 -32.656 -15.125 1 92.62 305 VAL B N 1
ATOM 6122 C CA . VAL B 1 305 ? 6.645 -31.844 -15.906 1 92.62 305 VAL B CA 1
ATOM 6123 C C . VAL B 1 305 ? 6.238 -32.594 -17.172 1 92.62 305 VAL B C 1
ATOM 6125 O O . VAL B 1 305 ? 7.086 -33.125 -17.891 1 92.62 305 VAL B O 1
ATOM 6128 N N . PRO B 1 306 ? 4.902 -32.656 -17.391 1 93.25 306 PRO B N 1
ATOM 6129 C CA . PRO B 1 306 ? 4.445 -33.344 -18.594 1 93.25 306 PRO B CA 1
ATOM 6130 C C . PRO B 1 306 ? 5.09 -32.781 -19.875 1 93.25 306 PRO B C 1
ATOM 6132 O O . PRO B 1 306 ? 5.305 -31.578 -20 1 93.25 306 PRO B O 1
ATOM 6135 N N . ASP B 1 307 ? 5.27 -33.688 -20.875 1 91.38 307 ASP B N 1
ATOM 6136 C CA . ASP B 1 307 ? 5.961 -33.375 -22.109 1 91.38 307 ASP B CA 1
ATOM 6137 C C . ASP B 1 307 ? 5.262 -32.25 -22.859 1 91.38 307 ASP B C 1
ATOM 6139 O O . ASP B 1 307 ? 5.918 -31.359 -23.422 1 91.38 307 ASP B O 1
ATOM 6143 N N . ALA B 1 308 ? 3.959 -32.312 -22.844 1 93.44 308 ALA B N 1
ATOM 6144 C CA . ALA B 1 308 ? 3.176 -31.312 -23.562 1 93.44 308 ALA B CA 1
ATOM 6145 C C . ALA B 1 308 ? 3.426 -29.906 -23 1 93.44 308 ALA B C 1
ATOM 6147 O O . ALA B 1 308 ? 3.348 -28.922 -23.719 1 93.44 308 ALA B O 1
ATOM 6148 N N . ILE B 1 309 ? 3.754 -29.844 -21.734 1 94.56 309 ILE B N 1
ATOM 6149 C CA . ILE B 1 309 ? 4.047 -28.562 -21.094 1 94.56 309 ILE B CA 1
ATOM 6150 C C . ILE B 1 309 ? 5.516 -28.203 -21.297 1 94.56 309 ILE B C 1
ATOM 6152 O O . ILE B 1 309 ? 5.844 -27.062 -21.609 1 94.56 309 ILE B O 1
ATOM 6156 N N . LEU B 1 310 ? 6.406 -29.203 -21.203 1 93.25 310 LEU B N 1
ATOM 6157 C CA . LEU B 1 310 ? 7.836 -28.984 -21.406 1 93.25 310 LEU B CA 1
ATOM 6158 C C . LEU B 1 310 ? 8.102 -28.375 -22.781 1 93.25 310 LEU B C 1
ATOM 6160 O O . LEU B 1 310 ? 8.984 -27.531 -22.922 1 93.25 310 LEU B O 1
ATOM 6164 N N . GLY B 1 311 ? 7.309 -28.797 -23.719 1 91.75 311 GLY B N 1
ATOM 6165 C CA . GLY B 1 311 ? 7.473 -28.312 -25.078 1 91.75 311 GLY B CA 1
ATOM 6166 C C . GLY B 1 311 ? 7.129 -26.844 -25.234 1 91.75 311 GLY B C 1
ATOM 6167 O O . GLY B 1 311 ? 7.504 -26.219 -26.234 1 91.75 311 GLY B O 1
ATOM 6168 N N . GLN B 1 312 ? 6.48 -26.266 -24.266 1 94 312 GLN B N 1
ATOM 6169 C CA . GLN B 1 312 ? 6.055 -24.875 -24.328 1 94 312 GLN B CA 1
ATOM 6170 C C . GLN B 1 312 ? 7.07 -23.969 -23.641 1 94 312 GLN B C 1
ATOM 6172 O O . GLN B 1 312 ? 6.949 -22.734 -23.703 1 94 312 GLN B O 1
ATOM 6177 N N . LEU B 1 313 ? 8.055 -24.562 -23.016 1 95.31 313 LEU B N 1
ATOM 6178 C CA . LEU B 1 313 ? 8.969 -23.781 -22.188 1 95.31 313 LEU B CA 1
ATOM 6179 C C . LEU B 1 313 ? 10.172 -23.312 -23 1 95.31 313 LEU B C 1
ATOM 6181 O O . LEU B 1 313 ? 10.992 -24.125 -23.422 1 95.31 313 LEU B O 1
ATOM 6185 N N . GLY B 1 314 ? 10.289 -22 -23.172 1 93.88 314 GLY B N 1
ATOM 6186 C CA . GLY B 1 314 ? 11.328 -21.453 -24.031 1 93.88 314 GLY B CA 1
ATOM 6187 C C . GLY B 1 314 ? 12.648 -21.234 -23.312 1 93.88 314 GLY B C 1
ATOM 6188 O O . GLY B 1 314 ? 13.703 -21.203 -23.953 1 93.88 314 GLY B O 1
ATOM 6189 N N . ASN B 1 315 ? 12.594 -21.016 -22.047 1 95.69 315 ASN B N 1
ATOM 6190 C CA . ASN B 1 315 ? 13.781 -20.75 -21.25 1 95.69 315 ASN B CA 1
ATOM 6191 C C . ASN B 1 315 ? 14.086 -21.922 -20.297 1 95.69 315 ASN B C 1
ATOM 6193 O O . ASN B 1 315 ? 13.18 -22.438 -19.641 1 95.69 315 ASN B O 1
ATOM 6197 N N . ARG B 1 316 ? 15.43 -22.344 -20.297 1 95.88 316 ARG B N 1
ATOM 6198 C CA . ARG B 1 316 ? 15.742 -23.516 -19.484 1 95.88 316 ARG B CA 1
ATOM 6199 C C . ARG B 1 316 ? 17.016 -23.281 -18.688 1 95.88 316 ARG B C 1
ATOM 6201 O O . ARG B 1 316 ? 18.016 -22.797 -19.219 1 95.88 316 ARG B O 1
ATOM 6208 N N . ILE B 1 317 ? 16.922 -23.531 -17.438 1 97.25 317 ILE B N 1
ATOM 6209 C CA . ILE B 1 317 ? 18.047 -23.625 -16.516 1 97.25 317 ILE B CA 1
ATOM 6210 C C . ILE B 1 317 ? 18.078 -25 -15.867 1 97.25 317 ILE B C 1
ATOM 6212 O O . ILE B 1 317 ? 17.188 -25.344 -15.086 1 97.25 317 ILE B O 1
ATOM 6216 N N . GLN B 1 318 ? 19.109 -25.828 -16.219 1 96.75 318 GLN B N 1
ATOM 6217 C CA . GLN B 1 318 ? 19.219 -27.188 -15.695 1 96.75 318 GLN B CA 1
ATOM 6218 C C . GLN B 1 318 ? 20.469 -27.328 -14.82 1 96.75 318 GLN B C 1
ATOM 6220 O O . GLN B 1 318 ? 21.578 -27.391 -15.336 1 96.75 318 GLN B O 1
ATOM 6225 N N . HIS B 1 319 ? 20.219 -27.422 -13.547 1 97.25 319 HIS B N 1
ATOM 6226 C CA . HIS B 1 319 ? 21.297 -27.688 -12.609 1 97.25 319 HIS B CA 1
ATOM 6227 C C . HIS B 1 319 ? 21.656 -29.172 -12.578 1 97.25 319 HIS B C 1
ATOM 6229 O O . HIS B 1 319 ? 21.016 -29.984 -13.281 1 97.25 319 HIS B O 1
ATOM 6235 N N . GLY B 1 320 ? 22.688 -29.438 -11.766 1 95.06 320 GLY B N 1
ATOM 6236 C CA . GLY B 1 320 ? 23.234 -30.797 -11.719 1 95.06 320 GLY B CA 1
ATOM 6237 C C . GLY B 1 320 ? 22.203 -31.828 -11.289 1 95.06 320 GLY B C 1
ATOM 6238 O O . GLY B 1 320 ? 21.312 -31.531 -10.508 1 95.06 320 GLY B O 1
ATOM 6239 N N . LEU B 1 321 ? 22.328 -33.031 -11.883 1 92.19 321 LEU B N 1
ATOM 6240 C CA . LEU B 1 321 ? 21.516 -34.188 -11.531 1 92.19 321 LEU B CA 1
ATOM 6241 C C . LEU B 1 321 ? 22.375 -35.312 -10.945 1 92.19 321 LEU B C 1
ATOM 6243 O O . LEU B 1 321 ? 23.594 -35.281 -11.047 1 92.19 321 LEU B O 1
ATOM 6247 N N . ARG B 1 322 ? 21.656 -36.094 -10.273 1 85.5 322 ARG B N 1
ATOM 6248 C CA . ARG B 1 322 ? 22.297 -37.312 -9.781 1 85.5 322 ARG B CA 1
ATOM 6249 C C . ARG B 1 322 ? 21.844 -38.531 -10.594 1 85.5 322 ARG B C 1
ATOM 6251 O O . ARG B 1 322 ? 20.75 -38.531 -11.156 1 85.5 322 ARG B O 1
ATOM 6258 N N . ALA B 1 323 ? 22.703 -39.438 -10.875 1 81.31 323 ALA B N 1
ATOM 6259 C CA . ALA B 1 323 ? 22.359 -40.625 -11.664 1 81.31 323 ALA B CA 1
ATOM 6260 C C . ALA B 1 323 ? 22.406 -41.875 -10.812 1 81.31 323 ALA B C 1
ATOM 6262 O O . ALA B 1 323 ? 23.141 -42.812 -11.125 1 81.31 323 ALA B O 1
ATOM 6263 N N . PHE B 1 324 ? 21.547 -41.875 -9.844 1 82.5 324 PHE B N 1
ATOM 6264 C CA . PHE B 1 324 ? 21.609 -43.031 -8.938 1 82.5 324 PHE B CA 1
ATOM 6265 C C . PHE B 1 324 ? 20.578 -44.062 -9.312 1 82.5 324 PHE B C 1
ATOM 6267 O O . PHE B 1 324 ? 20.766 -45.25 -9.039 1 82.5 324 PHE B O 1
ATOM 6274 N N . THR B 1 325 ? 19.547 -43.688 -9.945 1 84.94 325 THR B N 1
ATOM 6275 C CA . THR B 1 325 ? 18.438 -44.562 -10.266 1 84.94 325 THR B CA 1
ATOM 6276 C C . THR B 1 325 ? 18.156 -44.562 -11.773 1 84.94 325 THR B C 1
ATOM 6278 O O . THR B 1 325 ? 18.641 -43.688 -12.492 1 84.94 325 THR B O 1
ATOM 6281 N N . PRO B 1 326 ? 17.484 -45.625 -12.195 1 85.81 326 PRO B N 1
ATOM 6282 C CA . PRO B 1 326 ? 17.078 -45.625 -13.602 1 85.81 326 PRO B CA 1
ATOM 6283 C C . PRO B 1 326 ? 16.266 -44.406 -13.984 1 85.81 326 PRO B C 1
ATOM 6285 O O . PRO B 1 326 ? 16.391 -43.906 -15.102 1 85.81 326 PRO B O 1
ATOM 6288 N N . ARG B 1 327 ? 15.531 -44 -13.109 1 83.31 327 ARG B N 1
ATOM 6289 C CA . ARG B 1 327 ? 14.75 -42.781 -13.352 1 83.31 327 ARG B CA 1
ATOM 6290 C C . ARG B 1 327 ? 15.664 -41.562 -13.547 1 83.31 327 ARG B C 1
ATOM 6292 O O . ARG B 1 327 ? 15.422 -40.75 -14.422 1 83.31 327 ARG B O 1
ATOM 6299 N N . ASP B 1 328 ? 16.703 -41.562 -12.766 1 85.44 328 ASP B N 1
ATOM 6300 C CA . ASP B 1 328 ? 17.703 -40.531 -12.906 1 85.44 328 ASP B CA 1
ATOM 6301 C C . ASP B 1 328 ? 18.344 -40.531 -14.289 1 85.44 328 ASP B C 1
ATOM 6303 O O . ASP B 1 328 ? 18.516 -39.5 -14.914 1 85.44 328 ASP B O 1
ATOM 6307 N N . GLN B 1 329 ? 18.578 -41.688 -14.648 1 85.88 329 GLN B N 1
ATOM 6308 C CA . GLN B 1 329 ? 19.219 -41.844 -15.945 1 85.88 329 GLN B CA 1
ATOM 6309 C C . GLN B 1 329 ? 18.297 -41.406 -17.078 1 85.88 329 GLN B C 1
ATOM 6311 O O . GLN B 1 329 ? 18.75 -40.781 -18.047 1 85.88 329 GLN B O 1
ATOM 6316 N N . LYS B 1 330 ? 17.125 -41.719 -16.969 1 84.56 330 LYS B N 1
ATOM 6317 C CA . LYS B 1 330 ? 16.141 -41.281 -17.953 1 84.56 330 LYS B CA 1
ATOM 6318 C C . LYS B 1 330 ? 16.031 -39.781 -17.984 1 84.56 330 LYS B C 1
ATOM 6320 O O . LYS B 1 330 ? 15.938 -39.156 -19.062 1 84.56 330 LYS B O 1
ATOM 6325 N N . ALA B 1 331 ? 16.047 -39.219 -16.812 1 84 331 ALA B N 1
ATOM 6326 C CA . ALA B 1 331 ? 15.977 -37.75 -16.703 1 84 331 ALA B CA 1
ATOM 6327 C C . ALA B 1 331 ? 17.156 -37.094 -17.406 1 84 331 ALA B C 1
ATOM 6329 O O . ALA B 1 331 ? 16.984 -36.062 -18.078 1 84 331 ALA B O 1
ATOM 6330 N N . ILE B 1 332 ? 18.25 -37.625 -17.266 1 87.12 332 ILE B N 1
ATOM 6331 C CA . ILE B 1 332 ? 19.469 -37.125 -17.891 1 87.12 332 ILE B CA 1
ATOM 6332 C C . ILE B 1 332 ? 19.328 -37.188 -19.406 1 87.12 332 ILE B C 1
ATOM 6334 O O . ILE B 1 332 ? 19.641 -36.219 -20.109 1 87.12 332 ILE B O 1
ATOM 6338 N N . ARG B 1 333 ? 18.891 -38.312 -19.828 1 84.94 333 ARG B N 1
ATOM 6339 C CA . ARG B 1 333 ? 18.703 -38.5 -21.266 1 84.94 333 ARG B CA 1
ATOM 6340 C C . ARG B 1 333 ? 17.672 -37.5 -21.812 1 84.94 333 ARG B C 1
ATOM 6342 O O . ARG B 1 333 ? 17.875 -36.906 -22.859 1 84.94 333 ARG B O 1
ATOM 6349 N N . SER B 1 334 ? 16.594 -37.406 -21.094 1 81.88 334 SER B N 1
ATOM 6350 C CA . SER B 1 334 ? 15.547 -36.469 -21.5 1 81.88 334 SER B CA 1
ATOM 6351 C C . SER B 1 334 ? 16.078 -35.031 -21.578 1 81.88 334 SER B C 1
ATOM 6353 O O . SER B 1 334 ? 15.781 -34.312 -22.531 1 81.88 334 SER B O 1
ATOM 6355 N N . ALA B 1 335 ? 16.828 -34.656 -20.594 1 82.44 335 ALA B N 1
ATOM 6356 C CA . ALA B 1 335 ? 17.406 -33.312 -20.578 1 82.44 335 ALA B CA 1
ATOM 6357 C C . ALA B 1 335 ? 18.328 -33.125 -21.781 1 82.44 335 ALA B C 1
ATOM 6359 O O . ALA B 1 335 ? 18.312 -32.062 -22.422 1 82.44 335 ALA B O 1
ATOM 6360 N N . ALA B 1 336 ? 19.062 -34.094 -22.062 1 84.38 336 ALA B N 1
ATOM 6361 C CA . ALA B 1 336 ? 20.016 -34.031 -23.156 1 84.38 336 ALA B CA 1
ATOM 6362 C C . ALA B 1 336 ? 19.312 -33.875 -24.5 1 84.38 336 ALA B C 1
ATOM 6364 O O . ALA B 1 336 ? 19.828 -33.219 -25.406 1 84.38 336 ALA B O 1
ATOM 6365 N N . GLU B 1 337 ? 18.141 -34.375 -24.562 1 83.06 337 GLU B N 1
ATOM 6366 C CA . GLU B 1 337 ? 17.406 -34.375 -25.812 1 83.06 337 GLU B CA 1
ATOM 6367 C C . GLU B 1 337 ? 16.625 -33.062 -25.984 1 83.06 337 GLU B C 1
ATOM 6369 O O . GLU B 1 337 ? 16.266 -32.688 -27.109 1 83.06 337 GLU B O 1
ATOM 6374 N N . THR B 1 338 ? 16.422 -32.375 -24.953 1 84.06 338 THR B N 1
ATOM 6375 C CA . THR B 1 338 ? 15.547 -31.203 -25 1 84.06 338 THR B CA 1
ATOM 6376 C C . THR B 1 338 ? 16.344 -29.953 -25.328 1 84.06 338 THR B C 1
ATOM 6378 O O . THR B 1 338 ? 15.805 -29 -25.906 1 84.06 338 THR B O 1
ATOM 6381 N N . PHE B 1 339 ? 17.578 -29.922 -25.047 1 91 339 PHE B N 1
ATOM 6382 C CA . PHE B 1 339 ? 18.406 -28.75 -25.328 1 91 339 PHE B CA 1
ATOM 6383 C C . PHE B 1 339 ? 18.797 -28.688 -26.797 1 91 339 PHE B C 1
ATOM 6385 O O . PHE B 1 339 ? 19 -29.734 -27.438 1 91 339 PHE B O 1
ATOM 6392 N N . VAL B 1 340 ? 18.859 -27.469 -27.266 1 89.94 340 VAL B N 1
ATOM 6393 C CA . VAL B 1 340 ? 19.516 -27.297 -28.562 1 89.94 340 VAL B CA 1
ATOM 6394 C C . VAL B 1 340 ? 21 -27.672 -28.453 1 89.94 340 VAL B C 1
ATOM 6396 O O . VAL B 1 340 ? 21.703 -27.188 -27.562 1 89.94 340 VAL B O 1
ATOM 6399 N N . ALA B 1 341 ? 21.406 -28.422 -29.359 1 91.12 341 ALA B N 1
ATOM 6400 C CA . ALA B 1 341 ? 22.719 -29.016 -29.281 1 91.12 341 ALA B CA 1
ATOM 6401 C C . ALA B 1 341 ? 23.828 -27.969 -29.391 1 91.12 341 ALA B C 1
ATOM 6403 O O . ALA B 1 341 ? 23.688 -27 -30.141 1 91.12 341 ALA B O 1
ATOM 6404 N N . ASN B 1 342 ? 24.781 -28.094 -28.578 1 92.44 342 ASN B N 1
ATOM 6405 C CA . ASN B 1 342 ? 26.062 -27.406 -28.625 1 92.44 342 ASN B CA 1
ATOM 6406 C C . ASN B 1 342 ? 27.219 -28.391 -28.781 1 92.44 342 ASN B C 1
ATOM 6408 O O . ASN B 1 342 ? 27.422 -29.25 -27.922 1 92.44 342 ASN B O 1
ATOM 6412 N N . PRO B 1 343 ? 27.953 -28.281 -29.891 1 91.25 343 PRO B N 1
ATOM 6413 C CA . PRO B 1 343 ? 29.031 -29.25 -30.141 1 91.25 343 PRO B CA 1
ATOM 6414 C C . PRO B 1 343 ? 30.078 -29.266 -29.031 1 91.25 343 PRO B C 1
ATOM 6416 O O . PRO B 1 343 ? 30.781 -30.266 -28.859 1 91.25 343 PRO B O 1
ATOM 6419 N N . ASN B 1 344 ? 30.125 -28.266 -28.328 1 92.62 344 ASN B N 1
ATOM 6420 C CA . ASN B 1 344 ? 31.172 -28.156 -27.312 1 92.62 344 ASN B CA 1
ATOM 6421 C C . ASN B 1 344 ? 30.672 -28.641 -25.953 1 92.62 344 ASN B C 1
ATOM 6423 O O . ASN B 1 344 ? 31.422 -28.594 -24.969 1 92.62 344 ASN B O 1
ATOM 6427 N N . VAL B 1 345 ? 29.484 -29.094 -25.891 1 94 345 VAL B N 1
ATOM 6428 C CA . VAL B 1 345 ? 28.938 -29.5 -24.609 1 94 345 VAL B CA 1
ATOM 6429 C C . VAL B 1 345 ? 28.297 -30.875 -24.719 1 94 345 VAL B C 1
ATOM 6431 O O . VAL B 1 345 ? 27.344 -31.062 -25.484 1 94 345 VAL B O 1
ATOM 6434 N N . ASP B 1 346 ? 28.875 -31.797 -24.031 1 94.12 346 ASP B N 1
ATOM 6435 C CA . ASP B 1 346 ? 28.172 -33.062 -23.828 1 94.12 346 ASP B CA 1
ATOM 6436 C C . ASP B 1 346 ? 27.203 -32.969 -22.656 1 94.12 346 ASP B C 1
ATOM 6438 O O . ASP B 1 346 ? 27.594 -33.062 -21.484 1 94.12 346 ASP B O 1
ATOM 6442 N N . VAL B 1 347 ? 25.984 -32.844 -22.953 1 93.94 347 VAL B N 1
ATOM 6443 C CA . VAL B 1 347 ? 24.953 -32.469 -21.969 1 93.94 347 VAL B CA 1
ATOM 6444 C C . VAL B 1 347 ? 24.891 -33.562 -20.875 1 93.94 347 VAL B C 1
ATOM 6446 O O . VAL B 1 347 ? 24.938 -33.25 -19.688 1 93.94 347 VAL B O 1
ATOM 6449 N N . ALA B 1 348 ? 24.797 -34.812 -21.25 1 92 348 ALA B N 1
ATOM 6450 C CA . ALA B 1 348 ? 24.656 -35.906 -20.297 1 92 348 ALA B CA 1
ATOM 6451 C C . ALA B 1 348 ? 25.844 -35.969 -19.344 1 92 348 ALA B C 1
ATOM 6453 O O . ALA B 1 348 ? 25.672 -36.094 -18.125 1 92 348 ALA B O 1
ATOM 6454 N N . LYS B 1 349 ? 26.969 -35.906 -19.859 1 92.44 349 LYS B N 1
ATOM 6455 C CA . LYS B 1 349 ? 28.188 -35.938 -19.031 1 92.44 349 LYS B CA 1
ATOM 6456 C C . LYS B 1 349 ? 28.266 -34.688 -18.141 1 92.44 349 LYS B C 1
ATOM 6458 O O . LYS B 1 349 ? 28.578 -34.812 -16.953 1 92.44 349 LYS B O 1
ATOM 6463 N N . THR B 1 350 ? 28.016 -33.562 -18.75 1 94.94 350 THR B N 1
ATOM 6464 C CA . THR B 1 350 ? 28.109 -32.312 -18.016 1 94.94 350 THR B CA 1
ATOM 6465 C C . THR B 1 350 ? 27.141 -32.281 -16.844 1 94.94 350 THR B C 1
ATOM 6467 O O . THR B 1 350 ? 27.469 -31.781 -15.766 1 94.94 350 THR B O 1
ATOM 6470 N N . LEU B 1 351 ? 25.969 -32.812 -17 1 94.5 351 LEU B N 1
ATOM 6471 C CA . LEU B 1 351 ? 24.938 -32.812 -15.977 1 94.5 351 LEU B CA 1
ATOM 6472 C C . LEU B 1 351 ? 25.406 -33.531 -14.727 1 94.5 351 LEU B C 1
ATOM 6474 O O . LEU B 1 351 ? 25.016 -33.188 -13.609 1 94.5 351 LEU B O 1
ATOM 6478 N N . LEU B 1 352 ? 26.281 -34.469 -14.867 1 92.38 352 LEU B N 1
ATOM 6479 C CA . LEU B 1 352 ? 26.797 -35.281 -13.758 1 92.38 352 LEU B CA 1
ATOM 6480 C C . LEU B 1 352 ? 27.969 -34.594 -13.078 1 92.38 352 LEU B C 1
ATOM 6482 O O . LEU B 1 352 ? 28.328 -34.906 -11.945 1 92.38 352 LEU B O 1
ATOM 6486 N N . GLU B 1 353 ? 28.469 -33.562 -13.742 1 94.12 353 GLU B N 1
ATOM 6487 C CA . GLU B 1 353 ? 29.719 -32.969 -13.258 1 94.12 353 GLU B CA 1
ATOM 6488 C C . GLU B 1 353 ? 29.469 -31.547 -12.727 1 94.12 353 GLU B C 1
ATOM 6490 O O . GLU B 1 353 ? 30.344 -30.953 -12.102 1 94.12 353 GLU B O 1
ATOM 6495 N N . LEU B 1 354 ? 28.281 -31.062 -12.945 1 95.81 354 LEU B N 1
ATOM 6496 C CA . LEU B 1 354 ? 27.984 -29.688 -12.562 1 95.81 354 LEU B CA 1
ATOM 6497 C C . LEU B 1 354 ? 28.141 -29.484 -11.062 1 95.81 354 LEU B C 1
ATOM 6499 O O . LEU B 1 354 ? 27.656 -30.312 -10.273 1 95.81 354 LEU B O 1
ATOM 6503 N N . GLY B 1 355 ? 28.828 -28.406 -10.695 1 94.94 355 GLY B N 1
ATOM 6504 C CA . GLY B 1 355 ? 28.938 -28.031 -9.297 1 94.94 355 GLY B CA 1
ATOM 6505 C C . GLY B 1 355 ? 27.781 -27.156 -8.828 1 94.94 355 GLY B C 1
ATOM 6506 O O . GLY B 1 355 ? 26.922 -26.766 -9.633 1 94.94 355 GLY B O 1
ATOM 6507 N N . VAL B 1 356 ? 27.844 -26.859 -7.512 1 95 356 VAL B N 1
ATOM 6508 C CA . VAL B 1 356 ? 26.828 -25.984 -6.93 1 95 356 VAL B CA 1
ATOM 6509 C C . VAL B 1 356 ? 26.875 -24.625 -7.598 1 95 356 VAL B C 1
ATOM 6511 O O . VAL B 1 356 ? 27.953 -24.016 -7.719 1 95 356 VAL B O 1
ATOM 6514 N N . GLY B 1 357 ? 25.75 -24.188 -8.102 1 95.94 357 GLY B N 1
ATOM 6515 C CA . GLY B 1 357 ? 25.672 -22.875 -8.711 1 95.94 357 GLY B CA 1
ATOM 6516 C C . GLY B 1 357 ? 25.969 -22.891 -10.195 1 95.94 357 GLY B C 1
ATOM 6517 O O . GLY B 1 357 ? 25.984 -21.844 -10.844 1 95.94 357 GLY B O 1
ATOM 6518 N N . GLU B 1 358 ? 26.266 -24.031 -10.688 1 97.56 358 GLU B N 1
ATOM 6519 C CA . GLU B 1 358 ? 26.438 -24.203 -12.125 1 97.56 358 GLU B CA 1
ATOM 6520 C C . GLU B 1 358 ? 25.219 -24.844 -12.766 1 97.56 358 GLU B C 1
ATOM 6522 O O . GLU B 1 358 ? 24.469 -25.562 -12.102 1 97.56 358 GLU B O 1
ATOM 6527 N N . ALA B 1 359 ? 25.016 -24.5 -14.031 1 98.06 359 ALA B N 1
ATOM 6528 C CA . ALA B 1 359 ? 23.844 -25.031 -14.727 1 98.06 359 ALA B CA 1
ATOM 6529 C C . ALA B 1 359 ? 24.078 -25.062 -16.234 1 98.06 359 ALA B C 1
ATOM 6531 O O . ALA B 1 359 ? 24.953 -24.375 -16.75 1 98.06 359 ALA B O 1
ATOM 6532 N N . LEU B 1 360 ? 23.406 -25.938 -16.859 1 97.25 360 LEU B N 1
ATOM 6533 C CA . LEU B 1 360 ? 23.203 -25.844 -18.297 1 97.25 360 LEU B CA 1
ATOM 6534 C C . LEU B 1 360 ? 22.047 -24.922 -18.625 1 97.25 360 LEU B C 1
ATOM 6536 O O . LEU B 1 360 ? 20.953 -25.078 -18.078 1 97.25 360 LEU B O 1
ATOM 6540 N N . VAL B 1 361 ? 22.312 -23.938 -19.469 1 97.19 361 VAL B N 1
ATOM 6541 C CA . VAL B 1 361 ? 21.312 -22.906 -19.688 1 97.19 361 VAL B CA 1
ATOM 6542 C C . VAL B 1 361 ? 21.078 -22.734 -21.188 1 97.19 361 VAL B C 1
ATOM 6544 O O . VAL B 1 361 ? 22.016 -22.781 -21.984 1 97.19 361 VAL B O 1
ATOM 6547 N N . SER B 1 362 ? 19.859 -22.594 -21.562 1 96.31 362 SER B N 1
ATOM 6548 C CA . SER B 1 362 ? 19.406 -22.219 -22.891 1 96.31 362 SER B CA 1
ATOM 6549 C C . SER B 1 362 ? 18.266 -21.203 -22.828 1 96.31 362 SER B C 1
ATOM 6551 O O . SER B 1 362 ? 17.188 -21.516 -22.312 1 96.31 362 SER B O 1
ATOM 6553 N N . THR B 1 363 ? 18.5 -19.984 -23.266 1 95.88 363 THR B N 1
ATOM 6554 C CA . THR B 1 363 ? 17.5 -18.922 -23.281 1 95.88 363 THR B CA 1
ATOM 6555 C C . THR B 1 363 ? 17.156 -18.531 -24.703 1 95.88 363 THR B C 1
ATOM 6557 O O . THR B 1 363 ? 17.781 -19 -25.656 1 95.88 363 THR B O 1
ATOM 6560 N N . LEU B 1 364 ? 16.172 -17.734 -24.906 1 95.5 364 LEU B N 1
ATOM 6561 C CA . LEU B 1 364 ? 15.758 -17.297 -26.234 1 95.5 364 LEU B CA 1
ATOM 6562 C C . LEU B 1 364 ? 16.594 -16.109 -26.703 1 95.5 364 LEU B C 1
ATOM 6564 O O . LEU B 1 364 ? 16.906 -15.219 -25.922 1 95.5 364 LEU B O 1
ATOM 6568 N N . ASP B 1 365 ? 16.906 -16.125 -27.953 1 93.56 365 ASP B N 1
ATOM 6569 C CA . ASP B 1 365 ? 17.641 -15.008 -28.547 1 93.56 365 ASP B CA 1
ATOM 6570 C C . ASP B 1 365 ? 16.688 -13.922 -29.031 1 93.56 365 ASP B C 1
ATOM 6572 O O . ASP B 1 365 ? 15.492 -13.953 -28.734 1 93.56 365 ASP B O 1
ATOM 6576 N N . ASP B 1 366 ? 17.219 -12.953 -29.703 1 92.62 366 ASP B N 1
ATOM 6577 C CA . ASP B 1 366 ? 16.453 -11.773 -30.094 1 92.62 366 ASP B CA 1
ATOM 6578 C C . ASP B 1 366 ? 15.328 -12.141 -31.062 1 92.62 366 ASP B C 1
ATOM 6580 O O . ASP B 1 366 ? 14.352 -11.406 -31.188 1 92.62 366 ASP B O 1
ATOM 6584 N N . LYS B 1 367 ? 15.492 -13.297 -31.719 1 93.62 367 LYS B N 1
ATOM 6585 C CA . LYS B 1 367 ? 14.477 -13.742 -32.688 1 93.62 367 LYS B CA 1
ATOM 6586 C C . LYS B 1 367 ? 13.523 -14.742 -32.031 1 93.62 367 LYS B C 1
ATOM 6588 O O . LYS B 1 367 ? 12.664 -15.312 -32.719 1 93.62 367 LYS B O 1
ATOM 6593 N N . GLY B 1 368 ? 13.711 -14.992 -30.812 1 92.88 368 GLY B N 1
ATOM 6594 C CA . GLY B 1 368 ? 12.828 -15.906 -30.109 1 92.88 368 GLY B CA 1
ATOM 6595 C C . GLY B 1 368 ? 13.203 -17.359 -30.312 1 92.88 368 GLY B C 1
ATOM 6596 O O . GLY B 1 368 ? 12.367 -18.25 -30.109 1 92.88 368 GLY B O 1
ATOM 6597 N N . ILE B 1 369 ? 14.406 -17.594 -30.688 1 94.38 369 ILE B N 1
ATOM 6598 C CA . ILE B 1 369 ? 14.898 -18.938 -30.938 1 94.38 369 ILE B CA 1
ATOM 6599 C C . ILE B 1 369 ? 15.797 -19.375 -29.781 1 94.38 369 ILE B C 1
ATOM 6601 O O . ILE B 1 369 ? 16.641 -18.625 -29.312 1 94.38 369 ILE B O 1
ATOM 6605 N N . PRO B 1 370 ? 15.523 -20.594 -29.312 1 94.38 370 PRO B N 1
ATOM 6606 C CA . PRO B 1 370 ? 16.391 -21.062 -28.234 1 94.38 370 PRO B CA 1
ATOM 6607 C C . PRO B 1 370 ? 17.859 -21.125 -28.641 1 94.38 370 PRO B C 1
ATOM 6609 O O . PRO B 1 370 ? 18.188 -21.594 -29.734 1 94.38 370 PRO B O 1
ATOM 6612 N N . THR B 1 371 ? 18.703 -20.703 -27.781 1 94.88 371 THR B N 1
ATOM 6613 C CA . THR B 1 371 ? 20.141 -20.734 -28.031 1 94.88 371 THR B CA 1
ATOM 6614 C C . THR B 1 371 ? 20.734 -22.109 -27.703 1 94.88 371 THR B C 1
ATOM 6616 O O . THR B 1 371 ? 20.156 -22.859 -26.906 1 94.88 371 THR B O 1
ATOM 6619 N N . PRO B 1 372 ? 21.859 -22.438 -28.328 1 94.44 372 PRO B N 1
ATOM 6620 C CA . PRO B 1 372 ? 22.531 -23.672 -27.938 1 94.44 372 PRO B CA 1
ATOM 6621 C C . PRO B 1 372 ? 22.875 -23.719 -26.453 1 94.44 372 PRO B C 1
ATOM 6623 O O . PRO B 1 372 ? 23.219 -22.688 -25.859 1 94.44 372 PRO B O 1
ATOM 6626 N N . VAL B 1 373 ? 22.812 -24.906 -25.922 1 96.12 373 VAL B N 1
ATOM 6627 C CA . VAL B 1 373 ? 23.047 -25.078 -24.5 1 96.12 373 VAL B CA 1
ATOM 6628 C C . VAL B 1 373 ? 24.469 -24.688 -24.141 1 96.12 373 VAL B C 1
ATOM 6630 O O . VAL B 1 373 ? 25.391 -24.922 -24.922 1 96.12 373 VAL B O 1
ATOM 6633 N N . GLN B 1 374 ? 24.594 -24.062 -23.016 1 95.62 374 GLN B N 1
ATOM 6634 C CA . GLN B 1 374 ? 25.922 -23.719 -22.516 1 95.62 374 GLN B CA 1
ATOM 6635 C C . GLN B 1 374 ? 26.031 -24.016 -21.016 1 95.62 374 GLN B C 1
ATOM 6637 O O . GLN B 1 374 ? 25.047 -23.922 -20.281 1 95.62 374 GLN B O 1
ATOM 6642 N N . LYS B 1 375 ? 27.219 -24.391 -20.641 1 97.06 375 LYS B N 1
ATOM 6643 C CA . LYS B 1 375 ? 27.547 -24.469 -19.219 1 97.06 375 LYS B CA 1
ATOM 6644 C C . LYS B 1 375 ? 27.828 -23.078 -18.641 1 97.06 375 LYS B C 1
ATOM 6646 O O . LYS B 1 375 ? 28.609 -22.312 -19.203 1 97.06 375 LYS B O 1
ATOM 6651 N N . ALA B 1 376 ? 27.156 -22.766 -17.547 1 97.5 376 ALA B N 1
ATOM 6652 C CA . ALA B 1 376 ? 27.297 -21.406 -17.016 1 97.5 376 ALA B CA 1
ATOM 6653 C C . ALA B 1 376 ? 27.344 -21.422 -15.484 1 97.5 376 ALA B C 1
ATOM 6655 O O . ALA B 1 376 ? 26.781 -22.328 -14.852 1 97.5 376 ALA B O 1
ATOM 6656 N N . VAL B 1 377 ? 28.062 -20.422 -14.945 1 97.56 377 VAL B N 1
ATOM 6657 C CA . VAL B 1 377 ? 27.969 -20.094 -13.523 1 97.56 377 VAL B CA 1
ATOM 6658 C C . VAL B 1 377 ? 26.828 -19.094 -13.305 1 97.56 377 VAL B C 1
ATOM 6660 O O . VAL B 1 377 ? 26.766 -18.062 -13.977 1 97.56 377 VAL B O 1
ATOM 6663 N N . ILE B 1 378 ? 25.938 -19.422 -12.375 1 97.88 378 ILE B N 1
ATOM 6664 C CA . ILE B 1 378 ? 24.75 -18.625 -12.156 1 97.88 378 ILE B CA 1
ATOM 6665 C C . ILE B 1 378 ? 25.078 -17.438 -11.242 1 97.88 378 ILE B C 1
ATOM 6667 O O . ILE B 1 378 ? 25.844 -17.578 -10.289 1 97.88 378 ILE B O 1
ATOM 6671 N N . ALA B 1 379 ? 24.5 -16.312 -11.523 1 97.44 379 ALA B N 1
ATOM 6672 C CA . ALA B 1 379 ? 24.688 -15.102 -10.719 1 97.44 379 ALA B CA 1
ATOM 6673 C C . ALA B 1 379 ? 24.156 -15.297 -9.305 1 97.44 379 ALA B C 1
ATOM 6675 O O . ALA B 1 379 ? 23.203 -16.047 -9.094 1 97.44 379 ALA B O 1
ATOM 6676 N N . PRO B 1 380 ? 24.828 -14.688 -8.344 1 96.94 380 PRO B N 1
ATOM 6677 C CA . PRO B 1 380 ? 24.25 -14.703 -7 1 96.94 380 PRO B CA 1
ATOM 6678 C C . PRO B 1 380 ? 23.047 -13.773 -6.859 1 96.94 380 PRO B C 1
ATOM 6680 O O . PRO B 1 380 ? 22.969 -12.75 -7.547 1 96.94 380 PRO B O 1
ATOM 6683 N N . PRO B 1 381 ? 22.094 -14.18 -6.043 1 97.06 381 PRO B N 1
ATOM 6684 C CA . PRO B 1 381 ? 21.031 -13.219 -5.754 1 97.06 381 PRO B CA 1
ATOM 6685 C C . PRO B 1 381 ? 21.5 -12.062 -4.879 1 97.06 381 PRO B C 1
ATOM 6687 O O . PRO B 1 381 ? 22.562 -12.133 -4.27 1 97.06 381 PRO B O 1
ATOM 6690 N N . ARG B 1 382 ? 20.766 -11.023 -4.922 1 97.25 382 ARG B N 1
ATOM 6691 C CA . ARG B 1 382 ? 21.078 -9.852 -4.105 1 97.25 382 ARG B CA 1
ATOM 6692 C C . ARG B 1 382 ? 20.438 -9.969 -2.723 1 97.25 382 ARG B C 1
ATOM 6694 O O . ARG B 1 382 ? 20.859 -9.297 -1.781 1 97.25 382 ARG B O 1
ATOM 6701 N N . CYS B 1 383 ? 19.469 -10.82 -2.619 1 97.81 383 CYS B N 1
ATOM 6702 C CA . CYS B 1 383 ? 18.719 -11.016 -1.385 1 97.81 383 CYS B CA 1
ATOM 6703 C C . CYS B 1 383 ? 19.391 -12.07 -0.506 1 97.81 383 CYS B C 1
ATOM 6705 O O . CYS B 1 383 ? 20.375 -12.695 -0.91 1 97.81 383 CYS B O 1
ATOM 6707 N N . ARG B 1 384 ? 18.859 -12.203 0.705 1 96.56 384 ARG B N 1
ATOM 6708 C CA . ARG B 1 384 ? 19.297 -13.234 1.641 1 96.56 384 ARG B CA 1
ATOM 6709 C C . ARG B 1 384 ? 18.891 -14.617 1.156 1 96.56 384 ARG B C 1
ATOM 6711 O O . ARG B 1 384 ? 17.75 -14.828 0.751 1 96.56 384 ARG B O 1
ATOM 6718 N N . MET B 1 385 ? 19.875 -15.477 1.123 1 93 385 MET B N 1
ATOM 6719 C CA . MET B 1 385 ? 19.578 -16.875 0.821 1 93 385 MET B CA 1
ATOM 6720 C C . MET B 1 385 ? 19.156 -17.625 2.082 1 93 385 MET B C 1
ATOM 6722 O O . MET B 1 385 ? 19.969 -17.859 2.973 1 93 385 MET B O 1
ATOM 6726 N N . GLY B 1 386 ? 17.922 -17.922 2.182 1 89 386 GLY B N 1
ATOM 6727 C CA . GLY B 1 386 ? 17.453 -18.656 3.352 1 89 386 GLY B CA 1
ATOM 6728 C C . GLY B 1 386 ? 16.203 -18.062 3.975 1 89 386 GLY B C 1
ATOM 6729 O O . GLY B 1 386 ? 15.523 -17.234 3.35 1 89 386 GLY B O 1
ATOM 6730 N N . ALA B 1 387 ? 15.961 -18.531 5.191 1 91.06 387 ALA B N 1
ATOM 6731 C CA . ALA B 1 387 ? 14.727 -18.172 5.887 1 91.06 387 ALA B CA 1
ATOM 6732 C C . ALA B 1 387 ? 14.852 -16.828 6.574 1 91.06 387 ALA B C 1
ATOM 6734 O O . ALA B 1 387 ? 15.938 -16.25 6.633 1 91.06 387 ALA B O 1
ATOM 6735 N N . ILE B 1 388 ? 13.758 -16.266 6.945 1 96.06 388 ILE B N 1
ATOM 6736 C CA . ILE B 1 388 ? 13.727 -15.039 7.734 1 96.06 388 ILE B CA 1
ATOM 6737 C C . ILE B 1 388 ? 13.203 -15.336 9.133 1 96.06 388 ILE B C 1
ATOM 6739 O O . ILE B 1 388 ? 12.672 -16.422 9.391 1 96.06 388 ILE B O 1
ATOM 6743 N N . THR B 1 389 ? 13.414 -14.406 10.031 1 96.06 389 THR B N 1
ATOM 6744 C CA . THR B 1 389 ? 12.914 -14.57 11.398 1 96.06 389 THR B CA 1
ATOM 6745 C C . THR B 1 389 ? 11.43 -14.242 11.469 1 96.06 389 THR B C 1
ATOM 6747 O O . THR B 1 389 ? 10.891 -13.547 10.602 1 96.06 389 THR B O 1
ATOM 6750 N N . PRO B 1 390 ? 10.758 -14.812 12.5 1 95.5 390 PRO B N 1
ATOM 6751 C CA . PRO B 1 390 ? 9.344 -14.461 12.688 1 95.5 390 PRO B CA 1
ATOM 6752 C C . PRO B 1 390 ? 9.133 -12.961 12.844 1 95.5 390 PRO B C 1
ATOM 6754 O O . PRO B 1 390 ? 8.125 -12.422 12.383 1 95.5 390 PRO B O 1
ATOM 6757 N N . GLU B 1 391 ? 10.039 -12.273 13.469 1 96.19 391 GLU B N 1
ATOM 6758 C CA . GLU B 1 391 ? 9.938 -10.828 13.648 1 96.19 391 GLU B CA 1
ATOM 6759 C C . GLU B 1 391 ? 10.031 -10.094 12.312 1 96.19 391 GLU B C 1
ATOM 6761 O O . GLU B 1 391 ? 9.297 -9.133 12.078 1 96.19 391 GLU B O 1
ATOM 6766 N N . GLU B 1 392 ? 10.938 -10.547 11.492 1 96.06 392 GLU B N 1
ATOM 6767 C CA . GLU B 1 392 ? 11.062 -9.969 10.156 1 96.06 392 GLU B CA 1
ATOM 6768 C C . GLU B 1 392 ? 9.781 -10.164 9.344 1 96.06 392 GLU B C 1
ATOM 6770 O O . GLU B 1 392 ? 9.305 -9.234 8.688 1 96.06 392 GLU B O 1
ATOM 6775 N N . ARG B 1 393 ? 9.25 -11.352 9.438 1 96.81 393 ARG B N 1
ATOM 6776 C CA . ARG B 1 393 ? 8.008 -11.656 8.727 1 96.81 393 ARG B CA 1
ATOM 6777 C C . ARG B 1 393 ? 6.867 -10.773 9.211 1 96.81 393 ARG B C 1
ATOM 6779 O O . ARG B 1 393 ? 6.086 -10.258 8.406 1 96.81 393 ARG B O 1
ATOM 6786 N N . HIS B 1 394 ? 6.797 -10.617 10.469 1 95.81 394 HIS B N 1
ATOM 6787 C CA . HIS B 1 394 ? 5.766 -9.773 11.062 1 95.81 394 HIS B CA 1
ATOM 6788 C C . HIS B 1 394 ? 5.895 -8.328 10.586 1 95.81 394 HIS B C 1
ATOM 6790 O O . HIS B 1 394 ? 4.895 -7.691 10.242 1 95.81 394 HIS B O 1
ATOM 6796 N N . THR B 1 395 ? 7.098 -7.789 10.539 1 95.31 395 THR B N 1
ATOM 6797 C CA . THR B 1 395 ? 7.348 -6.426 10.086 1 95.31 395 THR B CA 1
ATOM 6798 C C . THR B 1 395 ? 6.91 -6.246 8.633 1 95.31 395 THR B C 1
ATOM 6800 O O . THR B 1 395 ? 6.281 -5.242 8.289 1 95.31 395 THR B O 1
ATOM 6803 N N . ILE B 1 396 ? 7.223 -7.215 7.812 1 96.25 396 ILE B N 1
ATOM 6804 C CA . ILE B 1 396 ? 6.859 -7.168 6.398 1 96.25 396 ILE B CA 1
ATOM 6805 C C . ILE B 1 396 ? 5.34 -7.188 6.254 1 96.25 396 ILE B C 1
ATOM 6807 O O . ILE B 1 396 ? 4.773 -6.445 5.449 1 96.25 396 ILE B O 1
ATOM 6811 N N . LYS B 1 397 ? 4.691 -7.984 7.051 1 95.5 397 LYS B N 1
ATOM 6812 C CA . LYS B 1 397 ? 3.236 -8.062 7 1 95.5 397 LYS B CA 1
ATOM 6813 C C . LYS B 1 397 ? 2.6 -6.746 7.438 1 95.5 397 LYS B C 1
ATOM 6815 O O . LYS B 1 397 ? 1.629 -6.285 6.832 1 95.5 397 LYS B O 1
ATOM 6820 N N . LEU B 1 398 ? 3.17 -6.141 8.414 1 91.94 398 LEU B N 1
ATOM 6821 C CA . LEU B 1 398 ? 2.648 -4.883 8.938 1 91.94 398 LEU B CA 1
ATOM 6822 C C . LEU B 1 398 ? 2.762 -3.77 7.906 1 91.94 398 LEU B C 1
ATOM 6824 O O . LEU B 1 398 ? 1.9 -2.891 7.84 1 91.94 398 LEU B O 1
ATOM 6828 N N . ARG B 1 399 ? 3.76 -3.826 7.102 1 93.06 399 ARG B N 1
ATOM 6829 C CA . ARG B 1 399 ? 4.023 -2.775 6.125 1 93.06 399 ARG B CA 1
ATOM 6830 C C . ARG B 1 399 ? 3.303 -3.057 4.812 1 93.06 399 ARG B C 1
ATOM 6832 O O . ARG B 1 399 ? 3.34 -2.238 3.889 1 93.06 399 ARG B O 1
ATOM 6839 N N . SER B 1 400 ? 2.627 -4.188 4.781 1 95.38 400 SER B N 1
ATOM 6840 C CA . SER B 1 400 ? 1.973 -4.629 3.557 1 95.38 400 SER B CA 1
ATOM 6841 C C . SER B 1 400 ? 0.794 -3.729 3.203 1 95.38 400 SER B C 1
ATOM 6843 O O . SER B 1 400 ? 0.027 -3.33 4.082 1 95.38 400 SER B O 1
ATOM 6845 N N . PRO B 1 401 ? 0.621 -3.426 1.893 1 93.12 401 PRO B N 1
ATOM 6846 C CA . PRO B 1 401 ? -0.477 -2.557 1.463 1 93.12 401 PRO B CA 1
ATOM 6847 C C . PRO B 1 401 ? -1.821 -3.281 1.423 1 93.12 401 PRO B C 1
ATOM 6849 O O . PRO B 1 401 ? -2.855 -2.656 1.173 1 93.12 401 PRO B O 1
ATOM 6852 N N . VAL B 1 402 ? -1.865 -4.598 1.72 1 94.94 402 VAL B N 1
ATOM 6853 C CA . VAL B 1 402 ? -3.105 -5.312 1.435 1 94.94 402 VAL B CA 1
ATOM 6854 C C . VAL B 1 402 ? -3.695 -5.863 2.73 1 94.94 402 VAL B C 1
ATOM 6856 O O . VAL B 1 402 ? -4.785 -6.438 2.729 1 94.94 402 VAL B O 1
ATOM 6859 N N . GLY B 1 403 ? -3.051 -5.719 3.846 1 93 403 GLY B N 1
ATOM 6860 C CA . GLY B 1 403 ? -3.5 -6.285 5.109 1 93 403 GLY B CA 1
ATOM 6861 C C . GLY B 1 403 ? -4.898 -5.84 5.496 1 93 403 GLY B C 1
ATOM 6862 O O . GLY B 1 403 ? -5.75 -6.672 5.82 1 93 403 GLY B O 1
ATOM 6863 N N . ALA B 1 404 ? -5.18 -4.578 5.461 1 87.19 404 ALA B N 1
ATOM 6864 C CA . ALA B 1 404 ? -6.469 -4.016 5.852 1 87.19 404 ALA B CA 1
ATOM 6865 C C . ALA B 1 404 ? -7.598 -4.594 5 1 87.19 404 ALA B C 1
ATOM 6867 O O . ALA B 1 404 ? -8.734 -4.707 5.461 1 87.19 404 ALA B O 1
ATOM 6868 N N . LYS B 1 405 ? -7.258 -4.988 3.855 1 91.25 405 LYS B N 1
ATOM 6869 C CA . LYS B 1 405 ? -8.266 -5.453 2.906 1 91.25 405 LYS B CA 1
ATOM 6870 C C . LYS B 1 405 ? -8.57 -6.934 3.115 1 91.25 405 LYS B C 1
ATOM 6872 O O . LYS B 1 405 ? -9.727 -7.355 3.02 1 91.25 405 LYS B O 1
ATOM 6877 N N . TYR B 1 406 ? -7.508 -7.746 3.482 1 96.25 406 TYR B N 1
ATOM 6878 C CA . TYR B 1 406 ? -7.711 -9.188 3.354 1 96.25 406 TYR B CA 1
ATOM 6879 C C . TYR B 1 406 ? -7.652 -9.867 4.715 1 96.25 406 TYR B C 1
ATOM 6881 O O . TYR B 1 406 ? -8.102 -11 4.867 1 96.25 406 TYR B O 1
ATOM 6889 N N . ASP B 1 407 ? -7.156 -9.273 5.734 1 95.06 407 ASP B N 1
ATOM 6890 C CA . ASP B 1 407 ? -6.824 -9.977 6.973 1 95.06 407 ASP B CA 1
ATOM 6891 C C . ASP B 1 407 ? -8.086 -10.359 7.742 1 95.06 407 ASP B C 1
ATOM 6893 O O . ASP B 1 407 ? -8.133 -11.406 8.391 1 95.06 407 ASP B O 1
ATOM 6897 N N . THR B 1 408 ? -9.102 -9.508 7.59 1 92.88 408 THR B N 1
ATOM 6898 C CA . THR B 1 408 ? -10.336 -9.773 8.312 1 92.88 408 THR B CA 1
ATOM 6899 C C . THR B 1 408 ? -11.383 -10.406 7.391 1 92.88 408 THR B C 1
ATOM 6901 O O . THR B 1 408 ? -11.727 -9.828 6.359 1 92.88 408 THR B O 1
ATOM 6904 N N . ALA B 1 409 ? -11.812 -11.562 7.805 1 93.62 409 ALA B N 1
ATOM 6905 C CA . ALA B 1 409 ? -12.852 -12.234 7.031 1 93.62 409 ALA B CA 1
ATOM 6906 C C . ALA B 1 409 ? -14.18 -11.492 7.137 1 93.62 409 ALA B C 1
ATOM 6908 O O . ALA B 1 409 ? -14.5 -10.922 8.18 1 93.62 409 ALA B O 1
ATOM 6909 N N . ILE B 1 410 ? -14.914 -11.43 6.062 1 90.69 410 ILE B N 1
ATOM 6910 C CA . ILE B 1 410 ? -16.25 -10.836 6.012 1 90.69 410 ILE B CA 1
ATOM 6911 C C . ILE B 1 410 ? -17.297 -11.938 5.848 1 90.69 410 ILE B C 1
ATOM 6913 O O . ILE B 1 410 ? -17.172 -12.789 4.965 1 90.69 410 ILE B O 1
ATOM 6917 N N . ASP B 1 411 ? -18.172 -11.977 6.664 1 87.69 411 ASP B N 1
ATOM 6918 C CA . ASP B 1 411 ? -19.25 -12.961 6.594 1 87.69 411 ASP B CA 1
ATOM 6919 C C . ASP B 1 411 ? -20.594 -12.281 6.32 1 87.69 411 ASP B C 1
ATOM 6921 O O . ASP B 1 411 ? -21.344 -12 7.25 1 87.69 411 ASP B O 1
ATOM 6925 N N . ARG B 1 412 ? -20.922 -12.133 5.055 1 86.69 412 ARG B N 1
ATOM 6926 C CA . ARG B 1 412 ? -22.188 -11.531 4.648 1 86.69 412 ARG B CA 1
ATOM 6927 C C . ARG B 1 412 ? -23.297 -12.578 4.605 1 86.69 412 ARG B C 1
ATOM 6929 O O . ARG B 1 412 ? -23.031 -13.773 4.602 1 86.69 412 ARG B O 1
ATOM 6936 N N . GLU B 1 413 ? -24.484 -12.148 4.566 1 84.81 413 GLU B N 1
ATOM 6937 C CA . GLU B 1 413 ? -25.594 -13.062 4.352 1 84.81 413 GLU B CA 1
ATOM 6938 C C . GLU B 1 413 ? -25.516 -13.719 2.975 1 84.81 413 GLU B C 1
ATOM 6940 O O . GLU B 1 413 ? -25.375 -13.023 1.962 1 84.81 413 GLU B O 1
ATOM 6945 N N . SER B 1 414 ? -25.625 -15.047 3.057 1 89.31 414 SER B N 1
ATOM 6946 C CA . SER B 1 414 ? -25.453 -15.797 1.815 1 89.31 414 SER B CA 1
ATOM 6947 C C . SER B 1 414 ? -26.469 -16.938 1.718 1 89.31 414 SER B C 1
ATOM 6949 O O . SER B 1 414 ? -27.516 -16.906 2.379 1 89.31 414 SER B O 1
ATOM 6951 N N . ALA B 1 415 ? -26.266 -17.844 0.766 1 90.88 415 ALA B N 1
ATOM 6952 C CA . ALA B 1 415 ? -27.188 -18.938 0.501 1 90.88 415 ALA B CA 1
ATOM 6953 C C . ALA B 1 415 ? -27.453 -19.75 1.765 1 90.88 415 ALA B C 1
ATOM 6955 O O . ALA B 1 415 ? -28.594 -20.172 2.014 1 90.88 415 ALA B O 1
ATOM 6956 N N . TYR B 1 416 ? -26.5 -19.922 2.473 1 88.69 416 TYR B N 1
ATOM 6957 C CA . TYR B 1 416 ? -26.625 -20.734 3.678 1 88.69 416 TYR B CA 1
ATOM 6958 C C . TYR B 1 416 ? -27.672 -20.172 4.617 1 88.69 416 TYR B C 1
ATOM 6960 O O . TYR B 1 416 ? -28.625 -20.859 4.988 1 88.69 416 TYR B O 1
ATOM 6968 N N . GLU B 1 417 ? -27.469 -18.906 4.934 1 85.5 417 GLU B N 1
ATOM 6969 C CA . GLU B 1 417 ? -28.406 -18.25 5.852 1 85.5 417 GLU B CA 1
ATOM 6970 C C . GLU B 1 417 ? -29.797 -18.172 5.246 1 85.5 417 GLU B C 1
ATOM 6972 O O . GLU B 1 417 ? -30.797 -18.406 5.934 1 85.5 417 GLU B O 1
ATOM 6977 N N . LYS B 1 418 ? -29.875 -17.844 4.043 1 86.25 418 LYS B N 1
ATOM 6978 C CA . LYS B 1 418 ? -31.156 -17.688 3.361 1 86.25 418 LYS B CA 1
ATOM 6979 C C . LYS B 1 418 ? -31.922 -19.016 3.299 1 86.25 418 LYS B C 1
ATOM 6981 O O . LYS B 1 418 ? -33.125 -19.062 3.59 1 86.25 418 LYS B O 1
ATOM 6986 N N . LEU B 1 419 ? -31.234 -20.031 2.955 1 88.5 419 LEU B N 1
ATOM 6987 C CA . LEU B 1 419 ? -31.859 -21.328 2.803 1 88.5 419 LEU B CA 1
ATOM 6988 C C . LEU B 1 419 ? -32.219 -21.922 4.16 1 88.5 419 LEU B C 1
ATOM 6990 O O . LEU B 1 419 ? -33.25 -22.609 4.289 1 88.5 419 LEU B O 1
ATOM 6994 N N . LEU B 1 420 ? -31.375 -21.703 5.102 1 84.19 420 LEU B N 1
ATOM 6995 C CA . LEU B 1 420 ? -31.703 -22.125 6.461 1 84.19 420 LEU B CA 1
ATOM 6996 C C . LEU B 1 420 ? -32.938 -21.422 6.969 1 84.19 420 LEU B C 1
ATOM 6998 O O . LEU B 1 420 ? -33.812 -22.047 7.594 1 84.19 420 LEU B O 1
ATOM 7002 N N . ALA B 1 421 ? -33.062 -20.156 6.684 1 84.31 421 ALA B N 1
ATOM 7003 C CA . ALA B 1 421 ? -34.25 -19.375 7.082 1 84.31 421 ALA B CA 1
ATOM 7004 C C . ALA B 1 421 ? -35.5 -19.891 6.395 1 84.31 421 ALA B C 1
ATOM 7006 O O . ALA B 1 421 ? -36.562 -19.969 7.008 1 84.31 421 ALA B O 1
ATOM 7007 N N . GLN B 1 422 ? -35.375 -20.203 5.172 1 81 422 GLN B N 1
ATOM 7008 C CA . GLN B 1 422 ? -36.5 -20.75 4.41 1 81 422 GLN B CA 1
ATOM 7009 C C . GLN B 1 422 ? -36.969 -22.094 4.973 1 81 422 GLN B C 1
ATOM 7011 O O . GLN B 1 422 ? -38.156 -22.359 5.07 1 81 422 GLN B O 1
ATOM 7016 N N . ALA B 1 423 ? -36.031 -22.859 5.301 1 78.94 423 ALA B N 1
ATOM 7017 C CA . ALA B 1 423 ? -36.344 -24.188 5.848 1 78.94 423 ALA B CA 1
ATOM 7018 C C . ALA B 1 423 ? -37.031 -24.062 7.195 1 78.94 423 ALA B C 1
ATOM 7020 O O . ALA B 1 423 ? -37.969 -24.812 7.484 1 78.94 423 ALA B O 1
ATOM 7021 N N . GLU B 1 424 ? -36.594 -23.156 7.977 1 78 424 GLU B N 1
ATOM 7022 C CA . GLU B 1 424 ? -37.219 -22.938 9.281 1 78 424 GLU B CA 1
ATOM 7023 C C . GLU B 1 424 ? -38.625 -22.375 9.141 1 78 424 GLU B C 1
ATOM 7025 O O . GLU B 1 424 ? -39.531 -22.75 9.883 1 78 424 GLU B O 1
ATOM 7030 N N . ALA B 1 425 ? -38.812 -21.516 8.188 1 71.81 425 ALA B N 1
ATOM 7031 C CA . ALA B 1 425 ? -40.125 -20.953 7.938 1 71.81 425 ALA B CA 1
ATOM 7032 C C . ALA B 1 425 ? -41.094 -22.016 7.441 1 71.81 425 ALA B C 1
ATOM 7034 O O . ALA B 1 425 ? -42.281 -22.016 7.809 1 71.81 425 ALA B O 1
ATOM 7035 N N . ALA B 1 426 ? -40.656 -22.938 6.664 1 69.31 426 ALA B N 1
ATOM 7036 C CA . ALA B 1 426 ? -41.469 -24.016 6.109 1 69.31 426 ALA B CA 1
ATOM 7037 C C . ALA B 1 426 ? -41.875 -25.016 7.191 1 69.31 426 ALA B C 1
ATOM 7039 O O . ALA B 1 426 ? -43 -25.531 7.188 1 69.31 426 ALA B O 1
ATOM 7040 N N . THR B 1 427 ? -41.031 -25.266 8.039 1 66.31 427 THR B N 1
ATOM 7041 C CA . THR B 1 427 ? -41.344 -26.172 9.141 1 66.31 427 THR B CA 1
ATOM 7042 C C . THR B 1 427 ? -42.344 -25.516 10.102 1 66.31 427 THR B C 1
ATOM 7044 O O . THR B 1 427 ? -43.188 -26.188 10.672 1 66.31 427 THR B O 1
ATOM 7047 N N . ALA B 1 428 ? -42.188 -24.203 10.086 1 62.28 428 ALA B N 1
ATOM 7048 C CA . ALA B 1 428 ? -43.094 -23.484 10.977 1 62.28 428 ALA B CA 1
ATOM 7049 C C . ALA B 1 428 ? -44.469 -23.391 10.375 1 62.28 428 ALA B C 1
ATOM 7051 O O . ALA B 1 428 ? -45.469 -23.391 11.102 1 62.28 428 ALA B O 1
ATOM 7052 N N . ASN B 1 429 ? -44.656 -23.359 9.086 1 54.97 429 ASN B N 1
ATOM 7053 C CA . ASN B 1 429 ? -45.938 -23.25 8.406 1 54.97 429 ASN B CA 1
ATOM 7054 C C . ASN B 1 429 ? -46.5 -24.609 8.008 1 54.97 429 ASN B C 1
ATOM 7056 O O . ASN B 1 429 ? -47.562 -24.703 7.359 1 54.97 429 ASN B O 1
ATOM 7060 N N . ALA B 1 430 ? -45.844 -25.672 8.07 1 53.09 430 ALA B N 1
ATOM 7061 C CA . ALA B 1 430 ? -46.438 -26.984 7.816 1 53.09 430 ALA B CA 1
ATOM 7062 C C . ALA B 1 430 ? -47.656 -27.219 8.727 1 53.09 430 ALA B C 1
ATOM 7064 O O . ALA B 1 430 ? -47.562 -26.984 9.938 1 53.09 430 ALA B O 1
ATOM 7065 N N . PRO B 1 431 ? -48.844 -27.266 8.086 1 44.84 431 PRO B N 1
ATOM 7066 C CA . PRO B 1 431 ? -50.031 -27.484 8.898 1 44.84 431 PRO B CA 1
ATOM 7067 C C . PRO B 1 431 ? -49.875 -28.578 9.938 1 44.84 431 PRO B C 1
ATOM 7069 O O . PRO B 1 431 ? -49.25 -29.609 9.648 1 44.84 431 PRO B O 1
ATOM 7072 N N . ASN B 1 432 ? -49.812 -28.25 11.133 1 43.97 432 ASN B N 1
ATOM 7073 C CA . ASN B 1 432 ? -50 -29.266 12.164 1 43.97 432 ASN B CA 1
ATOM 7074 C C . ASN B 1 432 ? -51.219 -30.125 11.867 1 43.97 432 ASN B C 1
ATOM 7076 O O . ASN B 1 432 ? -52.344 -29.75 12.203 1 43.97 432 ASN B O 1
ATOM 7080 N N . THR B 1 433 ? -51.344 -30.562 10.648 1 39.31 433 THR B N 1
ATOM 7081 C CA . THR B 1 433 ? -52.469 -31.516 10.625 1 39.31 433 THR B CA 1
ATOM 7082 C C . THR B 1 433 ? -52.312 -32.562 11.734 1 39.31 433 THR B C 1
ATOM 7084 O O . THR B 1 433 ? -51.344 -33.312 11.766 1 39.31 433 THR B O 1
ATOM 7087 N N . PRO B 1 434 ? -52.938 -32.344 12.828 1 39.75 434 PRO B N 1
ATOM 7088 C CA . PRO B 1 434 ? -52.969 -33.344 13.883 1 39.75 434 PRO B CA 1
ATOM 7089 C C . PRO B 1 434 ? -53.281 -34.75 13.352 1 39.75 434 PRO B C 1
ATOM 7091 O O . PRO B 1 434 ? -54.344 -34.969 12.781 1 39.75 434 PRO B O 1
ATOM 7094 N N . THR B 1 435 ? -52.469 -35.344 12.555 1 32.78 435 THR B N 1
ATOM 7095 C CA . THR B 1 435 ? -52.844 -36.75 12.32 1 32.78 435 THR B CA 1
ATOM 7096 C C . THR B 1 435 ? -53.281 -37.406 13.625 1 32.78 435 THR B C 1
ATOM 7098 O O . THR B 1 435 ? -52.562 -37.344 14.625 1 32.78 435 THR B O 1
ATOM 7101 N N . ALA B 1 436 ? -54.562 -37.531 13.719 1 36.09 436 ALA B N 1
ATOM 7102 C CA . ALA B 1 436 ? -55.156 -38.25 14.852 1 36.09 436 ALA B CA 1
ATOM 7103 C C . ALA B 1 436 ? -54.375 -39.5 15.188 1 36.09 436 ALA B C 1
ATOM 7105 O O . ALA B 1 436 ? -54.031 -40.312 14.297 1 36.09 436 ALA B O 1
ATOM 7106 N N . PRO B 1 437 ? -53.688 -39.625 16.344 1 36.62 437 PRO B N 1
ATOM 7107 C CA . PRO B 1 437 ? -52.938 -40.812 16.703 1 36.62 437 PRO B CA 1
ATOM 7108 C C . PRO B 1 437 ? -53.719 -42.094 16.484 1 36.62 437 PRO B C 1
ATOM 7110 O O . PRO B 1 437 ? -54.938 -42.125 16.609 1 36.62 437 PRO B O 1
ATOM 7113 N N . PRO B 1 438 ? -53.375 -42.969 15.523 1 37.16 438 PRO B N 1
ATOM 7114 C CA . PRO B 1 438 ? -54.156 -44.188 15.406 1 37.16 438 PRO B CA 1
ATOM 7115 C C . PRO B 1 438 ? -54.5 -44.781 16.766 1 37.16 438 PRO B C 1
ATOM 7117 O O . PRO B 1 438 ? -53.781 -44.562 17.734 1 37.16 438 PRO B O 1
ATOM 7120 N N . PRO B 1 439 ? -55.75 -45.25 17.016 1 36.34 439 PRO B N 1
ATOM 7121 C CA . PRO B 1 439 ? -56.188 -45.781 18.297 1 36.34 439 PRO B CA 1
ATOM 7122 C C . PRO B 1 439 ? -55.25 -46.875 18.828 1 36.34 439 PRO B C 1
ATOM 7124 O O . PRO B 1 439 ? -55.031 -47.906 18.172 1 36.34 439 PRO B O 1
ATOM 7127 N N . THR B 1 440 ? -54.031 -46.5 19.312 1 30.64 440 THR B N 1
ATOM 7128 C CA . THR B 1 440 ? -53.156 -47.531 19.875 1 30.64 440 THR B CA 1
ATOM 7129 C C . THR B 1 440 ? -53.906 -48.375 20.891 1 30.64 440 THR B C 1
ATOM 7131 O O . THR B 1 440 ? -54.688 -47.844 21.703 1 30.64 440 THR B O 1
ATOM 7134 N N . GLY B 1 441 ? -54.281 -49.594 20.5 1 31.48 441 GLY B N 1
ATOM 7135 C CA . GLY B 1 441 ? -54.719 -50.656 21.391 1 31.48 441 GLY B CA 1
ATOM 7136 C C . GLY B 1 441 ? -54 -50.656 22.719 1 31.48 441 GLY B C 1
ATOM 7137 O O . GLY B 1 441 ? -52.906 -50.094 22.844 1 31.48 441 GLY B O 1
ATOM 7138 N N . GLU B 1 442 ? -54.75 -50.875 23.875 1 31.36 442 GLU B N 1
ATOM 7139 C CA . GLU B 1 442 ? -54.531 -50.781 25.328 1 31.36 442 GLU B CA 1
ATOM 7140 C C . GLU B 1 442 ? -53.375 -51.656 25.766 1 31.36 442 GLU B C 1
ATOM 7142 O O . GLU B 1 442 ? -53.219 -51.938 26.953 1 31.36 442 GLU B O 1
ATOM 7147 N N . GLU B 1 443 ? -52.562 -52.25 24.828 1 28.56 443 GLU B N 1
ATOM 7148 C CA . GLU B 1 443 ? -51.781 -53.25 25.562 1 28.56 443 GLU B CA 1
ATOM 7149 C C . GLU B 1 443 ? -51.031 -52.625 26.719 1 28.56 443 GLU B C 1
ATOM 7151 O O . GLU B 1 443 ? -50.438 -51.531 26.547 1 28.56 443 GLU B O 1
ATOM 7156 N N . GLY B 1 444 ? -51.281 -53.156 28.016 1 29.92 444 GLY B N 1
ATOM 7157 C CA . GLY B 1 444 ? -51 -52.844 29.406 1 29.92 444 GLY B CA 1
ATOM 7158 C C . GLY B 1 444 ? -49.562 -52.531 29.703 1 29.92 444 GLY B C 1
ATOM 7159 O O . GLY B 1 444 ? -49.219 -52.125 30.812 1 29.92 444 GLY B O 1
ATOM 7160 N N . GLY B 1 445 ? -48.656 -53.219 28.984 1 28.08 445 GLY B N 1
ATOM 7161 C CA . GLY B 1 445 ? -47.531 -53.594 29.844 1 28.08 445 GLY B CA 1
ATOM 7162 C C . GLY B 1 445 ? -46.844 -52.375 30.453 1 28.08 445 GLY B C 1
ATOM 7163 O O . GLY B 1 445 ? -47.062 -51.25 30.031 1 28.08 445 GLY B O 1
ATOM 7164 N N . LEU B 1 446 ? -46.094 -52.656 31.625 1 31.89 446 LEU B N 1
ATOM 7165 C CA . LEU B 1 446 ? -45.375 -52.094 32.75 1 31.89 446 LEU B CA 1
ATOM 7166 C C . LEU B 1 446 ? -44.375 -51.031 32.281 1 31.89 446 LEU B C 1
ATOM 7168 O O . LEU B 1 446 ? -44 -50.156 33.031 1 31.89 446 LEU B O 1
ATOM 7172 N N . MET B 1 447 ? -43.75 -51.406 31.172 1 30.17 447 MET B N 1
ATOM 7173 C CA . MET B 1 447 ? -42.438 -50.844 30.875 1 30.17 447 MET B CA 1
ATOM 7174 C C . MET B 1 447 ? -42.531 -49.375 30.562 1 30.17 447 MET B C 1
ATOM 7176 O O . MET B 1 447 ? -41.562 -48.75 30.125 1 30.17 447 MET B O 1
ATOM 7180 N N . SER B 1 448 ? -43.719 -48.875 30.656 1 27.3 448 SER B N 1
ATOM 7181 C CA . SER B 1 448 ? -44 -47.531 30.156 1 27.3 448 SER B CA 1
ATOM 7182 C C . SER B 1 448 ? -43.312 -46.469 31.016 1 27.3 448 SER B C 1
ATOM 7184 O O . SER B 1 448 ? -43.375 -45.281 30.688 1 27.3 448 SER B O 1
ATOM 7186 N N . LYS B 1 449 ? -43.125 -46.906 32.344 1 30.56 449 LYS B N 1
ATOM 7187 C CA . LYS B 1 449 ? -42.75 -45.875 33.312 1 30.56 449 LYS B CA 1
ATOM 7188 C C . LYS B 1 449 ? -41.375 -45.281 32.969 1 30.56 449 LYS B C 1
ATOM 7190 O O . LYS B 1 449 ? -41.062 -44.156 33.344 1 30.56 449 LYS B O 1
ATOM 7195 N N . MET B 1 450 ? -40.438 -46.219 32.688 1 28.44 450 MET B N 1
ATOM 7196 C CA . MET B 1 450 ? -39.031 -45.875 32.781 1 28.44 450 MET B CA 1
ATOM 7197 C C . MET B 1 450 ? -38.688 -44.812 31.719 1 28.44 450 MET B C 1
ATOM 7199 O O . MET B 1 450 ? -37.594 -44.281 31.719 1 28.44 450 MET B O 1
ATOM 7203 N N . LYS B 1 451 ? -39.406 -44.812 30.609 1 28.19 451 LYS B N 1
ATOM 7204 C CA . LYS B 1 451 ? -39 -43.969 29.5 1 28.19 451 LYS B CA 1
ATOM 7205 C C . LYS B 1 451 ? -39.156 -42.5 29.859 1 28.19 451 LYS B C 1
ATOM 7207 O O . LYS B 1 451 ? -38.812 -41.625 29.062 1 28.19 451 LYS B O 1
ATOM 7212 N N . GLU B 1 452 ? -40.031 -42.312 30.875 1 26.88 452 GLU B N 1
ATOM 7213 C CA . GLU B 1 452 ? -40.344 -40.906 31.109 1 26.88 452 GLU B CA 1
ATOM 7214 C C . GLU B 1 452 ? -39.125 -40.125 31.578 1 26.88 452 GLU B C 1
ATOM 7216 O O . GLU B 1 452 ? -39.031 -38.906 31.375 1 26.88 452 GLU B O 1
ATOM 7221 N N . TRP B 1 453 ? -38.438 -40.812 32.562 1 31.11 453 TRP B N 1
ATOM 7222 C CA . TRP B 1 453 ? -37.531 -40 33.406 1 31.11 453 TRP B CA 1
ATOM 7223 C C . TRP B 1 453 ? -36.406 -39.375 32.594 1 31.11 453 TRP B C 1
ATOM 7225 O O . TRP B 1 453 ? -35.938 -38.312 32.906 1 31.11 453 TRP B O 1
ATOM 7235 N N . MET B 1 454 ? -35.781 -40.281 31.703 1 26.44 454 MET B N 1
ATOM 7236 C CA . MET B 1 454 ? -34.469 -39.812 31.203 1 26.44 454 MET B CA 1
ATOM 7237 C C . MET B 1 454 ? -34.656 -38.531 30.375 1 26.44 454 MET B C 1
ATOM 7239 O O . MET B 1 454 ? -33.656 -37.906 29.984 1 26.44 454 MET B O 1
ATOM 7243 N N . PHE B 1 455 ? -35.75 -38.5 29.531 1 30.12 455 PHE B N 1
ATOM 7244 C CA . PHE B 1 455 ? -35.875 -37.406 28.562 1 30.12 455 PHE B CA 1
ATOM 7245 C C . PHE B 1 455 ? -36.281 -36.125 29.234 1 30.12 455 PHE B C 1
ATOM 7247 O O . PHE B 1 455 ? -37.469 -35.969 29.594 1 30.12 455 PHE B O 1
ATOM 7254 N N . GLY B 1 456 ? -35.344 -35.625 30.062 1 24.03 456 GLY B N 1
ATOM 7255 C CA . GLY B 1 456 ? -35.469 -34.406 30.828 1 24.03 456 GLY B CA 1
ATOM 7256 C C . GLY B 1 456 ? -36.156 -33.281 30.078 1 24.03 456 GLY B C 1
ATOM 7257 O O . GLY B 1 456 ? -36.438 -33.406 28.875 1 24.03 456 GLY B O 1
ATOM 7258 N N . THR B 1 457 ? -35.906 -31.984 30.609 1 24.03 457 THR B N 1
ATOM 7259 C CA . THR B 1 457 ? -36.594 -30.703 30.734 1 24.03 457 THR B CA 1
ATOM 7260 C C . THR B 1 457 ? -36.594 -29.953 29.406 1 24.03 457 THR B C 1
ATOM 7262 O O . THR B 1 457 ? -35.531 -29.625 28.875 1 24.03 457 THR B O 1
ATOM 7265 N N . LYS B 1 458 ? -37.594 -30.141 28.578 1 24.95 458 LYS B N 1
ATOM 7266 C CA . LYS B 1 458 ? -38 -29.5 27.328 1 24.95 458 LYS B CA 1
ATOM 7267 C C . LYS B 1 458 ? -38.219 -28.016 27.531 1 24.95 458 LYS B C 1
ATOM 7269 O O . LYS B 1 458 ? -38.812 -27.344 26.672 1 24.95 458 LYS B O 1
ATOM 7274 N N . ARG B 1 459 ? -38.094 -27.516 28.766 1 23.78 459 ARG B N 1
ATOM 7275 C CA . ARG B 1 459 ? -38.75 -26.203 28.922 1 23.78 459 ARG B CA 1
ATOM 7276 C C . ARG B 1 459 ? -38.188 -25.219 27.891 1 23.78 459 ARG B C 1
ATOM 7278 O O . ARG B 1 459 ? -38.906 -24.297 27.484 1 23.78 459 ARG B O 1
ATOM 7285 N N . ARG B 1 460 ? -36.906 -25.109 27.891 1 25.08 460 ARG B N 1
ATOM 7286 C CA . ARG B 1 460 ? -36.469 -23.719 27.719 1 25.08 460 ARG B CA 1
ATOM 7287 C C . ARG B 1 460 ? -36.594 -23.281 26.266 1 25.08 460 ARG B C 1
ATOM 7289 O O . ARG B 1 460 ? -36.031 -22.266 25.875 1 25.08 460 ARG B O 1
ATOM 7296 N N . GLN B 1 461 ? -37.156 -24.094 25.359 1 22.67 461 GLN B N 1
ATOM 7297 C CA . GLN B 1 461 ? -37 -23.766 23.953 1 22.67 461 GLN B CA 1
ATOM 7298 C C . GLN B 1 461 ? -37.812 -22.562 23.547 1 22.67 461 GLN B C 1
ATOM 7300 O O . GLN B 1 461 ? -37.781 -22.125 22.406 1 22.67 461 GLN B O 1
ATOM 7305 N N . GLY B 1 462 ? -38.938 -22.281 24.281 1 23.41 462 GLY B N 1
ATOM 7306 C CA . GLY B 1 462 ? -40 -21.625 23.531 1 23.41 462 GLY B CA 1
ATOM 7307 C C . GLY B 1 462 ? -39.656 -20.219 23.125 1 23.41 462 GLY B C 1
ATOM 7308 O O . GLY B 1 462 ? -40.375 -19.609 22.312 1 23.41 462 GLY B O 1
ATOM 7309 N N . ALA B 1 463 ? -38.969 -19.531 24.047 1 24.09 463 ALA B N 1
ATOM 7310 C CA . ALA B 1 463 ? -39.156 -18.078 24.016 1 24.09 463 ALA B CA 1
ATOM 7311 C C . ALA B 1 463 ? -38.5 -17.484 22.766 1 24.09 463 ALA B C 1
ATOM 7313 O O . ALA B 1 463 ? -38.719 -16.312 22.438 1 24.09 463 ALA B O 1
ATOM 7314 N N . LEU B 1 464 ? -37.344 -18.078 22.312 1 24.11 464 LEU B N 1
ATOM 7315 C CA . LEU B 1 464 ? -36.438 -17.359 21.422 1 24.11 464 LEU B CA 1
ATOM 7316 C C . LEU B 1 464 ? -37 -17.281 20.016 1 24.11 464 LEU B C 1
ATOM 7318 O O . LEU B 1 464 ? -36.344 -16.766 19.094 1 24.11 464 LEU B O 1
ATOM 7322 N N . GLU B 1 465 ? -38.188 -17.875 19.766 1 22.06 465 GLU B N 1
ATOM 7323 C CA . GLU B 1 465 ? -38.625 -18.031 18.391 1 22.06 465 GLU B CA 1
ATOM 7324 C C . GLU B 1 465 ? -38.906 -16.672 17.75 1 22.06 465 GLU B C 1
ATOM 7326 O O . GLU B 1 465 ? -38.969 -16.562 16.516 1 22.06 465 GLU B O 1
ATOM 7331 N N . ALA B 1 466 ? -39.438 -15.797 18.562 1 22.14 466 ALA B N 1
ATOM 7332 C CA . ALA B 1 466 ? -40.344 -14.906 17.844 1 22.14 466 ALA B CA 1
ATOM 7333 C C . ALA B 1 466 ? -39.594 -13.977 16.922 1 22.14 466 ALA B C 1
ATOM 7335 O O . ALA B 1 466 ? -40.156 -13.43 15.961 1 22.14 466 ALA B O 1
ATOM 7336 N N . MET B 1 467 ? -38.375 -13.438 17.375 1 21.02 467 MET B N 1
ATOM 7337 C CA . MET B 1 467 ? -38.031 -12.109 16.906 1 21.02 467 MET B CA 1
ATOM 7338 C C . MET B 1 467 ? -37.5 -12.172 15.469 1 21.02 467 MET B C 1
ATOM 7340 O O . MET B 1 467 ? -36.812 -11.258 15.016 1 21.02 467 MET B O 1
ATOM 7344 N N . THR B 1 468 ? -37.656 -13.305 14.711 1 21.2 468 THR B N 1
ATOM 7345 C CA . THR B 1 468 ? -36.969 -13.547 13.445 1 21.2 468 THR B CA 1
ATOM 7346 C C . THR B 1 468 ? -37.438 -12.539 12.391 1 21.2 468 THR B C 1
ATOM 7348 O O . THR B 1 468 ? -36.75 -12.312 11.398 1 21.2 468 THR B O 1
ATOM 7351 N N . LYS B 1 469 ? -38.781 -12.141 12.289 1 22.28 469 LYS B N 1
ATOM 7352 C CA . LYS B 1 469 ? -39.25 -12.07 10.906 1 22.28 469 LYS B CA 1
ATOM 7353 C C . LYS B 1 469 ? -38.781 -10.781 10.234 1 22.28 469 LYS B C 1
ATOM 7355 O O . LYS B 1 469 ? -39.031 -10.586 9.039 1 22.28 469 LYS B O 1
ATOM 7360 N N . SER B 1 470 ? -38.344 -9.703 10.945 1 18.5 470 SER B N 1
ATOM 7361 C CA . SER B 1 470 ? -38.812 -8.547 10.203 1 18.5 470 SER B CA 1
ATOM 7362 C C . SER B 1 470 ? -38.219 -8.492 8.805 1 18.5 470 SER B C 1
ATOM 7364 O O . SER B 1 470 ? -38.938 -8.422 7.809 1 18.5 470 SER B O 1
ATOM 7366 N N . THR B 1 471 ? -37.344 -7.367 8.539 1 20.06 471 THR B N 1
ATOM 7367 C CA . THR B 1 471 ? -37.375 -6.449 7.402 1 20.06 471 THR B CA 1
ATOM 7368 C C . THR B 1 471 ? -36.5 -6.969 6.262 1 20.06 471 THR B C 1
ATOM 7370 O O . THR B 1 471 ? -35.25 -7.02 6.387 1 20.06 471 THR B O 1
ATOM 7373 N N . MET B 1 472 ? -36.938 -7.98 5.531 1 20.61 472 MET B N 1
ATOM 7374 C CA . MET B 1 472 ? -36.281 -8.469 4.309 1 20.61 472 MET B CA 1
ATOM 7375 C C . MET B 1 472 ? -36.219 -7.355 3.266 1 20.61 472 MET B C 1
ATOM 7377 O O . MET B 1 472 ? -36.031 -7.629 2.076 1 20.61 472 MET B O 1
ATOM 7381 N N . ARG B 1 473 ? -36.5 -6.027 3.561 1 20.98 473 ARG B N 1
ATOM 7382 C CA . ARG B 1 473 ? -37 -5.398 2.344 1 20.98 473 ARG B CA 1
ATOM 7383 C C . ARG B 1 473 ? -36.062 -5.613 1.178 1 20.98 473 ARG B C 1
ATOM 7385 O O . ARG B 1 473 ? -36.469 -6.039 0.098 1 20.98 473 ARG B O 1
ATOM 7392 N N . THR B 1 474 ? -35.25 -4.543 0.764 1 18.64 474 THR B N 1
ATOM 7393 C CA . THR B 1 474 ? -35.125 -3.996 -0.583 1 18.64 474 THR B CA 1
ATOM 7394 C C . THR B 1 474 ? -34.062 -4.742 -1.369 1 18.64 474 THR B C 1
ATOM 7396 O O . THR B 1 474 ? -32.875 -4.645 -1.055 1 18.64 474 THR B O 1
ATOM 7399 N N . VAL B 1 475 ? -34.219 -5.992 -1.556 1 20.11 475 VAL B N 1
ATOM 7400 C CA . VAL B 1 475 ? -33.375 -6.695 -2.51 1 20.11 475 VAL B CA 1
ATOM 7401 C C . VAL B 1 475 ? -33.406 -5.992 -3.863 1 20.11 475 VAL B C 1
ATOM 7403 O O . VAL B 1 475 ? -34.438 -6.02 -4.547 1 20.11 475 VAL B O 1
ATOM 7406 N N . GLY B 1 476 ? -33.094 -4.664 -4.062 1 21.19 476 GLY B N 1
ATOM 7407 C CA . GLY B 1 476 ? -33.156 -4.262 -5.457 1 21.19 476 GLY B CA 1
ATOM 7408 C C . GLY B 1 476 ? -32.406 -5.195 -6.387 1 21.19 476 GLY B C 1
ATOM 7409 O O . GLY B 1 476 ? -31.25 -5.527 -6.129 1 21.19 476 GLY B O 1
ATOM 7410 N N . THR B 1 477 ? -33.125 -6.098 -7.047 1 21.34 477 THR B N 1
ATOM 7411 C CA . THR B 1 477 ? -32.75 -7.117 -8.031 1 21.34 477 THR B CA 1
ATOM 7412 C C . THR B 1 477 ? -32.094 -6.48 -9.25 1 21.34 477 THR B C 1
ATOM 7414 O O . THR B 1 477 ? -31.484 -7.18 -10.062 1 21.34 477 THR B O 1
ATOM 7417 N N . LYS B 1 478 ? -32.156 -5.184 -9.633 1 20.42 478 LYS B N 1
ATOM 7418 C CA . LYS B 1 478 ? -32.344 -5.152 -11.086 1 20.42 478 LYS B CA 1
ATOM 7419 C C . LYS B 1 478 ? -31.141 -5.781 -11.805 1 20.42 478 LYS B C 1
ATOM 7421 O O . LYS B 1 478 ? -31.266 -6.25 -12.938 1 20.42 478 LYS B O 1
ATOM 7426 N N . LEU B 1 479 ? -29.938 -5.676 -11.406 1 19.03 479 LEU B N 1
ATOM 7427 C CA . LEU B 1 479 ? -29.078 -5.539 -12.578 1 19.03 479 LEU B CA 1
ATOM 7428 C C . LEU B 1 479 ? -28.875 -6.887 -13.266 1 19.03 479 LEU B C 1
ATOM 7430 O O . LEU B 1 479 ? -28.125 -7.734 -12.781 1 19.03 479 LEU B O 1
ATOM 7434 N N . GLY B 1 480 ? -29.922 -7.605 -13.805 1 21.59 480 GLY B N 1
ATOM 7435 C CA . GLY B 1 480 ? -29.781 -8.789 -14.633 1 21.59 480 GLY B CA 1
ATOM 7436 C C . GLY B 1 480 ? -28.953 -8.555 -15.883 1 21.59 480 GLY B C 1
ATOM 7437 O O . GLY B 1 480 ? -28.766 -9.453 -16.703 1 21.59 480 GLY B O 1
ATOM 7438 N N . ASN B 1 481 ? -28.391 -7.375 -16.328 1 20.5 481 ASN B N 1
ATOM 7439 C CA . ASN B 1 481 ? -28.219 -7.328 -17.781 1 20.5 481 ASN B CA 1
ATOM 7440 C C . ASN B 1 481 ? -27.484 -8.57 -18.297 1 20.5 481 ASN B C 1
ATOM 7442 O O . ASN B 1 481 ? -26.703 -9.18 -17.578 1 20.5 481 ASN B O 1
ATOM 7446 N N . GLN B 1 482 ? -28.031 -9.148 -19.484 1 19.84 482 GLN B N 1
ATOM 7447 C CA . GLN B 1 482 ? -27.875 -10.133 -20.562 1 19.84 482 GLN B CA 1
ATOM 7448 C C . GLN B 1 482 ? -26.484 -10.055 -21.172 1 19.84 482 GLN B C 1
ATOM 7450 O O . GLN B 1 482 ? -26.188 -9.141 -21.953 1 19.84 482 GLN B O 1
ATOM 7455 N N . ILE B 1 483 ? -25.438 -10.016 -20.516 1 20.27 483 ILE B N 1
ATOM 7456 C CA . ILE B 1 483 ? -24.234 -10.148 -21.328 1 20.27 483 ILE B CA 1
ATOM 7457 C C . ILE B 1 483 ? -24.281 -11.469 -22.094 1 20.27 483 ILE B C 1
ATOM 7459 O O . ILE B 1 483 ? -24.172 -12.547 -21.5 1 20.27 483 ILE B O 1
ATOM 7463 N N . LEU B 1 484 ? -25.297 -11.664 -23.094 1 20.67 484 LEU B N 1
ATOM 7464 C CA . LEU B 1 484 ? -25.5 -12.734 -24.062 1 20.67 484 LEU B CA 1
ATOM 7465 C C . LEU B 1 484 ? -24.172 -13.156 -24.688 1 20.67 484 LEU B C 1
ATOM 7467 O O . LEU B 1 484 ? -23.156 -12.469 -24.531 1 20.67 484 LEU B O 1
ATOM 7471 N N . ARG B 1 485 ? -24.219 -13.523 -26.25 1 24.8 485 ARG B N 1
ATOM 7472 C CA . ARG B 1 485 ? -24.109 -14.516 -27.312 1 24.8 485 ARG B CA 1
ATOM 7473 C C . ARG B 1 485 ? -22.828 -14.297 -28.125 1 24.8 485 ARG B C 1
ATOM 7475 O O . ARG B 1 485 ? -22.578 -15.031 -29.094 1 24.8 485 ARG B O 1
ATOM 7482 N N . GLY B 1 486 ? -22.031 -13.312 -28.094 1 23.84 486 GLY B N 1
ATOM 7483 C CA . GLY B 1 486 ? -21.281 -13.109 -29.328 1 23.84 486 GLY B CA 1
ATOM 7484 C C . GLY B 1 486 ? -20.391 -14.281 -29.688 1 23.84 486 GLY B C 1
ATOM 7485 O O . GLY B 1 486 ? -19.594 -14.195 -30.609 1 23.84 486 GLY B O 1
ATOM 7486 N N . VAL B 1 487 ? -20.312 -15.305 -28.906 1 22.11 487 VAL B N 1
ATOM 7487 C CA . VAL B 1 487 ? -19.219 -16.109 -29.484 1 22.11 487 VAL B CA 1
ATOM 7488 C C . VAL B 1 487 ? -19.656 -16.688 -30.828 1 22.11 487 VAL B C 1
ATOM 7490 O O . VAL B 1 487 ? -18.828 -16.859 -31.734 1 22.11 487 VAL B O 1
ATOM 7493 N N . LEU B 1 488 ? -20.969 -17.109 -31.062 1 23.23 488 LEU B N 1
ATOM 7494 C CA . LEU B 1 488 ? -21.094 -18.172 -32.062 1 23.23 488 LEU B CA 1
ATOM 7495 C C . LEU B 1 488 ? -21.031 -17.594 -33.469 1 23.23 488 LEU B C 1
ATOM 7497 O O . LEU B 1 488 ? -21.125 -18.344 -34.469 1 23.23 488 LEU B O 1
ATOM 7501 N N . GLY B 1 489 ? -21.266 -16.312 -33.781 1 23.69 489 GLY B N 1
ATOM 7502 C CA . GLY B 1 489 ? -21.672 -16.109 -35.156 1 23.69 489 GLY B CA 1
ATOM 7503 C C . GLY B 1 489 ? -20.625 -16.547 -36.188 1 23.69 489 GLY B C 1
ATOM 7504 O O . GLY B 1 489 ? -20.844 -16.453 -37.375 1 23.69 489 GLY B O 1
ATOM 7505 N N . GLY B 1 490 ? -19.359 -16.5 -36 1 23.98 490 GLY B N 1
ATOM 7506 C CA . GLY B 1 490 ? -18.562 -16.438 -37.219 1 23.98 490 GLY B CA 1
ATOM 7507 C C . GLY B 1 490 ? -18.656 -17.719 -38.062 1 23.98 490 GLY B C 1
ATOM 7508 O O . GLY B 1 490 ? -17.844 -17.922 -38.969 1 23.98 490 GLY B O 1
ATOM 7509 N N . ILE B 1 491 ? -19.438 -18.688 -37.812 1 20.56 491 ILE B N 1
ATOM 7510 C CA . ILE B 1 491 ? -19.297 -19.812 -38.719 1 20.56 491 ILE B CA 1
ATOM 7511 C C . ILE B 1 491 ? -19.906 -19.469 -40.062 1 20.56 491 ILE B C 1
ATOM 7513 O O . ILE B 1 491 ? -20.109 -20.344 -40.906 1 20.56 491 ILE B O 1
ATOM 7517 N N . ALA B 1 492 ? -20.609 -18.281 -40.406 1 21.64 492 ALA B N 1
ATOM 7518 C CA . ALA B 1 492 ? -21.141 -18.328 -41.781 1 21.64 492 ALA B CA 1
ATOM 7519 C C . ALA B 1 492 ? -20.016 -18.531 -42.781 1 21.64 492 ALA B C 1
ATOM 7521 O O . ALA B 1 492 ? -19.047 -17.766 -42.812 1 21.64 492 ALA B O 1
ATOM 7522 N N . GLY B 1 493 ? -19.812 -19.797 -43.469 1 21.47 493 GLY B N 1
ATOM 7523 C CA . GLY B 1 493 ? -19.188 -20.453 -44.594 1 21.47 493 GLY B CA 1
ATOM 7524 C C . GLY B 1 493 ? -19.438 -19.734 -45.938 1 21.47 493 GLY B C 1
ATOM 7525 O O . GLY B 1 493 ? -18.969 -20.172 -46.969 1 21.47 493 GLY B O 1
ATOM 7526 N N . GLY B 1 494 ? -20.438 -18.719 -46.125 1 23.67 494 GLY B N 1
ATOM 7527 C CA . GLY B 1 494 ? -20.75 -18.844 -47.562 1 23.67 494 GLY B CA 1
ATOM 7528 C C . GLY B 1 494 ? -19.531 -18.688 -48.438 1 23.67 494 GLY B C 1
ATOM 7529 O O . GLY B 1 494 ? -18.484 -18.203 -48 1 23.67 494 GLY B O 1
ATOM 7530 N N . ARG B 1 495 ? -19.75 -19.156 -49.781 1 20.58 495 ARG B N 1
ATOM 7531 C CA . ARG B 1 495 ? -19.312 -19.391 -51.156 1 20.58 495 ARG B CA 1
ATOM 7532 C C . ARG B 1 495 ? -19.047 -18.078 -51.875 1 20.58 495 ARG B C 1
ATOM 7534 O O . ARG B 1 495 ? -19.969 -17.453 -52.406 1 20.58 495 ARG B O 1
ATOM 7541 N N . ARG B 1 496 ? -18.641 -16.953 -51.562 1 19.92 496 ARG B N 1
ATOM 7542 C CA . ARG B 1 496 ? -18.344 -16.391 -52.875 1 19.92 496 ARG B CA 1
ATOM 7543 C C . ARG B 1 496 ? -17.25 -17.188 -53.594 1 19.92 496 ARG B C 1
ATOM 7545 O O . ARG B 1 496 ? -16.234 -17.531 -52.969 1 19.92 496 ARG B O 1
ATOM 7552 N N . ARG B 1 497 ? -17.766 -17.312 -54.812 1 19.42 497 ARG B N 1
ATOM 7553 C CA . ARG B 1 497 ? -17.141 -17.047 -56.125 1 19.42 497 ARG B CA 1
ATOM 7554 C C . ARG B 1 497 ? -16.547 -15.641 -56.156 1 19.42 497 ARG B C 1
ATOM 7556 O O . ARG B 1 497 ? -17.125 -14.703 -55.625 1 19.42 497 ARG B O 1
#

Foldseek 3Di:
DDWQFFFDFVHTDTFQQLCLLLAAEQAAAPQQQSLQSVLSVQQSCQVVLAFEEEEDQPQFNQLLAFFADDDDVQVVRCVVNVDDPFATDHGAEAEEECQCPLGFHAAFWPVLCDLVLLCQLLVHDPLLSVQSNLLVVVCVQVVFFTFFLLLSLLSLVVCVVCVVVSCVPRHHHDPVSSVSSVVSSVVCVVLVVRSHTAPPHDDVVLSQDRDPVSGHYYYYYHCNSCLVVLSSVLSVVLSVLVCLLVPADFDDRDSHASYEYEYAACLSNPPVRDPVSLVSVLVSSVRCSRSRYYYYYYHHFPVSRPPSNLVSHAWYWAGAFDDPDPVSVVRLVVVQVSFDADPVDDSSVCSNVGHRQKTWIWHADPVRHTDGTGITRTRGRRGHRGHDDPVVSVVSNVPRPCCVRRRDTDDDDGSSNVSVVVVVVVVVPPPPPVPPPPPPDDDDDDPPPPVPPPPDDPPDPPDPPDPPDDDPDDDDDPGDPDPPDDDPPPPPPDDDD/DDWQFFFDFVHTDTFQQLCLLLAAEQAAAPQQQSLQSVLSVQQSCQVVLAFEEEEDQPQFNQLLQFFADDDDVQVVRCVVNVPDPFATDHGAEAEEECQCPLGFHAAFWPVLCDLVLLCQLLVHDPLLSVQSNLLVVVCVVVVFFTFFLLLSLLSLVVCVVCVVVSCVPRRHDDPVSSVSSVVSSVVCVVLVVRSHTAPPHDDVVLSQDRDPVSGHYYYYYHCNSCLVVLSSVLSVVLSVLVCLLVPADFDDRDSHASYEYEYAAQLSNPPVRDPVSLVSVLVSSVRCSRSRYYYYYYHHFPVSRPPSNLVSHAWYWAGAFDDPDPVSVVRLVVVQVSFDADPVDDSSVCSNVGHRQKTWIWHADPVRHTDGTGITRTRGRRGHRGHDDPVVSVVSNVPRPCCVRGRDTDDDDGSSNVSVVVVVVCVVPPPPPVPPPPPPDCPPDDPVPPVPPPVDDPPPPPDPPDPPDDDPPDPPPPPPDDPDDPPPPPPPPDDDD

InterPro domains:
  IPR027417 P-loop containing nucleoside triphosphate hydrolase [G3DSA:3.40.50.300] (11-102)
  IPR027417 P-loop containing nucleoside triphosphate hydrolase [G3DSA:3.40.50.300] (199-379)
  IPR027417 P-loop containing nucleoside triphosphate hydrolase [SSF52540] (9-381)
  IPR033186 Helicase HerA-like C-terminal [PF05872] (12-497)

Secondary structure (DSSP, 8-state):
---EEEEESSSEEEE-GGGGGG-EEEE--TTSSHHHHHHHHHHHHHHTT--EEEEESSS--GGGGSB----HHHHHHHHHHT-TT-------EEEEETTSSSSEE--B-HHHHHHHHHHHHTT--HHHHHHHHHHHHHHHHTT----SHHHHHHHHHHHHHTHHHHHHHT----HHHHHHHHHHHHHHHHTTGGGTBSBSPPPGGGGS-B-TTSPBPEEEEE-TGGGG-HHHHHHHHHHHHHHHHHHSPP--S-SS-SEEEEETTTHHHHTT--HHHHHHHHHHHHHGGGGTEEEEEEESSGGGS-HHHHTT--EEEEE-----SHHHHHHHHHHHHHSPP-TT--HHHHHHH--TTEEEEE-B-TTS-BPPPEEEEEPPPSB-SS---HHHHHHHHHT-TTHHHHSS-B----HHHHHHHHHHHHHHHS---------------STTSGGGSSS----TTSGGGSTT--------------------GGG------/---EEEEESSSEEEE-GGGGGG-EEEE--TTSSHHHHHHHHHHHHHHTT--EEEEESSS--GGGGSB----HHHHHHHHHHT-TT-------EEEEETTSSSSEE--B-HHHHHHHHHHHHTT--HHHHHHHHHHHHHHHHTT----SHHHHHHHHHHHHHTHHHHHHHT----HHHHHHHHHHHHHHHHTTGGGTBSBSPPPGGGGS-B-TTSPBPEEEEE-TGGGG-HHHHHHHHHHHHHHHHHHSPP--S-SS-SEEEEETTTHHHHTT--HHHHHHHHHHHHHHGGGTEEEEEEESSGGGS-HHHHTT--EEEEE-----SHHHHHHHHHHHHHSPP-TT--HHHHHHH--TTEEEEE-B-TTS-BPPPEEEEEPPPSB-SS---HHHHHHHHHT-TTHHHHSS-B----HHHHHHHHHHHHHHHS---------------STTSTTTTSS---GGGSGGGGGG-----------------TTGGGG------

Sequence (994 aa):
MTQIRIGMGDLPVEFLPKYGNRHGLIAGATGTGKSVSLMVLAEAYSRLGVPVFLADVKGDLAGLSQAGTMNDKIAGRVEMIGLEDYRSEGSPVIFWDLFGELGHPVRTTVTQMGPTLLARVLELNDVQAGALAVAFEVADREGLLLLDLKDLRALLNHVNDHRKTISAAIGLVNPASIGAIQRALLRLEQDGGEAFFGEPALELIDLMRQDMSGRGIINVLSAERLLLKPRLYSTFLLWLLSELFETLPEVGDLAQPKLVYFFDEAHLLFKDAPPALVQRIEQVVRLIRSKGVGVYFCTQLPDDVPDAILGQLGNRIQHGLRAFTPRDQKAIRSAAETFVANPNVDVAKTLLELGVGEALVSTLDDKGIPTPVQKAVIAPPRCRMGAITPEERHTIKLRSPVGAKYDTAIDRESAYEKLLAQAEAATANAPNTPTAPPPTGEEGGLMSKMKEWMFGTKRRQGALEAMTKSTMRTVGTKLGNQILRGVLGGIAGGRRRMTQIRIGMGDLPVEFLPKYGNRHGLIAGATGTGKSVSLMVLAEAYSRLGVPVFLADVKGDLAGLSQAGTMNDKIAGRVEMIGLEDYRSEGSPVIFWDLFGELGHPVRTTVTQMGPTLLARVLELNDVQAGALAVAFEVADREGLLLLDLKDLRALLNHVNDHRKTISAAIGLVNPASIGAIQRALLRLEQDGGEAFFGEPALELIDLMRQDMSGRGIINVLSAERLLLKPRLYSTFLLWLLSELFETLPEVGDLAQPKLVYFFDEAHLLFKDAPPALVQRIEQVVRLIRSKGVGVYFCTQLPDDVPDAILGQLGNRIQHGLRAFTPRDQKAIRSAAETFVANPNVDVAKTLLELGVGEALVSTLDDKGIPTPVQKAVIAPPRCRMGAITPEERHTIKLRSPVGAKYDTAIDRESAYEKLLAQAEAATANAPNTPTAPPPTGEEGGLMSKMKEWMFGTKRRQGALEAMTKSTMRTVGTKLGNQILRGVLGGIAGGRRR

Nearest PDB structures (foldseek):
  4d2i-assembly1_B-3  TM=6.963E-01  e=1.699E-15  Saccharolobus solfataricus P2
  4d2i-assembly1_A  TM=7.128E-01  e=4.739E-15  Saccharolobus solfataricus P2
  8j4u-assembly1_O  TM=5.749E-01  e=4.472E-10  Escherichia coli
  4ag6-assembly1_A  TM=6.254E-01  e=6.366E-08  Thermoanaerobacter pseudethanolicus
  2ius-assembly5_E  TM=4.994E-01  e=3.324E-07  Escherichia coli

pLDDT: mean 83.35, std 23.73, range [17.0, 98.69]